Protein AF-0000000075408528 (afdb_homodimer)

Solvent-accessible surface area (backbone atoms only — not comparable to full-atom values): 69677 Å² total; per-residue (Å²): 134,79,70,75,77,77,78,76,72,76,76,77,82,74,75,70,71,76,74,51,80,55,52,40,68,60,48,34,52,52,49,48,49,44,41,35,70,73,69,66,35,54,71,35,73,53,51,45,48,49,46,31,49,53,38,46,52,51,36,47,43,40,66,19,55,93,44,91,56,22,44,39,25,39,34,40,36,61,54,77,57,70,42,67,69,57,46,51,30,51,50,52,17,48,36,47,57,42,36,74,77,47,56,63,85,72,38,63,28,36,31,37,28,26,74,44,68,70,54,23,52,51,47,28,52,49,20,20,59,72,52,72,42,91,41,43,44,49,56,50,97,88,42,93,67,53,71,64,56,55,26,67,32,39,29,42,26,30,26,44,64,58,52,43,52,19,39,44,23,46,80,40,102,38,49,62,54,36,46,62,67,39,38,33,80,59,46,59,40,44,35,41,38,31,54,40,71,71,86,63,50,58,40,72,26,63,40,40,52,61,51,49,35,32,40,60,15,69,54,52,68,72,57,44,69,74,38,50,51,37,46,47,53,52,50,50,53,47,49,49,45,50,53,50,50,50,53,36,67,73,33,64,87,37,46,57,60,44,73,41,72,74,39,87,44,56,41,69,59,52,78,73,39,46,50,62,67,57,47,61,66,48,60,77,48,61,44,22,44,75,74,65,54,29,41,38,71,71,56,20,49,48,49,34,49,51,41,45,50,42,50,51,20,46,51,51,26,46,44,27,39,23,30,37,39,33,53,68,91,44,43,35,41,37,26,43,34,50,30,62,56,80,86,41,72,33,38,37,32,43,22,52,50,46,89,46,33,52,64,52,64,59,34,45,90,47,38,47,72,51,83,61,76,78,68,48,55,31,29,58,41,29,38,40,27,43,20,70,41,78,67,44,39,66,68,52,41,55,75,44,34,69,66,38,48,42,52,50,52,49,52,46,56,74,73,44,65,52,78,41,26,39,36,38,35,24,48,65,86,40,38,24,51,60,44,27,45,45,66,76,40,65,34,81,46,79,46,28,69,94,67,50,79,95,52,66,89,39,40,81,19,40,29,41,34,37,56,48,45,79,76,70,57,64,62,64,51,36,51,32,54,46,27,28,59,69,39,85,75,55,56,68,36,71,76,48,39,58,49,89,93,32,71,47,36,46,59,52,45,51,46,27,48,40,33,42,53,48,50,55,56,61,48,31,23,32,51,26,42,46,70,37,60,68,18,34,27,51,70,25,44,35,40,39,59,35,45,65,63,69,66,24,51,52,34,49,50,51,45,45,69,77,36,37,64,46,36,78,43,82,33,98,58,71,75,81,61,88,61,97,68,81,65,85,69,51,68,46,64,53,57,66,14,50,51,47,45,55,69,70,46,66,39,28,59,41,48,46,69,57,54,26,60,72,57,67,47,50,70,68,54,37,60,70,62,44,49,56,38,56,74,31,71,81,32,67,61,30,42,52,32,46,74,64,39,33,45,79,45,86,38,74,78,90,76,37,36,29,38,37,31,104,134,77,69,77,74,76,78,76,75,74,75,77,82,74,75,71,72,75,76,50,80,54,52,40,68,60,46,35,51,52,49,48,48,45,42,36,72,73,70,66,36,52,70,35,75,53,51,45,51,50,48,31,48,51,38,46,53,52,36,48,44,41,68,19,54,92,47,90,56,23,44,39,25,38,36,38,34,61,53,77,57,71,43,67,69,58,45,51,30,50,50,53,18,49,35,48,57,42,37,74,76,45,56,64,86,71,37,65,27,35,32,38,29,24,76,43,70,71,54,22,53,52,49,27,51,49,19,19,60,70,51,72,42,91,40,42,44,50,55,50,95,88,42,93,67,56,71,66,56,56,26,67,32,41,28,41,26,30,28,44,65,60,51,45,52,19,40,44,23,48,82,39,103,37,48,61,55,36,46,62,68,39,38,32,81,58,45,58,41,44,34,41,38,29,52,42,70,73,86,65,48,57,39,73,25,60,39,40,53,61,52,47,35,31,39,61,16,69,54,54,68,71,58,44,69,74,37,51,52,36,48,47,54,52,50,49,54,47,48,48,46,50,54,50,51,50,52,36,68,73,34,64,88,40,47,59,58,45,71,41,70,73,36,88,44,55,42,67,57,51,78,74,39,46,52,62,66,57,46,61,67,47,60,78,47,63,44,22,45,75,74,64,55,29,41,39,71,71,56,21,49,47,49,34,51,52,42,47,51,43,49,51,20,45,50,51,27,44,44,26,40,21,30,36,40,33,54,69,92,44,42,35,43,36,25,44,34,52,31,63,56,80,86,44,72,31,38,37,31,43,21,52,50,45,89,47,33,52,64,51,64,59,36,46,90,45,37,47,72,52,81,61,75,79,68,49,56,31,29,59,43,28,38,39,28,43,19,69,43,80,68,43,40,64,69,52,41,54,75,44,34,70,65,38,48,42,51,49,52,50,51,46,56,73,74,44,62,52,79,40,26,38,35,39,35,24,46,64,86,40,37,25,53,58,45,27,46,46,66,77,41,65,33,80,45,80,44,26,69,93,67,51,79,95,52,67,89,40,39,82,19,40,30,41,35,38,57,50,44,79,74,71,58,64,61,65,51,38,51,32,53,48,27,28,59,70,40,85,77,55,58,67,37,72,77,47,41,57,51,91,94,32,71,49,37,46,58,52,45,51,48,26,47,39,31,42,54,49,51,56,56,59,50,31,23,33,51,25,44,47,71,35,58,68,19,36,28,50,71,25,44,33,38,37,58,33,44,64,64,68,66,24,49,51,32,49,50,50,45,45,67,76,36,37,65,47,35,77,43,83,34,99,59,71,76,82,60,86,63,96,68,80,66,84,69,50,68,45,64,54,56,64,14,51,52,47,44,56,68,71,46,67,38,29,58,41,49,45,69,57,55,26,60,73,57,68,48,52,68,66,54,37,62,69,62,43,50,56,38,56,74,32,70,82,33,66,60,28,42,53,30,46,74,62,40,33,44,78,44,85,40,74,78,91,76,37,36,28,39,37,31,104

Radius of gyration: 42.19 Å; Cα contacts (8 Å, |Δi|>4): 2357; chains: 2; bounding box: 85×153×125 Å

InterPro domains:
  IPR027417 P-loop containing nucleoside triphosphate hydrolase [G3DSA:3.40.50.300] (70-205)
  IPR027417 P-loop containing nucleoside triphosphate hydrolase [SSF52540] (73-197)

Structure (mmCIF, N/CA/C/O backbone):
data_AF-0000000075408528-model_v1
#
loop_
_entity.id
_entity.type
_entity.pdbx_description
1 polymer 'Helicase/UvrB N-terminal domain-containing protein'
#
loop_
_atom_site.group_PDB
_atom_site.id
_atom_site.type_symbol
_atom_site.label_atom_id
_atom_site.label_alt_id
_atom_site.label_comp_id
_atom_site.label_asym_id
_atom_site.label_entity_id
_atom_site.label_seq_id
_atom_site.pdbx_PDB_ins_code
_atom_site.Cartn_x
_atom_site.Cartn_y
_atom_site.Cartn_z
_atom_site.occupancy
_atom_site.B_iso_or_equiv
_atom_site.auth_seq_id
_atom_site.auth_comp_id
_atom_site.auth_asym_id
_atom_site.auth_atom_id
_atom_site.pdbx_PDB_model_num
ATOM 1 N N . MET A 1 1 ? 23.781 59.438 81.75 1 20.84 1 MET A N 1
ATOM 2 C CA . MET A 1 1 ? 22.688 58.75 81.062 1 20.84 1 MET A CA 1
ATOM 3 C C . MET A 1 1 ? 22.641 59.125 79.562 1 20.84 1 MET A C 1
ATOM 5 O O . MET A 1 1 ? 22.156 60.188 79.188 1 20.84 1 MET A O 1
ATOM 9 N N . ALA A 1 2 ? 23.828 58.844 78.938 1 23.58 2 ALA A N 1
ATOM 10 C CA . ALA A 1 2 ? 24.344 59.25 77.625 1 23.58 2 ALA A CA 1
ATOM 11 C C . ALA A 1 2 ? 23.344 58.906 76.562 1 23.58 2 ALA A C 1
ATOM 13 O O . ALA A 1 2 ? 22.734 57.844 76.562 1 23.58 2 ALA A O 1
ATOM 14 N N . ALA A 1 3 ? 22.781 59.969 76 1 24.98 3 ALA A N 1
ATOM 15 C CA . ALA A 1 3 ? 21.688 60.156 75.062 1 24.98 3 ALA A CA 1
ATOM 16 C C . ALA A 1 3 ? 21.891 59.281 73.812 1 24.98 3 ALA A C 1
ATOM 18 O O . ALA A 1 3 ? 22.922 59.375 73.188 1 24.98 3 ALA A O 1
ATOM 19 N N . PRO A 1 4 ? 21.469 58.062 73.938 1 30.36 4 PRO A N 1
ATOM 20 C CA . PRO A 1 4 ? 22.047 57.25 72.875 1 30.36 4 PRO A CA 1
ATOM 21 C C . PRO A 1 4 ? 21.781 57.844 71.5 1 30.36 4 PRO A C 1
ATOM 23 O O . PRO A 1 4 ? 20.812 58.594 71.312 1 30.36 4 PRO A O 1
ATOM 26 N N . GLU A 1 5 ? 22.875 58.25 70.812 1 27.48 5 GLU A N 1
ATOM 27 C CA . GLU A 1 5 ? 22.875 58.844 69.5 1 27.48 5 GLU A CA 1
ATOM 28 C C . GLU A 1 5 ? 21.984 58.062 68.562 1 27.48 5 GLU A C 1
ATOM 30 O O . GLU A 1 5 ? 21.953 56.844 68.562 1 27.48 5 GLU A O 1
ATOM 35 N N . SER A 1 6 ? 20.844 58.656 68.25 1 21.88 6 SER A N 1
ATOM 36 C CA . SER A 1 6 ? 19.766 58.219 67.375 1 21.88 6 SER A CA 1
ATOM 37 C C . SER A 1 6 ? 20.312 57.531 66.125 1 21.88 6 SER A C 1
ATOM 39 O O . SER A 1 6 ? 21.328 57.969 65.562 1 21.88 6 SER A O 1
ATOM 41 N N . ALA A 1 7 ? 20.031 56.25 66 1 28.84 7 ALA A N 1
ATOM 42 C CA . ALA A 1 7 ? 20.203 55.188 65 1 28.84 7 ALA A CA 1
ATOM 43 C C . ALA A 1 7 ? 19.797 55.688 63.625 1 28.84 7 ALA A C 1
ATOM 45 O O . ALA A 1 7 ? 18.625 55.969 63.375 1 28.84 7 ALA A O 1
ATOM 46 N N . SER A 1 8 ? 20.484 56.688 63 1 24.8 8 SER A N 1
ATOM 47 C CA . SER A 1 8 ? 20.188 57.125 61.625 1 24.8 8 SER A CA 1
ATOM 48 C C . SER A 1 8 ? 20.031 55.938 60.688 1 24.8 8 SER A C 1
ATOM 50 O O . SER A 1 8 ? 21.016 55.25 60.375 1 24.8 8 SER A O 1
ATOM 52 N N . ALA A 1 9 ? 19.141 55.094 60.844 1 32.12 9 ALA A N 1
ATOM 53 C CA . ALA A 1 9 ? 19.156 53.906 60 1 32.12 9 ALA A CA 1
ATOM 54 C C . ALA A 1 9 ? 19.141 54.312 58.531 1 32.12 9 ALA A C 1
ATOM 56 O O . ALA A 1 9 ? 18.391 55.188 58.125 1 32.12 9 ALA A O 1
ATOM 57 N N . SER A 1 10 ? 20.266 54.188 57.812 1 27.61 10 SER A N 1
ATOM 58 C CA . SER A 1 10 ? 20.453 54.188 56.344 1 27.61 10 SER A CA 1
ATOM 59 C C . SER A 1 10 ? 19.344 53.406 55.656 1 27.61 10 SER A C 1
ATOM 61 O O . SER A 1 10 ? 19.016 52.281 56.031 1 27.61 10 SER A O 1
ATOM 63 N N . VAL A 1 11 ? 18.312 54.094 55.219 1 29.64 11 VAL A N 1
ATOM 64 C CA . VAL A 1 11 ? 17.203 53.594 54.438 1 29.64 11 VAL A CA 1
ATOM 65 C C . VAL A 1 11 ? 17.719 52.594 53.375 1 29.64 11 VAL A C 1
ATOM 67 O O . VAL A 1 11 ? 18.688 52.906 52.688 1 29.64 11 VAL A O 1
ATOM 70 N N . PRO A 1 12 ? 17.484 51.281 53.5 1 31.16 12 PRO A N 1
ATOM 71 C CA . PRO A 1 12 ? 17.984 50.219 52.594 1 31.16 12 PRO A CA 1
ATOM 72 C C . PRO A 1 12 ? 17.938 50.625 51.125 1 31.16 12 PRO A C 1
ATOM 74 O O . PRO A 1 12 ? 17.281 51.594 50.781 1 31.16 12 PRO A O 1
ATOM 77 N N . GLY A 1 13 ? 18.609 49.781 50.188 1 30.44 13 GLY A N 1
ATOM 78 C CA . GLY A 1 13 ? 19.031 49.75 48.781 1 30.44 13 GLY A CA 1
ATOM 79 C C . GLY A 1 13 ? 17.906 50.031 47.812 1 30.44 13 GLY A C 1
ATOM 80 O O . GLY A 1 13 ? 16.875 49.375 47.844 1 30.44 13 GLY A O 1
ATOM 81 N N . SER A 1 14 ? 17.562 51.281 47.562 1 29.59 14 SER A N 1
ATOM 82 C CA . SER A 1 14 ? 16.672 51.625 46.469 1 29.59 14 SER A CA 1
ATOM 83 C C . SER A 1 14 ? 16.875 50.719 45.25 1 29.59 14 SER A C 1
ATOM 85 O O . SER A 1 14 ? 17.969 50.656 44.688 1 29.59 14 SER A O 1
ATOM 87 N N . VAL A 1 15 ? 16.281 49.562 45.25 1 35.34 15 VAL A N 1
ATOM 88 C CA . VAL A 1 15 ? 16.281 48.719 44.031 1 35.34 15 VAL A CA 1
ATOM 89 C C . VAL A 1 15 ? 16.125 49.625 42.812 1 35.34 15 VAL A C 1
ATOM 91 O O . VAL A 1 15 ? 15.117 50.312 42.656 1 35.34 15 VAL A O 1
ATOM 94 N N . LEU A 1 16 ? 17.125 50.281 42.312 1 36.5 16 LEU A N 1
ATOM 95 C CA . LEU A 1 16 ? 17.125 50.969 41 1 36.5 16 LEU A CA 1
ATOM 96 C C . LEU A 1 16 ? 16.266 50.188 40 1 36.5 16 LEU A C 1
ATOM 98 O O . LEU A 1 16 ? 16.5 49.031 39.75 1 36.5 16 LEU A O 1
ATOM 102 N N . VAL A 1 17 ? 15.062 50.531 39.969 1 41.56 17 VAL A N 1
ATOM 103 C CA . VAL A 1 17 ? 14.266 50 38.844 1 41.56 17 VAL A CA 1
ATOM 104 C C . VAL A 1 17 ? 15.062 50.094 37.562 1 41.56 17 VAL A C 1
ATOM 106 O O . VAL A 1 17 ? 15.531 51.156 37.188 1 41.56 17 VAL A O 1
ATOM 109 N N . PRO A 1 18 ? 15.758 49.125 37.156 1 52.94 18 PRO A N 1
ATOM 110 C CA . PRO A 1 18 ? 16.547 49.156 35.906 1 52.94 18 PRO A CA 1
ATOM 111 C C . PRO A 1 18 ? 15.875 49.938 34.812 1 52.94 18 PRO A C 1
ATOM 113 O O . PRO A 1 18 ? 14.656 49.844 34.625 1 52.94 18 PRO A O 1
ATOM 116 N N . VAL A 1 19 ? 16.375 51.094 34.438 1 62.72 19 VAL A N 1
ATOM 117 C CA . VAL A 1 19 ? 15.953 51.906 33.312 1 62.72 19 VAL A CA 1
ATOM 118 C C . VAL A 1 19 ? 15.68 51.031 32.094 1 62.72 19 VAL A C 1
ATOM 120 O O . VAL A 1 19 ? 16.516 50.219 31.719 1 62.72 19 VAL A O 1
ATOM 123 N N . PRO A 1 20 ? 14.453 51.125 31.547 1 78.19 20 PRO A N 1
ATOM 124 C CA . PRO A 1 20 ? 14.141 50.312 30.359 1 78.19 20 PRO A CA 1
ATOM 125 C C . PRO A 1 20 ? 15.07 50.625 29.188 1 78.19 20 PRO A C 1
ATOM 127 O O . PRO A 1 20 ? 15.453 51.781 29 1 78.19 20 PRO A O 1
ATOM 130 N N . PRO A 1 21 ? 15.562 49.656 28.656 1 86.31 21 PRO A N 1
ATOM 131 C CA . PRO A 1 21 ? 16.484 49.875 27.531 1 86.31 21 PRO A CA 1
ATOM 132 C C . PRO A 1 21 ? 15.914 50.781 26.453 1 86.31 21 PRO A C 1
ATOM 134 O O . PRO A 1 21 ? 16.672 51.469 25.75 1 86.31 21 PRO A O 1
ATOM 137 N N . VAL A 1 22 ? 14.562 50.781 26.297 1 93.25 22 VAL A N 1
ATOM 138 C CA . VAL A 1 22 ? 13.891 51.656 25.359 1 93.25 22 VAL A CA 1
ATOM 139 C C . VAL A 1 22 ? 12.883 52.531 26.094 1 93.25 22 VAL A C 1
ATOM 141 O O . VAL A 1 22 ? 11.977 52 26.766 1 93.25 22 VAL A O 1
ATOM 144 N N . SER A 1 23 ? 13.102 53.812 25.969 1 92.69 23 SER A N 1
ATOM 145 C CA . SER A 1 23 ? 12.18 54.781 26.594 1 92.69 23 SER A CA 1
ATOM 146 C C . SER A 1 23 ? 10.812 54.719 25.906 1 92.69 23 SER A C 1
ATOM 148 O O . SER A 1 23 ? 10.727 54.781 24.688 1 92.69 23 SER A O 1
ATOM 150 N N . SER A 1 24 ? 9.766 54.656 26.75 1 93.94 24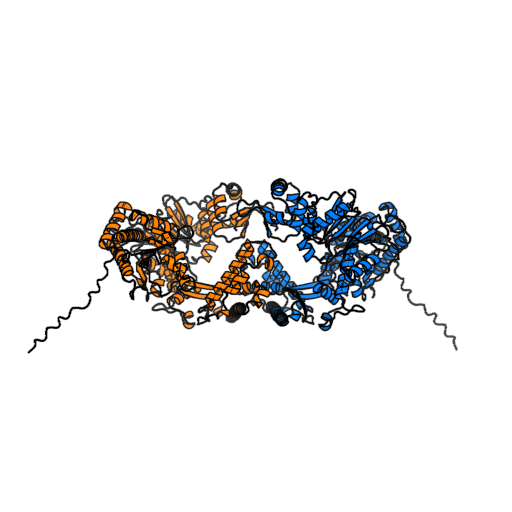 SER A N 1
ATOM 151 C CA . SER A 1 24 ? 8.406 54.594 26.203 1 93.94 24 SER A CA 1
ATOM 152 C C . SER A 1 24 ? 8.086 55.875 25.422 1 93.94 24 SER A C 1
ATOM 154 O O . SER A 1 24 ? 7.445 55.781 24.359 1 93.94 24 SER A O 1
ATOM 156 N N . ILE A 1 25 ? 8.562 56.969 25.906 1 93.94 25 ILE A N 1
ATOM 157 C CA . ILE A 1 25 ? 8.281 58.25 25.266 1 93.94 25 ILE A CA 1
ATOM 158 C C . ILE A 1 25 ? 8.984 58.312 23.906 1 93.94 25 ILE A C 1
ATOM 160 O O . ILE A 1 25 ? 8.367 58.688 22.906 1 93.94 25 ILE A O 1
ATOM 164 N N . ALA A 1 26 ? 10.258 57.906 23.922 1 94.94 26 ALA A N 1
ATOM 165 C CA . ALA A 1 26 ? 11.023 57.938 22.688 1 94.94 26 ALA A CA 1
ATOM 166 C C . ALA A 1 26 ? 10.438 56.969 21.656 1 94.94 26 ALA A C 1
ATOM 168 O O . ALA A 1 26 ? 10.414 57.25 20.469 1 94.94 26 ALA A O 1
ATOM 169 N N . PHE A 1 27 ? 10.039 55.875 22.109 1 96.31 27 PHE A N 1
ATOM 170 C CA . PHE A 1 27 ? 9.445 54.875 21.25 1 96.31 27 PHE A CA 1
ATOM 171 C C . PHE A 1 27 ? 8.164 55.406 20.609 1 96.31 27 PHE A C 1
ATOM 173 O O . PHE A 1 27 ? 7.973 55.281 19.391 1 96.31 27 PHE A O 1
ATOM 180 N N . VAL A 1 28 ? 7.277 55.969 21.422 1 97.19 28 VAL A N 1
ATOM 181 C CA . VAL A 1 28 ? 6 56.469 20.922 1 97.19 28 VAL A CA 1
ATOM 182 C C . VAL A 1 28 ? 6.234 57.531 19.859 1 97.19 28 VAL A C 1
ATOM 184 O O . VAL A 1 28 ? 5.539 57.562 18.844 1 97.19 28 VAL A O 1
ATOM 187 N N . GLU A 1 29 ? 7.23 58.344 20.141 1 96.69 29 GLU A N 1
ATOM 188 C CA . GLU A 1 29 ? 7.555 59.375 19.172 1 96.69 29 GLU A CA 1
ATOM 189 C C . GLU A 1 29 ? 8.031 58.781 17.859 1 96.69 29 GLU A C 1
ATOM 191 O O . GLU A 1 29 ? 7.59 59.219 16.781 1 96.69 29 GLU A O 1
ATOM 196 N N . ARG A 1 30 ? 8.859 57.875 17.906 1 96.88 30 ARG A N 1
ATOM 197 C CA . ARG A 1 30 ? 9.391 57.25 16.703 1 96.88 30 ARG A CA 1
ATOM 198 C C . ARG A 1 30 ? 8.305 56.469 15.961 1 96.88 30 ARG A C 1
ATOM 200 O O . ARG A 1 30 ? 8.25 56.469 14.734 1 96.88 30 ARG A O 1
ATOM 207 N N . MET A 1 31 ? 7.531 55.75 16.719 1 96.88 31 MET A N 1
ATOM 208 C CA . MET A 1 31 ? 6.434 55 16.125 1 96.88 31 MET A CA 1
ATOM 209 C C . MET A 1 31 ? 5.449 55.938 15.422 1 96.88 31 MET A C 1
ATOM 211 O O . MET A 1 31 ? 4.977 55.625 14.328 1 96.88 31 MET A O 1
ATOM 215 N N . GLU A 1 32 ? 5.18 57.031 16.047 1 95.44 32 GLU A N 1
ATOM 216 C CA . GLU A 1 32 ? 4.258 58 15.453 1 95.44 32 GLU A CA 1
ATOM 217 C C . GLU A 1 32 ? 4.816 58.562 14.148 1 95.44 32 GLU A C 1
ATOM 219 O O . GLU A 1 32 ? 4.082 58.719 13.18 1 95.44 32 GLU A O 1
ATOM 224 N N . LYS A 1 33 ? 6.039 58.875 14.188 1 95.56 33 LYS A N 1
ATOM 225 C CA . LYS A 1 33 ? 6.68 59.375 12.977 1 95.56 33 LYS A CA 1
ATOM 226 C C . LYS A 1 33 ? 6.578 58.344 11.844 1 95.56 33 LYS A C 1
ATOM 228 O O . LYS A 1 33 ? 6.219 58.688 10.719 1 95.56 33 LYS A O 1
ATOM 233 N N . HIS A 1 34 ? 6.887 57.156 12.164 1 95.25 34 HIS A N 1
ATOM 234 C CA . HIS A 1 34 ? 6.797 56.094 11.18 1 95.25 34 HIS A CA 1
ATOM 235 C C . HIS A 1 34 ? 5.359 55.906 10.703 1 95.25 34 HIS A C 1
ATOM 237 O O . HIS A 1 34 ? 5.113 55.75 9.5 1 95.25 34 HIS A O 1
ATOM 243 N N . TRP A 1 35 ? 4.438 55.938 11.594 1 92.81 35 TRP A N 1
ATOM 244 C CA . TRP A 1 35 ? 3.023 55.688 11.344 1 92.81 35 TRP A CA 1
ATOM 245 C C . TRP A 1 35 ? 2.441 56.781 10.43 1 92.81 35 TRP A C 1
ATOM 247 O O . TRP A 1 35 ? 1.68 56.469 9.508 1 92.81 35 TRP A O 1
ATOM 257 N N . VAL A 1 36 ? 2.859 57.969 10.617 1 89.94 36 VAL A N 1
ATOM 258 C CA . VAL A 1 36 ? 2.283 59.094 9.906 1 89.94 36 VAL A CA 1
ATOM 259 C C . VAL A 1 36 ? 3.076 59.375 8.633 1 89.94 36 VAL A C 1
ATOM 261 O O . VAL A 1 36 ? 2.504 59.469 7.543 1 89.94 36 VAL A O 1
ATOM 264 N N . GLU A 1 37 ? 4.305 59.375 8.711 1 92.19 37 GLU A N 1
ATOM 265 C CA . GLU A 1 37 ? 5.129 59.812 7.594 1 92.19 37 GLU A CA 1
ATOM 266 C C . GLU A 1 37 ? 5.402 58.688 6.613 1 92.19 37 GLU A C 1
ATOM 268 O O . GLU A 1 37 ? 5.379 58.875 5.398 1 92.19 37 GLU A O 1
ATOM 273 N N . THR A 1 38 ? 5.695 57.562 7.094 1 90.19 38 THR A N 1
ATOM 274 C CA . THR A 1 38 ? 6.086 56.438 6.23 1 90.19 38 THR A CA 1
ATOM 275 C C . THR A 1 38 ? 4.863 55.688 5.738 1 90.19 38 THR A C 1
ATOM 277 O O . THR A 1 38 ? 4.777 55.312 4.559 1 90.19 38 THR A O 1
ATOM 280 N N . LEU A 1 39 ? 3.914 55.406 6.652 1 86.19 39 LEU A N 1
ATOM 281 C CA . LEU A 1 39 ? 2.787 54.562 6.289 1 86.19 39 LEU A CA 1
ATOM 282 C C . LEU A 1 39 ? 1.592 55.406 5.848 1 86.19 39 LEU A C 1
ATOM 284 O O . LEU A 1 39 ? 0.651 54.875 5.242 1 86.19 39 LEU A O 1
ATOM 288 N N . GLY A 1 40 ? 1.574 56.656 6.16 1 81.12 40 GLY A N 1
ATOM 289 C CA . GLY A 1 40 ? 0.531 57.562 5.703 1 81.12 40 GLY A CA 1
ATOM 290 C C . GLY A 1 40 ? -0.755 57.438 6.496 1 81.12 40 GLY A C 1
ATOM 291 O O . GLY A 1 40 ? -1.837 57.75 5.988 1 81.12 40 GLY A O 1
ATOM 292 N N . ASN A 1 41 ? -0.651 57.031 7.77 1 84.19 41 ASN A N 1
ATOM 293 C CA . ASN A 1 41 ? -1.827 56.875 8.617 1 84.19 41 ASN A CA 1
ATOM 294 C C . ASN A 1 41 ? -1.993 58.062 9.57 1 84.19 41 ASN A C 1
ATOM 296 O O . ASN A 1 41 ? -1.101 58.906 9.688 1 84.19 41 ASN A O 1
ATOM 300 N N . ALA A 1 42 ? -3.174 58.094 10.109 1 83.75 42 ALA A N 1
ATOM 301 C CA . ALA A 1 42 ? -3.418 59.125 11.102 1 83.75 42 ALA A CA 1
ATOM 302 C C . ALA A 1 42 ? -3.123 58.625 12.516 1 83.75 42 ALA A C 1
ATOM 304 O O . ALA A 1 42 ? -3.404 57.469 12.836 1 83.75 42 ALA A O 1
ATOM 305 N N . SER A 1 43 ? -2.551 59.531 13.297 1 88.25 43 SER A N 1
ATOM 306 C CA . SER A 1 43 ? -2.277 59.188 14.688 1 88.25 43 SER A CA 1
ATOM 307 C C . SER A 1 43 ? -3.355 59.75 15.617 1 88.25 43 SER A C 1
ATOM 309 O O . SER A 1 43 ? -4.16 60.594 15.203 1 88.25 43 SER A O 1
ATOM 311 N N . SER A 1 44 ? -3.508 59.219 16.781 1 87.94 44 SER A N 1
ATOM 312 C CA . SER A 1 44 ? -4.438 59.688 17.812 1 87.94 44 SER A CA 1
ATOM 313 C C . SER A 1 44 ? -3.863 59.469 19.219 1 87.94 44 SER A C 1
ATOM 315 O O . SER A 1 44 ? -2.893 58.719 19.375 1 87.94 44 SER A O 1
ATOM 317 N N . ASP A 1 45 ? -4.426 60.156 20.188 1 88.25 45 ASP A N 1
ATOM 318 C CA . ASP A 1 45 ? -3.992 59.969 21.578 1 88.25 45 ASP A CA 1
ATOM 319 C C . ASP A 1 45 ? -4.18 58.531 22.047 1 88.25 45 ASP A C 1
ATOM 321 O O . ASP A 1 45 ? -3.383 58.031 22.828 1 88.25 45 ASP A O 1
ATOM 325 N N . LYS A 1 46 ? -5.172 57.969 21.516 1 89.06 46 LYS A N 1
ATOM 326 C CA . LYS A 1 46 ? -5.445 56.594 21.875 1 89.06 46 LYS A CA 1
ATOM 327 C C . LYS A 1 46 ? -4.395 55.656 21.297 1 89.06 46 LYS A C 1
ATOM 329 O O . LYS A 1 46 ? -3.973 54.688 21.969 1 89.06 46 LYS A O 1
ATOM 334 N N . LEU A 1 47 ? -4.008 55.906 20.094 1 90.94 47 LEU A N 1
ATOM 335 C CA . LEU A 1 47 ? -2.961 55.094 19.484 1 90.94 47 LEU A CA 1
ATOM 336 C C . LEU A 1 47 ? -1.638 55.281 20.219 1 90.94 47 LEU A C 1
ATOM 338 O O . LEU A 1 47 ? -0.92 54.312 20.438 1 90.94 47 LEU A O 1
ATOM 342 N N . ARG A 1 48 ? -1.389 56.469 20.578 1 93 48 ARG A N 1
ATOM 343 C CA . ARG A 1 48 ? -0.167 56.75 21.328 1 93 48 ARG A CA 1
ATOM 344 C C . ARG A 1 48 ? -0.16 56 22.656 1 93 48 ARG A C 1
ATOM 346 O O . ARG A 1 48 ? 0.875 55.5 23.078 1 93 48 ARG A O 1
ATOM 353 N N . ALA A 1 49 ? -1.323 56 23.234 1 92.19 49 ALA A N 1
ATOM 354 C CA . ALA A 1 49 ? -1.451 55.281 24.5 1 92.19 49 ALA A CA 1
ATOM 355 C C . ALA A 1 49 ? -1.202 53.781 24.312 1 92.19 49 ALA A C 1
ATOM 357 O O . ALA A 1 49 ? -0.568 53.125 25.156 1 92.19 49 ALA A O 1
ATOM 358 N N . ILE A 1 50 ? -1.716 53.25 23.234 1 92.75 50 ILE A N 1
ATOM 359 C CA . ILE A 1 50 ? -1.532 51.844 22.922 1 92.75 50 ILE A CA 1
ATOM 360 C C . ILE A 1 50 ? -0.05 51.562 22.703 1 92.75 50 ILE A C 1
ATOM 362 O O . ILE A 1 50 ? 0.478 50.562 23.219 1 92.75 50 ILE A O 1
ATOM 366 N N . TRP A 1 51 ? 0.585 52.375 21.953 1 95.19 51 TRP A N 1
ATOM 367 C CA . TRP A 1 51 ? 2.014 52.219 21.703 1 95.19 51 TRP A CA 1
ATOM 368 C C . TRP A 1 51 ? 2.811 52.344 23 1 95.19 51 TRP A C 1
ATOM 370 O O . TRP A 1 51 ? 3.779 51.594 23.219 1 95.19 51 TRP A O 1
ATOM 380 N N . GLY A 1 52 ? 2.357 53.25 23.828 1 94 52 GLY A N 1
ATOM 381 C CA . GLY A 1 52 ? 2.98 53.375 25.141 1 94 52 GLY A CA 1
ATOM 382 C C . GLY A 1 52 ? 2.869 52.125 25.969 1 94 52 GLY A C 1
ATOM 383 O O . GLY A 1 52 ? 3.834 51.719 26.625 1 94 52 GLY A O 1
ATOM 384 N N . GLN A 1 53 ? 1.752 51.531 25.922 1 92.94 53 GLN A N 1
ATOM 385 C CA . GLN A 1 53 ? 1.526 50.281 26.641 1 92.94 53 GLN A CA 1
ATOM 386 C C . GLN A 1 53 ? 2.402 49.156 26.094 1 92.94 53 GLN A C 1
ATOM 388 O O . GLN A 1 53 ? 2.896 48.312 26.859 1 92.94 53 GLN A O 1
ATOM 393 N N . LEU A 1 54 ? 2.537 49.125 24.812 1 94.62 54 LEU A N 1
ATOM 394 C CA . LEU A 1 54 ? 3.406 48.125 24.188 1 94.62 54 LEU A CA 1
ATOM 395 C C . LEU A 1 54 ? 4.836 48.25 24.703 1 94.62 54 LEU A C 1
ATOM 397 O O . LEU A 1 54 ? 5.441 47.25 25.109 1 94.62 54 LEU A O 1
ATOM 401 N N . ALA A 1 55 ? 5.297 49.438 24.703 1 95.62 55 ALA A N 1
ATOM 402 C CA . ALA A 1 55 ? 6.66 49.688 25.156 1 95.62 55 ALA A CA 1
ATOM 403 C C . ALA A 1 55 ? 6.824 49.344 26.625 1 95.62 55 ALA A C 1
ATOM 405 O O . ALA A 1 55 ? 7.852 48.781 27.031 1 95.62 55 ALA A O 1
ATOM 406 N N . GLU A 1 56 ? 5.824 49.656 27.359 1 93.31 56 GLU A N 1
ATOM 407 C CA . GLU A 1 56 ? 5.871 49.375 28.797 1 93.31 56 GLU A CA 1
ATOM 408 C C . GLU A 1 56 ? 5.871 47.875 29.062 1 93.31 56 GLU A C 1
ATOM 410 O O . GLU A 1 56 ? 6.621 47.375 29.922 1 93.31 56 GLU A O 1
ATOM 415 N N . ALA A 1 57 ? 5.027 47.219 28.391 1 93.81 57 ALA A N 1
ATOM 416 C CA . ALA A 1 57 ? 4.953 45.75 28.562 1 93.81 57 ALA A CA 1
ATOM 417 C C . ALA A 1 57 ? 6.27 45.094 28.188 1 93.81 57 ALA A C 1
ATOM 419 O O . ALA A 1 57 ? 6.734 44.188 28.891 1 93.81 57 ALA A O 1
ATOM 420 N N . PHE A 1 58 ? 6.863 45.531 27.094 1 96.25 58 PHE A N 1
ATOM 421 C CA . PHE A 1 58 ? 8.156 44.969 26.672 1 96.25 58 PHE A CA 1
ATOM 422 C C . PHE A 1 58 ? 9.234 45.281 27.703 1 96.25 58 PHE A C 1
ATOM 424 O O . PHE A 1 58 ? 10.039 44.438 28.047 1 96.25 58 PHE A O 1
ATOM 431 N N . GLY A 1 59 ? 9.203 46.5 28.156 1 94.5 59 GLY A N 1
ATOM 432 C CA . GLY A 1 59 ? 10.148 46.875 29.188 1 94.5 59 GLY A CA 1
ATOM 433 C C . GLY A 1 59 ? 10 46.094 30.469 1 94.5 59 GLY A C 1
ATOM 434 O O . GLY A 1 59 ? 11 45.719 31.078 1 94.5 59 GLY A O 1
ATOM 435 N N . GLN A 1 60 ? 8.789 45.844 30.828 1 92.69 60 GLN A N 1
ATOM 436 C CA . GLN A 1 60 ? 8.516 45.031 32 1 92.69 60 GLN A CA 1
ATOM 437 C C . GLN A 1 60 ? 9.039 43.625 31.844 1 92.69 60 GLN A C 1
ATOM 439 O O . GLN A 1 60 ? 9.562 43.031 32.781 1 92.69 60 GLN A O 1
ATOM 444 N N . ALA A 1 61 ? 8.82 43.125 30.688 1 94.25 61 ALA A N 1
ATOM 445 C CA . ALA A 1 61 ? 9.289 41.781 30.406 1 94.25 61 ALA A CA 1
ATOM 446 C C . ALA A 1 61 ? 10.812 41.688 30.531 1 94.25 61 ALA A C 1
ATOM 448 O O . ALA A 1 61 ? 11.336 40.719 31.078 1 94.25 61 ALA A O 1
ATOM 449 N N . ILE A 1 62 ? 11.477 42.656 29.984 1 94.88 62 ILE A N 1
ATOM 450 C CA . ILE A 1 62 ? 12.93 42.688 30.062 1 94.88 62 ILE A CA 1
ATOM 451 C C . ILE A 1 62 ? 13.367 42.812 31.516 1 94.88 62 ILE A C 1
ATOM 453 O O . ILE A 1 62 ? 14.266 42.094 31.953 1 94.88 62 ILE A O 1
ATOM 457 N N . GLY A 1 63 ? 12.672 43.625 32.25 1 91.56 63 GLY A N 1
ATOM 458 C CA . GLY A 1 63 ? 13.016 43.844 33.625 1 91.56 63 GLY A CA 1
ATOM 459 C C . GLY A 1 63 ? 12.688 42.688 34.531 1 91.56 63 GLY A C 1
ATOM 460 O O . GLY A 1 63 ? 13.273 42.531 35.594 1 91.56 63 GLY A O 1
ATOM 461 N N . ALA A 1 64 ? 11.836 41.875 34.062 1 92.06 64 ALA A N 1
ATOM 462 C CA . ALA A 1 64 ? 11.383 40.75 34.875 1 92.06 64 ALA A CA 1
ATOM 463 C C . ALA A 1 64 ? 12.383 39.594 34.844 1 92.06 64 ALA A C 1
ATOM 465 O O . ALA A 1 64 ? 12.297 38.656 35.625 1 92.06 64 ALA A O 1
ATOM 466 N N . HIS A 1 65 ? 13.273 39.688 34 1 88.44 65 HIS A N 1
ATOM 467 C CA . HIS A 1 65 ? 14.234 38.594 33.875 1 88.44 65 HIS A CA 1
ATOM 468 C C . HIS A 1 65 ? 14.984 38.375 35.188 1 88.44 65 HIS A C 1
ATOM 470 O O . HIS A 1 65 ? 15.539 39.281 35.75 1 88.44 65 HIS A O 1
ATOM 476 N N . GLY A 1 66 ? 14.992 37.156 35.625 1 82.88 66 GLY A N 1
ATOM 477 C CA . GLY A 1 66 ? 15.688 36.812 36.844 1 82.88 66 GLY A CA 1
ATOM 478 C C . GLY A 1 66 ? 14.836 36.969 38.094 1 82.88 66 GLY A C 1
ATOM 479 O O . GLY A 1 66 ? 15.289 36.719 39.188 1 82.88 66 GLY A O 1
ATOM 480 N N . THR A 1 67 ? 13.594 37.469 37.812 1 91 67 THR A N 1
ATOM 481 C CA . THR A 1 67 ? 12.695 37.656 38.938 1 91 67 THR A CA 1
ATOM 482 C C . THR A 1 67 ? 11.594 36.625 38.938 1 91 67 THR A C 1
ATOM 484 O O . THR A 1 67 ? 11.562 35.75 38.094 1 91 67 THR A O 1
ATOM 487 N N . ASP A 1 68 ? 10.766 36.75 39.969 1 85.56 68 ASP A N 1
ATOM 488 C CA . ASP A 1 68 ? 9.656 35.812 40.094 1 85.56 68 ASP A CA 1
ATOM 489 C C . ASP A 1 68 ? 8.633 36.031 38.969 1 85.56 68 ASP A C 1
ATOM 491 O O . ASP A 1 68 ? 7.891 35.094 38.625 1 85.56 68 ASP A O 1
ATOM 495 N N . ASP A 1 69 ? 8.711 37.156 38.375 1 90 69 ASP A N 1
ATOM 496 C CA . ASP A 1 69 ? 7.734 37.531 37.344 1 90 69 ASP A CA 1
ATOM 497 C C . ASP A 1 69 ? 8.227 37.125 35.969 1 90 69 ASP A C 1
ATOM 499 O O . ASP A 1 69 ? 7.562 37.375 34.969 1 90 69 ASP A O 1
ATOM 503 N N . GLU A 1 70 ? 9.266 36.5 35.938 1 91.5 70 GLU A N 1
ATOM 504 C CA . GLU A 1 70 ? 9.883 36.094 34.656 1 91.5 70 GLU A CA 1
ATOM 505 C C . GLU A 1 70 ? 9.008 35.125 33.875 1 91.5 70 GLU A C 1
ATOM 507 O O . GLU A 1 70 ? 8.984 35.125 32.656 1 91.5 70 GLU A O 1
ATOM 512 N N . ARG A 1 71 ? 8.203 34.406 34.625 1 91.31 71 ARG A N 1
ATOM 513 C CA . ARG A 1 71 ? 7.43 33.312 34 1 91.31 71 ARG A CA 1
ATOM 514 C C . ARG A 1 71 ? 6.043 33.812 33.594 1 91.31 71 ARG A C 1
ATOM 516 O O . ARG A 1 71 ? 5.277 33.062 32.969 1 91.31 71 ARG A O 1
ATOM 523 N N . THR A 1 72 ? 5.758 35.031 33.875 1 93.06 72 THR A N 1
ATOM 524 C CA . THR A 1 72 ? 4.438 35.594 33.594 1 93.06 72 THR A CA 1
ATOM 525 C C . THR A 1 72 ? 4.301 35.906 32.094 1 93.06 72 THR A C 1
ATOM 527 O O . THR A 1 72 ? 5.141 36.625 31.547 1 93.06 72 THR A O 1
ATOM 530 N N . TRP A 1 73 ? 3.217 35.375 31.516 1 93.31 73 TRP A N 1
ATOM 531 C CA . TRP A 1 73 ? 2.879 35.719 30.156 1 93.31 73 TRP A CA 1
ATOM 532 C C . TRP A 1 73 ? 2.197 37.094 30.094 1 93.31 73 TRP A C 1
ATOM 534 O O . TRP A 1 73 ? 1.318 37.375 30.906 1 93.31 73 TRP A O 1
ATOM 544 N N . ARG A 1 74 ? 2.697 37.938 29.281 1 94.62 74 ARG A N 1
ATOM 545 C CA . ARG A 1 74 ? 2.104 39.25 29.109 1 94.62 74 ARG A CA 1
ATOM 546 C C . ARG A 1 74 ? 1.353 39.344 27.781 1 94.62 74 ARG A C 1
ATOM 548 O O . ARG A 1 74 ? 1.969 39.375 26.703 1 94.62 74 ARG A O 1
ATOM 555 N N . VAL A 1 75 ? 0.039 39.406 27.859 1 94.56 75 VAL A N 1
ATOM 556 C CA . VAL A 1 75 ? -0.8 39.344 26.672 1 94.56 75 VAL A CA 1
ATOM 557 C C . VAL A 1 75 ? -1.349 40.719 26.359 1 94.56 75 VAL A C 1
ATOM 559 O O . VAL A 1 75 ? -2.117 41.281 27.141 1 94.56 75 VAL A O 1
ATOM 562 N N . LEU A 1 76 ? -0.844 41.25 25.25 1 93.75 76 LEU A N 1
ATOM 563 C CA . LEU A 1 76 ? -1.325 42.562 24.781 1 93.75 76 LEU A CA 1
ATOM 564 C C . LEU A 1 76 ? -2.365 42.375 23.672 1 93.75 76 LEU A C 1
ATOM 566 O O . LEU A 1 76 ? -2.186 41.562 22.766 1 93.75 76 LEU A O 1
ATOM 570 N N . GLN A 1 77 ? -3.459 43.156 23.703 1 91.62 77 GLN A N 1
ATOM 571 C CA . GLN A 1 77 ? -4.547 42.906 22.766 1 91.62 77 GLN A CA 1
ATOM 572 C C . GLN A 1 77 ? -4.949 44.188 22.047 1 91.62 77 GLN A C 1
ATOM 574 O O . GLN A 1 77 ? -6.133 44.5 21.953 1 91.62 77 GLN A O 1
ATOM 579 N N . PRO A 1 78 ? -3.918 44.938 21.609 1 88.75 78 PRO A N 1
ATOM 580 C CA . PRO A 1 78 ? -4.344 46.031 20.75 1 88.75 78 PRO A CA 1
ATOM 581 C C . PRO A 1 78 ? -5.176 45.562 19.562 1 88.75 78 PRO A C 1
ATOM 583 O O . PRO A 1 78 ? -4.887 44.531 18.969 1 88.75 78 PRO A O 1
ATOM 586 N N . PRO A 1 79 ? -6.184 46.344 19.203 1 85.06 79 PRO A N 1
ATOM 587 C CA . PRO A 1 79 ? -7.016 45.938 18.078 1 85.06 79 PRO A CA 1
ATOM 588 C C . PRO A 1 79 ? -6.23 45.812 16.781 1 85.06 79 PRO A C 1
ATOM 590 O O . PRO A 1 79 ? -5.168 46.438 16.641 1 85.06 79 PRO A O 1
ATOM 593 N N . THR A 1 80 ? -6.812 45.094 15.922 1 81.44 80 THR A N 1
ATOM 594 C CA . THR A 1 80 ? -6.195 44.969 14.609 1 81.44 80 THR A CA 1
ATOM 595 C C . THR A 1 80 ? -6.09 46.312 13.914 1 81.44 80 THR A C 1
ATOM 597 O O . THR A 1 80 ? -7.016 47.125 13.977 1 81.44 80 THR A O 1
ATOM 600 N N . GLY A 1 81 ? -4.98 46.594 13.328 1 79.69 81 GLY A N 1
ATOM 601 C CA . GLY A 1 81 ? -4.797 47.844 12.578 1 79.69 81 GLY A CA 1
ATOM 602 C C . GLY A 1 81 ? -4.176 48.938 13.398 1 79.69 81 GLY A C 1
ATOM 603 O O . GLY A 1 81 ? -4.016 50.062 12.914 1 79.69 81 GLY A O 1
ATOM 604 N N . THR A 1 82 ? -3.795 48.594 14.578 1 87 82 THR A N 1
ATOM 605 C CA . THR A 1 82 ? -3.246 49.625 15.445 1 87 82 THR A CA 1
ATOM 606 C C . THR A 1 82 ? -1.724 49.656 15.352 1 87 82 THR A C 1
ATOM 608 O O . THR A 1 82 ? -1.068 50.406 16.078 1 87 82 THR A O 1
ATOM 611 N N . GLY A 1 83 ? -1.185 48.781 14.57 1 88.38 83 GLY A N 1
ATOM 612 C CA . GLY A 1 83 ? 0.248 48.812 14.328 1 88.38 83 GLY A CA 1
ATOM 613 C C . GLY A 1 83 ? 1.037 47.906 15.273 1 88.38 83 GLY A C 1
ATOM 614 O O . GLY A 1 83 ? 2.188 48.219 15.602 1 88.38 83 GLY A O 1
ATOM 615 N N . LYS A 1 84 ? 0.469 46.875 15.766 1 89.62 84 LYS A N 1
ATOM 616 C CA . LYS A 1 84 ? 1.146 45.938 16.672 1 89.62 84 LYS A CA 1
ATOM 617 C C . LYS A 1 84 ? 2.473 45.469 16.094 1 89.62 84 LYS A C 1
ATOM 619 O O . LYS A 1 84 ? 3.518 45.594 16.734 1 89.62 84 LYS A O 1
ATOM 624 N N . THR A 1 85 ? 2.408 45 14.875 1 90.12 85 THR A N 1
ATOM 625 C CA . THR A 1 85 ? 3.6 44.438 14.234 1 90.12 85 THR A CA 1
ATOM 626 C C . THR A 1 85 ? 4.594 45.531 13.906 1 90.12 85 THR A C 1
ATOM 628 O O . THR A 1 85 ? 5.805 45.375 14.062 1 90.12 85 THR A O 1
ATOM 631 N N . GLN A 1 86 ? 4.109 46.656 13.461 1 92.25 86 GLN A N 1
ATOM 632 C CA . GLN A 1 86 ? 4.965 47.812 13.188 1 92.25 86 GLN A CA 1
ATOM 633 C C . GLN A 1 86 ? 5.676 48.281 14.453 1 92.25 86 GLN A C 1
ATOM 635 O O . GLN A 1 86 ? 6.871 48.594 14.422 1 92.25 86 GLN A O 1
ATOM 640 N N . GLY A 1 87 ? 4.855 48.344 15.453 1 94.94 87 GLY A N 1
ATOM 641 C CA . GLY A 1 87 ? 5.434 48.719 16.734 1 94.94 87 GLY A CA 1
ATOM 642 C C . GLY A 1 87 ? 6.512 47.781 17.219 1 94.94 87 GLY A C 1
ATOM 643 O O . GLY A 1 87 ? 7.527 48.219 17.766 1 94.94 87 GLY A O 1
ATOM 644 N N . LEU A 1 88 ? 6.238 46.531 17.031 1 96 88 LEU A N 1
ATOM 645 C CA . LEU A 1 88 ? 7.219 45.5 17.375 1 96 88 LEU A CA 1
ATOM 646 C C . LEU A 1 88 ? 8.531 45.719 16.625 1 96 88 LEU A C 1
ATOM 648 O O . LEU A 1 88 ? 9.609 45.656 17.219 1 96 88 LEU A O 1
ATOM 652 N N . CYS A 1 89 ? 8.469 46.031 15.367 1 97.31 89 CYS A N 1
ATOM 653 C CA . CYS A 1 89 ? 9.656 46.25 14.539 1 97.31 89 CYS A CA 1
ATOM 654 C C . CYS A 1 89 ? 10.414 47.5 14.969 1 97.31 89 CYS A C 1
ATOM 656 O O . CYS A 1 89 ? 11.641 47.469 15.07 1 97.31 89 CYS A O 1
ATOM 658 N N . VAL A 1 90 ? 9.711 48.531 15.195 1 97.69 90 VAL A N 1
ATOM 659 C CA . VAL A 1 90 ? 10.328 49.812 15.617 1 97.69 90 VAL A CA 1
ATOM 660 C C . VAL A 1 90 ? 11.023 49.625 16.969 1 97.69 90 VAL A C 1
ATOM 662 O O . VAL A 1 90 ? 12.156 50.062 17.156 1 97.69 90 VAL A O 1
ATOM 665 N N . TYR A 1 91 ? 10.328 48.969 17.875 1 97.75 91 TYR A N 1
ATOM 666 C CA . TYR A 1 91 ? 10.906 48.719 19.188 1 97.75 91 TYR A CA 1
ATOM 667 C C . TYR A 1 91 ? 12.18 47.906 19.078 1 97.75 91 TYR A C 1
ATOM 669 O O . TYR A 1 91 ? 13.18 48.219 19.734 1 97.75 91 TYR A O 1
ATOM 677 N N . ALA A 1 92 ? 12.102 46.875 18.328 1 98.06 92 ALA A N 1
ATOM 678 C CA . ALA A 1 92 ? 13.25 46 18.141 1 98.06 92 ALA A CA 1
ATOM 679 C C . ALA A 1 92 ? 14.438 46.781 17.578 1 98.06 92 ALA A C 1
ATOM 681 O O . ALA A 1 92 ? 15.578 46.594 18 1 98.06 92 ALA A O 1
ATOM 682 N N . ALA A 1 93 ? 14.172 47.594 16.594 1 97.88 93 ALA A N 1
ATOM 683 C CA . ALA A 1 93 ? 15.219 48.406 16.016 1 97.88 93 ALA A CA 1
ATOM 684 C C . ALA A 1 93 ? 15.844 49.312 17.062 1 97.88 93 ALA A C 1
ATOM 686 O O . ALA A 1 93 ? 17.062 49.469 17.125 1 97.88 93 ALA A O 1
ATOM 687 N N . MET A 1 94 ? 15.031 49.938 17.859 1 97.44 94 MET A N 1
ATOM 688 C CA . MET A 1 94 ? 15.5 50.844 18.906 1 97.44 94 MET A CA 1
ATOM 689 C C . MET A 1 94 ? 16.312 50.094 19.953 1 97.44 94 MET A C 1
ATOM 691 O O . MET A 1 94 ? 17.297 50.625 20.469 1 97.44 94 MET A O 1
ATOM 695 N N . LEU A 1 95 ? 15.859 48.938 20.25 1 97.06 95 LEU A N 1
ATOM 696 C CA . LEU A 1 95 ? 16.594 48.125 21.203 1 97.06 95 LEU A CA 1
ATOM 697 C C . LEU A 1 95 ? 18.016 47.844 20.688 1 97.06 95 LEU A C 1
ATOM 699 O O . LEU A 1 95 ? 18.984 47.938 21.438 1 97.06 95 LEU A O 1
ATOM 703 N N . ALA A 1 96 ? 18.094 47.438 19.469 1 97.19 96 ALA A N 1
ATOM 704 C CA . ALA A 1 96 ? 19.391 47.156 18.844 1 97.19 96 ALA A CA 1
ATOM 705 C C . ALA A 1 96 ? 20.281 48.406 18.828 1 97.19 96 ALA A C 1
ATOM 707 O O . ALA A 1 96 ? 21.484 48.312 19.047 1 97.19 96 ALA A O 1
ATOM 708 N N . GLU A 1 97 ? 19.688 49.531 18.547 1 95.88 97 GLU A N 1
ATOM 709 C CA . GLU A 1 97 ? 20.406 50.781 18.578 1 95.88 97 GLU A CA 1
ATOM 710 C C . GLU A 1 97 ? 20.938 51.094 19.969 1 95.88 97 GLU A C 1
ATOM 712 O O . GLU A 1 97 ? 22.062 51.562 20.125 1 95.88 97 GLU A O 1
ATOM 717 N N . GLY A 1 98 ? 20.094 50.781 20.891 1 94.69 98 GLY A N 1
ATOM 718 C CA . GLY A 1 98 ? 20.516 50.969 22.281 1 94.69 98 GLY A CA 1
ATOM 719 C C . GLY A 1 98 ? 21.672 50.062 22.688 1 94.69 98 GLY A C 1
ATOM 720 O O . GLY A 1 98 ? 22.531 50.469 23.469 1 94.69 98 GLY A O 1
ATOM 721 N N . ASN A 1 99 ? 21.703 48.906 22.109 1 95.31 99 ASN A N 1
ATOM 722 C CA . ASN A 1 99 ? 22.75 47.938 22.406 1 95.31 99 ASN A CA 1
ATOM 723 C C . ASN A 1 99 ? 24.125 48.469 21.969 1 95.31 99 ASN A C 1
ATOM 725 O O . ASN A 1 99 ? 25.141 48.094 22.547 1 95.31 99 ASN A O 1
ATOM 729 N N . LEU A 1 100 ? 24.172 49.312 20.984 1 92.38 100 LEU A N 1
ATOM 730 C CA . LEU A 1 100 ? 25.422 49.875 20.484 1 92.38 100 LEU A CA 1
ATOM 731 C C . LEU A 1 100 ? 26.031 50.844 21.484 1 92.38 100 LEU A C 1
ATOM 733 O O . LEU A 1 100 ? 27.219 51.125 21.453 1 92.38 100 LEU A O 1
ATOM 737 N N . ARG A 1 101 ? 25.234 51.344 22.391 1 91.31 101 ARG A N 1
ATOM 738 C CA . ARG A 1 101 ? 25.641 52.438 23.266 1 91.31 101 ARG A CA 1
ATOM 739 C C . ARG A 1 101 ? 25.938 51.906 24.672 1 91.31 101 ARG A C 1
ATOM 741 O O . ARG A 1 101 ? 26.359 52.688 25.547 1 91.31 101 ARG A O 1
ATOM 748 N N . VAL A 1 102 ? 25.719 50.688 24.891 1 92.12 102 VAL A N 1
ATOM 749 C CA . VAL A 1 102 ? 25.906 50.156 26.25 1 92.12 102 VAL A CA 1
ATOM 750 C C . VAL A 1 102 ? 26.969 49.094 26.234 1 92.12 102 VAL A C 1
ATOM 752 O O . VAL A 1 102 ? 27.359 48.594 25.172 1 92.12 102 VAL A O 1
ATOM 755 N N . ALA A 1 103 ? 27.406 48.719 27.484 1 91 103 ALA A N 1
ATOM 756 C CA . ALA A 1 103 ? 28.406 47.688 27.641 1 91 103 ALA A CA 1
ATOM 757 C C . ALA A 1 103 ? 27.812 46.312 27.359 1 91 103 ALA A C 1
ATOM 759 O O . ALA A 1 103 ? 26.609 46.125 27.438 1 91 103 ALA A O 1
ATOM 760 N N . ASP A 1 104 ? 28.656 45.375 27.047 1 88.69 104 ASP A N 1
ATOM 761 C CA . ASP A 1 104 ? 28.266 44.031 26.625 1 88.69 104 ASP A CA 1
ATOM 762 C C . ASP A 1 104 ? 27.375 43.375 27.656 1 88.69 104 ASP A C 1
ATOM 764 O O . ASP A 1 104 ? 26.406 42.688 27.312 1 88.69 104 ASP A O 1
ATOM 768 N N . GLY A 1 105 ? 27.594 43.594 28.844 1 86.81 105 GLY A N 1
ATOM 769 C CA . GLY A 1 105 ? 26.828 42.969 29.906 1 86.81 105 GLY A CA 1
ATOM 770 C C . GLY A 1 105 ? 25.422 43.531 30.047 1 86.81 105 GLY A C 1
ATOM 771 O O . GLY A 1 105 ? 24.547 42.906 30.656 1 86.81 105 GLY A O 1
ATOM 772 N N . ASN A 1 106 ? 25.156 44.75 29.453 1 89.56 106 ASN A N 1
ATOM 773 C CA . ASN A 1 106 ? 23.875 45.406 29.578 1 89.56 106 ASN A CA 1
ATOM 774 C C . ASN A 1 106 ? 23.062 45.312 28.281 1 89.56 106 ASN A C 1
ATOM 776 O O . ASN A 1 106 ? 21.938 45.844 28.203 1 89.56 106 ASN A O 1
ATOM 780 N N . LYS A 1 107 ? 23.578 44.594 27.297 1 94.5 107 LYS A N 1
ATOM 781 C CA . LYS A 1 107 ? 22.875 44.406 26.031 1 94.5 107 LYS A CA 1
ATOM 782 C C . LYS A 1 107 ? 21.688 43.469 26.188 1 94.5 107 LYS A C 1
ATOM 784 O O . LYS A 1 107 ? 21.719 42.562 27.016 1 94.5 107 LYS A O 1
ATOM 789 N N . VAL A 1 108 ? 20.688 43.781 25.469 1 95.75 108 VAL A N 1
ATOM 790 C CA . VAL A 1 108 ? 19.453 43 25.547 1 95.75 108 VAL A CA 1
ATOM 791 C C . VAL A 1 108 ? 19.141 42.375 24.188 1 95.75 108 VAL A C 1
ATOM 793 O O . VAL A 1 108 ? 19.078 43.094 23.172 1 95.75 108 VAL A O 1
ATOM 796 N N . GLY A 1 109 ? 19.078 41.062 24.188 1 96.31 109 GLY A N 1
ATOM 797 C CA . GLY A 1 109 ? 18.641 40.375 23 1 96.31 109 GLY A CA 1
ATOM 798 C C . GLY A 1 109 ? 17.156 40.125 22.938 1 96.31 109 GLY A C 1
ATOM 799 O O . GLY A 1 109 ? 16.484 40.094 23.984 1 96.31 109 GLY A O 1
ATOM 800 N N . MET A 1 110 ? 16.641 39.938 21.719 1 97.44 110 MET A N 1
ATOM 801 C CA . MET A 1 110 ? 15.203 39.75 21.531 1 97.44 110 MET A CA 1
ATOM 802 C C . MET A 1 110 ? 14.906 38.594 20.594 1 97.44 110 MET A C 1
ATOM 804 O O . MET A 1 110 ? 15.633 38.375 19.625 1 97.44 110 MET A O 1
ATOM 808 N N . LEU A 1 111 ? 13.914 37.812 21 1 97.19 111 LEU A N 1
ATOM 809 C CA . LEU A 1 111 ? 13.375 36.75 20.156 1 97.19 111 LEU A CA 1
ATOM 810 C C . LEU A 1 111 ? 11.961 37.094 19.688 1 97.19 111 LEU A C 1
ATOM 812 O O . LEU A 1 111 ? 11.078 37.344 20.5 1 97.19 111 LEU A O 1
ATOM 816 N N . VAL A 1 112 ? 11.766 37.125 18.406 1 97.06 112 VAL A N 1
ATOM 817 C CA . VAL A 1 112 ? 10.453 37.406 17.828 1 97.06 112 VAL A CA 1
ATOM 818 C C . VAL A 1 112 ? 9.898 36.156 17.172 1 97.06 112 VAL A C 1
ATOM 820 O O . VAL A 1 112 ? 10.586 35.5 16.375 1 97.06 112 VAL A O 1
ATOM 823 N N . VAL A 1 113 ? 8.727 35.844 17.5 1 94.75 113 VAL A N 1
ATOM 824 C CA . VAL A 1 113 ? 8.086 34.625 16.984 1 94.75 113 VAL A CA 1
ATOM 825 C C . VAL A 1 113 ? 6.875 35 16.125 1 94.75 113 VAL A C 1
ATOM 827 O O . VAL A 1 113 ? 5.949 35.656 16.609 1 94.75 113 VAL A O 1
ATOM 830 N N . THR A 1 114 ? 6.879 34.562 14.875 1 92.19 114 THR A N 1
ATOM 831 C CA . THR A 1 114 ? 5.777 34.844 13.961 1 92.19 114 THR A CA 1
ATOM 832 C C . THR A 1 114 ? 5.172 33.562 13.406 1 92.19 114 THR A C 1
ATOM 834 O O . THR A 1 114 ? 5.727 32.469 13.594 1 92.19 114 THR A O 1
ATOM 837 N N . ARG A 1 115 ? 4.113 33.656 12.688 1 85.19 115 ARG A N 1
ATOM 838 C CA . ARG A 1 115 ? 3.344 32.469 12.312 1 85.19 115 ARG A CA 1
ATOM 839 C C . ARG A 1 115 ? 3.949 31.797 11.086 1 85.19 115 ARG A C 1
ATOM 841 O O . ARG A 1 115 ? 4.035 30.578 11.023 1 85.19 115 ARG A O 1
ATOM 848 N N . LEU A 1 116 ? 4.258 32.656 10.031 1 85.25 116 LEU A N 1
ATOM 849 C CA . LEU A 1 116 ? 4.676 32.094 8.75 1 85.25 116 LEU A CA 1
ATOM 850 C C . LEU A 1 116 ? 6.109 32.5 8.422 1 85.25 116 LEU A C 1
ATOM 852 O O . LEU A 1 116 ? 6.613 33.5 8.945 1 85.25 116 LEU A O 1
ATOM 856 N N . ILE A 1 117 ? 6.742 31.828 7.531 1 86.75 117 ILE A N 1
ATOM 857 C CA . ILE A 1 117 ? 8.109 32.062 7.078 1 86.75 117 ILE A CA 1
ATOM 858 C C . ILE A 1 117 ? 8.172 33.438 6.371 1 86.75 117 ILE A C 1
ATOM 860 O O . ILE A 1 117 ? 9.086 34.219 6.613 1 86.75 117 ILE A O 1
ATOM 864 N N . ASP A 1 118 ? 7.16 33.688 5.516 1 85.19 118 ASP A N 1
ATOM 865 C CA . ASP A 1 118 ? 7.133 34.938 4.793 1 85.19 118 ASP A CA 1
ATOM 866 C C . ASP A 1 118 ? 7.082 36.125 5.758 1 85.19 118 ASP A C 1
ATOM 868 O O . ASP A 1 118 ? 7.73 37.156 5.535 1 85.19 118 ASP A O 1
ATOM 872 N N . GLN A 1 119 ? 6.422 35.969 6.793 1 87.38 119 GLN A N 1
ATOM 873 C CA . GLN A 1 119 ? 6.312 37 7.797 1 87.38 119 GLN A CA 1
ATOM 874 C C . GLN A 1 119 ? 7.633 37.219 8.539 1 87.38 119 GLN A C 1
ATOM 876 O O . GLN A 1 119 ? 7.973 38.312 8.93 1 87.38 119 GLN A O 1
ATOM 881 N N . CYS A 1 120 ? 8.258 36.094 8.758 1 91.5 120 CYS A N 1
ATOM 882 C CA . CYS A 1 120 ? 9.57 36.156 9.375 1 91.5 120 CYS A CA 1
ATOM 883 C C . CYS A 1 120 ? 10.492 37.094 8.578 1 91.5 120 CYS A C 1
ATOM 885 O O . CYS A 1 120 ? 11.148 37.969 9.133 1 91.5 120 CYS A O 1
ATOM 887 N N . ASN A 1 121 ? 10.547 36.875 7.332 1 92.69 121 ASN A N 1
ATOM 888 C CA . ASN A 1 121 ? 11.422 37.656 6.457 1 92.69 121 ASN A CA 1
ATOM 889 C C . ASN A 1 121 ? 11 39.125 6.398 1 92.69 121 ASN A C 1
ATOM 891 O O . ASN A 1 121 ? 11.852 40.031 6.375 1 92.69 121 ASN A O 1
ATOM 895 N N . GLU A 1 122 ? 9.719 39.312 6.359 1 91.31 122 GLU A N 1
ATOM 896 C CA . GLU A 1 122 ? 9.203 40.688 6.324 1 91.31 122 GLU A CA 1
ATOM 897 C C . GLU A 1 122 ? 9.562 41.438 7.602 1 91.31 122 GLU A C 1
ATOM 899 O O . GLU A 1 122 ? 9.93 42.625 7.547 1 91.31 122 GLU A O 1
ATOM 904 N N . VAL A 1 123 ? 9.445 40.781 8.664 1 94.81 123 VAL A N 1
ATOM 905 C CA . VAL A 1 123 ? 9.75 41.406 9.953 1 94.81 123 VAL A CA 1
ATOM 906 C C . VAL A 1 123 ? 11.234 41.719 10.031 1 94.81 123 VAL A C 1
ATOM 908 O O . VAL A 1 123 ? 11.609 42.812 10.492 1 94.81 123 VAL A O 1
ATOM 911 N N . VAL A 1 124 ? 12.055 40.812 9.586 1 96.75 124 VAL A N 1
ATOM 912 C CA . VAL A 1 124 ? 13.5 41.031 9.594 1 96.75 124 VAL A CA 1
ATOM 913 C C . VAL A 1 124 ? 13.844 42.25 8.719 1 96.75 124 VAL A C 1
ATOM 915 O O . VAL A 1 124 ? 14.617 43.125 9.125 1 96.75 124 VAL A O 1
ATOM 918 N N . GLU A 1 125 ? 13.297 42.281 7.59 1 96.25 125 GLU A N 1
ATOM 919 C CA . GLU A 1 125 ? 13.547 43.375 6.68 1 96.25 125 GLU A CA 1
ATOM 920 C C . GLU A 1 125 ? 13.109 44.719 7.293 1 96.25 125 GLU A C 1
ATOM 922 O O . GLU A 1 125 ? 13.812 45.719 7.18 1 96.25 125 GLU A O 1
ATOM 927 N N . SER A 1 126 ? 11.992 44.688 7.875 1 95.81 126 SER A N 1
ATOM 928 C CA . SER A 1 126 ? 11.453 45.906 8.492 1 95.81 126 SER A CA 1
ATOM 929 C C . SER A 1 126 ? 12.336 46.375 9.641 1 95.81 126 SER A C 1
ATOM 931 O O . SER A 1 126 ? 12.641 47.562 9.758 1 95.81 126 SER A O 1
ATOM 933 N N . ILE A 1 127 ? 12.727 45.5 10.523 1 97.44 127 ILE A N 1
ATOM 934 C CA . ILE A 1 127 ? 13.578 45.812 11.656 1 97.44 127 ILE A CA 1
ATOM 935 C C . ILE A 1 127 ? 14.898 46.406 11.148 1 97.44 127 ILE A C 1
ATOM 937 O O . ILE A 1 127 ? 15.352 47.438 11.633 1 97.44 127 ILE A O 1
ATOM 941 N N . ASN A 1 128 ? 15.516 45.75 10.211 1 97.69 128 ASN A N 1
ATOM 942 C CA . ASN A 1 128 ? 16.797 46.188 9.68 1 97.69 128 ASN A CA 1
ATOM 943 C C . ASN A 1 128 ? 16.672 47.531 8.984 1 97.69 128 ASN A C 1
ATOM 945 O O . ASN A 1 128 ? 17.594 48.375 9.047 1 97.69 128 ASN A O 1
ATOM 949 N N . HIS A 1 129 ? 15.633 47.719 8.328 1 96.75 129 HIS A N 1
ATOM 950 C CA . HIS A 1 129 ? 15.383 49 7.684 1 96.75 129 HIS A CA 1
ATOM 951 C C . HIS A 1 129 ? 15.281 50.125 8.711 1 96.75 129 HIS A C 1
ATOM 953 O O . HIS A 1 129 ? 15.891 51.188 8.547 1 96.75 129 HIS A O 1
ATOM 959 N N . HIS A 1 130 ? 14.531 49.906 9.734 1 96.62 130 HIS A N 1
ATOM 960 C CA . HIS A 1 130 ? 14.359 50.906 10.789 1 96.62 130 HIS A CA 1
ATOM 961 C C . HIS A 1 130 ? 15.688 51.188 11.492 1 96.62 130 HIS A C 1
ATOM 963 O O . HIS A 1 130 ? 15.953 52.312 11.883 1 96.62 130 HIS A O 1
ATOM 969 N N . ALA A 1 131 ? 16.422 50.156 11.711 1 96.12 131 ALA A N 1
ATOM 970 C CA . ALA A 1 131 ? 17.688 50.281 12.422 1 96.12 131 ALA A CA 1
ATOM 971 C C . ALA A 1 131 ? 18.781 50.844 11.508 1 96.12 131 ALA A C 1
ATOM 973 O O . ALA A 1 131 ? 19.781 51.375 11.984 1 96.12 131 ALA A O 1
ATOM 974 N N . GLY A 1 132 ? 18.688 50.656 10.203 1 94.38 132 GLY A N 1
ATOM 975 C CA . GLY A 1 132 ? 19.703 51.062 9.242 1 94.38 132 GLY A CA 1
ATOM 976 C C . GLY A 1 132 ? 20.906 50.125 9.203 1 94.38 132 GLY A C 1
ATOM 977 O O . GLY A 1 132 ? 21.984 50.562 8.789 1 94.38 132 GLY A O 1
ATOM 978 N N . ALA A 1 133 ? 20.766 49 9.812 1 95.56 133 ALA A N 1
ATOM 979 C CA . ALA A 1 133 ? 21.844 48 9.883 1 95.56 133 ALA A CA 1
ATOM 980 C C . ALA A 1 133 ? 21.266 46.594 9.992 1 95.56 133 ALA A C 1
ATOM 982 O O . ALA A 1 133 ? 20.078 46.406 10.242 1 95.56 133 ALA A O 1
ATOM 983 N N . LYS A 1 134 ? 22.109 45.625 9.719 1 95.38 134 LYS A N 1
ATOM 984 C CA . LYS A 1 134 ? 21.703 44.25 9.852 1 95.38 134 LYS A CA 1
ATOM 985 C C . LYS A 1 134 ? 21.797 43.781 11.305 1 95.38 134 LYS A C 1
ATOM 987 O O . LYS A 1 134 ? 22.797 43.219 11.719 1 95.38 134 LYS A O 1
ATOM 992 N N . VAL A 1 135 ? 20.719 43.938 11.953 1 97.12 135 VAL A N 1
ATOM 993 C CA . VAL A 1 135 ? 20.719 43.625 13.383 1 97.12 135 VAL A CA 1
ATOM 994 C C . VAL A 1 135 ? 19.797 42.438 13.641 1 97.12 135 VAL A C 1
ATOM 996 O O . VAL A 1 135 ? 19.875 41.812 14.695 1 97.12 135 VAL A O 1
ATOM 999 N N . ALA A 1 136 ? 18.906 42.156 12.711 1 97.81 136 ALA A N 1
ATOM 1000 C CA . ALA A 1 136 ? 17.953 41.062 12.844 1 97.81 136 ALA A CA 1
ATOM 1001 C C . ALA A 1 136 ? 18.203 39.969 11.781 1 97.81 136 ALA A C 1
ATOM 1003 O O . ALA A 1 136 ? 18.547 40.281 10.648 1 97.81 136 ALA A O 1
ATOM 1004 N N . ILE A 1 137 ? 17.953 38.75 12.18 1 96.88 137 ILE A N 1
ATOM 1005 C CA . ILE A 1 137 ? 18.094 37.625 11.25 1 96.88 137 ILE A CA 1
ATOM 1006 C C . ILE A 1 137 ? 16.938 36.656 11.43 1 96.88 137 ILE A C 1
ATOM 1008 O O . ILE A 1 137 ? 16.344 36.562 12.516 1 96.88 137 ILE A O 1
ATOM 1012 N N . ALA A 1 138 ? 16.531 36.031 10.391 1 96 138 ALA A N 1
ATOM 1013 C CA . ALA A 1 138 ? 15.492 35.031 10.43 1 96 138 ALA A CA 1
ATOM 1014 C C . ALA A 1 138 ? 16.094 33.625 10.43 1 96 138 ALA A C 1
ATOM 1016 O O . ALA A 1 138 ? 17.062 33.344 9.727 1 96 138 ALA A O 1
ATOM 1017 N N . LYS A 1 139 ? 15.555 32.719 11.289 1 93.69 139 LYS A N 1
ATOM 1018 C CA . LYS A 1 139 ? 15.953 31.312 11.289 1 93.69 139 LYS A CA 1
ATOM 1019 C C . LYS A 1 139 ? 14.766 30.406 11.023 1 93.69 139 LYS A C 1
ATOM 1021 O O . LYS A 1 139 ? 13.898 30.25 11.883 1 93.69 139 LYS A O 1
ATOM 1026 N N . HIS A 1 140 ? 14.68 29.875 9.875 1 88.19 140 HIS A N 1
ATOM 1027 C CA . HIS A 1 140 ? 13.672 28.891 9.477 1 88.19 140 HIS A CA 1
ATOM 1028 C C . HIS A 1 140 ? 14.219 27.938 8.422 1 88.19 140 HIS A C 1
ATOM 1030 O O . HIS A 1 140 ? 15.391 28.016 8.047 1 88.19 140 HIS A O 1
ATOM 1036 N N . SER A 1 141 ? 13.453 27 7.969 1 77.25 141 SER A N 1
ATOM 1037 C CA . SER A 1 141 ? 13.906 25.875 7.141 1 77.25 141 SER A CA 1
ATOM 1038 C C . SER A 1 141 ? 14.438 26.375 5.793 1 77.25 141 SER A C 1
ATOM 1040 O O . SER A 1 141 ? 15.281 25.719 5.18 1 77.25 141 SER A O 1
ATOM 1042 N N . GLU A 1 142 ? 13.992 27.5 5.316 1 77.31 142 GLU A N 1
ATOM 1043 C CA . GLU A 1 142 ? 14.383 28.016 4.004 1 77.31 142 GLU A CA 1
ATOM 1044 C C . GLU A 1 142 ? 15.547 28.984 4.113 1 77.31 142 GLU A C 1
ATOM 1046 O O . GLU A 1 142 ? 16.109 29.391 3.1 1 77.31 142 GLU A O 1
ATOM 1051 N N . ALA A 1 143 ? 15.844 29.375 5.332 1 76.06 143 ALA A N 1
ATOM 1052 C CA . ALA A 1 143 ? 16.938 30.328 5.551 1 76.06 143 ALA A CA 1
ATOM 1053 C C . ALA A 1 143 ? 18.156 29.625 6.121 1 76.06 143 ALA A C 1
ATOM 1055 O O . ALA A 1 143 ? 18.094 28.984 7.176 1 76.06 143 ALA A O 1
ATOM 1056 N N . MET A 1 144 ? 19.266 29.562 5.34 1 76.12 144 MET A N 1
ATOM 1057 C CA . MET A 1 144 ? 20.516 28.984 5.82 1 76.12 144 MET A CA 1
ATOM 1058 C C . MET A 1 144 ? 21.297 29.984 6.641 1 76.12 144 MET A C 1
ATOM 1060 O O . MET A 1 144 ? 21.906 30.922 6.09 1 76.12 144 MET A O 1
ATOM 1064 N N . VAL A 1 145 ? 21.141 30.062 7.949 1 86.06 145 VAL A N 1
ATOM 1065 C CA . VAL A 1 145 ? 21.906 30.953 8.805 1 86.06 145 VAL A CA 1
ATOM 1066 C C . VAL A 1 145 ? 22.812 30.141 9.719 1 86.06 145 VAL A C 1
ATOM 1068 O O . VAL A 1 145 ? 22.438 29.078 10.195 1 86.06 145 VAL A O 1
ATOM 1071 N N . SER A 1 146 ? 24.062 30.594 9.914 1 87.56 146 SER A N 1
ATOM 1072 C CA . SER A 1 146 ? 25.031 29.906 10.766 1 87.56 146 SER A CA 1
ATOM 1073 C C . SER A 1 146 ? 24.734 30.172 12.242 1 87.56 146 SER A C 1
ATOM 1075 O O . SER A 1 146 ? 24.047 31.125 12.586 1 87.56 146 SER A O 1
ATOM 1077 N N . ALA A 1 147 ? 25.297 29.359 13.047 1 87.5 147 ALA A N 1
ATOM 1078 C CA . ALA A 1 147 ? 25.156 29.5 14.5 1 87.5 147 ALA A CA 1
ATOM 1079 C C . ALA A 1 147 ? 25.781 30.797 14.992 1 87.5 147 ALA A C 1
ATOM 1081 O O . ALA A 1 147 ? 25.266 31.438 15.914 1 87.5 147 ALA A O 1
ATOM 1082 N N . ASP A 1 148 ? 26.797 31.172 14.289 1 90.38 148 ASP A N 1
ATOM 1083 C CA . ASP A 1 148 ? 27.5 32.375 14.68 1 90.38 148 ASP A CA 1
ATOM 1084 C C . ASP A 1 148 ? 26.656 33.625 14.367 1 90.38 148 ASP A C 1
ATOM 1086 O O . ASP A 1 148 ? 26.656 34.594 15.133 1 90.38 148 ASP A O 1
ATOM 1090 N N . GLU A 1 149 ? 25.984 33.5 13.32 1 92.88 149 GLU A N 1
ATOM 1091 C CA . GLU A 1 149 ? 25.125 34.594 12.945 1 92.88 149 GLU A CA 1
ATOM 1092 C C . GLU A 1 149 ? 23.953 34.75 13.906 1 92.88 149 GLU A C 1
ATOM 1094 O O . GLU A 1 149 ? 23.578 35.875 14.281 1 92.88 149 GLU A O 1
ATOM 1099 N N . VAL A 1 150 ? 23.453 33.688 14.297 1 94.19 150 VAL A N 1
ATOM 1100 C CA . VAL A 1 150 ? 22.344 33.688 15.242 1 94.19 150 VAL A CA 1
ATOM 1101 C C . VAL A 1 150 ? 22.797 34.25 16.578 1 94.19 150 VAL A C 1
ATOM 1103 O O . VAL A 1 150 ? 22.125 35.094 17.172 1 94.19 150 VAL A O 1
ATOM 1106 N N . ALA A 1 151 ? 23.969 33.812 16.969 1 93.62 151 ALA A N 1
ATOM 1107 C CA . ALA A 1 151 ? 24.5 34.219 18.266 1 93.62 151 ALA A CA 1
ATOM 1108 C C . ALA A 1 151 ? 24.906 35.688 18.25 1 93.62 151 ALA A C 1
ATOM 1110 O O . ALA A 1 151 ? 24.859 36.375 19.266 1 93.62 151 ALA A O 1
ATOM 1111 N N . GLY A 1 152 ? 25.188 36.156 17.109 1 93.88 152 GLY A N 1
ATOM 1112 C CA . GLY A 1 152 ? 25.703 37.5 17.016 1 93.88 152 GLY A CA 1
ATOM 1113 C C . GLY A 1 152 ? 24.625 38.531 16.766 1 93.88 152 GLY A C 1
ATOM 1114 O O . GLY A 1 152 ? 24.875 39.75 16.844 1 93.88 152 GLY A O 1
ATOM 1115 N N . SER A 1 153 ? 23.422 38.125 16.578 1 96.44 153 SER A N 1
ATOM 1116 C CA . SER A 1 153 ? 22.359 39.062 16.188 1 96.44 153 SER A CA 1
ATOM 1117 C C . SER A 1 153 ? 21.578 39.531 17.406 1 96.44 153 SER A C 1
ATOM 1119 O O . SER A 1 153 ? 21.234 38.719 18.281 1 96.44 153 SER A O 1
ATOM 1121 N N . ASP A 1 154 ? 21.266 40.812 17.406 1 97 154 ASP A N 1
ATOM 1122 C CA . ASP A 1 154 ? 20.469 41.375 18.484 1 97 154 ASP A CA 1
ATOM 1123 C C . ASP A 1 154 ? 19.062 40.781 18.5 1 97 154 ASP A C 1
ATOM 1125 O O . ASP A 1 154 ? 18.516 40.531 19.578 1 97 154 ASP A O 1
ATOM 1129 N N . ILE A 1 155 ? 18.562 40.594 17.312 1 98.06 155 ILE A N 1
ATOM 1130 C CA . ILE A 1 155 ? 17.172 40.156 17.172 1 98.06 155 ILE A CA 1
ATOM 1131 C C . ILE A 1 155 ? 17.125 38.875 16.328 1 98.06 155 ILE A C 1
ATOM 1133 O O . ILE A 1 155 ? 17.641 38.844 15.203 1 98.06 155 ILE A O 1
ATOM 1137 N N . LEU A 1 156 ? 16.531 37.844 16.891 1 97.62 156 LEU A N 1
ATOM 1138 C CA . LEU A 1 156 ? 16.281 36.625 16.156 1 97.62 156 LEU A CA 1
ATOM 1139 C C . LEU A 1 156 ? 14.789 36.438 15.875 1 97.62 156 LEU A C 1
ATOM 1141 O O . LEU A 1 156 ? 13.961 36.594 16.781 1 97.62 156 LEU A O 1
ATOM 1145 N N . VAL A 1 157 ? 14.406 36.188 14.656 1 97.12 157 VAL A N 1
ATOM 1146 C CA . VAL A 1 157 ? 13.016 35.969 14.273 1 97.12 157 VAL A CA 1
ATOM 1147 C C . VAL A 1 157 ? 12.805 34.531 13.82 1 97.12 157 VAL A C 1
ATOM 1149 O O . VAL A 1 157 ? 13.508 34.062 12.938 1 97.12 157 VAL A O 1
ATOM 1152 N N . VAL A 1 158 ? 11.844 33.875 14.477 1 95.06 158 VAL A N 1
ATOM 1153 C CA . VAL A 1 158 ? 11.562 32.469 14.148 1 95.06 158 VAL A CA 1
ATOM 1154 C C . VAL A 1 158 ? 10.062 32.281 13.945 1 95.06 158 VAL A C 1
ATOM 1156 O O . VAL A 1 158 ? 9.273 33.219 14.164 1 95.06 158 VAL A O 1
ATOM 1159 N N . THR A 1 159 ? 9.688 31.109 13.547 1 91.88 159 THR A N 1
ATOM 1160 C CA . THR A 1 159 ? 8.273 30.797 13.359 1 91.88 159 THR A CA 1
ATOM 1161 C C . THR A 1 159 ? 7.68 30.203 14.641 1 91.88 159 THR A C 1
ATOM 1163 O O . THR A 1 159 ? 8.414 29.75 15.523 1 91.88 159 THR A O 1
ATOM 1166 N N . HIS A 1 160 ? 6.332 30.234 14.68 1 89.12 160 HIS A N 1
ATOM 1167 C CA . HIS A 1 160 ? 5.629 29.594 15.781 1 89.12 160 HIS A CA 1
ATOM 1168 C C . HIS A 1 160 ? 6.059 28.141 15.938 1 89.12 160 HIS A C 1
ATOM 1170 O O . HIS A 1 160 ? 6.363 27.688 17.047 1 89.12 160 HIS A O 1
ATOM 1176 N N . GLN A 1 161 ? 6.129 27.453 14.859 1 86.38 161 GLN A N 1
ATOM 1177 C CA . GLN A 1 161 ? 6.469 26.031 14.875 1 86.38 161 GLN A CA 1
ATOM 1178 C C . GLN A 1 161 ? 7.875 25.812 15.422 1 86.38 161 GLN A C 1
ATOM 1180 O O . GLN A 1 161 ? 8.102 24.906 16.219 1 86.38 161 GLN A O 1
ATOM 1185 N N . ALA A 1 162 ? 8.812 26.594 14.953 1 87.12 162 ALA A N 1
ATOM 1186 C CA . ALA A 1 162 ? 10.188 26.484 15.43 1 87.12 162 ALA A CA 1
ATOM 1187 C C . ALA A 1 162 ? 10.266 26.719 16.938 1 87.12 162 ALA A C 1
ATOM 1189 O O . ALA A 1 162 ? 11.016 26.031 17.641 1 87.12 162 ALA A O 1
ATOM 1190 N N . TYR A 1 163 ? 9.531 27.656 17.422 1 89.75 163 TYR A N 1
ATOM 1191 C CA . TYR A 1 163 ? 9.5 27.984 18.844 1 89.75 163 TYR A CA 1
ATOM 1192 C C . TYR A 1 163 ? 8.922 26.844 19.656 1 89.75 163 TYR A C 1
ATOM 1194 O O . TYR A 1 163 ? 9.508 26.438 20.656 1 89.75 163 TYR A O 1
ATOM 1202 N N . VAL A 1 164 ? 7.816 26.328 19.141 1 85.81 164 VAL A N 1
ATOM 1203 C CA . VAL A 1 164 ? 7.145 25.25 19.859 1 85.81 164 VAL A CA 1
ATOM 1204 C C . VAL A 1 164 ? 8.016 24 19.844 1 85.81 164 VAL A C 1
ATOM 1206 O O . VAL A 1 164 ? 8.156 23.328 20.875 1 85.81 164 VAL A O 1
ATOM 1209 N N . ASN A 1 165 ? 8.594 23.734 18.75 1 83 165 ASN A N 1
ATOM 1210 C CA . ASN A 1 165 ? 9.477 22.578 18.641 1 83 165 ASN A CA 1
ATOM 1211 C C . ASN A 1 165 ? 10.656 22.672 19.609 1 83 165 ASN A C 1
ATOM 1213 O O . ASN A 1 165 ? 11.062 21.672 20.203 1 83 165 ASN A O 1
ATOM 1217 N N . ALA A 1 166 ? 11.195 23.812 19.672 1 85.56 166 ALA A N 1
ATOM 1218 C CA . ALA A 1 166 ? 12.305 24.047 20.594 1 85.56 166 ALA A CA 1
ATOM 1219 C C . ALA A 1 166 ? 11.867 23.875 22.047 1 85.56 166 ALA A C 1
ATOM 1221 O O . ALA A 1 166 ? 12.609 23.328 22.859 1 85.56 166 ALA A O 1
ATOM 1222 N N . ALA A 1 167 ? 10.734 24.344 22.359 1 84.31 167 ALA A N 1
ATOM 1223 C CA . ALA A 1 167 ? 10.211 24.266 23.719 1 84.31 167 ALA A CA 1
ATOM 1224 C C . ALA A 1 167 ? 9.945 22.812 24.109 1 84.31 167 ALA A C 1
ATOM 1226 O O . ALA A 1 167 ? 10.258 22.391 25.234 1 84.31 167 ALA A O 1
ATOM 1227 N N . ILE A 1 168 ? 9.305 22.125 23.188 1 75.44 168 ILE A N 1
ATOM 1228 C CA . ILE A 1 168 ? 9.008 20.719 23.422 1 75.44 168 ILE A CA 1
ATOM 1229 C C . ILE A 1 168 ? 10.305 19.953 23.625 1 75.44 168 ILE A C 1
ATOM 1231 O O . ILE A 1 168 ? 10.367 19.047 24.469 1 75.44 168 ILE A O 1
ATOM 1235 N N . GLY A 1 169 ? 11.273 20.297 22.844 1 73.19 169 GLY A N 1
ATOM 1236 C CA . GLY A 1 169 ? 12.562 19.625 22.922 1 73.19 169 GLY A CA 1
ATOM 1237 C C . GLY A 1 169 ? 13.25 19.812 24.266 1 73.19 169 GLY A C 1
ATOM 1238 O O . GLY A 1 169 ? 14.062 18.969 24.672 1 73.19 169 GLY A O 1
ATOM 1239 N N . LEU A 1 170 ? 12.961 20.859 24.938 1 72.75 170 LEU A N 1
ATOM 1240 C CA . LEU A 1 170 ? 13.547 21.109 26.25 1 72.75 170 LEU A CA 1
ATOM 1241 C C . LEU A 1 170 ? 13.133 20.031 27.234 1 72.75 170 LEU A C 1
ATOM 1243 O O . LEU A 1 170 ? 13.93 19.625 28.094 1 72.75 170 LEU A O 1
ATOM 1247 N N . ALA A 1 171 ? 11.891 19.766 27.109 1 60.25 171 ALA A N 1
ATOM 1248 C CA . ALA A 1 171 ? 11.406 18.703 28 1 60.25 171 ALA A CA 1
ATOM 1249 C C . ALA A 1 171 ? 12.039 17.375 27.641 1 60.25 171 ALA A C 1
ATOM 1251 O O . ALA A 1 171 ? 12.172 16.5 28.516 1 60.25 171 ALA A O 1
ATOM 1252 N N . GLY A 1 172 ? 12.383 17.406 26.453 1 57.75 172 GLY A N 1
ATOM 1253 C CA . GLY A 1 172 ? 13.094 16.219 26.016 1 57.75 172 GLY A CA 1
ATOM 1254 C C . GLY A 1 172 ? 14.602 16.391 25.984 1 57.75 172 GLY A C 1
ATOM 1255 O O . GLY A 1 172 ? 15.117 17.422 26.422 1 57.75 172 GLY A O 1
ATOM 1256 N N . ASP A 1 173 ? 15.508 15.422 25.656 1 58.53 173 ASP A N 1
ATOM 1257 C CA . ASP A 1 173 ? 16.969 15.352 25.641 1 58.53 173 ASP A CA 1
ATOM 1258 C C . ASP A 1 173 ? 17.547 16.266 24.578 1 58.53 173 ASP A C 1
ATOM 1260 O O . ASP A 1 173 ? 18.703 16.094 24.156 1 58.53 173 ASP A O 1
ATOM 1264 N N . ARG A 1 174 ? 16.688 17.328 24.062 1 60.84 174 ARG A N 1
ATOM 1265 C CA . ARG A 1 174 ? 17.234 18.172 23.016 1 60.84 174 ARG A CA 1
ATOM 1266 C C . ARG A 1 174 ? 17.266 19.625 23.438 1 60.84 174 ARG A C 1
ATOM 1268 O O . ARG A 1 174 ? 16.75 20.5 22.734 1 60.84 174 ARG A O 1
ATOM 1275 N N . ALA A 1 175 ? 17.859 19.828 24.484 1 71.56 175 ALA A N 1
ATOM 1276 C CA . ALA A 1 175 ? 17.969 21.156 25.094 1 71.56 175 ALA A CA 1
ATOM 1277 C C . ALA A 1 175 ? 18.766 22.109 24.188 1 71.56 175 ALA A C 1
ATOM 1279 O O . ALA A 1 175 ? 18.656 23.328 24.328 1 71.56 175 ALA A O 1
ATOM 1280 N N . ASP A 1 176 ? 19.297 21.516 23.188 1 77.94 176 ASP A N 1
ATOM 1281 C CA . ASP A 1 176 ? 20.172 22.297 22.328 1 77.94 176 ASP A CA 1
ATOM 1282 C C . ASP A 1 176 ? 19.359 23.25 21.438 1 77.94 176 ASP A C 1
ATOM 1284 O O . ASP A 1 176 ? 19.766 24.391 21.219 1 77.94 176 ASP A O 1
ATOM 1288 N N . LYS A 1 177 ? 18.188 22.844 21.062 1 82.69 177 LYS A N 1
ATOM 1289 C CA . LYS A 1 177 ? 17.391 23.672 20.156 1 82.69 177 LYS A CA 1
ATOM 1290 C C . LYS A 1 177 ? 16.875 24.922 20.859 1 82.69 177 LYS A C 1
ATOM 1292 O O . LYS A 1 177 ? 16.797 25.984 20.25 1 82.69 177 LYS A O 1
ATOM 1297 N N . TRP A 1 178 ? 16.578 24.781 22.047 1 87.81 178 TRP A N 1
ATOM 1298 C CA . TRP A 1 178 ? 16.109 25.922 22.812 1 87.81 178 TRP A CA 1
ATOM 1299 C C . TRP A 1 178 ? 17.234 26.922 23.078 1 87.81 178 TRP A C 1
ATOM 1301 O O . TRP A 1 178 ? 17.047 28.125 22.938 1 87.81 178 TRP A O 1
ATOM 1311 N N . SER A 1 179 ? 18.391 26.359 23.391 1 88.38 179 SER A N 1
ATOM 1312 C CA . SER A 1 179 ? 19.547 27.203 23.688 1 88.38 179 SER A CA 1
ATOM 1313 C C . SER A 1 179 ? 19.938 28.062 22.484 1 88.38 179 SER A C 1
ATOM 1315 O O . SER A 1 179 ? 20.328 29.219 22.641 1 88.38 179 SER A O 1
ATOM 1317 N N . VAL A 1 180 ? 19.734 27.484 21.391 1 88.56 180 VAL A N 1
ATOM 1318 C CA . VAL A 1 180 ? 20.094 28.188 20.156 1 88.56 180 VAL A CA 1
ATOM 1319 C C . VAL A 1 180 ? 19.188 29.406 19.969 1 88.56 180 VAL A C 1
ATOM 1321 O O . VAL A 1 180 ? 19.609 30.438 19.453 1 88.56 180 VAL A O 1
ATOM 1324 N N . LEU A 1 181 ? 17.953 29.344 20.422 1 90.81 181 LEU A N 1
ATOM 1325 C CA . LEU A 1 181 ? 17 30.422 20.234 1 90.81 181 LEU A CA 1
ATOM 1326 C C . LEU A 1 181 ? 17.203 31.516 21.281 1 90.81 181 LEU A C 1
ATOM 1328 O O . LEU A 1 181 ? 17.078 32.719 20.969 1 90.81 181 LEU A O 1
ATOM 1332 N N . VAL A 1 182 ? 17.625 31.109 22.5 1 91.44 182 VAL A N 1
ATOM 1333 C CA . VAL A 1 182 ? 17.5 32.062 23.609 1 91.44 182 VAL A CA 1
ATOM 1334 C C . VAL A 1 182 ? 18.891 32.625 23.953 1 91.44 182 VAL A C 1
ATOM 1336 O O . VAL A 1 182 ? 19 33.719 24.531 1 91.44 182 VAL A O 1
ATOM 1339 N N . GLU A 1 183 ? 19.859 31.922 23.547 1 93 183 GLU A N 1
ATOM 1340 C CA . GLU A 1 183 ? 21.203 32.375 23.891 1 93 183 GLU A CA 1
ATOM 1341 C C . GLU A 1 183 ? 21.844 33.156 22.719 1 93 183 GLU A C 1
ATOM 1343 O O . GLU A 1 183 ? 21.641 32.781 21.562 1 93 183 GLU A O 1
ATOM 1348 N N . TRP A 1 184 ? 22.469 34.219 23.062 1 94.94 184 TRP A N 1
ATOM 1349 C CA . TRP A 1 184 ? 23.25 35 22.094 1 94.94 184 TRP A CA 1
ATOM 1350 C C . TRP A 1 184 ? 24.578 35.438 22.719 1 94.94 184 TRP A C 1
ATOM 1352 O O . TRP A 1 184 ? 24.891 35.094 23.859 1 94.94 184 TRP A O 1
ATOM 1362 N N . ASN A 1 185 ? 25.438 36.125 22.047 1 93.62 185 ASN A N 1
ATOM 1363 C CA . ASN A 1 185 ? 26.812 36.406 22.453 1 93.62 185 ASN A CA 1
ATOM 1364 C C . ASN A 1 185 ? 26.875 37.188 23.766 1 93.62 185 ASN A C 1
ATOM 1366 O O . ASN A 1 185 ? 27.891 37.156 24.469 1 93.62 185 ASN A O 1
ATOM 1370 N N . HIS A 1 186 ? 25.859 37.781 24.109 1 94.69 186 HIS A N 1
ATOM 1371 C CA . HIS A 1 186 ? 25.875 38.656 25.297 1 94.69 186 HIS A CA 1
ATOM 1372 C C . HIS A 1 186 ? 24.938 38.125 26.375 1 94.69 186 HIS A C 1
ATOM 1374 O O . HIS A 1 186 ? 24.422 38.875 27.188 1 94.69 186 HIS A O 1
ATOM 1380 N N . GLY A 1 187 ? 24.672 36.75 26.312 1 92.06 187 GLY A N 1
ATOM 1381 C CA . GLY A 1 187 ? 23.844 36.125 27.328 1 92.06 187 GLY A CA 1
ATOM 1382 C C . GLY A 1 187 ? 22.531 35.562 26.781 1 92.06 187 GLY A C 1
ATOM 1383 O O . GLY A 1 187 ? 22.516 34.969 25.703 1 92.06 187 GLY A O 1
ATOM 1384 N N . ARG A 1 188 ? 21.5 35.781 27.609 1 93.06 188 ARG A N 1
ATOM 1385 C CA . ARG A 1 188 ? 20.188 35.281 27.203 1 93.06 188 ARG A CA 1
ATOM 1386 C C . ARG A 1 188 ? 19.328 36.406 26.641 1 93.06 188 ARG A C 1
ATOM 1388 O O . ARG A 1 188 ? 19.375 37.531 27.156 1 93.06 188 ARG A O 1
ATOM 1395 N N . ARG A 1 189 ? 18.672 36.062 25.703 1 95 189 ARG A N 1
ATOM 1396 C CA . ARG A 1 189 ? 17.703 37.031 25.219 1 95 189 ARG A CA 1
ATOM 1397 C C . ARG A 1 189 ? 16.609 37.281 26.266 1 95 189 ARG A C 1
ATOM 1399 O O . ARG A 1 189 ? 15.898 36.375 26.656 1 95 189 ARG A O 1
ATOM 1406 N N . LYS A 1 190 ? 16.406 38.469 26.578 1 94.5 190 LYS A N 1
ATOM 1407 C CA . LYS A 1 190 ? 15.57 38.812 27.734 1 94.5 190 LYS A CA 1
ATOM 1408 C C . LYS A 1 190 ? 14.141 39.094 27.312 1 94.5 190 LYS A C 1
ATOM 1410 O O . LYS A 1 190 ? 13.234 39.156 28.141 1 94.5 190 LYS A O 1
ATOM 1415 N N . LEU A 1 191 ? 13.898 39.219 26.047 1 95.88 191 LEU A N 1
ATOM 1416 C CA . LEU A 1 191 ? 12.562 39.531 25.578 1 95.88 191 LEU A CA 1
ATOM 1417 C C . LEU A 1 191 ? 12.148 38.594 24.453 1 95.88 191 LEU A C 1
ATOM 1419 O O . LEU A 1 191 ? 12.852 38.469 23.438 1 95.88 191 LEU A O 1
ATOM 1423 N N . THR A 1 192 ? 11.102 37.906 24.688 1 95.94 192 THR A N 1
ATOM 1424 C CA . THR A 1 192 ? 10.461 37.094 23.656 1 95.94 192 THR A CA 1
ATOM 1425 C C . THR A 1 192 ? 9.07 37.656 23.344 1 95.94 192 THR A C 1
ATOM 1427 O O . THR A 1 192 ? 8.242 37.812 24.234 1 95.94 192 THR A O 1
ATOM 1430 N N . VAL A 1 193 ? 8.844 37.938 22.094 1 96.62 193 VAL A N 1
ATOM 1431 C CA . VAL A 1 193 ? 7.547 38.469 21.688 1 96.62 193 VAL A CA 1
ATOM 1432 C C . VAL A 1 193 ? 6.926 37.531 20.641 1 96.62 193 VAL A C 1
ATOM 1434 O O . VAL A 1 193 ? 7.562 37.188 19.641 1 96.62 193 VAL A O 1
ATOM 1437 N N . ILE A 1 194 ? 5.742 37.125 20.906 1 94.19 194 ILE A N 1
ATOM 1438 C CA . ILE A 1 194 ? 4.992 36.281 19.969 1 94.19 194 ILE A CA 1
ATOM 1439 C C . ILE A 1 194 ? 3.932 37.125 19.266 1 94.19 194 ILE A C 1
ATOM 1441 O O . ILE A 1 194 ? 3.031 37.656 19.906 1 94.19 194 ILE A O 1
ATOM 1445 N N . ASP A 1 195 ? 4.207 37.188 17.953 1 91.44 195 ASP A N 1
ATOM 1446 C CA . ASP A 1 195 ? 3.209 37.906 17.156 1 91.44 195 ASP A CA 1
ATOM 1447 C C . ASP A 1 195 ? 2.029 37 16.812 1 91.44 195 ASP A C 1
ATOM 1449 O O . ASP A 1 195 ? 2.213 35.906 16.219 1 91.44 195 ASP A O 1
ATOM 1453 N N . GLU A 1 196 ? 0.859 37.281 17.25 1 83.94 196 GLU A N 1
ATOM 1454 C CA . GLU A 1 196 ? -0.373 36.5 17.141 1 83.94 196 GLU A CA 1
ATOM 1455 C C . GLU A 1 196 ? -0.365 35.344 18.109 1 83.94 196 GLU A C 1
ATOM 1457 O O . GLU A 1 196 ? 0.695 34.906 18.594 1 83.94 196 GLU A O 1
ATOM 1462 N N . ALA A 1 197 ? -1.518 34.938 18.453 1 77.12 197 ALA A N 1
ATOM 1463 C CA . ALA A 1 197 ? -1.601 33.812 19.406 1 77.12 197 ALA A CA 1
ATOM 1464 C C . ALA A 1 197 ? -0.949 32.562 18.844 1 77.12 197 ALA A C 1
ATOM 1466 O O . ALA A 1 197 ? -1.062 32.281 17.641 1 77.12 197 ALA A O 1
ATOM 1467 N N . LEU A 1 198 ? -0.226 31.938 19.734 1 74.69 198 LEU A N 1
ATOM 1468 C CA . LEU A 1 198 ? 0.401 30.672 19.359 1 74.69 198 LEU A CA 1
ATOM 1469 C C . LEU A 1 198 ? -0.652 29.625 19.016 1 74.69 198 LEU A C 1
ATOM 1471 O O . LEU A 1 198 ? -1.507 29.297 19.844 1 74.69 198 LEU A O 1
ATOM 1475 N N . ALA A 1 199 ? -0.747 29.188 17.828 1 63.53 199 ALA A N 1
ATOM 1476 C CA . ALA A 1 199 ? -1.734 28.203 17.375 1 63.53 199 ALA A CA 1
ATOM 1477 C C . ALA A 1 199 ? -1.509 26.859 18.047 1 63.53 199 ALA A C 1
ATOM 1479 O O . ALA A 1 199 ? -2.461 26.109 18.281 1 63.53 199 ALA A O 1
ATOM 1480 N N . ASN A 1 200 ? -0.328 26.531 18.375 1 71.38 200 ASN A N 1
ATOM 1481 C CA . ASN A 1 200 ? 0.004 25.172 18.812 1 71.38 200 ASN A CA 1
ATOM 1482 C C . ASN A 1 200 ? 0.609 25.156 20.203 1 71.38 200 ASN A C 1
ATOM 1484 O O . ASN A 1 200 ? 1.632 24.516 20.438 1 71.38 200 ASN A O 1
ATOM 1488 N N . MET A 1 201 ? -0.25 25.812 21.156 1 78.5 201 MET A N 1
ATOM 1489 C CA . MET A 1 201 ? 0.222 25.797 22.531 1 78.5 201 MET A CA 1
ATOM 1490 C C . MET A 1 201 ? -0.006 24.438 23.188 1 78.5 201 MET A C 1
ATOM 1492 O O . MET A 1 201 ? 0.593 24.141 24.219 1 78.5 201 MET A O 1
ATOM 1496 N N . VAL A 1 202 ? -0.851 23.734 22.594 1 84.94 202 VAL A N 1
ATOM 1497 C CA . VAL A 1 202 ? -1.225 22.453 23.172 1 84.94 202 VAL A CA 1
ATOM 1498 C C . VAL A 1 202 ? -0.622 21.328 22.328 1 84.94 202 VAL A C 1
ATOM 1500 O O . VAL A 1 202 ? -0.813 21.281 21.109 1 84.94 202 VAL A O 1
ATOM 1503 N N . GLU A 1 203 ? 0.204 20.578 23 1 85.5 203 GLU A N 1
ATOM 1504 C CA . GLU A 1 203 ? 0.688 19.344 22.391 1 85.5 203 GLU A CA 1
ATOM 1505 C C . GLU A 1 203 ? -0.309 18.203 22.578 1 85.5 203 GLU A C 1
ATOM 1507 O O . GLU A 1 203 ? -0.666 17.859 23.703 1 85.5 203 GLU A O 1
ATOM 1512 N N . GLU A 1 204 ? -0.721 17.719 21.5 1 88.44 204 GLU A N 1
ATOM 1513 C CA . GLU A 1 204 ? -1.735 16.672 21.562 1 88.44 204 GLU A CA 1
ATOM 1514 C C . GLU A 1 204 ? -1.187 15.344 21.062 1 88.44 204 GLU A C 1
ATOM 1516 O O . GLU A 1 204 ? -0.416 15.312 20.094 1 88.44 204 GLU A O 1
ATOM 1521 N N . TYR A 1 205 ? -1.508 14.289 21.766 1 88.5 205 TYR A N 1
ATOM 1522 C CA . TYR A 1 205 ? -1.263 12.93 21.297 1 88.5 205 TYR A CA 1
ATOM 1523 C C . TYR A 1 205 ? -2.572 12.18 21.094 1 88.5 205 TYR A C 1
ATOM 1525 O O . TYR A 1 205 ? -3.455 12.203 21.953 1 88.5 205 TYR A O 1
ATOM 1533 N N . GLN A 1 206 ? -2.68 11.695 19.984 1 91.81 206 GLN A N 1
ATOM 1534 C CA . GLN A 1 206 ? -3.881 10.93 19.672 1 91.81 206 GLN A CA 1
ATOM 1535 C C . GLN A 1 206 ? -3.531 9.648 18.906 1 91.81 206 GLN A C 1
ATOM 1537 O O . GLN A 1 206 ? -2.699 9.664 18 1 91.81 206 GLN A O 1
ATOM 1542 N N . ILE A 1 207 ? -4.129 8.539 19.344 1 93.25 207 ILE A N 1
ATOM 1543 C CA . ILE A 1 207 ? -3.971 7.273 18.641 1 93.25 207 ILE A CA 1
ATOM 1544 C C . ILE A 1 207 ? -5.336 6.637 18.406 1 93.25 207 ILE A C 1
ATOM 1546 O O . ILE A 1 207 ? -6.219 6.715 19.266 1 93.25 207 ILE A O 1
ATOM 1550 N N . THR A 1 208 ? -5.508 6.07 17.281 1 93.19 208 THR A N 1
ATOM 1551 C CA . THR A 1 208 ? -6.773 5.422 16.938 1 93.19 208 THR A CA 1
ATOM 1552 C C . THR A 1 208 ? -6.652 3.904 17.078 1 93.19 208 THR A C 1
ATOM 1554 O O . THR A 1 208 ? -5.547 3.357 17.031 1 93.19 208 THR A O 1
ATOM 1557 N N . SER A 1 209 ? -7.797 3.289 17.25 1 92.12 209 SER A N 1
ATOM 1558 C CA . SER A 1 209 ? -7.828 1.831 17.328 1 92.12 209 SER A CA 1
ATOM 1559 C C . SER A 1 209 ? -7.285 1.202 16.047 1 92.12 209 SER A C 1
ATOM 1561 O O . SER A 1 209 ? -6.527 0.233 16.094 1 92.12 209 SER A O 1
ATOM 1563 N N . SER A 1 210 ? -7.594 1.76 14.938 1 91.31 210 SER A N 1
ATOM 1564 C CA . SER A 1 210 ? -7.156 1.233 13.648 1 91.31 210 SER A CA 1
ATOM 1565 C C . SER A 1 210 ? -5.645 1.348 13.492 1 91.31 210 SER A C 1
ATOM 1567 O O . SER A 1 210 ? -5 0.434 12.969 1 91.31 210 SER A O 1
ATOM 1569 N N . ALA A 1 211 ? -5.145 2.492 13.922 1 94.25 211 ALA A N 1
ATOM 1570 C CA . ALA A 1 211 ? -3.703 2.703 13.805 1 94.25 211 ALA A CA 1
ATOM 1571 C C . ALA A 1 211 ? -2.932 1.67 14.625 1 94.25 211 ALA A C 1
ATOM 1573 O O . ALA A 1 211 ? -1.901 1.16 14.172 1 94.25 211 ALA A O 1
ATOM 1574 N N . ILE A 1 212 ? -3.391 1.344 15.773 1 94.69 212 ILE A N 1
ATOM 1575 C CA . ILE A 1 212 ? -2.74 0.383 16.656 1 94.69 212 ILE A CA 1
ATOM 1576 C C . ILE A 1 212 ? -2.793 -1.011 16.031 1 94.69 212 ILE A C 1
ATOM 1578 O O . ILE A 1 212 ? -1.781 -1.712 15.977 1 94.69 212 ILE A O 1
ATOM 1582 N N . SER A 1 213 ? -3.967 -1.385 15.625 1 93.25 213 SER A N 1
ATOM 1583 C CA . SER A 1 213 ? -4.152 -2.703 15.023 1 93.25 213 SER A CA 1
ATOM 1584 C C . SER A 1 213 ? -3.285 -2.871 13.781 1 93.25 213 SER A C 1
ATOM 1586 O O . SER A 1 213 ? -2.697 -3.932 13.57 1 93.25 213 SER A O 1
ATOM 1588 N N . GLN A 1 214 ? -3.244 -1.905 13 1 93.75 214 GLN A N 1
ATOM 1589 C CA . GLN A 1 214 ? -2.441 -1.946 11.781 1 93.75 214 GLN A CA 1
ATOM 1590 C C . GLN A 1 214 ? -0.953 -2.033 12.102 1 93.75 214 GLN A C 1
ATOM 1592 O O . GLN A 1 214 ? -0.22 -2.801 11.477 1 93.75 214 GLN A O 1
ATOM 1597 N N . ALA A 1 215 ? -0.544 -1.204 13.023 1 95.62 215 ALA A N 1
ATOM 1598 C CA . ALA A 1 215 ? 0.864 -1.258 13.406 1 95.62 215 ALA A CA 1
ATOM 1599 C C . ALA A 1 215 ? 1.25 -2.654 13.883 1 95.62 215 ALA A C 1
ATOM 1601 O O . ALA A 1 215 ? 2.275 -3.199 13.469 1 95.62 215 ALA A O 1
ATOM 1602 N N . LEU A 1 216 ? 0.436 -3.246 14.711 1 93.62 216 LEU A N 1
ATOM 1603 C CA . LEU A 1 216 ? 0.676 -4.594 15.211 1 93.62 216 LEU A CA 1
ATOM 1604 C C . LEU A 1 216 ? 0.756 -5.594 14.062 1 93.62 216 LEU A C 1
ATOM 1606 O O . LEU A 1 216 ? 1.579 -6.516 14.086 1 93.62 216 LEU A O 1
ATOM 1610 N N . GLY A 1 217 ? -0.084 -5.371 13.117 1 92.12 217 GLY A N 1
ATOM 1611 C CA . GLY A 1 217 ? -0.13 -6.277 11.977 1 92.12 217 GLY A CA 1
ATOM 1612 C C . GLY A 1 217 ? 1.092 -6.176 11.086 1 92.12 217 GLY A C 1
ATOM 1613 O O . GLY A 1 217 ? 1.459 -7.141 10.414 1 92.12 217 GLY A O 1
ATOM 1614 N N . HIS A 1 218 ? 1.744 -5.051 11.086 1 93.88 218 HIS A N 1
ATOM 1615 C CA . HIS A 1 218 ? 2.836 -4.797 10.156 1 93.88 218 HIS A CA 1
ATOM 1616 C C . HIS A 1 218 ? 4.188 -5.113 10.789 1 93.88 218 HIS A C 1
ATOM 1618 O O . HIS A 1 218 ? 5.211 -5.125 10.102 1 93.88 218 HIS A O 1
ATOM 1624 N N . ILE A 1 219 ? 4.246 -5.418 12.086 1 93.81 219 ILE A N 1
ATOM 1625 C CA . ILE A 1 219 ? 5.508 -5.727 12.75 1 93.81 219 ILE A CA 1
ATOM 1626 C C . ILE A 1 219 ? 5.848 -7.203 12.555 1 93.81 219 ILE A C 1
ATOM 1628 O O . ILE A 1 219 ? 5.078 -8.086 12.945 1 93.81 219 ILE A O 1
ATOM 1632 N N . PRO A 1 220 ? 6.98 -7.461 11.945 1 89.94 220 PRO A N 1
ATOM 1633 C CA . PRO A 1 220 ? 7.375 -8.852 11.719 1 89.94 220 PRO A CA 1
ATOM 1634 C C . PRO A 1 220 ? 7.629 -9.609 13.023 1 89.94 220 PRO A C 1
ATOM 1636 O O . PRO A 1 220 ? 8 -9 14.031 1 89.94 220 PRO A O 1
ATOM 1639 N N . GLU A 1 221 ? 7.57 -10.883 12.945 1 84 221 GLU A N 1
ATOM 1640 C CA . GLU A 1 221 ? 7.691 -11.75 14.117 1 84 221 GLU A CA 1
ATOM 1641 C C . GLU A 1 221 ? 9.078 -11.641 14.742 1 84 221 GLU A C 1
ATOM 1643 O O . GLU A 1 221 ? 9.203 -11.625 15.969 1 84 221 GLU A O 1
ATOM 1648 N N . GLU A 1 222 ? 10.055 -11.586 13.914 1 84.5 222 GLU A N 1
ATOM 1649 C CA . GLU A 1 222 ? 11.422 -11.5 14.422 1 84.5 222 GLU A CA 1
ATOM 1650 C C . GLU A 1 222 ? 11.609 -10.25 15.281 1 84.5 222 GLU A C 1
ATOM 1652 O O . GLU A 1 222 ? 12.281 -10.297 16.312 1 84.5 222 GLU A O 1
ATOM 1657 N N . ILE A 1 223 ? 11.008 -9.164 14.898 1 91.25 223 ILE A N 1
ATOM 1658 C CA . ILE A 1 223 ? 11.141 -7.902 15.617 1 91.25 223 ILE A CA 1
ATOM 1659 C C . ILE A 1 223 ? 10.305 -7.949 16.891 1 91.25 223 ILE A C 1
ATOM 1661 O O . ILE A 1 223 ? 10.695 -7.395 17.922 1 91.25 223 ILE A O 1
ATOM 1665 N N . ARG A 1 224 ? 9.156 -8.633 16.859 1 89.75 224 ARG A N 1
ATOM 1666 C CA . ARG A 1 224 ? 8.32 -8.797 18.047 1 89.75 224 ARG A CA 1
ATOM 1667 C C . ARG A 1 224 ? 9.094 -9.492 19.156 1 89.75 224 ARG A C 1
ATOM 1669 O O . ARG A 1 224 ? 8.977 -9.125 20.328 1 89.75 224 ARG A O 1
ATOM 1676 N N . MET A 1 225 ? 9.852 -10.43 18.75 1 85.81 225 MET A N 1
ATOM 1677 C CA . MET A 1 225 ? 10.586 -11.219 19.734 1 85.81 225 MET A CA 1
ATOM 1678 C C . MET A 1 225 ? 11.75 -10.422 20.312 1 85.81 225 MET A C 1
ATOM 1680 O O . MET A 1 225 ? 12.109 -10.602 21.484 1 85.81 225 MET A O 1
ATOM 1684 N N . ARG A 1 226 ? 12.297 -9.562 19.531 1 89.56 226 ARG A N 1
ATOM 1685 C CA . ARG A 1 226 ? 13.438 -8.766 19.969 1 89.56 226 ARG A CA 1
ATOM 1686 C C . ARG A 1 226 ? 13 -7.652 20.906 1 89.56 226 ARG A C 1
ATOM 1688 O O . ARG A 1 226 ? 13.773 -7.23 21.781 1 89.56 226 ARG A O 1
ATOM 1695 N N . PHE A 1 227 ? 11.766 -7.148 20.766 1 93.12 227 PHE A N 1
ATOM 1696 C CA . PHE A 1 227 ? 11.273 -6.035 21.562 1 93.12 227 PHE A CA 1
ATOM 1697 C C . PHE A 1 227 ? 9.961 -6.398 22.25 1 93.12 227 PHE A C 1
ATOM 1699 O O . PHE A 1 227 ? 8.938 -5.754 22 1 93.12 227 PHE A O 1
ATOM 1706 N N . PRO A 1 228 ? 9.945 -7.242 23.172 1 90.25 228 PRO A N 1
ATOM 1707 C CA . PRO A 1 228 ? 8.711 -7.758 23.766 1 90.25 228 PRO A CA 1
ATOM 1708 C C . PRO A 1 228 ? 7.953 -6.703 24.578 1 90.25 228 PRO A C 1
ATOM 1710 O O . PRO A 1 228 ? 6.723 -6.672 24.562 1 90.25 228 PRO A O 1
ATOM 1713 N N . ASP A 1 229 ? 8.633 -5.797 25.234 1 92 229 ASP A N 1
ATOM 1714 C CA . ASP A 1 229 ? 7.969 -4.844 26.125 1 92 229 ASP A CA 1
ATOM 1715 C C . ASP A 1 229 ? 7.195 -3.799 25.328 1 92 229 ASP A C 1
ATOM 1717 O O . ASP A 1 229 ? 6.016 -3.557 25.594 1 92 229 ASP A O 1
ATOM 1721 N N . PRO A 1 230 ? 7.863 -3.193 24.328 1 92.88 230 PRO A N 1
ATOM 1722 C CA . PRO A 1 230 ? 7.098 -2.273 23.484 1 92.88 230 PRO A CA 1
ATOM 1723 C C . PRO A 1 230 ? 5.895 -2.943 22.828 1 92.88 230 PRO A C 1
ATOM 1725 O O . PRO A 1 230 ? 4.836 -2.324 22.688 1 92.88 230 PRO A O 1
ATOM 1728 N N . ILE A 1 231 ? 6.07 -4.176 22.453 1 92.56 231 ILE A N 1
ATOM 1729 C CA . ILE A 1 231 ? 4.992 -4.91 21.812 1 92.56 231 ILE A CA 1
ATOM 1730 C C . ILE A 1 231 ? 3.859 -5.152 22.797 1 92.56 231 ILE A C 1
ATOM 1732 O O . ILE A 1 231 ? 2.682 -5.098 22.438 1 92.56 231 ILE A O 1
ATOM 1736 N N . LEU A 1 232 ? 4.195 -5.434 23.969 1 91.12 232 LEU A N 1
ATOM 1737 C CA . LEU A 1 232 ? 3.186 -5.609 25 1 91.12 232 LEU A CA 1
ATOM 1738 C C . LEU A 1 232 ? 2.365 -4.34 25.188 1 91.12 232 LEU A C 1
ATOM 1740 O O . LEU A 1 232 ? 1.153 -4.402 25.406 1 91.12 232 LEU A O 1
ATOM 1744 N N . CYS A 1 233 ? 3.043 -3.182 25.094 1 91.25 233 CYS A N 1
ATOM 1745 C CA . CYS A 1 233 ? 2.338 -1.909 25.203 1 91.25 233 CYS A CA 1
ATOM 1746 C C . CYS A 1 233 ? 1.32 -1.753 24.078 1 91.25 233 CYS A C 1
ATOM 1748 O O . CYS A 1 233 ? 0.203 -1.286 24.312 1 91.25 233 CYS A O 1
ATOM 1750 N N . LEU A 1 234 ? 1.737 -2.119 22.906 1 93.69 234 LEU A N 1
ATOM 1751 C CA . LEU A 1 234 ? 0.843 -2.064 21.75 1 93.69 234 LEU A CA 1
ATOM 1752 C C . LEU A 1 234 ? -0.356 -2.986 21.953 1 93.69 234 LEU A C 1
ATOM 1754 O O . LEU A 1 234 ? -1.493 -2.602 21.672 1 93.69 234 LEU A O 1
ATOM 1758 N N . ARG A 1 235 ? -0.127 -4.113 22.438 1 91.19 235 ARG A N 1
ATOM 1759 C CA . ARG A 1 235 ? -1.187 -5.094 22.656 1 91.19 235 ARG A CA 1
ATOM 1760 C C . ARG A 1 235 ? -2.148 -4.625 23.75 1 91.19 235 ARG A C 1
ATOM 1762 O O . ARG A 1 235 ? -3.354 -4.863 23.656 1 91.19 235 ARG A O 1
ATOM 1769 N N . GLU A 1 236 ? -1.603 -4.059 24.703 1 90.25 236 GLU A N 1
ATOM 1770 C CA . GLU A 1 236 ? -2.439 -3.523 25.781 1 90.25 236 GLU A CA 1
ATOM 1771 C C . GLU A 1 236 ? -3.373 -2.436 25.25 1 90.25 236 GLU A C 1
ATOM 1773 O O . GLU A 1 236 ? -4.551 -2.393 25.625 1 90.25 236 GLU A O 1
ATOM 1778 N N . ALA A 1 237 ? -2.789 -1.518 24.484 1 92.31 237 ALA A N 1
ATOM 1779 C CA . ALA A 1 237 ? -3.619 -0.476 23.875 1 92.31 237 ALA A CA 1
ATOM 1780 C C . ALA A 1 237 ? -4.73 -1.083 23.031 1 92.31 237 ALA A C 1
ATOM 1782 O O . ALA A 1 237 ? -5.871 -0.621 23.062 1 92.31 237 ALA A O 1
ATOM 1783 N N . ASP A 1 238 ? -4.355 -2.102 22.266 1 91.62 238 ASP A N 1
ATOM 1784 C CA . ASP A 1 238 ? -5.332 -2.787 21.422 1 91.62 238 ASP A CA 1
ATOM 1785 C C . ASP A 1 238 ? -6.438 -3.416 22.266 1 91.62 238 ASP A C 1
ATOM 1787 O O . ASP A 1 238 ? -7.613 -3.357 21.906 1 91.62 238 ASP A O 1
ATOM 1791 N N . GLU A 1 239 ? -6.07 -4.031 23.328 1 89.25 239 GLU A N 1
ATOM 1792 C CA . GLU A 1 239 ? -7.035 -4.656 24.219 1 89.25 239 GLU A CA 1
ATOM 1793 C C . GLU A 1 239 ? -7.965 -3.619 24.844 1 89.25 239 GLU A C 1
ATOM 1795 O O . GLU A 1 239 ? -9.156 -3.871 25.016 1 89.25 239 GLU A O 1
ATOM 1800 N N . ILE A 1 240 ? -7.414 -2.557 25.172 1 90.19 240 ILE A N 1
ATOM 1801 C CA . ILE A 1 240 ? -8.211 -1.477 25.75 1 90.19 240 ILE A CA 1
ATOM 1802 C C . ILE A 1 240 ? -9.266 -1.025 24.734 1 90.19 240 ILE A C 1
ATOM 1804 O O . ILE A 1 240 ? -10.43 -0.843 25.078 1 90.19 240 ILE A O 1
ATOM 1808 N N . PHE A 1 241 ? -8.852 -0.827 23.531 1 89.81 241 PHE A N 1
ATOM 1809 C CA . PHE A 1 241 ? -9.789 -0.433 22.484 1 89.81 241 PHE A CA 1
ATOM 1810 C C . PHE A 1 241 ? -10.898 -1.47 22.328 1 89.81 241 PHE A C 1
ATOM 1812 O O . PHE A 1 241 ? -12.062 -1.117 22.156 1 89.81 241 PHE A O 1
ATOM 1819 N N . GLN A 1 242 ? -10.5 -2.723 22.406 1 84.88 242 GLN A N 1
ATOM 1820 C CA . GLN A 1 242 ? -11.484 -3.789 22.25 1 84.88 242 GLN A CA 1
ATOM 1821 C C . GLN A 1 242 ? -12.492 -3.773 23.391 1 84.88 242 GLN A C 1
ATOM 1823 O O . GLN A 1 242 ? -13.703 -3.842 23.156 1 84.88 242 GLN A O 1
ATOM 1828 N N . LYS A 1 243 ? -12 -3.66 24.531 1 86.19 243 LYS A N 1
ATOM 1829 C CA . LYS A 1 243 ? -12.867 -3.633 25.703 1 86.19 243 LYS A CA 1
ATOM 1830 C C . LYS A 1 243 ? -13.812 -2.434 25.656 1 86.19 243 LYS A C 1
ATOM 1832 O O . LYS A 1 243 ? -15 -2.562 25.953 1 86.19 243 LYS A O 1
ATOM 1837 N N . MET A 1 244 ? -13.273 -1.295 25.328 1 86.62 244 MET A N 1
ATOM 1838 C CA . MET A 1 244 ? -14.078 -0.077 25.281 1 86.62 244 MET A CA 1
ATOM 1839 C C . MET A 1 244 ? -15.117 -0.156 24.156 1 86.62 244 MET A C 1
ATOM 1841 O O . MET A 1 244 ? -16.25 0.312 24.312 1 86.62 244 MET A O 1
ATOM 1845 N N . SER A 1 245 ? -14.703 -0.7 23.062 1 82.38 245 SER A N 1
ATOM 1846 C CA . SER A 1 245 ? -15.633 -0.856 21.953 1 82.38 245 SER A CA 1
ATOM 1847 C C . SER A 1 245 ? -16.797 -1.776 22.312 1 82.38 245 SER A C 1
ATOM 1849 O O . SER A 1 245 ? -17.922 -1.549 21.906 1 82.38 245 SER A O 1
ATOM 1851 N N . GLU A 1 246 ? -16.469 -2.803 23.016 1 82.31 246 GLU A N 1
ATOM 1852 C CA . GLU A 1 246 ? -17.5 -3.715 23.484 1 82.31 246 GLU A CA 1
ATOM 1853 C C . GLU A 1 246 ? -18.453 -3.012 24.438 1 82.31 246 GLU A C 1
ATOM 1855 O O . GLU A 1 246 ? -19.672 -3.236 24.391 1 82.31 246 GLU A O 1
ATOM 1860 N N . MET A 1 247 ? -17.938 -2.219 25.25 1 82 247 MET A N 1
ATOM 1861 C CA . MET A 1 247 ? -18.75 -1.464 26.203 1 82 247 MET A CA 1
ATOM 1862 C C . MET A 1 247 ? -19.688 -0.495 25.484 1 82 247 MET A C 1
ATOM 1864 O O . MET A 1 247 ? -20.844 -0.33 25.875 1 82 247 MET A O 1
ATOM 1868 N N . VAL A 1 248 ? -19.172 0.139 24.484 1 79.81 248 VAL A N 1
ATOM 1869 C CA . VAL A 1 248 ? -19.953 1.092 23.703 1 79.81 248 VAL A CA 1
ATOM 1870 C C . VAL A 1 248 ? -21.062 0.358 22.938 1 79.81 248 VAL A C 1
ATOM 1872 O O . VAL A 1 248 ? -22.188 0.853 22.844 1 79.81 248 VAL A O 1
ATOM 1875 N N . ALA A 1 249 ? -20.703 -0.783 22.422 1 75.81 249 ALA A N 1
ATOM 1876 C CA . ALA A 1 249 ? -21.688 -1.56 21.672 1 75.81 249 ALA A CA 1
ATOM 1877 C C . ALA A 1 249 ? -22.797 -2.074 22.578 1 75.81 249 ALA A C 1
ATOM 1879 O O . ALA A 1 249 ? -23.938 -2.225 22.156 1 75.81 249 ALA A O 1
ATOM 1880 N N . ALA A 1 250 ? -22.438 -2.428 23.766 1 75.44 250 ALA A N 1
ATOM 1881 C CA . ALA A 1 250 ? -23.406 -2.967 24.734 1 75.44 250 ALA A CA 1
ATOM 1882 C C . ALA A 1 250 ? -24.344 -1.875 25.234 1 75.44 250 ALA A C 1
ATOM 1884 O O . ALA A 1 250 ? -25.438 -2.166 25.719 1 75.44 250 ALA A O 1
ATOM 1885 N N . LYS A 1 251 ? -23.891 -0.655 25.203 1 71.94 251 LYS A N 1
ATOM 1886 C CA . LYS A 1 251 ? -24.703 0.442 25.734 1 71.94 251 LYS A CA 1
ATOM 1887 C C . LYS A 1 251 ? -25.078 1.428 24.625 1 71.94 251 LYS A C 1
ATOM 1889 O O . LYS A 1 251 ? -24.359 2.402 24.391 1 71.94 251 LYS A O 1
ATOM 1894 N N . PRO A 1 252 ? -26.203 1.111 23.969 1 60.84 252 PRO A N 1
ATOM 1895 C CA . PRO A 1 252 ? -26.609 1.937 22.828 1 60.84 252 PRO A CA 1
ATOM 1896 C C . PRO A 1 252 ? -26.688 3.422 23.172 1 60.84 252 PRO A C 1
ATOM 1898 O O . PRO A 1 252 ? -26.547 4.273 22.297 1 60.84 252 PRO A O 1
ATOM 1901 N N . GLU A 1 253 ? -26.984 3.672 24.453 1 58.5 253 GLU A N 1
ATOM 1902 C CA . GLU A 1 253 ? -27.156 5.07 24.828 1 58.5 253 GLU A CA 1
ATOM 1903 C C . GLU A 1 253 ? -25.875 5.871 24.594 1 58.5 253 GLU A C 1
ATOM 1905 O O . GLU A 1 253 ? -25.938 7.082 24.359 1 58.5 253 GLU A O 1
ATOM 1910 N N . TYR A 1 254 ? -24.844 5.113 24.766 1 54.5 254 TYR A N 1
ATOM 1911 C CA . TYR A 1 254 ? -23.547 5.773 24.625 1 54.5 254 TYR A CA 1
ATOM 1912 C C . TYR A 1 254 ? -23.062 5.746 23.188 1 54.5 254 TYR A C 1
ATOM 1914 O O . TYR A 1 254 ? -21.906 6.074 22.906 1 54.5 254 TYR A O 1
ATOM 1922 N N . ALA A 1 255 ? -23.938 5.172 22.422 1 51.19 255 ALA A N 1
ATOM 1923 C CA . ALA A 1 255 ? -23.547 4.789 21.062 1 51.19 255 ALA A CA 1
ATOM 1924 C C . ALA A 1 255 ? -22.938 5.969 20.312 1 51.19 255 ALA A C 1
ATOM 1926 O O . ALA A 1 255 ? -22.078 5.781 19.438 1 51.19 255 ALA A O 1
ATOM 1927 N N . MET A 1 256 ? -23.25 7.254 20.766 1 53.75 256 MET A N 1
ATOM 1928 C CA . MET A 1 256 ? -22.797 8.328 19.891 1 53.75 256 MET A CA 1
ATOM 1929 C C . MET A 1 256 ? -21.453 8.875 20.344 1 53.75 256 MET A C 1
ATOM 1931 O O . MET A 1 256 ? -20.594 9.172 19.516 1 53.75 256 MET A O 1
ATOM 1935 N N . THR A 1 257 ? -21.297 9.078 21.641 1 63.72 257 THR A N 1
ATOM 1936 C CA . THR A 1 257 ? -20.016 9.625 22.125 1 63.72 257 THR A CA 1
ATOM 1937 C C . THR A 1 257 ? -19.703 9.125 23.531 1 63.72 257 THR A C 1
ATOM 1939 O O . THR A 1 257 ? -20.578 9.156 24.406 1 63.72 257 THR A O 1
ATOM 1942 N N . MET A 1 258 ? -18.781 8.234 23.703 1 72.75 258 MET A N 1
ATOM 1943 C CA . MET A 1 258 ? -18.297 7.836 25.016 1 72.75 258 MET A CA 1
ATOM 1944 C C . MET A 1 258 ? -16.891 8.383 25.266 1 72.75 258 MET A C 1
ATOM 1946 O O . MET A 1 258 ? -16.031 8.336 24.391 1 72.75 258 MET A O 1
ATOM 1950 N N . THR A 1 259 ? -16.797 9.172 26.391 1 82.69 259 THR A N 1
ATOM 1951 C CA . THR A 1 259 ? -15.492 9.641 26.828 1 82.69 259 THR A CA 1
ATOM 1952 C C . THR A 1 259 ? -15.211 9.18 28.266 1 82.69 259 THR A C 1
ATOM 1954 O O . THR A 1 259 ? -16.062 9.328 29.141 1 82.69 259 THR A O 1
ATOM 1957 N N . ARG A 1 260 ? -14.094 8.477 28.453 1 86.69 260 ARG A N 1
ATOM 1958 C CA . ARG A 1 260 ? -13.719 7.973 29.766 1 86.69 260 ARG A CA 1
ATOM 1959 C C . ARG A 1 260 ? -12.211 8 29.953 1 86.69 260 ARG A C 1
ATOM 1961 O O . ARG A 1 260 ? -11.453 7.73 29.016 1 86.69 260 ARG A O 1
ATOM 1968 N N . MET A 1 261 ? -11.875 8.297 31.188 1 89.38 261 MET A N 1
ATOM 1969 C CA . MET A 1 261 ? -10.453 8.242 31.531 1 89.38 261 MET A CA 1
ATOM 1970 C C . MET A 1 261 ? -9.961 6.801 31.547 1 89.38 261 MET A C 1
ATOM 1972 O O . MET A 1 261 ? -10.648 5.91 32.062 1 89.38 261 MET A O 1
ATOM 1976 N N . VAL A 1 262 ? -8.836 6.625 30.938 1 86.44 262 VAL A N 1
ATOM 1977 C CA . VAL A 1 262 ? -8.297 5.273 30.844 1 86.44 262 VAL A CA 1
ATOM 1978 C C . VAL A 1 262 ? -7.086 5.133 31.766 1 86.44 262 VAL A C 1
ATOM 1980 O O . VAL A 1 262 ? -6.984 4.168 32.531 1 86.44 262 VAL A O 1
ATOM 1983 N N . TRP A 1 263 ? -6.113 6.098 31.578 1 82.38 263 TRP A N 1
ATOM 1984 C CA . TRP A 1 263 ? -4.902 6.117 32.406 1 82.38 263 TRP A CA 1
ATOM 1985 C C . TRP A 1 263 ? -4.785 7.426 33.156 1 82.38 263 TRP A C 1
ATOM 1987 O O . TRP A 1 263 ? -4.961 8.508 32.594 1 82.38 263 TRP A O 1
ATOM 1997 N N . LYS A 1 264 ? -4.695 7.449 34.5 1 76.44 264 LYS A N 1
ATOM 1998 C CA . LYS A 1 264 ? -4.66 8.641 35.344 1 76.44 264 LYS A CA 1
ATOM 1999 C C . LYS A 1 264 ? -3.227 9.125 35.531 1 76.44 264 LYS A C 1
ATOM 2001 O O . LYS A 1 264 ? -3 10.289 35.875 1 76.44 264 LYS A O 1
ATOM 2006 N N . GLY A 1 265 ? -2.32 8.281 35.406 1 66.75 265 GLY A N 1
ATOM 2007 C CA . GLY A 1 265 ? -0.976 8.75 35.719 1 66.75 265 GLY A CA 1
ATOM 2008 C C . GLY A 1 265 ? 0.002 8.508 34.594 1 66.75 265 GLY A C 1
ATOM 2009 O O . GLY A 1 265 ? -0.369 7.961 33.531 1 66.75 265 GLY A O 1
ATOM 2010 N N . THR A 1 266 ? 1.141 9.445 34.75 1 58.38 266 THR A N 1
ATOM 2011 C CA . THR A 1 266 ? 2.277 9.234 33.844 1 58.38 266 THR A CA 1
ATOM 2012 C C . THR A 1 266 ? 2.768 7.789 33.938 1 58.38 266 THR A C 1
ATOM 2014 O O . THR A 1 266 ? 3.197 7.336 35 1 58.38 266 THR A O 1
ATOM 2017 N N . MET A 1 267 ? 2.012 6.91 33.406 1 51.06 267 MET A N 1
ATOM 2018 C CA . MET A 1 267 ? 2.672 5.605 33.469 1 51.06 267 MET A CA 1
ATOM 2019 C C . MET A 1 267 ? 4.098 5.699 32.938 1 51.06 267 MET A C 1
ATOM 2021 O O . MET A 1 267 ? 4.301 5.938 31.734 1 51.06 267 MET A O 1
ATOM 2025 N N . ALA A 1 268 ? 5.02 6.359 33.781 1 51.44 268 ALA A N 1
ATOM 2026 C CA . ALA A 1 268 ? 6.406 6.297 33.312 1 51.44 268 ALA A CA 1
ATOM 2027 C C . ALA A 1 268 ? 6.695 4.957 32.656 1 51.44 268 ALA A C 1
ATOM 2029 O O . ALA A 1 268 ? 6.598 3.904 33.281 1 51.44 268 ALA A O 1
ATOM 2030 N N . MET A 1 269 ? 6.5 4.949 31.375 1 61.53 269 MET A N 1
ATOM 2031 C CA . MET A 1 269 ? 6.891 3.713 30.703 1 61.53 269 MET A CA 1
ATOM 2032 C C . MET A 1 269 ? 8.297 3.283 31.125 1 61.53 269 MET A C 1
ATOM 2034 O O . MET A 1 269 ? 9.234 4.078 31.062 1 61.53 269 MET A O 1
ATOM 2038 N N . PRO A 1 270 ? 8.352 2.234 31.828 1 65.81 270 PRO A N 1
ATOM 2039 C CA . PRO A 1 270 ? 9.719 1.768 32.062 1 65.81 270 PRO A CA 1
ATOM 2040 C C . PRO A 1 270 ? 10.602 1.897 30.812 1 65.81 270 PRO A C 1
ATOM 2042 O O . PRO A 1 270 ? 10.102 1.823 29.688 1 65.81 270 PRO A O 1
ATOM 2045 N N . PRO A 1 271 ? 11.836 2.443 31.125 1 67.12 271 PRO A N 1
ATOM 2046 C CA . PRO A 1 271 ? 12.75 2.6 29.984 1 67.12 271 PRO A CA 1
ATOM 2047 C C . PRO A 1 271 ? 12.688 1.42 29.016 1 67.12 271 PRO A C 1
ATOM 2049 O O . PRO A 1 271 ? 12.891 1.596 27.812 1 67.12 271 PRO A O 1
ATOM 2052 N N . GLU A 1 272 ? 12.359 0.314 29.531 1 72.06 272 GLU A N 1
ATOM 2053 C CA . GLU A 1 272 ? 12.305 -0.879 28.703 1 72.06 272 GLU A CA 1
ATOM 2054 C C . GLU A 1 272 ? 11.125 -0.822 27.734 1 72.06 272 GLU A C 1
ATOM 2056 O O . GLU A 1 272 ? 11.133 -1.488 26.703 1 72.06 272 GLU A O 1
ATOM 2061 N N . SER A 1 273 ? 10.289 0.051 28.109 1 77.69 273 SER A N 1
ATOM 2062 C CA . SER A 1 273 ? 9.086 0.124 27.281 1 77.69 273 SER A CA 1
ATOM 2063 C C . SER A 1 273 ? 9.18 1.251 26.266 1 77.69 273 SER A C 1
ATOM 2065 O O . SER A 1 273 ? 8.219 1.516 25.531 1 77.69 273 SER A O 1
ATOM 2067 N N . SER A 1 274 ? 10.398 1.836 26.266 1 86 274 SER A N 1
ATOM 2068 C CA . SER A 1 274 ? 10.602 2.887 25.266 1 86 274 SER A CA 1
ATOM 2069 C C . SER A 1 274 ? 10.398 2.355 23.859 1 86 274 SER A C 1
ATOM 2071 O O . SER A 1 274 ? 10.797 1.229 23.547 1 86 274 SER A O 1
ATOM 2073 N N . MET A 1 275 ? 9.781 3.191 23.016 1 92.38 275 MET A N 1
ATOM 2074 C CA . MET A 1 275 ? 9.492 2.768 21.656 1 92.38 275 MET A CA 1
ATOM 2075 C C . MET A 1 275 ? 10.68 3.043 20.734 1 92.38 275 MET A C 1
ATOM 2077 O O . MET A 1 275 ? 10.688 2.625 19.578 1 92.38 275 MET A O 1
ATOM 2081 N N . ASP A 1 276 ? 11.742 3.678 21.281 1 89.31 276 ASP A N 1
ATOM 2082 C CA . ASP A 1 276 ? 12.844 4.148 20.438 1 89.31 276 ASP A CA 1
ATOM 2083 C C . ASP A 1 276 ? 13.523 2.982 19.734 1 89.31 276 ASP A C 1
ATOM 2085 O O . ASP A 1 276 ? 13.789 3.053 18.531 1 89.31 276 ASP A O 1
ATOM 2089 N N . GLY A 1 277 ? 13.852 1.964 20.547 1 92 277 GLY A N 1
ATOM 2090 C CA . GLY A 1 277 ? 14.484 0.806 19.938 1 92 277 GLY A CA 1
ATOM 2091 C C . GLY A 1 277 ? 13.641 0.151 18.859 1 92 277 GLY A C 1
ATOM 2092 O O . GLY A 1 277 ? 14.148 -0.216 17.797 1 92 277 GLY A O 1
ATOM 2093 N N . LEU A 1 278 ? 12.375 -0.008 19.109 1 95.69 278 LEU A N 1
ATOM 2094 C CA . LEU A 1 278 ? 11.453 -0.612 18.156 1 95.69 278 LEU A CA 1
ATOM 2095 C C . LEU A 1 278 ? 11.305 0.253 16.906 1 95.69 278 LEU A C 1
ATOM 2097 O O . LEU A 1 278 ? 11.305 -0.261 15.789 1 95.69 278 LEU A O 1
ATOM 2101 N N . ARG A 1 279 ? 11.234 1.604 17.094 1 95.38 279 ARG A N 1
ATOM 2102 C CA . ARG A 1 279 ? 11.117 2.537 15.984 1 95.38 279 ARG A CA 1
ATOM 2103 C C . ARG A 1 279 ? 12.344 2.465 15.07 1 95.38 279 ARG A C 1
ATOM 2105 O O . ARG A 1 279 ? 12.211 2.463 13.852 1 95.38 279 ARG A O 1
ATOM 2112 N N . ALA A 1 280 ? 13.477 2.346 15.695 1 94.25 280 ALA A N 1
ATOM 2113 C CA . ALA A 1 280 ? 14.719 2.256 14.93 1 94.25 280 ALA A CA 1
ATOM 2114 C C . ALA A 1 280 ? 14.766 0.97 14.117 1 94.25 280 ALA A C 1
ATOM 2116 O O . ALA A 1 280 ? 15.203 0.976 12.961 1 94.25 280 ALA A O 1
ATOM 2117 N N . ALA A 1 281 ? 14.32 -0.086 14.703 1 95.62 281 ALA A N 1
ATOM 2118 C CA . ALA A 1 281 ? 14.359 -1.391 14.047 1 95.62 281 ALA A CA 1
ATOM 2119 C C . ALA A 1 281 ? 13.391 -1.435 12.859 1 95.62 281 ALA A C 1
ATOM 2121 O O . ALA A 1 281 ? 13.648 -2.121 11.867 1 95.62 281 ALA A O 1
ATOM 2122 N N . LEU A 1 282 ? 12.297 -0.685 12.914 1 96.5 282 LEU A N 1
ATOM 2123 C CA . LEU A 1 282 ? 11.234 -0.758 11.914 1 96.5 282 LEU A CA 1
ATOM 2124 C C . LEU A 1 282 ? 11.422 0.308 10.844 1 96.5 282 LEU A C 1
ATOM 2126 O O . LEU A 1 282 ? 10.758 0.269 9.805 1 96.5 282 LEU A O 1
ATOM 2130 N N . TRP A 1 283 ? 12.344 1.26 11.07 1 93.75 283 TRP A N 1
ATOM 2131 C CA . TRP A 1 283 ? 12.469 2.445 10.227 1 93.75 283 TRP A CA 1
ATOM 2132 C C . TRP A 1 283 ? 12.766 2.059 8.781 1 93.75 283 TRP A C 1
ATOM 2134 O O . TRP A 1 283 ? 12.219 2.654 7.852 1 93.75 283 TRP A O 1
ATOM 2144 N N . ASN A 1 284 ? 13.586 1.05 8.602 1 91.44 284 ASN A N 1
ATOM 2145 C CA . ASN A 1 284 ? 13.984 0.663 7.25 1 91.44 284 ASN A CA 1
ATOM 2146 C C . ASN A 1 284 ? 13.367 -0.672 6.848 1 91.44 284 ASN A C 1
ATOM 2148 O O . ASN A 1 284 ? 13.836 -1.319 5.906 1 91.44 284 ASN A O 1
ATOM 2152 N N . HIS A 1 285 ? 12.391 -1.058 7.516 1 93.69 285 HIS A N 1
ATOM 2153 C CA . HIS A 1 285 ? 11.727 -2.309 7.168 1 93.69 285 HIS A CA 1
ATOM 2154 C C . HIS A 1 285 ? 11.07 -2.221 5.793 1 93.69 285 HIS A C 1
ATOM 2156 O O . HIS A 1 285 ? 10.461 -1.205 5.457 1 93.69 285 HIS A O 1
ATOM 2162 N N . PRO A 1 286 ? 11.188 -3.189 4.941 1 93.06 286 PRO A N 1
ATOM 2163 C CA . PRO A 1 286 ? 10.594 -3.184 3.605 1 93.06 286 PRO A CA 1
ATOM 2164 C C . PRO A 1 286 ? 9.109 -3.523 3.621 1 93.06 286 PRO A C 1
ATOM 2166 O O . PRO A 1 286 ? 8.695 -4.543 3.057 1 93.06 286 PRO A O 1
ATOM 2169 N N . TYR A 1 287 ? 8.266 -2.594 4.078 1 92.69 287 TYR A N 1
ATOM 2170 C CA . TYR A 1 287 ? 6.824 -2.787 4.227 1 92.69 287 TYR A CA 1
ATOM 2171 C C . TYR A 1 287 ? 6.172 -3.076 2.881 1 92.69 287 TYR A C 1
ATOM 2173 O O . TYR A 1 287 ? 5.219 -3.855 2.803 1 92.69 287 TYR A O 1
ATOM 2181 N N . ASP A 1 288 ? 6.629 -2.406 1.826 1 89 288 ASP A N 1
ATOM 2182 C CA . ASP A 1 288 ? 6.055 -2.561 0.493 1 89 288 ASP A CA 1
ATOM 2183 C C . ASP A 1 288 ? 6.129 -4.012 0.028 1 89 288 ASP A C 1
ATOM 2185 O O . ASP A 1 288 ? 5.164 -4.547 -0.522 1 89 288 ASP A O 1
ATOM 2189 N N . GLN A 1 289 ? 7.219 -4.68 0.361 1 88.31 289 GLN A N 1
ATOM 2190 C CA . GLN A 1 289 ? 7.426 -6.062 -0.047 1 88.31 289 GLN A CA 1
ATOM 2191 C C . GLN A 1 289 ? 6.695 -7.027 0.885 1 88.31 289 GLN A C 1
ATOM 2193 O O . GLN A 1 289 ? 6.039 -7.965 0.427 1 88.31 289 GLN A O 1
ATOM 2198 N N . THR A 1 290 ? 6.742 -6.746 2.133 1 89.06 290 THR A N 1
ATOM 2199 C CA . THR A 1 290 ? 6.227 -7.699 3.111 1 89.06 290 THR A CA 1
ATOM 2200 C C . THR A 1 290 ? 4.707 -7.629 3.186 1 89.06 290 THR A C 1
ATOM 2202 O O . THR A 1 290 ? 4.047 -8.625 3.473 1 89.06 290 THR A O 1
ATOM 2205 N N . VAL A 1 291 ? 4.172 -6.473 2.934 1 89.06 291 VAL A N 1
ATOM 2206 C CA . VAL A 1 291 ? 2.734 -6.309 3.111 1 89.06 291 VAL A CA 1
ATOM 2207 C C . VAL A 1 291 ? 2.029 -6.43 1.761 1 89.06 291 VAL A C 1
ATOM 2209 O O . VAL A 1 291 ? 1.009 -7.109 1.644 1 89.06 291 VAL A O 1
ATOM 2212 N N . LEU A 1 292 ? 2.584 -5.777 0.675 1 88.94 292 LEU A N 1
ATOM 2213 C CA . LEU A 1 292 ? 1.863 -5.695 -0.591 1 88.94 292 LEU A CA 1
ATOM 2214 C C . LEU A 1 292 ? 2.6 -6.457 -1.688 1 88.94 292 LEU A C 1
ATOM 2216 O O . LEU A 1 292 ? 2.1 -6.578 -2.809 1 88.94 292 LEU A O 1
ATOM 2220 N N . GLN A 1 293 ? 3.777 -7.004 -1.417 1 84.81 293 GLN A N 1
ATOM 2221 C CA . GLN A 1 293 ? 4.578 -7.703 -2.414 1 84.81 293 GLN A CA 1
ATOM 2222 C C . GLN A 1 293 ? 4.809 -6.836 -3.648 1 84.81 293 GLN A C 1
ATOM 2224 O O . GLN A 1 293 ? 4.555 -7.27 -4.773 1 84.81 293 GLN A O 1
ATOM 2229 N N . GLU A 1 294 ? 5.172 -5.641 -3.402 1 85.12 294 GLU A N 1
ATOM 2230 C CA . GLU A 1 294 ? 5.527 -4.691 -4.453 1 85.12 294 GLU A CA 1
ATOM 2231 C C . GLU A 1 294 ? 6.832 -3.971 -4.129 1 85.12 294 GLU A C 1
ATOM 2233 O O . GLU A 1 294 ? 7.305 -4.016 -2.992 1 85.12 294 GLU A O 1
ATOM 2238 N N . ASN A 1 295 ? 7.43 -3.471 -5.223 1 82.75 295 ASN A N 1
ATOM 2239 C CA . ASN A 1 295 ? 8.617 -2.641 -5.039 1 82.75 295 ASN A CA 1
ATOM 2240 C C . ASN A 1 295 ? 8.305 -1.163 -5.258 1 82.75 295 ASN A C 1
ATOM 2242 O O . ASN A 1 295 ? 8.297 -0.69 -6.398 1 82.75 295 ASN A O 1
ATOM 2246 N N . SER A 1 296 ? 8.039 -0.467 -4.176 1 82.94 296 SER A N 1
ATOM 2247 C CA . SER A 1 296 ? 7.703 0.952 -4.223 1 82.94 296 SER A CA 1
ATOM 2248 C C . SER A 1 296 ? 8.25 1.691 -3.004 1 82.94 296 SER A C 1
ATOM 2250 O O . SER A 1 296 ? 7.785 1.477 -1.882 1 82.94 296 SER A O 1
ATOM 2252 N N . LEU A 1 297 ? 9.227 2.576 -3.309 1 80.69 297 LEU A N 1
ATOM 2253 C CA . LEU A 1 297 ? 9.82 3.348 -2.225 1 80.69 297 LEU A CA 1
ATOM 2254 C C . LEU A 1 297 ? 8.781 4.262 -1.576 1 80.69 297 LEU A C 1
ATOM 2256 O O . LEU A 1 297 ? 8.797 4.457 -0.359 1 80.69 297 LEU A O 1
ATOM 2260 N N . ALA A 1 298 ? 7.914 4.855 -2.354 1 80.62 298 ALA A N 1
ATOM 2261 C CA . ALA A 1 298 ? 6.879 5.742 -1.836 1 80.62 298 ALA A CA 1
ATOM 2262 C C . ALA A 1 298 ? 5.945 5 -0.881 1 80.62 298 ALA A C 1
ATOM 2264 O O . ALA A 1 298 ? 5.605 5.512 0.187 1 80.62 298 ALA A O 1
ATOM 2265 N N . THR A 1 299 ? 5.547 3.816 -1.27 1 86.69 299 THR A N 1
ATOM 2266 C CA . THR A 1 299 ? 4.68 2.998 -0.43 1 86.69 299 THR A CA 1
ATOM 2267 C C . THR A 1 299 ? 5.395 2.594 0.856 1 86.69 299 THR A C 1
ATOM 2269 O O . THR A 1 299 ? 4.801 2.613 1.936 1 86.69 299 THR A O 1
ATOM 2272 N N . ARG A 1 300 ? 6.652 2.24 0.74 1 90.12 300 ARG A N 1
ATOM 2273 C CA . ARG A 1 300 ? 7.465 1.854 1.891 1 90.12 300 ARG A CA 1
ATOM 2274 C C . ARG A 1 300 ? 7.527 2.979 2.92 1 90.12 300 ARG A C 1
ATOM 2276 O O . ARG A 1 300 ? 7.348 2.742 4.117 1 90.12 300 ARG A O 1
ATOM 2283 N N . HIS A 1 301 ? 7.758 4.168 2.469 1 89.12 301 HIS A N 1
ATOM 2284 C CA . HIS A 1 301 ? 7.879 5.32 3.355 1 89.12 301 HIS A CA 1
ATOM 2285 C C . HIS A 1 301 ? 6.539 5.668 3.994 1 89.12 301 HIS A C 1
ATOM 2287 O O . HIS A 1 301 ? 6.488 6.078 5.156 1 89.12 301 HIS A O 1
ATOM 2293 N N . ARG A 1 302 ? 5.52 5.504 3.305 1 89.75 302 ARG A N 1
ATOM 2294 C CA . ARG A 1 302 ? 4.203 5.793 3.865 1 89.75 302 ARG A CA 1
ATOM 2295 C C . ARG A 1 302 ? 3.891 4.863 5.035 1 89.75 302 ARG A C 1
ATOM 2297 O O . ARG A 1 302 ? 3.398 5.309 6.074 1 89.75 302 ARG A O 1
ATOM 2304 N N . PHE A 1 303 ? 4.191 3.549 4.777 1 93.31 303 PHE A N 1
ATOM 2305 C CA . PHE A 1 303 ? 4.012 2.605 5.871 1 93.31 303 PHE A CA 1
ATOM 2306 C C . PHE A 1 303 ? 4.875 2.994 7.066 1 93.31 303 PHE A C 1
ATOM 2308 O O . PHE A 1 303 ? 4.402 2.994 8.203 1 93.31 303 PHE A O 1
ATOM 2315 N N . ARG A 1 304 ? 6.078 3.307 6.77 1 94.19 304 ARG A N 1
ATOM 2316 C CA . ARG A 1 304 ? 7.031 3.662 7.816 1 94.19 304 ARG A CA 1
ATOM 2317 C C . ARG A 1 304 ? 6.527 4.84 8.641 1 94.19 304 ARG A C 1
ATOM 2319 O O . ARG A 1 304 ? 6.52 4.781 9.875 1 94.19 304 ARG A O 1
ATOM 2326 N N . ASP A 1 305 ? 6.102 5.863 7.941 1 92.44 305 ASP A N 1
ATOM 2327 C CA . ASP A 1 305 ? 5.652 7.074 8.625 1 92.44 305 ASP A CA 1
ATOM 2328 C C . ASP A 1 305 ? 4.422 6.793 9.484 1 92.44 305 ASP A C 1
ATOM 2330 O O . ASP A 1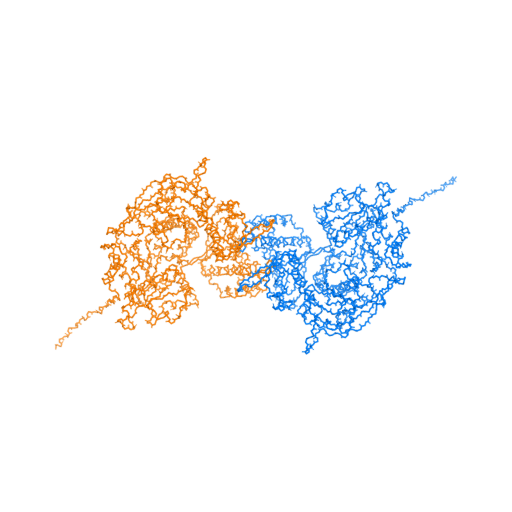 305 ? 4.32 7.293 10.609 1 92.44 305 ASP A O 1
ATOM 2334 N N . ARG A 1 306 ? 3.555 6.055 9 1 93.19 306 ARG A N 1
ATOM 2335 C CA . ARG A 1 306 ? 2.336 5.746 9.742 1 93.19 306 ARG A CA 1
ATOM 2336 C C . ARG A 1 306 ? 2.648 4.926 10.992 1 93.19 306 ARG A C 1
ATOM 2338 O O . ARG A 1 306 ? 2.111 5.199 12.07 1 93.19 306 ARG A O 1
ATOM 2345 N N . VAL A 1 307 ? 3.473 3.902 10.789 1 95.56 307 VAL A N 1
ATOM 2346 C CA . VAL A 1 307 ? 3.844 3.062 11.922 1 95.56 307 VAL A CA 1
ATOM 2347 C C . VAL A 1 307 ? 4.609 3.895 12.953 1 95.56 307 VAL A C 1
ATOM 2349 O O . VAL A 1 307 ? 4.344 3.803 14.148 1 95.56 307 VAL A O 1
ATOM 2352 N N . ASP A 1 308 ? 5.508 4.684 12.453 1 95.12 308 ASP A N 1
ATOM 2353 C CA . ASP A 1 308 ? 6.312 5.516 13.344 1 95.12 308 ASP A CA 1
ATOM 2354 C C . ASP A 1 308 ? 5.438 6.512 14.102 1 95.12 308 ASP A C 1
ATOM 2356 O O . ASP A 1 308 ? 5.629 6.727 15.297 1 95.12 308 ASP A O 1
ATOM 2360 N N . GLU A 1 309 ? 4.504 7.145 13.398 1 93.56 309 GLU A N 1
ATOM 2361 C CA . GLU A 1 309 ? 3.57 8.07 14.031 1 93.56 309 GLU A CA 1
ATOM 2362 C C . GLU A 1 309 ? 2.74 7.375 15.102 1 93.56 309 GLU A C 1
ATOM 2364 O O . GLU A 1 309 ? 2.486 7.949 16.172 1 93.56 309 GLU A O 1
ATOM 2369 N N . THR A 1 310 ? 2.316 6.207 14.812 1 95.62 310 THR A N 1
ATOM 2370 C CA . THR A 1 310 ? 1.521 5.441 15.766 1 95.62 310 THR A CA 1
ATOM 2371 C C . THR A 1 310 ? 2.334 5.129 17.016 1 95.62 310 THR A C 1
ATOM 2373 O O . THR A 1 310 ? 1.844 5.277 18.141 1 95.62 310 THR A O 1
ATOM 2376 N N . LEU A 1 311 ? 3.555 4.695 16.812 1 95.31 311 LEU A N 1
ATOM 2377 C CA . LEU A 1 311 ? 4.402 4.336 17.938 1 95.31 311 LEU A CA 1
ATOM 2378 C C . LEU A 1 311 ? 4.746 5.566 18.781 1 95.31 311 LEU A C 1
ATOM 2380 O O . LEU A 1 311 ? 4.762 5.5 20.016 1 95.31 311 LEU A O 1
ATOM 2384 N N . GLN A 1 312 ? 4.957 6.668 18.125 1 90.19 312 GLN A N 1
ATOM 2385 C CA . GLN A 1 312 ? 5.207 7.918 18.828 1 90.19 312 GLN A CA 1
ATOM 2386 C C . GLN A 1 312 ? 3.969 8.367 19.594 1 90.19 312 GLN A C 1
ATOM 2388 O O . GLN A 1 312 ? 4.074 8.844 20.734 1 90.19 312 GLN A O 1
ATOM 2393 N N . GLY A 1 313 ? 2.867 8.344 18.906 1 90.19 313 GLY A N 1
ATOM 2394 C CA . GLY A 1 313 ? 1.618 8.695 19.562 1 90.19 313 GLY A CA 1
ATOM 2395 C C . GLY A 1 313 ? 1.326 7.848 20.781 1 90.19 313 GLY A C 1
ATOM 2396 O O . GLY A 1 313 ? 0.874 8.367 21.812 1 90.19 313 GLY A O 1
ATOM 2397 N N . LEU A 1 314 ? 1.583 6.547 20.641 1 92.31 314 LEU A N 1
ATOM 2398 C CA . LEU A 1 314 ? 1.342 5.648 21.766 1 92.31 314 LEU A CA 1
ATOM 2399 C C . LEU A 1 314 ? 2.275 5.973 22.938 1 92.31 314 LEU A C 1
ATOM 2401 O O . LEU A 1 314 ? 1.856 5.957 24.094 1 92.31 314 LEU A O 1
ATOM 2405 N N . GLU A 1 315 ? 3.543 6.188 22.609 1 88.75 315 GLU A N 1
ATOM 2406 C CA . GLU A 1 315 ? 4.492 6.57 23.656 1 88.75 315 GLU A CA 1
ATOM 2407 C C . GLU A 1 315 ? 4.039 7.836 24.375 1 88.75 315 GLU A C 1
ATOM 2409 O O . GLU A 1 315 ? 4.125 7.922 25.609 1 88.75 315 GLU A O 1
ATOM 2414 N N . GLY A 1 316 ? 3.553 8.844 23.625 1 84.12 316 GLY A N 1
ATOM 2415 C CA . GLY A 1 316 ? 3.041 10.07 24.203 1 84.12 316 GLY A CA 1
ATOM 2416 C C . GLY A 1 316 ? 1.839 9.852 25.094 1 84.12 316 GLY A C 1
ATOM 2417 O O . GLY A 1 316 ? 1.758 10.43 26.188 1 84.12 316 GLY A O 1
ATOM 2418 N N . VAL A 1 317 ? 0.954 8.969 24.672 1 88.62 317 VAL A N 1
ATOM 2419 C CA . VAL A 1 317 ? -0.265 8.695 25.422 1 88.62 317 VAL A CA 1
ATOM 2420 C C . VAL A 1 317 ? 0.072 7.898 26.688 1 88.62 317 VAL A C 1
ATOM 2422 O O . VAL A 1 317 ? -0.481 8.156 27.766 1 88.62 317 VAL A O 1
ATOM 2425 N N . MET A 1 318 ? 0.943 7.008 26.578 1 86.88 318 MET A N 1
ATOM 2426 C CA . MET A 1 318 ? 1.259 6.133 27.703 1 86.88 318 MET A CA 1
ATOM 2427 C C . MET A 1 318 ? 2.113 6.859 28.734 1 86.88 318 MET A C 1
ATOM 2429 O O . MET A 1 318 ? 2.086 6.52 29.922 1 86.88 318 MET A O 1
ATOM 2433 N N . ALA A 1 319 ? 2.889 7.797 28.266 1 82.38 319 ALA A N 1
ATOM 2434 C CA . ALA A 1 319 ? 3.75 8.562 29.156 1 82.38 319 ALA A CA 1
ATOM 2435 C C . ALA A 1 319 ? 2.939 9.562 29.984 1 82.38 319 ALA A C 1
ATOM 2437 O O . ALA A 1 319 ? 3.436 10.125 30.953 1 82.38 319 ALA A O 1
ATOM 2438 N N . ASN A 1 320 ? 1.675 9.734 29.625 1 83.88 320 ASN A N 1
ATOM 2439 C CA . ASN A 1 320 ? 0.818 10.734 30.25 1 83.88 320 ASN A CA 1
ATOM 2440 C C . ASN A 1 320 ? -0.542 10.156 30.625 1 83.88 320 ASN A C 1
ATOM 2442 O O . ASN A 1 320 ? -0.732 8.938 30.594 1 83.88 320 ASN A O 1
ATOM 2446 N N . TRP A 1 321 ? -1.388 10.961 31.125 1 88.25 321 TRP A N 1
ATOM 2447 C CA . TRP A 1 321 ? -2.781 10.555 31.281 1 88.25 321 TRP A CA 1
ATOM 2448 C C . TRP A 1 321 ? -3.453 10.422 29.906 1 88.25 321 TRP A C 1
ATOM 2450 O O . TRP A 1 321 ? -2.992 11.008 28.922 1 88.25 321 TRP A O 1
ATOM 2460 N N . ALA A 1 322 ? -4.434 9.578 29.859 1 91.81 322 ALA A N 1
ATOM 2461 C CA . ALA A 1 322 ? -5.133 9.438 28.594 1 91.81 322 ALA A CA 1
ATOM 2462 C C . ALA A 1 322 ? -6.613 9.133 28.812 1 91.81 322 ALA A C 1
ATOM 2464 O O . ALA A 1 322 ? -6.98 8.484 29.781 1 91.81 322 ALA A O 1
ATOM 2465 N N . TYR A 1 323 ? -7.387 9.656 28 1 91.25 323 TYR A N 1
ATOM 2466 C CA . TYR A 1 323 ? -8.805 9.312 28.016 1 91.25 323 TYR A CA 1
ATOM 2467 C C . TYR A 1 323 ? -9.242 8.734 26.672 1 91.25 323 TYR A C 1
ATOM 2469 O O . TYR A 1 323 ? -8.625 9.016 25.641 1 91.25 323 TYR A O 1
ATOM 2477 N N . TYR A 1 324 ? -10.258 7.898 26.781 1 91.62 324 TYR A N 1
ATOM 2478 C CA . TYR A 1 324 ? -10.875 7.285 25.609 1 91.62 324 TYR A CA 1
ATOM 2479 C C . TYR A 1 324 ? -12.039 8.125 25.109 1 91.62 324 TYR A C 1
ATOM 2481 O O . TYR A 1 324 ? -12.805 8.68 25.891 1 91.62 324 TYR A O 1
ATOM 2489 N N . ALA A 1 325 ? -12.062 8.281 23.797 1 91.12 325 ALA A N 1
ATOM 2490 C CA . ALA A 1 325 ? -13.203 8.945 23.172 1 91.12 325 ALA A CA 1
ATOM 2491 C C . ALA A 1 325 ? -13.68 8.18 21.938 1 91.12 325 ALA A C 1
ATOM 2493 O O . ALA A 1 325 ? -12.875 7.637 21.188 1 91.12 325 ALA A O 1
ATOM 2494 N N . SER A 1 326 ? -14.93 8.031 21.812 1 87.88 326 SER A N 1
ATOM 2495 C CA . SER A 1 326 ? -15.492 7.398 20.625 1 87.88 326 SER A CA 1
ATOM 2496 C C . SER A 1 326 ? -16.453 8.336 19.891 1 87.88 326 SER A C 1
ATOM 2498 O O . SER A 1 326 ? -17.234 9.039 20.516 1 87.88 326 SER A O 1
ATOM 2500 N N . LYS A 1 327 ? -16.297 8.508 18.625 1 80.38 327 LYS A N 1
ATO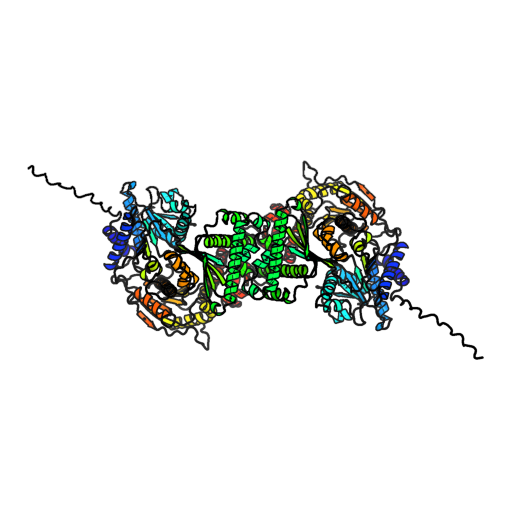M 2501 C CA . LYS A 1 327 ? -17.188 9.227 17.734 1 80.38 327 LYS A CA 1
ATOM 2502 C C . LYS A 1 327 ? -17.594 8.359 16.547 1 80.38 327 LYS A C 1
ATOM 2504 O O . LYS A 1 327 ? -16.875 8.273 15.555 1 80.38 327 LYS A O 1
ATOM 2509 N N . GLY A 1 328 ? -18.703 7.871 16.625 1 76.44 328 GLY A N 1
ATOM 2510 C CA . GLY A 1 328 ? -19.094 6.898 15.609 1 76.44 328 GLY A CA 1
ATOM 2511 C C . GLY A 1 328 ? -18.219 5.664 15.594 1 76.44 328 GLY A C 1
ATOM 2512 O O . GLY A 1 328 ? -18.031 5.02 16.625 1 76.44 328 GLY A O 1
ATOM 2513 N N . ASP A 1 329 ? -17.578 5.531 14.383 1 75 329 ASP A N 1
ATOM 2514 C CA . ASP A 1 329 ? -16.75 4.336 14.219 1 75 329 ASP A CA 1
ATOM 2515 C C . ASP A 1 329 ? -15.289 4.633 14.539 1 75 329 ASP A C 1
ATOM 2517 O O . ASP A 1 329 ? -14.445 3.742 14.477 1 75 329 ASP A O 1
ATOM 2521 N N . ARG A 1 330 ? -15.148 5.832 15.039 1 84.12 330 ARG A N 1
ATOM 2522 C CA . ARG A 1 330 ? -13.773 6.223 15.32 1 84.12 330 ARG A CA 1
ATOM 2523 C C . ARG A 1 330 ? -13.492 6.195 16.828 1 84.12 330 ARG A C 1
ATOM 2525 O O . ARG A 1 330 ? -14.148 6.902 17.594 1 84.12 330 ARG A O 1
ATOM 2532 N N . HIS A 1 331 ? -12.594 5.41 17.234 1 88.56 331 HIS A N 1
ATOM 2533 C CA . HIS A 1 331 ? -12.172 5.273 18.625 1 88.56 331 HIS A CA 1
ATOM 2534 C C . HIS A 1 331 ? -10.742 5.781 18.812 1 88.56 331 HIS A C 1
ATOM 2536 O O . HIS A 1 331 ? -9.836 5.402 18.078 1 88.56 331 HIS A O 1
ATOM 2542 N N . THR A 1 332 ? -10.594 6.66 19.828 1 92.44 332 THR A N 1
ATOM 2543 C CA . THR A 1 332 ? -9.281 7.27 20 1 92.44 332 THR A CA 1
ATOM 2544 C C . THR A 1 332 ? -8.875 7.285 21.469 1 92.44 332 THR A C 1
ATOM 2546 O O . THR A 1 332 ? -9.734 7.27 22.359 1 92.44 332 THR A O 1
ATOM 2549 N N . LEU A 1 333 ? -7.637 7.191 21.734 1 92.31 333 LEU A N 1
ATOM 2550 C CA . LEU A 1 333 ? -7.004 7.559 22.984 1 92.31 333 LEU A CA 1
ATOM 2551 C C . LEU A 1 333 ? -6.316 8.914 22.875 1 92.31 333 LEU A C 1
ATOM 2553 O O . LEU A 1 333 ? -5.578 9.164 21.922 1 92.31 333 LEU A O 1
ATOM 2557 N N . ASN A 1 334 ? -6.645 9.766 23.781 1 92.69 334 ASN A N 1
ATOM 2558 C CA . ASN A 1 334 ? -6.211 11.156 23.672 1 92.69 334 ASN A CA 1
ATOM 2559 C C . ASN A 1 334 ? -5.473 11.609 24.922 1 92.69 334 ASN A C 1
ATOM 2561 O O . ASN A 1 334 ? -5.805 11.195 26.031 1 92.69 334 ASN A O 1
ATOM 2565 N N . CYS A 1 335 ? -4.516 12.414 24.688 1 91 335 CYS A N 1
ATOM 2566 C CA . CYS A 1 335 ? -3.809 13.125 25.75 1 91 335 CYS A CA 1
ATOM 2567 C C . CYS A 1 335 ? -3.336 14.492 25.266 1 91 335 CYS A C 1
ATOM 2569 O O . CYS A 1 335 ? -3.174 14.711 24.062 1 91 335 CYS A O 1
ATOM 2571 N N . ALA A 1 336 ? -3.285 15.391 26.234 1 89.69 336 ALA A N 1
ATOM 2572 C CA . ALA A 1 336 ? -2.803 16.719 25.859 1 89.69 336 ALA A CA 1
ATOM 2573 C C . ALA A 1 336 ? -1.995 17.344 27 1 89.69 336 ALA A C 1
ATOM 2575 O O . ALA A 1 336 ? -2.219 17.016 28.172 1 89.69 336 ALA A O 1
ATOM 2576 N N . ARG A 1 337 ? -1.048 18.094 26.672 1 86.31 337 ARG A N 1
ATOM 2577 C CA . ARG A 1 337 ? -0.27 18.875 27.641 1 86.31 337 ARG A CA 1
ATOM 2578 C C . ARG A 1 337 ? 0.165 20.203 27.031 1 86.31 337 ARG A C 1
ATOM 2580 O O . ARG A 1 337 ? 0.117 20.391 25.812 1 86.31 337 ARG A O 1
ATOM 2587 N N . LEU A 1 338 ? 0.515 21.047 27.844 1 85.94 338 LEU A N 1
ATOM 2588 C CA . LEU A 1 338 ? 1.03 22.328 27.359 1 85.94 338 LEU A CA 1
ATOM 2589 C C . LEU A 1 338 ? 2.393 22.141 26.688 1 85.94 338 LEU A C 1
ATOM 2591 O O . LEU A 1 338 ? 3.271 21.484 27.25 1 85.94 338 LEU A O 1
ATOM 2595 N N . ALA A 1 339 ? 2.51 22.672 25.562 1 81.38 339 ALA A N 1
ATOM 2596 C CA . ALA A 1 339 ? 3.752 22.531 24.812 1 81.38 339 ALA A CA 1
ATOM 2597 C C . ALA A 1 339 ? 4.887 23.312 25.469 1 81.38 339 ALA A C 1
ATOM 2599 O O . ALA A 1 339 ? 6.047 22.906 25.406 1 81.38 339 ALA A O 1
ATOM 2600 N N . ILE A 1 340 ? 4.531 24.391 26.031 1 80.12 340 ILE A N 1
ATOM 2601 C CA . ILE A 1 340 ? 5.527 25.25 26.688 1 80.12 340 ILE A CA 1
ATOM 2602 C C . ILE A 1 340 ? 5.59 24.922 28.172 1 80.12 340 ILE A C 1
ATOM 2604 O O . ILE A 1 340 ? 4.605 25.094 28.891 1 80.12 340 ILE A O 1
ATOM 2608 N N . PRO A 1 341 ? 6.762 24.5 28.562 1 80.12 341 PRO A N 1
ATOM 2609 C CA . PRO A 1 341 ? 6.914 24.188 29.984 1 80.12 341 PRO A CA 1
ATOM 2610 C C . PRO A 1 341 ? 6.742 25.406 30.891 1 80.12 341 PRO A C 1
ATOM 2612 O O . PRO A 1 341 ? 7.133 26.516 30.5 1 80.12 341 PRO A O 1
ATOM 2615 N N . ASP A 1 342 ? 6.367 25.188 32.094 1 78.81 342 ASP A N 1
ATOM 2616 C CA . ASP A 1 342 ? 6.113 26.234 33.062 1 78.81 342 ASP A CA 1
ATOM 2617 C C . ASP A 1 342 ? 7.414 26.906 33.5 1 78.81 342 ASP A C 1
ATOM 2619 O O . ASP A 1 342 ? 7.398 28.047 33.969 1 78.81 342 ASP A O 1
ATOM 2623 N N . SER A 1 343 ? 8.43 26.203 33.281 1 79.5 343 SER A N 1
ATOM 2624 C CA . SER A 1 343 ? 9.711 26.688 33.781 1 79.5 343 SER A CA 1
ATOM 2625 C C . SER A 1 343 ? 10.305 27.734 32.812 1 79.5 343 SER A C 1
ATOM 2627 O O . SER A 1 343 ? 11.227 28.469 33.188 1 79.5 343 SER A O 1
ATOM 2629 N N . LEU A 1 344 ? 9.703 27.953 31.734 1 85.94 344 LEU A N 1
ATOM 2630 C CA . LEU A 1 344 ? 10.258 28.875 30.75 1 85.94 344 LEU A CA 1
ATOM 2631 C C . LEU A 1 344 ? 9.758 30.281 30.984 1 85.94 344 LEU A C 1
ATOM 2633 O O . LEU A 1 344 ? 8.672 30.484 31.531 1 85.94 344 LEU A O 1
ATOM 2637 N N . PRO A 1 345 ? 10.656 31.219 30.578 1 88.12 345 PRO A N 1
ATOM 2638 C CA . PRO A 1 345 ? 10.203 32.594 30.703 1 88.12 345 PRO A CA 1
ATOM 2639 C C . PRO A 1 345 ? 8.945 32.875 29.875 1 88.12 345 PRO A C 1
ATOM 2641 O O . PRO A 1 345 ? 8.82 32.375 28.75 1 88.12 345 PRO A O 1
ATOM 2644 N N . GLY A 1 346 ? 8.039 33.688 30.469 1 90.88 346 GLY A N 1
ATOM 2645 C CA . GLY A 1 346 ? 6.812 34.031 29.781 1 90.88 346 GLY A CA 1
ATOM 2646 C C . GLY A 1 346 ? 7.008 35.062 28.703 1 90.88 346 GLY A C 1
ATOM 2647 O O . GLY A 1 346 ? 7.664 36.094 28.938 1 90.88 346 GLY A O 1
ATOM 2648 N N . PRO A 1 347 ? 6.555 34.844 27.594 1 93.38 347 PRO A N 1
ATOM 2649 C CA . PRO A 1 347 ? 6.68 35.812 26.516 1 93.38 347 PRO A CA 1
ATOM 2650 C C . PRO A 1 347 ? 5.621 36.906 26.578 1 93.38 347 PRO A C 1
ATOM 2652 O O . PRO A 1 347 ? 4.707 36.844 27.391 1 93.38 347 PRO A O 1
ATOM 2655 N N . ALA A 1 348 ? 5.898 37.969 25.812 1 95 348 ALA A N 1
ATOM 2656 C CA . ALA A 1 348 ? 4.848 38.938 25.469 1 95 348 ALA A CA 1
ATOM 2657 C C . ALA A 1 348 ? 4.109 38.5 24.203 1 95 348 ALA A C 1
ATOM 2659 O O . ALA A 1 348 ? 4.73 38.219 23.172 1 95 348 ALA A O 1
ATOM 2660 N N . VAL A 1 349 ? 2.797 38.406 24.328 1 93.94 349 VAL A N 1
ATOM 2661 C CA . VAL A 1 349 ? 2 37.938 23.203 1 93.94 349 VAL A CA 1
ATOM 2662 C C . VAL A 1 349 ? 1.125 39.062 22.672 1 93.94 349 VAL A C 1
ATOM 2664 O O . VAL A 1 349 ? 0.428 39.719 23.422 1 93.94 349 VAL A O 1
ATOM 2667 N N . LEU A 1 350 ? 1.271 39.25 21.391 1 93.5 350 LEU A N 1
ATOM 2668 C CA . LEU A 1 350 ? 0.391 40.219 20.734 1 93.5 350 LEU A CA 1
ATOM 2669 C C . LEU A 1 350 ? -0.804 39.5 20.094 1 93.5 350 LEU A C 1
ATOM 2671 O O . LEU A 1 350 ? -0.707 39 18.984 1 93.5 350 LEU A O 1
ATOM 2675 N N . ASP A 1 351 ? -1.903 39.562 20.797 1 90.5 351 ASP A N 1
ATOM 2676 C CA . ASP A 1 351 ? -3.119 38.875 20.344 1 90.5 351 ASP A CA 1
ATOM 2677 C C . ASP A 1 351 ? -4.309 39.844 20.344 1 90.5 351 ASP A C 1
ATOM 2679 O O . ASP A 1 351 ? -4.934 40.062 21.391 1 90.5 351 ASP A O 1
ATOM 2683 N N . ALA A 1 352 ? -4.695 40.281 19.156 1 86.75 352 ALA A N 1
ATOM 2684 C CA . ALA A 1 352 ? -5.762 41.25 19.031 1 86.75 352 ALA A CA 1
ATOM 2685 C C . ALA A 1 352 ? -7.086 40.688 19.547 1 86.75 352 ALA A C 1
ATOM 2687 O O . ALA A 1 352 ? -7.988 41.469 19.891 1 86.75 352 ALA A O 1
ATOM 2688 N N . THR A 1 353 ? -7.176 39.406 19.578 1 86.06 353 THR A N 1
ATOM 2689 C CA . THR A 1 353 ? -8.445 38.781 19.969 1 86.06 353 THR A CA 1
ATOM 2690 C C . THR A 1 353 ? -8.32 38.094 21.328 1 86.06 353 THR A C 1
ATOM 2692 O O . THR A 1 353 ? -9.016 37.125 21.594 1 86.06 353 THR A O 1
ATOM 2695 N N . ALA A 1 354 ? -7.504 38.562 22.188 1 88.56 354 ALA A N 1
ATOM 2696 C CA . ALA A 1 354 ? -7.223 37.906 23.453 1 88.56 354 ALA A CA 1
ATOM 2697 C C . ALA A 1 354 ? -8.477 37.844 24.328 1 88.56 354 ALA A C 1
ATOM 2699 O O . ALA A 1 354 ? -8.688 36.875 25.047 1 88.56 354 ALA A O 1
ATOM 2700 N N . THR A 1 355 ? -9.242 38.875 24.25 1 84.5 355 THR A N 1
ATOM 2701 C CA . THR A 1 355 ? -10.438 38.906 25.078 1 84.5 355 THR A CA 1
ATOM 2702 C C . THR A 1 355 ? -11.414 37.812 24.703 1 84.5 355 THR A C 1
ATOM 2704 O O . THR A 1 355 ? -12.109 37.281 25.562 1 84.5 355 THR A O 1
ATOM 2707 N N . GLN A 1 356 ? -11.438 37.531 23.469 1 87.62 356 GLN A N 1
ATOM 2708 C CA . GLN A 1 356 ? -12.352 36.5 23 1 87.62 356 GLN A CA 1
ATOM 2709 C C . GLN A 1 356 ? -11.688 35.125 23.031 1 87.62 356 GLN A C 1
ATOM 2711 O O . GLN A 1 356 ? -12.375 34.094 22.984 1 87.62 356 GLN A O 1
ATOM 2716 N N . ASN A 1 357 ? -10.438 35.125 23.062 1 89.12 357 ASN A N 1
ATOM 2717 C CA . ASN A 1 357 ? -9.711 33.875 23.109 1 89.12 357 ASN A CA 1
ATOM 2718 C C . ASN A 1 357 ? -9.789 33.219 24.484 1 89.12 357 ASN A C 1
ATOM 2720 O O . ASN A 1 357 ? -9.078 33.625 25.406 1 89.12 357 ASN A O 1
ATOM 2724 N N . PHE A 1 358 ? -10.523 32.156 24.578 1 90 358 PHE A N 1
ATOM 2725 C CA . PHE A 1 358 ? -10.82 31.531 25.859 1 90 358 PHE A CA 1
ATOM 2726 C C . PHE A 1 358 ? -9.555 30.938 26.469 1 90 358 PHE A C 1
ATOM 2728 O O . PHE A 1 358 ? -9.5 30.688 27.672 1 90 358 PHE A O 1
ATOM 2735 N N . LEU A 1 359 ? -8.594 30.719 25.734 1 88.5 359 LEU A N 1
ATOM 2736 C CA . LEU A 1 359 ? -7.359 30.109 26.219 1 88.5 359 LEU A CA 1
ATOM 2737 C C . LEU A 1 359 ? -6.695 31 27.266 1 88.5 359 LEU A C 1
ATOM 2739 O O . LEU A 1 359 ? -6.062 30.5 28.203 1 88.5 359 LEU A O 1
ATOM 2743 N N . TRP A 1 360 ? -6.879 32.25 27.109 1 91.31 360 TRP A N 1
ATOM 2744 C CA . TRP A 1 360 ? -6.258 33.125 28.062 1 91.31 360 TRP A CA 1
ATOM 2745 C C . TRP A 1 360 ? -7 33.094 29.406 1 91.31 360 TRP A C 1
ATOM 2747 O O . TRP A 1 360 ? -6.41 33.344 30.453 1 91.31 360 TRP A O 1
ATOM 2757 N N . GLU A 1 361 ? -8.266 32.812 29.312 1 91.31 361 GLU A N 1
ATOM 2758 C CA . GLU A 1 361 ? -9.008 32.594 30.547 1 91.31 361 GLU A CA 1
ATOM 2759 C C . GLU A 1 361 ? -8.539 31.344 31.266 1 91.31 361 GLU A C 1
ATOM 2761 O O . GLU A 1 361 ? -8.422 31.328 32.5 1 91.31 361 GLU A O 1
ATOM 2766 N N . LEU A 1 362 ? -8.328 30.359 30.5 1 91.25 362 LEU A N 1
ATOM 2767 C CA . LEU A 1 362 ? -7.812 29.125 31.078 1 91.25 362 LEU A CA 1
ATOM 2768 C C . LEU A 1 362 ? -6.418 29.328 31.656 1 91.25 362 LEU A C 1
ATOM 2770 O O . LEU A 1 362 ? -6.035 28.656 32.625 1 91.25 362 LEU A O 1
ATOM 2774 N N . PHE A 1 363 ? -5.719 30.266 31.094 1 90.31 363 PHE A N 1
ATOM 2775 C CA . PHE A 1 363 ? -4.324 30.5 31.453 1 90.31 363 PHE A CA 1
ATOM 2776 C C . PHE A 1 363 ? -4.207 31.672 32.438 1 90.31 363 PHE A C 1
ATOM 2778 O O . PHE A 1 363 ? -3.125 32.25 32.594 1 90.31 363 PHE A O 1
ATOM 2785 N N . SER A 1 364 ? -5.227 32.062 33.031 1 89.56 364 SER A N 1
ATOM 2786 C CA . SER A 1 364 ? -5.309 33.281 33.812 1 89.56 364 SER A CA 1
ATOM 2787 C C . SER A 1 364 ? -4.328 33.281 34.969 1 89.56 364 SER A C 1
ATOM 2789 O O . SER A 1 364 ? -3.887 34.312 35.438 1 89.56 364 SER A O 1
ATOM 2791 N N . HIS A 1 365 ? -3.93 32.125 35.375 1 86.44 365 HIS A N 1
ATOM 2792 C CA . HIS A 1 365 ? -3.025 32.031 36.531 1 86.44 365 HIS A CA 1
ATOM 2793 C C . HIS A 1 365 ? -1.591 32.375 36.125 1 86.44 365 HIS A C 1
ATOM 2795 O O . HIS A 1 365 ? -0.758 32.688 36.969 1 86.44 365 HIS A O 1
ATOM 2801 N N . LYS A 1 366 ? -1.311 32.375 34.844 1 89.25 366 LYS A N 1
ATOM 2802 C CA . LYS A 1 366 ? 0.057 32.594 34.406 1 89.25 366 LYS A CA 1
ATOM 2803 C C . LYS A 1 366 ? 0.12 33.75 33.375 1 89.25 366 LYS A C 1
ATOM 2805 O O . LYS A 1 366 ? 1.206 34.188 33.031 1 89.25 366 LYS A O 1
ATOM 2810 N N . ALA A 1 367 ? -1.014 34.156 32.969 1 91.81 367 ALA A N 1
ATOM 2811 C CA . ALA A 1 367 ? -1.047 35.188 31.938 1 91.81 367 ALA A CA 1
ATOM 2812 C C . ALA A 1 367 ? -1.728 36.438 32.438 1 91.81 367 ALA A C 1
ATOM 2814 O O . ALA A 1 367 ? -2.773 36.375 33.094 1 91.81 367 ALA A O 1
ATOM 2815 N N . ARG A 1 368 ? -1.042 37.5 32.188 1 92.06 368 ARG A N 1
ATOM 2816 C CA . ARG A 1 368 ? -1.621 38.812 32.438 1 92.06 368 ARG A CA 1
ATOM 2817 C C . ARG A 1 368 ? -2.086 39.5 31.156 1 92.06 368 ARG A C 1
ATOM 2819 O O . ARG A 1 368 ? -1.269 39.812 30.297 1 92.06 368 ARG A O 1
ATOM 2826 N N . VAL A 1 369 ? -3.338 39.688 31.078 1 91.88 369 VAL A N 1
ATOM 2827 C CA . VAL A 1 369 ? -3.908 40.344 29.906 1 91.88 369 VAL A CA 1
ATOM 2828 C C . VAL A 1 369 ? -4.043 41.844 30.156 1 91.88 369 VAL A C 1
ATOM 2830 O O . VAL A 1 369 ? -4.719 42.281 31.109 1 91.88 369 VAL A O 1
ATOM 2833 N N . TYR A 1 370 ? -3.395 42.594 29.312 1 89.88 370 TYR A N 1
ATOM 2834 C CA . TYR A 1 370 ? -3.42 44.062 29.469 1 89.88 370 TYR A CA 1
ATOM 2835 C C . TYR A 1 370 ? -4.691 44.656 28.875 1 89.88 370 TYR A C 1
ATOM 2837 O O . TYR A 1 370 ? -5.121 44.25 27.797 1 89.88 370 TYR A O 1
ATOM 2845 N N . ALA A 1 371 ? -5.254 45.562 29.625 1 85.44 371 ALA A N 1
ATOM 2846 C CA . ALA A 1 371 ? -6.453 46.219 29.141 1 85.44 371 ALA A CA 1
ATOM 2847 C C . ALA A 1 371 ? -6.117 47.219 28.031 1 85.44 371 ALA A C 1
ATOM 2849 O O . ALA A 1 371 ? -5.078 47.875 28.062 1 85.44 371 ALA A O 1
ATOM 2850 N N . VAL A 1 372 ? -6.875 47.188 27.094 1 78.88 372 VAL A N 1
ATOM 2851 C CA . VAL A 1 372 ? -6.664 48.125 25.984 1 78.88 372 VAL A CA 1
ATOM 2852 C C . VAL A 1 372 ? -7.5 49.375 26.203 1 78.88 372 VAL A C 1
ATOM 2854 O O . VAL A 1 372 ? -8.641 49.312 26.672 1 78.88 372 VAL A O 1
ATOM 2857 N N . PRO A 1 373 ? -6.75 50.469 25.875 1 75.5 373 PRO A N 1
ATOM 2858 C CA . PRO A 1 373 ? -7.566 51.688 25.891 1 75.5 373 PRO A CA 1
ATOM 2859 C C . PRO A 1 373 ? -8.789 51.594 24.984 1 75.5 373 PRO A C 1
ATOM 2861 O O . PRO A 1 373 ? -8.688 51.094 23.844 1 75.5 373 PRO A O 1
ATOM 2864 N N . ALA A 1 374 ? -9.883 52.031 25.5 1 69.5 374 ALA A N 1
ATOM 2865 C CA . ALA A 1 374 ? -11.156 51.938 24.797 1 69.5 374 ALA A CA 1
ATOM 2866 C C . ALA A 1 374 ? -11.188 52.875 23.594 1 69.5 374 ALA A C 1
ATOM 2868 O O . ALA A 1 374 ? -10.523 53.906 23.578 1 69.5 374 ALA A O 1
ATOM 2869 N N . ASP A 1 375 ? -11.75 52.531 22.531 1 74.06 375 ASP A N 1
ATOM 2870 C CA . ASP A 1 375 ? -12.18 53.344 21.406 1 74.06 375 ASP A CA 1
ATOM 2871 C C . ASP A 1 375 ? -10.992 53.719 20.516 1 74.06 375 ASP A C 1
ATOM 2873 O O . ASP A 1 375 ? -10.945 54.844 19.969 1 74.06 375 ASP A O 1
ATOM 2877 N N . ALA A 1 376 ? -10.023 52.844 20.578 1 82.19 376 ALA A N 1
ATOM 2878 C CA . ALA A 1 376 ? -8.922 53.094 19.656 1 82.19 376 ALA A CA 1
ATOM 2879 C C . ALA A 1 376 ? -9.328 52.812 18.219 1 82.19 376 ALA A C 1
ATOM 2881 O O . ALA A 1 376 ? -8.734 53.375 17.281 1 82.19 376 ALA A O 1
ATOM 2882 N N . ARG A 1 377 ? -10.273 51.938 18.062 1 88 377 ARG A N 1
ATOM 2883 C CA . ARG A 1 377 ? -10.828 51.625 16.75 1 88 377 ARG A CA 1
ATOM 2884 C C . ARG A 1 377 ? -12.336 51.812 16.719 1 88 377 ARG A C 1
ATOM 2886 O O . ARG A 1 377 ? -13.008 51.594 17.734 1 88 377 ARG A O 1
ATOM 2893 N N . ALA A 1 378 ? -12.781 52.312 15.586 1 89.38 378 ALA A N 1
ATOM 2894 C CA . ALA A 1 378 ? -14.219 52.406 15.352 1 89.38 378 ALA A CA 1
ATOM 2895 C C . ALA A 1 378 ? -14.609 51.75 14.023 1 89.38 378 ALA A C 1
ATOM 2897 O O . ALA A 1 378 ? -14.062 52.094 12.977 1 89.38 378 ALA A O 1
ATOM 2898 N N . TYR A 1 379 ? -15.602 50.844 14.133 1 94.06 379 TYR A N 1
ATOM 2899 C CA . TYR A 1 379 ? -15.992 50.094 12.938 1 94.06 379 TYR A CA 1
ATOM 2900 C C . TYR A 1 379 ? -17.375 50.531 12.461 1 94.06 379 TYR A C 1
ATOM 2902 O O . TYR A 1 379 ? -18.125 49.688 11.922 1 94.06 379 TYR A O 1
ATOM 2910 N N . GLY A 1 380 ? -17.641 51.719 12.695 1 93.69 380 GLY A N 1
ATOM 2911 C CA . GLY A 1 380 ? -18.953 52.219 12.305 1 93.69 380 GLY A CA 1
ATOM 2912 C C . GLY A 1 380 ? -19.203 52.156 10.812 1 93.69 380 GLY A C 1
ATOM 2913 O O . GLY A 1 380 ? -20.344 52.156 10.359 1 93.69 380 GLY A O 1
ATOM 2914 N N . ASN A 1 381 ? -18.156 52.094 10 1 96.06 381 ASN A N 1
ATOM 2915 C CA . ASN A 1 381 ? -18.281 52.031 8.547 1 96.06 381 ASN A CA 1
ATOM 2916 C C . ASN A 1 381 ? -18.375 50.594 8.031 1 96.06 381 ASN A C 1
ATOM 2918 O O . ASN A 1 381 ? -18.453 50.375 6.828 1 96.06 381 ASN A O 1
ATOM 2922 N N . VAL A 1 382 ? -18.375 49.688 8.93 1 97.38 382 VAL A N 1
ATOM 2923 C CA . VAL A 1 382 ? -18.5 48.281 8.547 1 97.38 382 VAL A CA 1
ATOM 2924 C C . VAL A 1 382 ? -19.938 47.812 8.773 1 97.38 382 VAL A C 1
ATOM 2926 O O . VAL A 1 382 ? -20.5 48.031 9.852 1 97.38 382 VAL A O 1
ATOM 2929 N N . THR A 1 383 ? -20.547 47.281 7.75 1 98.12 383 THR A N 1
ATOM 2930 C CA . THR A 1 383 ? -21.875 46.688 7.875 1 98.12 383 THR A CA 1
ATOM 2931 C C . THR A 1 383 ? -21.781 45.156 7.812 1 98.12 383 THR A C 1
ATOM 2933 O O . THR A 1 383 ? -21.328 44.594 6.812 1 98.12 383 THR A O 1
ATOM 2936 N N . LEU A 1 384 ? -22.172 44.531 8.883 1 98.38 384 LEU A N 1
ATOM 2937 C CA . LEU A 1 384 ? -22.203 43.094 8.969 1 98.38 384 LEU A CA 1
ATOM 2938 C C . LEU A 1 384 ? -23.578 42.562 8.617 1 98.38 384 LEU A C 1
ATOM 2940 O O . LEU A 1 384 ? -24.531 42.688 9.398 1 98.38 384 LEU A O 1
ATOM 2944 N N . HIS A 1 385 ? -23.656 42.031 7.414 1 98.25 385 HIS A N 1
ATOM 2945 C CA . HIS A 1 385 ? -24.906 41.375 6.984 1 98.25 385 HIS A CA 1
ATOM 2946 C C . HIS A 1 385 ? -24.984 39.938 7.488 1 98.25 385 HIS A C 1
ATOM 2948 O O . HIS A 1 385 ? -24.156 39.125 7.121 1 98.25 385 HIS A O 1
ATOM 2954 N N . VAL A 1 386 ? -25.984 39.625 8.281 1 98 386 VAL A N 1
ATOM 2955 C CA . VAL A 1 386 ? -26.047 38.312 8.945 1 98 386 VAL A CA 1
ATOM 2956 C C . VAL A 1 386 ? -27.25 37.531 8.43 1 98 386 VAL A C 1
ATOM 2958 O O . VAL A 1 386 ? -28.375 38 8.453 1 98 386 VAL A O 1
ATOM 2961 N N . ALA A 1 387 ? -26.953 36.375 7.91 1 97.31 387 ALA A N 1
ATOM 2962 C CA . ALA A 1 387 ? -28 35.406 7.602 1 97.31 387 ALA A CA 1
ATOM 2963 C C . ALA A 1 387 ? -27.969 34.25 8.594 1 97.31 387 ALA A C 1
ATOM 2965 O O . ALA A 1 387 ? -26.906 33.719 8.914 1 97.31 387 ALA A O 1
ATOM 2966 N N . ARG A 1 388 ? -29.125 33.906 9.148 1 96.12 388 ARG A N 1
ATOM 2967 C CA . ARG A 1 388 ? -29.234 32.812 10.094 1 96.12 388 ARG A CA 1
ATOM 2968 C C . ARG A 1 388 ? -29.594 31.5 9.383 1 96.12 388 ARG A C 1
ATOM 2970 O O . ARG A 1 388 ? -30.625 31.422 8.727 1 96.12 388 ARG A O 1
ATOM 2977 N N . CYS A 1 389 ? -28.672 30.547 9.516 1 93.88 389 CYS A N 1
ATOM 2978 C CA . CYS A 1 389 ? -28.828 29.281 8.805 1 93.88 389 CYS A CA 1
ATOM 2979 C C . CYS A 1 389 ? -28.422 28.109 9.68 1 93.88 389 CYS A C 1
ATOM 2981 O O . CYS A 1 389 ? -27.703 28.281 10.664 1 93.88 389 CYS A O 1
ATOM 2983 N N . ASP A 1 390 ? -28.922 26.922 9.258 1 90.62 390 ASP A N 1
ATOM 2984 C CA . ASP A 1 390 ? -28.484 25.672 9.875 1 90.62 390 ASP A CA 1
ATOM 2985 C C . ASP A 1 390 ? -27.562 24.891 8.938 1 90.62 390 ASP A C 1
ATOM 2987 O O . ASP A 1 390 ? -27.578 25.109 7.727 1 90.62 390 ASP A O 1
ATOM 2991 N N . GLY A 1 391 ? -26.75 24.031 9.539 1 91.44 391 GLY A N 1
ATOM 2992 C CA . GLY A 1 391 ? -25.891 23.172 8.742 1 91.44 391 GLY A CA 1
ATOM 2993 C C . GLY A 1 391 ? -24.734 23.906 8.094 1 91.44 391 GLY A C 1
ATOM 2994 O O . GLY A 1 391 ? -24.438 23.703 6.918 1 91.44 391 GLY A O 1
ATOM 2995 N N . ILE A 1 392 ? -24.078 24.812 8.773 1 92.88 392 ILE A N 1
ATOM 2996 C CA . ILE A 1 392 ? -23.047 25.656 8.188 1 92.88 392 ILE A CA 1
ATOM 2997 C C . ILE A 1 392 ? -21.672 25.125 8.578 1 92.88 392 ILE A C 1
ATOM 2999 O O . ILE A 1 392 ? -20.656 25.828 8.43 1 92.88 392 ILE A O 1
ATOM 3003 N N . GLY A 1 393 ? -21.641 23.922 9.125 1 90.19 393 GLY A N 1
ATOM 3004 C CA . GLY A 1 393 ? -20.391 23.266 9.445 1 90.19 393 GLY A CA 1
ATOM 3005 C C . GLY A 1 393 ? -19.703 22.656 8.234 1 90.19 393 GLY A C 1
ATOM 3006 O O . GLY A 1 393 ? -20.25 22.672 7.137 1 90.19 393 GLY A O 1
ATOM 3007 N N . LYS A 1 394 ? -18.547 22.094 8.461 1 89.44 394 LYS A N 1
ATOM 3008 C CA . LYS A 1 394 ? -17.672 21.609 7.406 1 89.44 394 LYS A CA 1
ATOM 3009 C C . LYS A 1 394 ? -18.359 20.531 6.57 1 89.44 394 LYS A C 1
ATOM 3011 O O . LYS A 1 394 ? -18.359 20.609 5.34 1 89.44 394 LYS A O 1
ATOM 3016 N N . THR A 1 395 ? -19 19.547 7.156 1 88.38 395 THR A N 1
ATOM 3017 C CA . THR A 1 395 ? -19.547 18.359 6.48 1 88.38 395 THR A CA 1
ATOM 3018 C C . THR A 1 395 ? -20.672 18.75 5.539 1 88.38 395 THR A C 1
ATOM 3020 O O . THR A 1 395 ? -20.656 18.406 4.355 1 88.38 395 THR A O 1
ATOM 3023 N N . LYS A 1 396 ? -21.578 19.438 6.035 1 91.5 396 LYS A N 1
ATOM 3024 C CA . LYS A 1 396 ? -22.75 19.781 5.23 1 91.5 396 LYS A CA 1
ATOM 3025 C C . LYS A 1 396 ? -22.375 20.797 4.141 1 91.5 396 LYS A C 1
ATOM 3027 O O . LYS A 1 396 ? -22.922 20.734 3.035 1 91.5 396 LYS A O 1
ATOM 3032 N N . MET A 1 397 ? -21.516 21.75 4.461 1 94.19 397 MET A N 1
ATOM 3033 C CA . MET A 1 397 ? -21.078 22.75 3.479 1 94.19 397 MET A CA 1
ATOM 3034 C C . MET A 1 397 ? -20.328 22.078 2.33 1 94.19 397 MET A C 1
ATOM 3036 O O . MET A 1 397 ? -20.422 22.531 1.184 1 94.19 397 MET A O 1
ATOM 3040 N N . GLU A 1 398 ? -19.609 21.094 2.695 1 91.81 398 GLU A N 1
ATOM 3041 C CA . GLU A 1 398 ? -18.891 20.359 1.662 1 91.81 398 GLU A CA 1
ATOM 3042 C C . GLU A 1 398 ? -19.844 19.547 0.792 1 91.81 398 GLU A C 1
ATOM 3044 O O . GLU A 1 398 ? -19.703 19.531 -0.434 1 91.81 398 GLU A O 1
ATOM 3049 N N . GLN A 1 399 ? -20.797 18.906 1.4 1 91.44 399 GLN A N 1
ATOM 3050 C CA . GLN A 1 399 ? -21.734 18.047 0.704 1 91.44 399 GLN A CA 1
ATOM 3051 C C . GLN A 1 399 ? -22.594 18.828 -0.278 1 91.44 399 GLN A C 1
ATOM 3053 O O . GLN A 1 399 ? -22.938 18.328 -1.358 1 91.44 399 GLN A O 1
ATOM 3058 N N . LEU A 1 400 ? -22.938 20.031 0.092 1 92.62 400 LEU A N 1
ATOM 3059 C CA . LEU A 1 400 ? -23.891 20.797 -0.697 1 92.62 400 LEU A CA 1
ATOM 3060 C C . LEU A 1 400 ? -23.219 22 -1.34 1 92.62 400 LEU A C 1
ATOM 3062 O O . LEU A 1 400 ? -23.891 22.969 -1.699 1 92.62 400 LEU A O 1
ATOM 3066 N N . HIS A 1 401 ? -21.906 21.969 -1.496 1 92.38 401 HIS A N 1
ATOM 3067 C CA . HIS A 1 401 ? -21.141 23.156 -1.85 1 92.38 401 HIS A CA 1
ATOM 3068 C C . HIS A 1 401 ? -21.516 23.656 -3.236 1 92.38 401 HIS A C 1
ATOM 3070 O O . HIS A 1 401 ? -21.516 24.875 -3.477 1 92.38 401 HIS A O 1
ATOM 3076 N N . GLN A 1 402 ? -21.875 22.781 -4.164 1 89.12 402 GLN A N 1
ATOM 3077 C CA . GLN A 1 402 ? -22.156 23.188 -5.535 1 89.12 402 GLN A CA 1
ATOM 3078 C C . GLN A 1 402 ? -23.406 24.062 -5.602 1 89.12 402 GLN A C 1
ATOM 3080 O O . GLN A 1 402 ? -23.359 25.172 -6.117 1 89.12 402 GLN A O 1
ATOM 3085 N N . LYS A 1 403 ? -24.422 23.547 -5.016 1 89.81 403 LYS A N 1
ATOM 3086 C CA . LYS A 1 403 ? -25.688 24.281 -5.016 1 89.81 403 LYS A CA 1
ATOM 3087 C C . LYS A 1 403 ? -25.594 25.547 -4.168 1 89.81 403 LYS A C 1
ATOM 3089 O O . LYS A 1 403 ? -26.062 26.609 -4.582 1 89.81 403 LYS A O 1
ATOM 3094 N N . ARG A 1 404 ? -25 25.484 -3.068 1 93.56 404 ARG A N 1
ATOM 3095 C CA . ARG A 1 404 ? -24.938 26.594 -2.119 1 93.56 404 ARG A CA 1
ATOM 3096 C C . ARG A 1 404 ? -24.078 27.734 -2.656 1 93.56 404 ARG A C 1
ATOM 3098 O O . ARG A 1 404 ? -24.391 28.906 -2.459 1 93.56 404 ARG A O 1
ATOM 3105 N N . LEU A 1 405 ? -23.016 27.422 -3.285 1 93.44 405 LEU A N 1
ATOM 3106 C CA . LEU A 1 405 ? -22.109 28.438 -3.797 1 93.44 405 LEU A CA 1
ATOM 3107 C C . LEU A 1 405 ? -22.734 29.188 -4.965 1 93.44 405 LEU A C 1
ATOM 3109 O O . LEU A 1 405 ? -22.562 30.406 -5.09 1 93.44 405 LEU A O 1
ATOM 3113 N N . GLN A 1 406 ? -23.359 28.438 -5.855 1 90.62 406 GLN A N 1
ATOM 3114 C CA . GLN A 1 406 ? -24.047 29.078 -6.977 1 90.62 406 GLN A CA 1
ATOM 3115 C C . GLN A 1 406 ? -25.109 30.062 -6.484 1 90.62 406 GLN A C 1
ATOM 3117 O O . GLN A 1 406 ? -25.234 31.172 -7.004 1 90.62 406 GLN A O 1
ATOM 3122 N N . ARG A 1 407 ? -25.781 29.641 -5.555 1 92.19 407 ARG A N 1
ATOM 3123 C CA . ARG A 1 407 ? -26.812 30.484 -4.973 1 92.19 407 ARG A CA 1
ATOM 3124 C C . ARG A 1 407 ? -26.188 31.734 -4.328 1 92.19 407 ARG A C 1
ATOM 3126 O O . ARG A 1 407 ? -26.719 32.844 -4.469 1 92.19 407 ARG A O 1
ATOM 3133 N N . LEU A 1 408 ? -25.156 31.578 -3.57 1 95.38 408 LEU A N 1
ATOM 3134 C CA . LEU A 1 408 ? -24.484 32.688 -2.904 1 95.38 408 LEU A CA 1
ATOM 3135 C C . LEU A 1 408 ? -24 33.719 -3.918 1 95.38 408 LEU A C 1
ATOM 3137 O O . LEU A 1 408 ? -24.25 34.906 -3.754 1 95.38 408 LEU A O 1
ATOM 3141 N N . LEU A 1 409 ? -23.344 33.25 -4.922 1 94.25 409 LEU A N 1
ATOM 3142 C CA . LEU A 1 409 ? -22.75 34.156 -5.891 1 94.25 409 LEU A CA 1
ATOM 3143 C C . LEU A 1 409 ? -23.828 34.906 -6.668 1 94.25 409 LEU A C 1
ATOM 3145 O O . LEU A 1 409 ? -23.656 36.094 -7 1 94.25 409 LEU A O 1
ATOM 3149 N N . ALA A 1 410 ? -24.875 34.188 -6.973 1 91.25 410 ALA A N 1
ATOM 3150 C CA . ALA A 1 410 ? -26 34.844 -7.625 1 91.25 410 ALA A CA 1
ATOM 3151 C C . ALA A 1 410 ? -26.578 35.938 -6.738 1 91.25 410 ALA A C 1
ATOM 3153 O O . ALA A 1 410 ? -26.922 37.031 -7.219 1 91.25 410 ALA A O 1
ATOM 3154 N N . ASP A 1 411 ? -26.766 35.656 -5.52 1 93.31 411 ASP A N 1
ATOM 3155 C CA . ASP A 1 411 ? -27.297 36.625 -4.57 1 93.31 411 ASP A CA 1
ATOM 3156 C C . ASP A 1 411 ? -26.375 37.844 -4.434 1 93.31 411 ASP A C 1
ATOM 3158 O O . ASP A 1 411 ? -26.844 38.969 -4.422 1 93.31 411 ASP A O 1
ATOM 3162 N N . LEU A 1 412 ? -25.109 37.625 -4.301 1 95.25 412 LEU A N 1
ATOM 3163 C CA . LEU A 1 412 ? -24.141 38.719 -4.156 1 95.25 412 LEU A CA 1
ATOM 3164 C C . LEU A 1 412 ? -24.109 39.594 -5.402 1 95.25 412 LEU A C 1
ATOM 3166 O O . LEU A 1 412 ? -23.969 40.812 -5.305 1 95.25 412 LEU A O 1
ATOM 3170 N N . ALA A 1 413 ? -24.188 38.938 -6.52 1 92.06 413 ALA A N 1
ATOM 3171 C CA . ALA A 1 413 ? -24.188 39.688 -7.773 1 92.06 413 ALA A CA 1
ATOM 3172 C C . ALA A 1 413 ? -25.375 40.625 -7.852 1 92.06 413 ALA A C 1
ATOM 3174 O O . ALA A 1 413 ? -25.281 41.719 -8.414 1 92.06 413 ALA A O 1
ATOM 3175 N N . ALA A 1 414 ? -26.438 40.156 -7.34 1 90.38 414 ALA A N 1
ATOM 3176 C CA . ALA A 1 414 ? -27.656 40.969 -7.359 1 90.38 414 ALA A CA 1
ATOM 3177 C C . ALA A 1 414 ? -27.562 42.125 -6.363 1 90.38 414 ALA A C 1
ATOM 3179 O O . ALA A 1 414 ? -28.109 43.188 -6.602 1 90.38 414 ALA A O 1
ATOM 3180 N N . ARG A 1 415 ? -26.812 41.969 -5.328 1 93.62 415 ARG A N 1
ATOM 3181 C CA . ARG A 1 415 ? -26.766 42.938 -4.234 1 93.62 415 ARG A CA 1
ATOM 3182 C C . ARG A 1 415 ? -25.609 43.938 -4.41 1 93.62 415 ARG A C 1
ATOM 3184 O O . ARG A 1 415 ? -25.703 45.062 -3.959 1 93.62 415 ARG A O 1
ATOM 3191 N N . LEU A 1 416 ? -24.594 43.344 -4.973 1 94.62 416 LEU A N 1
ATOM 3192 C CA . LEU A 1 416 ? -23.359 44.125 -5.02 1 94.62 416 LEU A CA 1
ATOM 3193 C C . LEU A 1 416 ? -23.125 44.688 -6.418 1 94.62 416 LEU A C 1
ATOM 3195 O O . LEU A 1 416 ? -23.453 44.031 -7.414 1 94.62 416 LEU A O 1
ATOM 3199 N N . GLY A 1 417 ? -22.656 45.844 -6.609 1 88.94 417 GLY A N 1
ATOM 3200 C CA . GLY A 1 417 ? -22.312 46.438 -7.895 1 88.94 417 GLY A CA 1
ATOM 3201 C C . GLY A 1 417 ? -21.062 45.844 -8.516 1 88.94 417 GLY A C 1
ATOM 3202 O O . GLY A 1 417 ? -20.281 45.188 -7.828 1 88.94 417 GLY A O 1
ATOM 3203 N N . GLN A 1 418 ? -20.734 46.094 -9.766 1 90.44 418 GLN A N 1
ATOM 3204 C CA . GLN A 1 418 ? -19.625 45.562 -10.539 1 90.44 418 GLN A CA 1
ATOM 3205 C C . GLN A 1 418 ? -18.297 46.125 -10.094 1 90.44 418 GLN A C 1
ATOM 3207 O O . GLN A 1 418 ? -17.234 45.531 -10.336 1 90.44 418 GLN A O 1
ATOM 3212 N N . GLY A 1 419 ? -18.297 47.156 -9.383 1 93.44 419 GLY A N 1
ATOM 3213 C CA . GLY A 1 419 ? -17.062 47.812 -8.977 1 93.44 419 GLY A CA 1
ATOM 3214 C C . GLY A 1 419 ? -16.531 47.281 -7.648 1 93.44 419 GLY A C 1
ATOM 3215 O O . GLY A 1 419 ? -15.445 47.688 -7.219 1 93.44 419 GLY A O 1
ATOM 3216 N N . ARG A 1 420 ? -17.156 46.344 -7.098 1 96.44 420 ARG A N 1
ATOM 3217 C CA . ARG A 1 420 ? -16.797 45.875 -5.762 1 96.44 420 ARG A CA 1
ATOM 3218 C C . ARG A 1 420 ? -15.688 44.844 -5.828 1 96.44 420 ARG A C 1
ATOM 3220 O O . ARG A 1 420 ? -15.562 44.125 -6.824 1 96.44 420 ARG A O 1
ATOM 3227 N N . ARG A 1 421 ? -14.828 44.75 -4.805 1 97.75 421 ARG A N 1
ATOM 3228 C CA . ARG A 1 421 ? -13.781 43.75 -4.625 1 97.75 421 ARG A CA 1
ATOM 3229 C C . ARG A 1 421 ? -14.141 42.781 -3.504 1 97.75 421 ARG A C 1
ATOM 3231 O O . ARG A 1 421 ? -14.102 43.156 -2.326 1 97.75 421 ARG A O 1
ATOM 3238 N N . VAL A 1 422 ? -14.344 41.531 -3.893 1 97.62 422 VAL A N 1
ATOM 3239 C CA . VAL A 1 422 ? -14.961 40.562 -2.982 1 97.62 422 VAL A CA 1
ATOM 3240 C C . VAL A 1 422 ? -13.93 39.531 -2.574 1 97.62 422 VAL A C 1
ATOM 3242 O O . VAL A 1 422 ? -13.273 38.906 -3.426 1 97.62 422 VAL A O 1
ATOM 3245 N N . PHE A 1 423 ? -13.844 39.312 -1.24 1 97.69 423 PHE A N 1
ATOM 3246 C CA . PHE A 1 423 ? -13.086 38.219 -0.671 1 97.69 423 PHE A CA 1
ATOM 3247 C C . PHE A 1 423 ? -14.031 37.156 -0.094 1 97.69 423 PHE A C 1
ATOM 3249 O O . PHE A 1 423 ? -14.766 37.438 0.856 1 97.69 423 PHE A O 1
ATOM 3256 N N . LEU A 1 424 ? -13.953 35.938 -0.638 1 98.06 424 LEU A N 1
ATOM 3257 C CA . LEU A 1 424 ? -14.758 34.844 -0.149 1 98.06 424 LEU A CA 1
ATOM 3258 C C . LEU A 1 424 ? -13.922 33.875 0.688 1 98.06 424 LEU A C 1
ATOM 3260 O O . LEU A 1 424 ? -12.938 33.312 0.195 1 98.06 424 LEU A O 1
ATOM 3264 N N . CYS A 1 425 ? -14.234 33.688 1.962 1 97.81 425 CYS A N 1
ATOM 3265 C CA . CYS A 1 425 ? -13.602 32.719 2.84 1 97.81 425 CYS A CA 1
ATOM 3266 C C . CYS A 1 425 ? -14.492 31.5 3.035 1 97.81 425 CYS A C 1
ATOM 3268 O O . CYS A 1 425 ? -15.625 31.625 3.506 1 97.81 425 CYS A O 1
ATOM 3270 N N . CYS A 1 426 ? -14.047 30.359 2.641 1 97.06 426 CYS A N 1
ATOM 3271 C CA . CYS A 1 426 ? -14.828 29.141 2.76 1 97.06 426 CYS A CA 1
ATOM 3272 C C . CYS A 1 426 ? -13.977 27.984 3.275 1 97.06 426 CYS A C 1
ATOM 3274 O O . CYS A 1 426 ? -12.859 28.203 3.752 1 97.06 426 CYS A O 1
ATOM 3276 N N . HIS A 1 427 ? -14.578 26.797 3.359 1 94.5 427 HIS A N 1
ATOM 3277 C CA . HIS A 1 427 ? -13.836 25.625 3.779 1 94.5 427 HIS A CA 1
ATOM 3278 C C . HIS A 1 427 ? -12.852 25.172 2.697 1 94.5 427 HIS A C 1
ATOM 3280 O O . HIS A 1 427 ? -13.109 25.375 1.507 1 94.5 427 HIS A O 1
ATOM 3286 N N . LYS A 1 428 ? -11.859 24.547 3.121 1 90.94 428 LYS A N 1
ATOM 3287 C CA . LYS A 1 428 ? -10.758 24.156 2.246 1 90.94 428 LYS A CA 1
ATOM 3288 C C . LYS A 1 428 ? -11.258 23.328 1.069 1 90.94 428 LYS A C 1
ATOM 3290 O O . LYS A 1 428 ? -10.836 23.531 -0.07 1 90.94 428 LYS A O 1
ATOM 3295 N N . LYS A 1 429 ? -12.156 22.422 1.241 1 90.19 429 LYS A N 1
ATOM 3296 C CA . LYS A 1 429 ? -12.617 21.5 0.211 1 90.19 429 LYS A CA 1
ATOM 3297 C C . LYS A 1 429 ? -13.586 22.188 -0.75 1 90.19 429 LYS A C 1
ATOM 3299 O O . LYS A 1 429 ? -13.844 21.672 -1.845 1 90.19 429 LYS A O 1
ATOM 3304 N N . VAL A 1 430 ? -14.055 23.266 -0.379 1 93.06 430 VAL A N 1
ATOM 3305 C CA . VAL A 1 430 ? -15.023 24 -1.186 1 93.06 430 VAL A CA 1
ATOM 3306 C C . VAL A 1 430 ? -14.297 25.031 -2.061 1 93.06 430 VAL A C 1
ATOM 3308 O O . VAL A 1 430 ? -14.82 25.438 -3.098 1 93.06 430 VAL A O 1
ATOM 3311 N N . ALA A 1 431 ? -13.148 25.438 -1.68 1 93.5 431 ALA A N 1
ATOM 3312 C CA . ALA A 1 431 ? -12.414 26.547 -2.277 1 93.5 431 ALA A CA 1
ATOM 3313 C C . ALA A 1 431 ? -12.125 26.281 -3.754 1 93.5 431 ALA A C 1
ATOM 3315 O O . ALA A 1 431 ? -12.258 27.172 -4.59 1 93.5 431 ALA A O 1
ATOM 3316 N N . PRO A 1 432 ? -11.734 25.016 -4.121 1 90.88 432 PRO A N 1
ATOM 3317 C CA . PRO A 1 432 ? -11.438 24.781 -5.539 1 90.88 432 PRO A CA 1
ATOM 3318 C C . PRO A 1 432 ? -12.648 25.031 -6.438 1 90.88 432 PRO A C 1
ATOM 3320 O O . PRO A 1 432 ? -12.516 25.641 -7.504 1 90.88 432 PRO A O 1
ATOM 3323 N N . TYR A 1 433 ? -13.758 24.609 -6.02 1 92.06 433 TYR A N 1
ATOM 3324 C CA . TYR A 1 433 ? -14.969 24.812 -6.805 1 92.06 433 TYR A CA 1
ATOM 3325 C C . TYR A 1 433 ? -15.312 26.297 -6.883 1 92.06 433 TYR A C 1
ATOM 3327 O O . TYR A 1 433 ? -15.742 26.797 -7.926 1 92.06 433 TYR A O 1
ATOM 3335 N N . ALA A 1 434 ? -15.125 26.984 -5.809 1 94.38 434 ALA A N 1
ATOM 3336 C CA . ALA A 1 434 ? -15.398 28.422 -5.777 1 94.38 434 ALA A CA 1
ATOM 3337 C C . ALA A 1 434 ? -14.516 29.172 -6.77 1 94.38 434 ALA A C 1
ATOM 3339 O O . ALA A 1 434 ? -14.93 30.172 -7.348 1 94.38 434 ALA A O 1
ATOM 3340 N N . LYS A 1 435 ? -13.367 28.688 -6.961 1 92.56 435 LYS A N 1
ATOM 3341 C CA . LYS A 1 435 ? -12.383 29.344 -7.82 1 92.56 435 LYS A CA 1
ATOM 3342 C C . LYS A 1 435 ? -12.719 29.141 -9.297 1 92.56 435 LYS A C 1
ATOM 3344 O O . LYS A 1 435 ? -12.141 29.781 -10.164 1 92.56 435 LYS A O 1
ATOM 3349 N N . THR A 1 436 ? -13.656 28.266 -9.562 1 91.31 436 THR A N 1
ATOM 3350 C CA . THR A 1 436 ? -14.039 28.047 -10.953 1 91.31 436 THR A CA 1
ATOM 3351 C C . THR A 1 436 ? -14.906 29.188 -11.469 1 91.31 436 THR A C 1
ATOM 3353 O O . THR A 1 436 ? -15.086 29.344 -12.68 1 91.31 436 THR A O 1
ATOM 3356 N N . PHE A 1 437 ? -15.398 30.031 -10.609 1 91.62 437 PHE A N 1
ATOM 3357 C CA . PHE A 1 437 ? -16.328 31.094 -10.992 1 91.62 437 PHE A CA 1
ATOM 3358 C C . PHE A 1 437 ? -15.57 32.406 -11.227 1 91.62 437 PHE A C 1
ATOM 3360 O O . PHE A 1 437 ? -14.484 32.594 -10.68 1 91.62 437 PHE A O 1
ATOM 3367 N N . GLU A 1 438 ? -16.141 33.156 -12.078 1 90.5 438 GLU A N 1
ATOM 3368 C CA . GLU A 1 438 ? -15.664 34.531 -12.344 1 90.5 438 GLU A CA 1
ATOM 3369 C C . GLU A 1 438 ? -16.812 35.531 -12.359 1 90.5 438 GLU A C 1
ATOM 3371 O O . GLU A 1 438 ? -17.125 36.094 -13.406 1 90.5 438 GLU A O 1
ATOM 3376 N N . PRO A 1 439 ? -17.266 35.781 -11.164 1 90.81 439 PRO A N 1
ATOM 3377 C CA . PRO A 1 439 ? -18.344 36.75 -11.117 1 90.81 439 PRO A CA 1
ATOM 3378 C C . PRO A 1 439 ? -17.922 38.156 -11.609 1 90.81 439 PRO A C 1
ATOM 3380 O O . PRO A 1 439 ? -16.719 38.406 -11.734 1 90.81 439 PRO A O 1
ATOM 3383 N N . GLU A 1 440 ? -18.922 38.969 -11.945 1 89.5 440 GLU A N 1
ATOM 3384 C CA . GLU A 1 440 ? -18.656 40.281 -12.539 1 89.5 440 GLU A CA 1
ATOM 3385 C C . GLU A 1 440 ? -18.312 41.312 -11.469 1 89.5 440 GLU A C 1
ATOM 3387 O O . GLU A 1 440 ? -18.969 42.344 -11.359 1 89.5 440 GLU A O 1
ATOM 3392 N N . PHE A 1 441 ? -17.406 41.094 -10.641 1 94.5 441 PHE A N 1
ATOM 3393 C CA . PHE A 1 441 ? -16.844 42 -9.664 1 94.5 441 PHE A CA 1
ATOM 3394 C C . PHE A 1 441 ? -15.508 42.562 -10.148 1 94.5 441 PHE A C 1
ATOM 3396 O O . PHE A 1 441 ? -14.906 42.031 -11.078 1 94.5 441 PHE A O 1
ATOM 3403 N N . ALA A 1 442 ? -15.148 43.656 -9.531 1 95.25 442 ALA A N 1
ATOM 3404 C CA . ALA A 1 442 ? -13.844 44.219 -9.891 1 95.25 442 ALA A CA 1
ATOM 3405 C C . ALA A 1 442 ? -12.727 43.219 -9.547 1 95.25 442 ALA A C 1
ATOM 3407 O O . ALA A 1 442 ? -11.727 43.125 -10.266 1 95.25 442 ALA A O 1
ATOM 3408 N N . LYS A 1 443 ? -12.945 42.625 -8.422 1 95.62 443 LYS A N 1
ATOM 3409 C CA . LYS A 1 443 ? -12.023 41.562 -7.984 1 95.62 443 LYS A CA 1
ATOM 3410 C C . LYS A 1 443 ? -12.75 40.5 -7.207 1 95.62 443 LYS A C 1
ATOM 3412 O O . LYS A 1 443 ? -13.68 40.781 -6.445 1 95.62 443 LYS A O 1
ATOM 3417 N N . TYR A 1 444 ? -12.445 39.312 -7.496 1 94.81 444 TYR A N 1
ATOM 3418 C CA . TYR A 1 444 ? -12.984 38.156 -6.797 1 94.81 444 TYR A CA 1
ATOM 3419 C C . TYR A 1 444 ? -11.867 37.219 -6.352 1 94.81 444 TYR A C 1
ATOM 3421 O O . TYR A 1 444 ? -11.141 36.688 -7.18 1 94.81 444 TYR A O 1
ATOM 3429 N N . SER A 1 445 ? -11.68 37.125 -5.039 1 95.38 445 SER A N 1
ATOM 3430 C CA . SER A 1 445 ? -10.633 36.281 -4.48 1 95.38 445 SER A CA 1
ATOM 3431 C C . SER A 1 445 ? -11.203 35.281 -3.49 1 95.38 445 SER A C 1
ATOM 3433 O O . SER A 1 445 ? -12.164 35.562 -2.775 1 95.38 445 SER A O 1
ATOM 3435 N N . VAL A 1 446 ? -10.617 34.062 -3.508 1 95.38 446 VAL A N 1
ATOM 3436 C CA . VAL A 1 446 ? -11.109 33 -2.646 1 95.38 446 VAL A CA 1
ATOM 3437 C C . VAL A 1 446 ? -10 32.562 -1.701 1 95.38 446 VAL A C 1
ATOM 3439 O O . VAL A 1 446 ? -8.867 32.344 -2.127 1 95.38 446 VAL A O 1
ATOM 3442 N N . GLY A 1 447 ? -10.266 32.531 -0.4 1 94.12 447 GLY A N 1
ATOM 3443 C CA . GLY A 1 447 ? -9.43 31.922 0.628 1 94.12 447 GLY A CA 1
ATOM 3444 C C . GLY A 1 447 ? -10.172 30.906 1.467 1 94.12 447 GLY A C 1
ATOM 3445 O O . GLY A 1 447 ? -11.391 30.75 1.338 1 94.12 447 GLY A O 1
ATOM 3446 N N . HIS A 1 448 ? -9.484 30.125 2.213 1 93.94 448 HIS A N 1
ATOM 3447 C CA . HIS A 1 448 ? -10.172 29.141 3.035 1 93.94 448 HIS A CA 1
ATOM 3448 C C . HIS A 1 448 ? -9.695 29.203 4.484 1 93.94 448 HIS A C 1
ATOM 3450 O O . HIS A 1 448 ? -8.594 29.688 4.758 1 93.94 448 HIS A O 1
ATOM 3456 N N . TRP A 1 449 ? -10.516 28.688 5.359 1 92.5 449 TRP A N 1
ATOM 3457 C CA . TRP A 1 449 ? -10.195 28.609 6.781 1 92.5 449 TRP A CA 1
ATOM 3458 C C . TRP A 1 449 ? -8.891 27.859 7.012 1 92.5 449 TRP A C 1
ATOM 3460 O O . TRP A 1 449 ? -8.617 26.859 6.355 1 92.5 449 TRP A O 1
ATOM 3470 N N . GLY A 1 450 ? -8.133 28.438 7.922 1 83.75 450 GLY A N 1
ATOM 3471 C CA . GLY A 1 450 ? -6.871 27.797 8.25 1 83.75 450 GLY A CA 1
ATOM 3472 C C . GLY A 1 450 ? -5.699 28.359 7.461 1 83.75 450 GLY A C 1
ATOM 3473 O O . GLY A 1 450 ? -4.539 28.125 7.82 1 83.75 450 GLY A O 1
ATOM 3474 N N . ALA A 1 451 ? -5.953 29.141 6.41 1 84.69 451 ALA A N 1
ATOM 3475 C CA . ALA A 1 451 ? -4.859 29.641 5.582 1 84.69 451 ALA A CA 1
ATOM 3476 C C . ALA A 1 451 ? -4.93 31.156 5.434 1 84.69 451 ALA A C 1
ATOM 3478 O O . ALA A 1 451 ? -4.152 31.75 4.684 1 84.69 451 ALA A O 1
ATOM 3479 N N . ILE A 1 452 ? -5.766 31.719 6.102 1 86.62 452 ILE A N 1
ATOM 3480 C CA . ILE A 1 452 ? -5.949 33.156 5.867 1 86.62 452 ILE A CA 1
ATOM 3481 C C . ILE A 1 452 ? -5.199 33.938 6.93 1 86.62 452 ILE A C 1
ATOM 3483 O O . ILE A 1 452 ? -4.859 35.094 6.719 1 86.62 452 ILE A O 1
ATOM 3487 N N . ASP A 1 453 ? -4.914 33.312 8.008 1 76.81 453 ASP A N 1
ATOM 3488 C CA . ASP A 1 453 ? -4.293 34.031 9.125 1 76.81 453 ASP A CA 1
ATOM 3489 C C . ASP A 1 453 ? -2.883 34.5 8.766 1 76.81 453 ASP A C 1
ATOM 3491 O O . ASP A 1 453 ? -2.102 33.719 8.188 1 76.81 453 ASP A O 1
ATOM 3495 N N . GLY A 1 454 ? -2.637 35.719 9.055 1 70.62 454 GLY A N 1
ATOM 3496 C CA . GLY A 1 454 ? -1.307 36.281 8.836 1 70.62 454 GLY A CA 1
ATOM 3497 C C . GLY A 1 454 ? -1.086 36.781 7.422 1 70.62 454 GLY A C 1
ATOM 3498 O O . GLY A 1 454 ? -0.025 37.312 7.109 1 70.62 454 GLY A O 1
ATOM 3499 N N . ARG A 1 455 ? -2.176 36.719 6.621 1 78.62 455 ARG A N 1
ATOM 3500 C CA . ARG A 1 455 ? -1.999 37.094 5.23 1 78.62 455 ARG A CA 1
ATOM 3501 C C . ARG A 1 455 ? -2.576 38.5 4.984 1 78.62 455 ARG A C 1
ATOM 3503 O O . ARG A 1 455 ? -3.48 38.938 5.695 1 78.62 455 ARG A O 1
ATOM 3510 N N . ASN A 1 456 ? -2.053 39.156 3.93 1 78.12 456 ASN A N 1
ATOM 3511 C CA . ASN A 1 456 ? -2.512 40.5 3.553 1 78.12 456 ASN A CA 1
ATOM 3512 C C . ASN A 1 456 ? -3.002 40.531 2.107 1 78.12 456 ASN A C 1
ATOM 3514 O O . ASN A 1 456 ? -3.176 41.625 1.533 1 78.12 456 ASN A O 1
ATOM 3518 N N . ASP A 1 457 ? -3.33 39.469 1.6 1 87.81 457 ASP A N 1
ATOM 3519 C CA . ASP A 1 457 ? -3.668 39.312 0.188 1 87.81 457 ASP A CA 1
ATOM 3520 C C . ASP A 1 457 ? -4.969 40.031 -0.149 1 87.81 457 ASP A C 1
ATOM 3522 O O . ASP A 1 457 ? -5.184 40.438 -1.297 1 87.81 457 ASP A O 1
ATOM 3526 N N . TRP A 1 458 ? -5.758 40.344 0.846 1 94.81 458 TRP A N 1
ATOM 3527 C CA . TRP A 1 458 ? -7.102 40.844 0.568 1 94.81 458 TRP A CA 1
ATOM 3528 C C . TRP A 1 458 ? -7.312 42.219 1.188 1 94.81 458 TRP A C 1
ATOM 3530 O O . TRP A 1 458 ? -8.453 42.656 1.361 1 94.81 458 TRP A O 1
ATOM 3540 N N . LYS A 1 459 ? -6.293 42.938 1.452 1 90.06 459 LYS A N 1
ATOM 3541 C CA . LYS A 1 459 ? -6.328 44.219 2.158 1 90.06 459 LYS A CA 1
ATOM 3542 C C . LYS A 1 459 ? -7.121 45.25 1.375 1 90.06 459 LYS A C 1
ATOM 3544 O O . LYS A 1 459 ? -7.625 46.219 1.951 1 90.06 459 LYS A O 1
ATOM 3549 N N . ASP A 1 460 ? -7.23 45.031 0.074 1 93.75 460 ASP A N 1
ATOM 3550 C CA . ASP A 1 460 ? -7.879 46.031 -0.763 1 93.75 460 ASP A CA 1
ATOM 3551 C C . ASP A 1 460 ? -9.328 45.656 -1.051 1 93.75 460 ASP A C 1
ATOM 3553 O O . ASP A 1 460 ? -10.055 46.406 -1.707 1 93.75 460 ASP A O 1
ATOM 3557 N N . CYS A 1 461 ? -9.773 44.594 -0.546 1 97.62 461 CYS A N 1
ATOM 3558 C CA . CYS A 1 461 ? -11.156 44.188 -0.756 1 97.62 461 CYS A CA 1
ATOM 3559 C C . CYS A 1 461 ? -12.102 44.969 0.146 1 97.62 461 CYS A C 1
ATOM 3561 O O . CYS A 1 461 ? -11.781 45.219 1.307 1 97.62 461 CYS A O 1
ATOM 3563 N N . ASP A 1 462 ? -13.18 45.344 -0.422 1 98 462 ASP A N 1
ATOM 3564 C CA . ASP A 1 462 ? -14.148 46.125 0.357 1 98 462 ASP A CA 1
ATOM 3565 C C . ASP A 1 462 ? -15.336 45.25 0.771 1 98 462 ASP A C 1
ATOM 3567 O O . ASP A 1 462 ? -16.234 45.719 1.472 1 98 462 ASP A O 1
ATOM 3571 N N . VAL A 1 463 ? -15.336 44 0.33 1 98.31 463 VAL A N 1
ATOM 3572 C CA . VAL A 1 463 ? -16.375 43.062 0.714 1 98.31 463 VAL A CA 1
ATOM 3573 C C . VAL A 1 463 ? -15.719 41.75 1.199 1 98.31 463 VAL A C 1
ATOM 3575 O O . VAL A 1 463 ? -14.781 41.25 0.583 1 98.31 463 VAL A O 1
ATOM 3578 N N . VAL A 1 464 ? -16.188 41.219 2.32 1 98.44 464 VAL A N 1
ATOM 3579 C CA . VAL A 1 464 ? -15.758 39.906 2.803 1 98.44 464 VAL A CA 1
ATOM 3580 C C . VAL A 1 464 ? -16.984 39.031 3.047 1 98.44 464 VAL A C 1
ATOM 3582 O O . VAL A 1 464 ? -17.984 39.5 3.58 1 98.44 464 VAL A O 1
ATOM 3585 N N . VAL A 1 465 ? -16.906 37.812 2.527 1 98.44 465 VAL A N 1
ATOM 3586 C CA . VAL A 1 465 ? -17.984 36.875 2.686 1 98.44 465 VAL A CA 1
ATOM 3587 C C . VAL A 1 465 ? -17.484 35.625 3.422 1 98.44 465 VAL A C 1
ATOM 3589 O O . VAL A 1 465 ? -16.562 34.938 2.947 1 98.44 465 VAL A O 1
ATOM 3592 N N . LEU A 1 466 ? -18.031 35.406 4.551 1 98.12 466 LEU A N 1
ATOM 3593 C CA . LEU A 1 466 ? -17.703 34.188 5.316 1 98.12 466 LEU A CA 1
ATOM 3594 C C . LEU A 1 466 ? -18.75 33.125 5.105 1 98.12 466 LEU A C 1
ATOM 3596 O O . LEU A 1 466 ? -19.812 33.156 5.73 1 98.12 466 LEU A O 1
ATOM 3600 N N . PHE A 1 467 ? -18.375 32.156 4.27 1 97.62 467 PHE A N 1
ATOM 3601 C CA . PHE A 1 467 ? -19.312 31.125 3.82 1 97.62 467 PHE A CA 1
ATOM 3602 C C . PHE A 1 467 ? -19.078 29.812 4.539 1 97.62 467 PHE A C 1
ATOM 3604 O O . PHE A 1 467 ? -18.438 28.906 3.988 1 97.62 467 PHE A O 1
ATOM 3611 N N . GLY A 1 468 ? -19.719 29.672 5.645 1 96.06 468 GLY A N 1
ATOM 3612 C CA . GLY A 1 468 ? -19.5 28.547 6.551 1 96.06 468 GLY A CA 1
ATOM 3613 C C . GLY A 1 468 ? -18.609 28.891 7.73 1 96.06 468 GLY A C 1
ATOM 3614 O O . GLY A 1 468 ? -17.812 29.828 7.656 1 96.06 468 GLY A O 1
ATOM 3615 N N . LEU A 1 469 ? -18.781 28.125 8.773 1 95.38 469 LEU A N 1
ATOM 3616 C CA . LEU A 1 469 ? -18 28.391 9.977 1 95.38 469 LEU A CA 1
ATOM 3617 C C . LEU A 1 469 ? -17.031 27.25 10.258 1 95.38 469 LEU A C 1
ATOM 3619 O O . LEU A 1 469 ? -17.328 26.094 9.969 1 95.38 469 LEU A O 1
ATOM 3623 N N . SER A 1 470 ? -15.906 27.578 10.742 1 91.19 470 SER A N 1
ATOM 3624 C CA . SER A 1 470 ? -14.859 26.609 11.039 1 91.19 470 SER A CA 1
ATOM 3625 C C . SER A 1 470 ? -15.031 26.016 12.438 1 91.19 470 SER A C 1
ATOM 3627 O O . SER A 1 470 ? -14.383 26.453 13.391 1 91.19 470 SER A O 1
ATOM 3629 N N . TYR A 1 471 ? -15.773 24.969 12.539 1 88.38 471 TYR A N 1
ATOM 3630 C CA . TYR A 1 471 ? -15.977 24.281 13.812 1 88.38 471 TYR A CA 1
ATOM 3631 C C . TYR A 1 471 ? -14.812 23.359 14.125 1 88.38 471 TYR A C 1
ATOM 3633 O O . TYR A 1 471 ? -14.281 22.688 13.242 1 88.38 471 TYR A O 1
ATOM 3641 N N . ARG A 1 472 ? -14.352 23.453 15.367 1 83.88 472 ARG A N 1
ATOM 3642 C CA . ARG A 1 472 ? -13.406 22.438 15.844 1 83.88 472 ARG A CA 1
ATOM 3643 C C . ARG A 1 472 ? -14.141 21.219 16.391 1 83.88 472 ARG A C 1
ATOM 3645 O O . ARG A 1 472 ? -15.359 21.266 16.594 1 83.88 472 ARG A O 1
ATOM 3652 N N . ASP A 1 473 ? -13.383 20.156 16.578 1 80.44 473 ASP A N 1
ATOM 3653 C CA . ASP A 1 473 ? -13.977 18.984 17.203 1 80.44 473 ASP A CA 1
ATOM 3654 C C . ASP A 1 473 ? -14.391 19.281 18.656 1 80.44 473 ASP A C 1
ATOM 3656 O O . ASP A 1 473 ? -13.555 19.609 19.484 1 80.44 473 ASP A O 1
ATOM 3660 N N . GLN A 1 474 ? -15.586 19.188 18.844 1 73 474 GLN A N 1
ATOM 3661 C CA . GLN A 1 474 ? -16.156 19.625 20.125 1 73 474 GLN A CA 1
ATOM 3662 C C . GLN A 1 474 ? -15.656 18.766 21.281 1 73 474 GLN A C 1
ATOM 3664 O O . GLN A 1 474 ? -15.469 19.25 22.391 1 73 474 GLN A O 1
ATOM 3669 N N . LEU A 1 475 ? -15.453 17.594 20.953 1 82.38 475 LEU A N 1
ATOM 3670 C CA . LEU A 1 475 ? -15.148 16.719 22.094 1 82.38 475 LEU A CA 1
ATOM 3671 C C . LEU A 1 475 ? -13.641 16.656 22.328 1 82.38 475 LEU A C 1
ATOM 3673 O O . LEU A 1 475 ? -13.156 17.078 23.375 1 82.38 475 LEU A O 1
ATOM 3677 N N . THR A 1 476 ? -12.938 16.328 21.422 1 87.56 476 THR A N 1
ATOM 3678 C CA . THR A 1 476 ? -11.531 16.047 21.656 1 87.56 476 THR A CA 1
ATOM 3679 C C . THR A 1 476 ? -10.719 17.328 21.75 1 87.56 476 THR A C 1
ATOM 3681 O O . THR A 1 476 ? -9.836 17.453 22.609 1 87.56 476 THR A O 1
ATOM 3684 N N . TRP A 1 477 ? -11.008 18.281 21 1 88.75 477 TRP A N 1
ATOM 3685 C CA . TRP A 1 477 ? -10.242 19.516 21.016 1 88.75 477 TRP A CA 1
ATOM 3686 C C . TRP A 1 477 ? -10.445 20.266 22.344 1 88.75 477 TRP A C 1
ATOM 3688 O O . TRP A 1 477 ? -9.484 20.703 22.969 1 88.75 477 TRP A O 1
ATOM 3698 N N . ALA A 1 478 ? -11.688 20.406 22.688 1 91.06 478 ALA A N 1
ATOM 3699 C CA . ALA A 1 478 ? -12.016 21.156 23.891 1 91.06 478 ALA A CA 1
ATOM 3700 C C . ALA A 1 478 ? -11.469 20.453 25.141 1 91.06 478 ALA A C 1
ATOM 3702 O O . ALA A 1 478 ? -10.914 21.109 26.031 1 91.06 478 ALA A O 1
ATOM 3703 N N . ASN A 1 479 ? -11.656 19.156 25.172 1 91.94 479 ASN A N 1
ATOM 3704 C CA . ASN A 1 479 ? -11.133 18.406 26.312 1 91.94 479 ASN A CA 1
ATOM 3705 C C . ASN A 1 479 ? -9.617 18.516 26.406 1 91.94 479 ASN A C 1
ATOM 3707 O O . ASN A 1 479 ? -9.078 18.734 27.484 1 91.94 479 ASN A O 1
ATOM 3711 N N . ASN A 1 480 ? -8.992 18.375 25.312 1 91.56 480 ASN A N 1
ATOM 3712 C CA . ASN A 1 480 ? -7.539 18.453 25.281 1 91.56 480 ASN A CA 1
ATOM 3713 C C . ASN A 1 480 ? -7.043 19.844 25.703 1 91.56 480 ASN A C 1
ATOM 3715 O O . ASN A 1 480 ? -6.137 19.969 26.531 1 91.56 480 ASN A O 1
ATOM 3719 N N . ALA A 1 481 ? -7.645 20.859 25.125 1 90.75 481 ALA A N 1
ATOM 3720 C CA . ALA A 1 481 ? -7.246 22.219 25.453 1 90.75 481 ALA A CA 1
ATOM 3721 C C . ALA A 1 481 ? -7.461 22.516 26.938 1 90.75 481 ALA A C 1
ATOM 3723 O O . ALA A 1 481 ? -6.574 23.047 27.609 1 90.75 481 ALA A O 1
ATOM 3724 N N . PHE A 1 482 ? -8.633 22.109 27.422 1 93.12 482 PHE A N 1
ATOM 3725 C CA . PHE A 1 482 ? -8.945 22.375 28.812 1 93.12 482 PHE A CA 1
ATOM 3726 C C . PHE A 1 482 ? -7.973 21.656 29.734 1 93.12 482 PHE A C 1
ATOM 3728 O O . PHE A 1 482 ? -7.414 22.266 30.656 1 93.12 482 PHE A O 1
ATOM 3735 N N . MET A 1 483 ? -7.805 20.438 29.484 1 91.88 483 MET A N 1
ATOM 3736 C CA . MET A 1 483 ? -6.988 19.625 30.375 1 91.88 483 MET A CA 1
ATOM 3737 C C . MET A 1 483 ? -5.512 19.984 30.25 1 91.88 483 MET A C 1
ATOM 3739 O O . MET A 1 483 ? -4.738 19.797 31.188 1 91.88 483 MET A O 1
ATOM 3743 N N . ALA A 1 484 ? -5.121 20.438 29.094 1 90.19 484 ALA A N 1
ATOM 3744 C CA . ALA A 1 484 ? -3.75 20.922 28.938 1 90.19 484 ALA A CA 1
ATOM 3745 C C . ALA A 1 484 ? -3.477 22.125 29.828 1 90.19 484 ALA A C 1
ATOM 3747 O O . ALA A 1 484 ? -2.387 22.25 30.406 1 90.19 484 ALA A O 1
ATOM 3748 N N . PHE A 1 485 ? -4.441 22.969 30 1 90.25 485 PHE A N 1
ATOM 3749 C CA . PHE A 1 485 ? -4.262 24.203 30.734 1 90.25 485 PHE A CA 1
ATOM 3750 C C . PHE A 1 485 ? -4.602 24.016 32.219 1 90.25 485 PHE A C 1
ATOM 3752 O O . PHE A 1 485 ? -4.012 24.641 33.094 1 90.25 485 PHE A O 1
ATOM 3759 N N . GLN A 1 486 ? -5.566 23.125 32.469 1 91.69 486 GLN A N 1
ATOM 3760 C CA . GLN A 1 486 ? -6.094 23.031 33.812 1 91.69 486 GLN A CA 1
ATOM 3761 C C . GLN A 1 486 ? -5.668 21.719 34.469 1 91.69 486 GLN A C 1
ATOM 3763 O O . GLN A 1 486 ? -5.945 21.484 35.656 1 91.69 486 GLN A O 1
ATOM 3768 N N . GLY A 1 487 ? -4.969 20.953 33.75 1 88.19 487 GLY A N 1
ATOM 3769 C CA . GLY A 1 487 ? -4.57 19.656 34.281 1 88.19 487 GLY A CA 1
ATOM 3770 C C . GLY A 1 487 ? -5.594 18.578 34 1 88.19 487 GLY A C 1
ATOM 3771 O O . GLY A 1 487 ? -6.723 18.859 33.625 1 88.19 487 GLY A O 1
ATOM 3772 N N . ARG A 1 488 ? -5.246 17.422 34.281 1 89.88 488 ARG A N 1
ATOM 3773 C CA . ARG A 1 488 ? -6.094 16.25 34.062 1 89.88 488 ARG A CA 1
ATOM 3774 C C . ARG A 1 488 ? -7.379 16.344 34.875 1 89.88 488 ARG A C 1
ATOM 3776 O O . ARG A 1 488 ? -7.352 16.719 36.031 1 89.88 488 ARG A O 1
ATOM 3783 N N . GLN A 1 489 ? -8.414 16.016 34.188 1 91.19 489 GLN A N 1
ATOM 3784 C CA . GLN A 1 489 ? -9.711 15.969 34.844 1 91.19 489 GLN A CA 1
ATOM 3785 C C . GLN A 1 489 ? -10.172 14.531 35.062 1 91.19 489 GLN A C 1
ATOM 3787 O O . GLN A 1 489 ? -9.602 13.602 34.5 1 91.19 489 GLN A O 1
ATOM 3792 N N . GLU A 1 490 ? -11.172 14.414 35.906 1 90.62 490 GLU A N 1
ATOM 3793 C CA . GLU A 1 490 ? -11.742 13.102 36.188 1 90.62 490 GLU A CA 1
ATOM 3794 C C . GLU A 1 490 ? -13.023 12.875 35.375 1 90.62 490 GLU A C 1
ATOM 3796 O O . GLU A 1 490 ? -13.516 13.789 34.719 1 90.62 490 GLU A O 1
ATOM 3801 N N . ASP A 1 491 ? -13.57 11.633 35.406 1 89 491 ASP A N 1
ATOM 3802 C CA . ASP A 1 491 ? -14.742 11.242 34.625 1 89 491 ASP A CA 1
ATOM 3803 C C . ASP A 1 491 ? -15.953 12.094 34.969 1 89 491 ASP A C 1
ATOM 3805 O O . ASP A 1 491 ? -16.781 12.391 34.125 1 89 491 ASP A O 1
ATOM 3809 N N . ASP A 1 492 ? -15.977 12.406 36.156 1 88.75 492 ASP A N 1
ATOM 3810 C CA . ASP A 1 492 ? -17.109 13.242 36.562 1 88.75 492 ASP A CA 1
ATOM 3811 C C . ASP A 1 492 ? -17.109 14.57 35.812 1 88.75 492 ASP A C 1
ATOM 3813 O O . ASP A 1 492 ? -18.172 15.047 35.406 1 88.75 492 ASP A O 1
ATOM 3817 N N . TRP A 1 493 ? -15.969 15.125 35.625 1 91.88 493 TRP A N 1
ATOM 3818 C CA . TRP A 1 493 ? -15.875 16.375 34.906 1 91.88 493 TRP A CA 1
ATOM 3819 C C . TRP A 1 493 ? -16.172 16.156 33.406 1 91.88 493 TRP A C 1
ATOM 3821 O O . TRP A 1 493 ? -16.812 17 32.781 1 91.88 493 TRP A O 1
ATOM 3831 N N . ILE A 1 494 ? -15.742 15.078 32.938 1 88.44 494 ILE A N 1
ATOM 3832 C CA . ILE A 1 494 ? -15.953 14.781 31.531 1 88.44 494 ILE A CA 1
ATOM 3833 C C . ILE A 1 494 ? -17.453 14.695 31.234 1 88.44 494 ILE A C 1
ATOM 3835 O O . ILE A 1 494 ? -17.906 15.102 30.156 1 88.44 494 ILE A O 1
ATOM 3839 N N . GLN A 1 495 ? -18.141 14.227 32.156 1 86.44 495 GLN A N 1
ATOM 3840 C CA . GLN A 1 495 ? -19.594 14.117 31.969 1 86.44 495 GLN A CA 1
ATOM 3841 C C . GLN A 1 495 ? -20.281 15.461 32.219 1 86.44 495 GLN A C 1
ATOM 3843 O O . GLN A 1 495 ? -21.281 15.773 31.578 1 86.44 495 GLN A O 1
ATOM 3848 N N . ASN A 1 496 ? -19.672 16.125 33.156 1 91.06 496 ASN A N 1
ATOM 3849 C CA . ASN A 1 496 ? -20.172 17.453 33.5 1 91.06 496 ASN A CA 1
ATOM 3850 C C . ASN A 1 496 ? -19.047 18.5 33.5 1 91.06 496 ASN A C 1
ATOM 3852 O O . ASN A 1 496 ? -18.609 18.938 34.562 1 91.06 496 ASN A O 1
ATOM 3856 N N . PRO A 1 497 ? -18.688 19 32.312 1 92.5 497 PRO A N 1
ATOM 3857 C CA . PRO A 1 497 ? -17.5 19.859 32.188 1 92.5 497 PRO A CA 1
ATOM 3858 C C . PRO A 1 497 ? -17.75 21.297 32.656 1 92.5 497 PRO A C 1
ATOM 3860 O O . PRO A 1 497 ? -17.641 22.219 31.844 1 92.5 497 PRO A O 1
ATOM 3863 N N . VAL A 1 498 ? -17.906 21.406 33.938 1 93.62 498 VAL A N 1
ATOM 3864 C CA . VAL A 1 498 ? -18.172 22.719 34.562 1 93.62 498 VAL A CA 1
ATOM 3865 C C . VAL A 1 498 ? -16.844 23.438 34.781 1 93.62 498 VAL A C 1
ATOM 3867 O O . VAL A 1 498 ? -15.852 22.812 35.156 1 93.62 498 VAL A O 1
ATOM 3870 N N . PHE A 1 499 ? -16.797 24.797 34.562 1 94.31 499 PHE A N 1
ATOM 3871 C CA . PHE A 1 499 ? -15.656 25.656 34.844 1 94.31 499 PHE A CA 1
ATOM 3872 C C . PHE A 1 499 ? -16.125 27.078 35.125 1 94.31 499 PHE A C 1
ATOM 3874 O O . PHE A 1 499 ? -16.688 27.75 34.281 1 94.31 499 PHE A O 1
ATOM 3881 N N . LYS A 1 500 ? -15.867 27.516 36.344 1 93.31 500 LYS A N 1
ATOM 3882 C CA . LYS A 1 500 ? -16.297 28.844 36.781 1 93.31 500 LYS A CA 1
ATOM 3883 C C . LYS A 1 500 ? -17.781 29.047 36.531 1 93.31 500 LYS A C 1
ATOM 3885 O O . LYS A 1 500 ? -18.609 28.266 37.031 1 93.31 500 LYS A O 1
ATOM 3890 N N . GLN A 1 501 ? -18.141 29.984 35.719 1 92.25 501 GLN A N 1
ATOM 3891 C CA . GLN A 1 501 ? -19.547 30.312 35.531 1 92.25 501 GLN A CA 1
ATOM 3892 C C . GLN A 1 501 ? -20.156 29.5 34.375 1 92.25 501 GLN A C 1
ATOM 3894 O O . GLN A 1 501 ? -21.359 29.594 34.125 1 92.25 501 GLN A O 1
ATOM 3899 N N . TYR A 1 502 ? -19.391 28.656 33.812 1 93.06 502 TYR A N 1
ATOM 3900 C CA . TYR A 1 502 ? -19.891 27.953 32.625 1 93.06 502 TYR A CA 1
ATOM 3901 C C . TYR A 1 502 ? -20.328 26.531 32.969 1 93.06 502 TYR A C 1
ATOM 3903 O O . TYR A 1 502 ? -19.531 25.734 33.5 1 93.06 502 TYR A O 1
ATOM 3911 N N . ASP A 1 503 ? -21.5 26.188 32.594 1 92.12 503 ASP A N 1
ATOM 3912 C CA . ASP A 1 503 ? -22.047 24.859 32.844 1 92.12 503 ASP A CA 1
ATOM 3913 C C . ASP A 1 503 ? -21.375 23.812 31.953 1 92.12 503 ASP A C 1
ATOM 3915 O O . ASP A 1 503 ? -21.156 22.672 32.375 1 92.12 503 ASP A O 1
ATOM 3919 N N . ASP A 1 504 ? -21.156 24.219 30.766 1 92.38 504 ASP A N 1
ATOM 3920 C CA . ASP A 1 504 ? -20.391 23.406 29.812 1 92.38 504 ASP A CA 1
ATOM 3921 C C . ASP A 1 504 ? -19.297 24.234 29.156 1 92.38 504 ASP A C 1
ATOM 3923 O O . ASP A 1 504 ? -19.531 24.891 28.141 1 92.38 504 ASP A O 1
ATOM 3927 N N . VAL A 1 505 ? -18.141 24.094 29.641 1 93.75 505 VAL A N 1
ATOM 3928 C CA . VAL A 1 505 ? -17.016 24.938 29.219 1 93.75 505 VAL A CA 1
ATOM 3929 C C . VAL A 1 505 ? -16.641 24.609 27.781 1 93.75 505 VAL A C 1
ATOM 3931 O O . VAL A 1 505 ? -16.125 25.453 27.047 1 93.75 505 VAL A O 1
ATOM 3934 N N . ARG A 1 506 ? -16.953 23.375 27.344 1 91.69 506 ARG A N 1
ATOM 3935 C CA . ARG A 1 506 ? -16.609 22.969 25.984 1 91.69 506 ARG A CA 1
ATOM 3936 C C . ARG A 1 506 ? -17.359 23.812 24.953 1 91.69 506 ARG A C 1
ATOM 3938 O O . ARG A 1 506 ? -16.812 24.203 23.922 1 91.69 506 ARG A O 1
ATOM 3945 N N . ILE A 1 507 ? -18.547 24.031 25.234 1 90.25 507 ILE A N 1
ATOM 3946 C CA . ILE A 1 507 ? -19.406 24.812 24.344 1 90.25 507 ILE A CA 1
ATOM 3947 C C . ILE A 1 507 ? -18.891 26.25 24.266 1 90.25 507 ILE A C 1
ATOM 3949 O O . ILE A 1 507 ? -18.812 26.828 23.188 1 90.25 507 ILE A O 1
ATOM 3953 N N . GLU A 1 508 ? -18.562 26.734 25.406 1 91.38 508 GLU A N 1
ATOM 3954 C CA . GLU A 1 508 ? -18.078 28.109 25.453 1 91.38 508 GLU A CA 1
ATOM 3955 C C . GLU A 1 508 ? -16.75 28.25 24.688 1 91.38 508 GLU A C 1
ATOM 3957 O O . GLU A 1 508 ? -16.547 29.203 23.953 1 91.38 508 GLU A O 1
ATOM 3962 N N . MET A 1 509 ? -15.906 27.328 24.891 1 91.81 509 MET A N 1
ATOM 3963 C CA . MET A 1 509 ? -14.625 27.344 24.203 1 91.81 509 MET A CA 1
ATOM 3964 C C . MET A 1 509 ? -14.812 27.344 22.688 1 91.81 509 MET A C 1
ATOM 3966 O O . MET A 1 509 ? -14.133 28.062 21.969 1 91.81 509 MET A O 1
ATOM 3970 N N . GLN A 1 510 ? -15.672 26.547 22.25 1 91 510 GLN A N 1
ATOM 3971 C CA . GLN A 1 510 ? -15.938 26.453 20.812 1 91 510 GLN A CA 1
ATOM 3972 C C . GLN A 1 510 ? -16.5 27.766 20.266 1 91 510 GLN A C 1
ATOM 3974 O O . GLN A 1 510 ? -16.094 28.219 19.203 1 91 510 GLN A O 1
ATOM 3979 N N . ARG A 1 511 ? -17.422 28.266 20.953 1 90.44 511 ARG A N 1
ATOM 3980 C CA . ARG A 1 511 ? -18.047 29.516 20.531 1 90.44 511 ARG A CA 1
ATOM 3981 C C . ARG A 1 511 ? -17.016 30.641 20.422 1 90.44 511 ARG A C 1
ATOM 3983 O O . ARG A 1 511 ? -17.016 31.391 19.453 1 90.44 511 ARG A O 1
ATOM 3990 N N . ARG A 1 512 ? -16.266 30.719 21.391 1 91.06 512 ARG A N 1
ATOM 3991 C CA . ARG A 1 512 ? -15.258 31.781 21.406 1 91.06 512 ARG A CA 1
ATOM 3992 C C . ARG A 1 512 ? -14.219 31.562 20.312 1 91.06 512 ARG A C 1
ATOM 3994 O O . ARG A 1 512 ? -13.695 32.531 19.75 1 91.06 512 ARG A O 1
ATOM 4001 N N . GLN A 1 513 ? -13.898 30.344 20.156 1 90.81 513 GLN A N 1
ATOM 4002 C CA . GLN A 1 513 ? -12.945 30.047 19.094 1 90.81 513 GLN A CA 1
ATOM 4003 C C . GLN A 1 513 ? -13.492 30.453 17.734 1 90.81 513 GLN A C 1
ATOM 4005 O O . GLN A 1 513 ? -12.758 30.922 16.875 1 90.81 513 GLN A O 1
ATOM 4010 N N . ILE A 1 514 ? -14.68 30.172 17.453 1 93.25 514 ILE A N 1
ATOM 4011 C CA . ILE A 1 514 ? -15.32 30.562 16.203 1 93.25 514 ILE A CA 1
ATOM 4012 C C . ILE A 1 514 ? -15.297 32.094 16.062 1 93.25 514 ILE A C 1
ATOM 4014 O O . ILE A 1 514 ? -14.984 32.594 14.992 1 93.25 514 ILE A O 1
ATOM 4018 N N . ALA A 1 515 ? -15.633 32.75 17.125 1 93.19 515 ALA A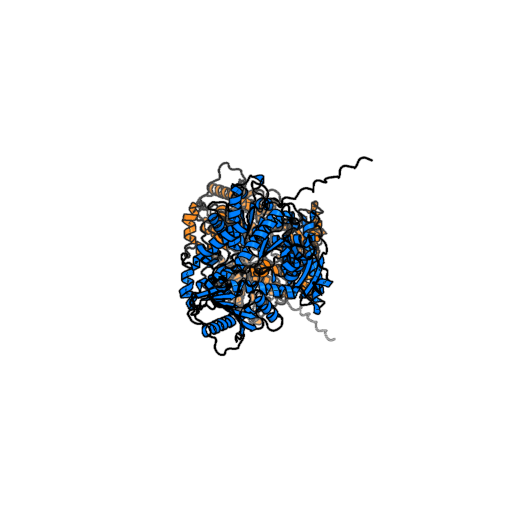 N 1
ATOM 4019 C CA . ALA A 1 515 ? -15.633 34.188 17.094 1 93.19 515 ALA A CA 1
ATOM 4020 C C . ALA A 1 515 ? -14.258 34.75 16.734 1 93.19 515 ALA A C 1
ATOM 4022 O O . ALA A 1 515 ? -14.148 35.688 15.93 1 93.19 515 ALA A O 1
ATOM 4023 N N . VAL A 1 516 ? -13.289 34.156 17.344 1 91.25 516 VAL A N 1
ATOM 4024 C CA . VAL A 1 516 ? -11.922 34.562 17.062 1 91.25 516 VAL A CA 1
ATOM 4025 C C . VAL A 1 516 ? -11.617 34.406 15.578 1 91.25 516 VAL A C 1
ATOM 4027 O O . VAL A 1 516 ? -11.086 35.312 14.938 1 91.25 516 VAL A O 1
ATOM 4030 N N . SER A 1 517 ? -11.977 33.312 15.062 1 92.31 517 SER A N 1
ATOM 4031 C CA . SER A 1 517 ? -11.711 33.031 13.656 1 92.31 517 SER A CA 1
ATOM 4032 C C . SER A 1 517 ? -12.461 34 12.742 1 92.31 517 SER A C 1
ATOM 4034 O O . SER A 1 517 ? -11.922 34.438 11.727 1 92.31 517 SER A O 1
ATOM 4036 N N . VAL A 1 518 ? -13.609 34.25 13.086 1 94.94 518 VAL A N 1
ATOM 4037 C CA . VAL A 1 518 ? -14.445 35.156 12.289 1 94.94 518 VAL A CA 1
ATOM 4038 C C . VAL A 1 518 ? -13.867 36.562 12.305 1 94.94 518 VAL A C 1
ATOM 4040 O O . VAL A 1 518 ? -13.75 37.219 11.258 1 94.94 518 VAL A O 1
ATOM 4043 N N . ILE A 1 519 ? -13.539 37.031 13.445 1 92.88 519 ILE A N 1
ATOM 4044 C CA . ILE A 1 519 ? -12.992 38.375 13.586 1 92.88 519 ILE A CA 1
ATOM 4045 C C . ILE A 1 519 ? -11.695 38.5 12.789 1 92.88 519 ILE A C 1
ATOM 4047 O O . ILE A 1 519 ? -11.461 39.5 12.125 1 92.88 519 ILE A O 1
ATOM 4051 N N . GLN A 1 520 ? -10.891 37.5 12.891 1 89.75 520 GLN A N 1
ATOM 4052 C CA . GLN A 1 520 ? -9.648 37.469 12.125 1 89.75 520 GLN A CA 1
ATOM 4053 C C . GLN A 1 520 ? -9.922 37.531 10.625 1 89.75 520 GLN A C 1
ATOM 4055 O O . GLN A 1 520 ? -9.227 38.219 9.883 1 89.75 520 GLN A O 1
ATOM 4060 N N . ALA A 1 521 ? -10.922 36.844 10.227 1 94.5 521 ALA A N 1
ATOM 4061 C CA . ALA A 1 521 ? -11.273 36.812 8.812 1 94.5 521 ALA A CA 1
ATOM 4062 C C . ALA A 1 521 ? -11.82 38.156 8.359 1 94.5 521 ALA A C 1
ATOM 4064 O O . ALA A 1 521 ? -11.492 38.656 7.273 1 94.5 521 ALA A O 1
ATOM 4065 N N . LEU A 1 522 ? -12.602 38.781 9.148 1 95.44 522 LEU A N 1
ATOM 4066 C CA . LEU A 1 522 ? -13.18 40.094 8.844 1 95.44 522 LEU A CA 1
ATOM 4067 C C . LEU A 1 522 ? -12.086 41.125 8.672 1 95.44 522 LEU A C 1
ATOM 4069 O O . LEU A 1 522 ? -12.188 42 7.797 1 95.44 522 LEU A O 1
ATOM 4073 N N . ASN A 1 523 ? -11.125 41 9.453 1 91.88 523 ASN A N 1
ATOM 4074 C CA . ASN A 1 523 ? -10.07 42 9.461 1 91.88 523 ASN A CA 1
ATOM 4075 C C . ASN A 1 523 ? -8.969 41.688 8.453 1 91.88 523 ASN A C 1
ATOM 4077 O O . ASN A 1 523 ? -7.867 42.219 8.539 1 91.88 523 ASN A O 1
ATOM 4081 N N . ARG A 1 524 ? -9.297 40.844 7.504 1 92.06 524 ARG A N 1
ATOM 4082 C CA . ARG A 1 524 ? -8.344 40.562 6.441 1 92.06 524 ARG A CA 1
ATOM 4083 C C . ARG A 1 524 ? -8.539 41.5 5.262 1 92.06 524 ARG A C 1
ATOM 4085 O O . ARG A 1 524 ? -7.691 41.562 4.367 1 92.06 524 ARG A O 1
ATOM 4092 N N . VAL A 1 525 ? -9.578 42.281 5.289 1 95.5 525 VAL A N 1
ATOM 4093 C CA . VAL A 1 525 ? -9.891 43.156 4.172 1 95.5 525 VAL A CA 1
ATOM 4094 C C . VAL A 1 525 ? -9.609 44.594 4.562 1 95.5 525 VAL A C 1
ATOM 4096 O O . VAL A 1 525 ? -8.852 44.875 5.504 1 95.5 525 VAL A O 1
ATOM 4099 N N . GLN A 1 526 ? -10.156 45.594 3.838 1 93.88 526 GLN A N 1
ATOM 4100 C CA . GLN A 1 526 ? -9.734 46.969 3.928 1 93.88 526 GLN A CA 1
ATOM 4101 C C . GLN A 1 526 ? -10.102 47.562 5.281 1 93.88 526 GLN A C 1
ATOM 4103 O O . GLN A 1 526 ? -9.523 48.594 5.699 1 93.88 526 GLN A O 1
ATOM 4108 N N . CYS A 1 527 ? -11.031 47 6.062 1 92.81 527 CYS A N 1
ATOM 4109 C CA . CYS A 1 527 ? -11.438 47.562 7.336 1 92.81 527 CYS A CA 1
ATOM 4110 C C . CYS A 1 527 ? -10.32 47.469 8.367 1 92.81 527 CYS A C 1
ATOM 4112 O O . CYS A 1 527 ? -10.375 48.094 9.414 1 92.81 527 CYS A O 1
ATOM 4114 N N . ARG A 1 528 ? -9.336 46.781 8.094 1 87.44 528 ARG A N 1
ATOM 4115 C CA . ARG A 1 528 ? -8.195 46.656 8.992 1 87.44 528 ARG A CA 1
ATOM 4116 C C . ARG A 1 528 ? -7.43 47.969 9.094 1 87.44 528 ARG A C 1
ATOM 4118 O O . ARG A 1 528 ? -6.773 48.25 10.102 1 87.44 528 ARG A O 1
ATOM 4125 N N . LYS A 1 529 ? -7.562 48.812 8.125 1 84.5 529 LYS A N 1
ATOM 4126 C CA . LYS A 1 529 ? -6.777 50.031 8.055 1 84.5 529 LYS A CA 1
ATOM 4127 C C . LYS A 1 529 ? -7.516 51.188 8.711 1 84.5 529 LYS A C 1
ATOM 4129 O O . LYS A 1 529 ? -8.711 51.406 8.484 1 84.5 529 LYS A O 1
ATOM 4134 N N . VAL A 1 530 ? -6.77 51.969 9.469 1 83.25 530 VAL A N 1
ATOM 4135 C CA . VAL A 1 530 ? -7.301 53.156 10.086 1 83.25 530 VAL A CA 1
ATOM 4136 C C . VAL A 1 530 ? -7.184 54.344 9.109 1 83.25 530 VAL A C 1
ATOM 4138 O O . VAL A 1 530 ? -6.113 54.562 8.531 1 83.25 530 VAL A O 1
ATOM 4141 N N . ILE A 1 531 ? -8.219 55.125 8.984 1 83.56 531 ILE A N 1
ATOM 4142 C CA . ILE A 1 531 ? -8.188 56.156 7.945 1 83.56 531 ILE A CA 1
ATOM 4143 C C . ILE A 1 531 ? -8.219 57.562 8.586 1 83.56 531 ILE A C 1
ATOM 4145 O O . ILE A 1 531 ? -7.934 58.562 7.922 1 83.56 531 ILE A O 1
ATOM 4149 N N . ASP A 1 532 ? -8.594 57.625 9.906 1 85.38 532 ASP A N 1
ATOM 4150 C CA . ASP A 1 532 ? -8.672 58.969 10.523 1 85.38 532 ASP A CA 1
ATOM 4151 C C . ASP A 1 532 ? -8.281 58.906 12 1 85.38 532 ASP A C 1
ATOM 4153 O O . ASP A 1 532 ? -7.914 57.844 12.508 1 85.38 532 ASP A O 1
ATOM 4157 N N . GLU A 1 533 ? -8.375 60.062 12.719 1 80.56 533 GLU A N 1
ATOM 4158 C CA . GLU A 1 533 ? -7.898 60.219 14.094 1 80.56 533 GLU A CA 1
ATOM 4159 C C . GLU A 1 533 ? -8.852 59.562 15.086 1 80.56 533 GLU A C 1
ATOM 4161 O O . GLU A 1 533 ? -8.445 59.156 16.188 1 80.56 533 GLU A O 1
ATOM 4166 N N . VAL A 1 534 ? -10.031 59.438 14.586 1 82.31 534 VAL A N 1
ATOM 4167 C CA . VAL A 1 534 ? -11.031 58.844 15.477 1 82.31 534 VAL A CA 1
ATOM 4168 C C . VAL A 1 534 ? -10.922 57.312 15.453 1 82.31 534 VAL A C 1
ATOM 4170 O O . VAL A 1 534 ? -11.383 56.656 16.375 1 82.31 534 VAL A O 1
ATOM 4173 N N . GLY A 1 535 ? -10.211 56.719 14.461 1 84.5 535 GLY A N 1
ATOM 4174 C CA . GLY A 1 535 ? -10.008 55.281 14.375 1 84.5 535 GLY A CA 1
ATOM 4175 C C . GLY A 1 535 ? -10.938 54.594 13.398 1 84.5 535 GLY A C 1
ATOM 4176 O O . GLY A 1 535 ? -11.094 53.375 13.43 1 84.5 535 GLY A O 1
ATOM 4177 N N . ASN A 1 536 ? -11.578 55.344 12.5 1 89.19 536 ASN A N 1
ATOM 4178 C CA . ASN A 1 536 ? -12.508 54.75 11.531 1 89.19 536 ASN A CA 1
ATOM 4179 C C . ASN A 1 536 ? -11.773 53.969 10.445 1 89.19 536 ASN A C 1
ATOM 4181 O O . ASN A 1 536 ? -10.562 54.094 10.289 1 89.19 536 ASN A O 1
ATOM 4185 N N . CYS A 1 537 ? -12.523 53.094 9.836 1 91.62 537 CYS A N 1
ATOM 4186 C CA . CYS A 1 537 ? -12.016 52.375 8.688 1 91.62 537 CYS A CA 1
ATOM 4187 C C . CYS A 1 537 ? -12.844 52.656 7.441 1 91.62 537 CYS A C 1
ATOM 4189 O O . CYS A 1 537 ? -13.859 53.344 7.52 1 91.62 537 CYS A O 1
ATOM 4191 N N . ALA A 1 538 ? -12.32 52.281 6.281 1 92.75 538 ALA A N 1
ATOM 4192 C CA . ALA A 1 538 ? -13.055 52.469 5.035 1 92.75 538 ALA A CA 1
ATOM 4193 C C . ALA A 1 538 ? -14.352 51.656 5.023 1 92.75 538 ALA A C 1
ATOM 4195 O O . ALA A 1 538 ? -14.453 50.625 5.699 1 92.75 538 ALA A O 1
ATOM 4196 N N . PRO A 1 539 ? -15.352 52.125 4.285 1 96.31 539 PRO A N 1
ATOM 4197 C CA . PRO A 1 539 ? -16.594 51.375 4.203 1 96.31 539 PRO A CA 1
ATOM 4198 C C . PRO A 1 539 ? -16.391 49.938 3.713 1 96.31 539 PRO A C 1
ATOM 4200 O O . PRO A 1 539 ? -15.703 49.719 2.713 1 96.31 539 PRO A O 1
ATOM 4203 N N . THR A 1 540 ? -16.906 49.031 4.488 1 97.69 540 THR A N 1
ATOM 4204 C CA . THR A 1 540 ? -16.734 47.625 4.207 1 97.69 540 THR A CA 1
ATOM 4205 C C . THR A 1 540 ? -18.031 46.875 4.457 1 97.69 540 THR A C 1
ATOM 4207 O O . THR A 1 540 ? -18.719 47.094 5.453 1 97.69 540 THR A O 1
ATOM 4210 N N . ASP A 1 541 ? -18.406 46 3.523 1 98.25 541 ASP A N 1
ATOM 4211 C CA . ASP A 1 541 ? -19.531 45.094 3.713 1 98.25 541 ASP A CA 1
ATOM 4212 C C . ASP A 1 541 ? -19.062 43.688 4.031 1 98.25 541 ASP A C 1
ATOM 4214 O O . ASP A 1 541 ? -18.219 43.125 3.312 1 98.25 541 ASP A O 1
ATOM 4218 N N . ALA A 1 542 ? -19.547 43.188 5.09 1 98.44 542 ALA A N 1
ATOM 4219 C CA . ALA A 1 542 ? -19.234 41.812 5.492 1 98.44 542 ALA A CA 1
ATOM 4220 C C . ALA A 1 542 ? -20.5 40.969 5.512 1 98.44 542 ALA A C 1
ATOM 4222 O O . ALA A 1 542 ? -21.531 41.375 6.027 1 98.44 542 ALA A O 1
ATOM 4223 N N . PHE A 1 543 ? -20.438 39.812 4.852 1 98.44 543 PHE A N 1
ATOM 4224 C CA . PHE A 1 543 ? -21.547 38.844 4.852 1 98.44 543 PHE A CA 1
ATOM 4225 C C . PHE A 1 543 ? -21.156 37.594 5.625 1 98.44 543 PHE A C 1
ATOM 4227 O O . PHE A 1 543 ? -20.078 37.031 5.426 1 98.44 543 PHE A O 1
ATOM 4234 N N . ILE A 1 544 ? -22.016 37.156 6.531 1 98.06 544 ILE A N 1
ATOM 4235 C CA . ILE A 1 544 ? -21.672 35.969 7.336 1 98.06 544 ILE A CA 1
ATOM 4236 C C . ILE A 1 544 ? -22.922 35.125 7.566 1 98.06 544 ILE A C 1
ATOM 4238 O O . ILE A 1 544 ? -24.031 35.625 7.648 1 98.06 544 ILE A O 1
ATOM 4242 N N . LEU A 1 545 ? -22.688 33.844 7.555 1 97.12 545 LEU A N 1
ATOM 4243 C CA . LEU A 1 545 ? -23.703 32.875 7.992 1 97.12 545 LEU A CA 1
ATOM 4244 C C . LEU A 1 545 ? -23.531 32.531 9.469 1 97.12 545 LEU A C 1
ATOM 4246 O O . LEU A 1 545 ? -22.438 32.094 9.883 1 97.12 545 LEU A O 1
ATOM 4250 N N . LEU A 1 546 ? -24.562 32.688 10.258 1 96.88 546 LEU A N 1
ATOM 4251 C CA . LEU A 1 546 ? -24.531 32.312 11.664 1 96.88 546 LEU A CA 1
ATOM 4252 C C . LEU A 1 546 ? -25.656 31.344 11.992 1 96.88 546 LEU A C 1
ATOM 4254 O O . LEU A 1 546 ? -26.703 31.359 11.352 1 96.88 546 LEU A O 1
ATOM 4258 N N . PRO A 1 547 ? -25.391 30.469 12.953 1 94.56 547 PRO A N 1
ATOM 4259 C CA . PRO A 1 547 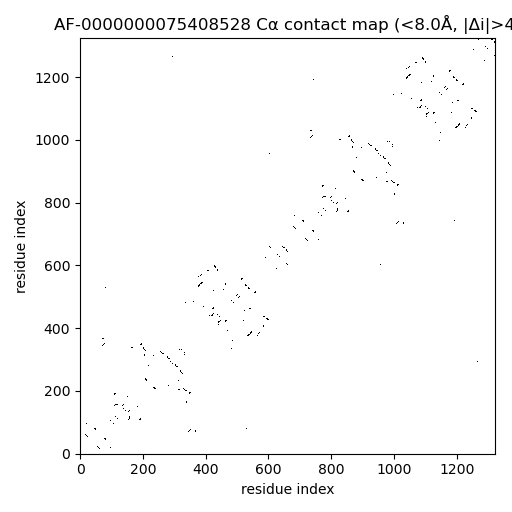? -26.453 29.562 13.367 1 94.56 547 PRO A CA 1
ATOM 4260 C C . PRO A 1 547 ? -27.625 30.297 14.016 1 94.56 547 PRO A C 1
ATOM 4262 O O . PRO A 1 547 ? -27.453 31.406 14.531 1 94.56 547 PRO A O 1
ATOM 4265 N N . ARG A 1 548 ? -28.734 29.594 14.055 1 92.5 548 ARG A N 1
ATOM 4266 C CA . ARG A 1 548 ? -29.906 30.156 14.703 1 92.5 548 ARG A CA 1
ATOM 4267 C C . ARG A 1 548 ? -29.828 30 16.219 1 92.5 548 ARG A C 1
ATOM 4269 O O . ARG A 1 548 ? -29.062 29.172 16.719 1 92.5 548 ARG A O 1
ATOM 4276 N N . GLY A 1 549 ? -30.422 30.875 16.922 1 91.44 549 GLY A N 1
ATOM 4277 C CA . GLY A 1 549 ? -30.562 30.734 18.359 1 91.44 549 GLY A CA 1
ATOM 4278 C C . GLY A 1 549 ? -29.406 31.312 19.141 1 91.44 549 GLY A C 1
ATOM 4279 O O . GLY A 1 549 ? -28.75 32.25 18.688 1 91.44 549 GLY A O 1
ATOM 4280 N N . ALA A 1 550 ? -29.141 30.766 20.281 1 90.5 550 ALA A N 1
ATOM 4281 C CA . ALA A 1 550 ? -28.203 31.297 21.266 1 90.5 550 ALA A CA 1
ATOM 4282 C C . ALA A 1 550 ? -26.766 31.203 20.781 1 90.5 550 ALA A C 1
ATOM 4284 O O . ALA A 1 550 ? -25.953 32.062 21.078 1 90.5 550 ALA A O 1
ATOM 4285 N N . ALA A 1 551 ? -26.562 30.234 20.094 1 90.69 551 ALA A N 1
ATOM 4286 C CA . ALA A 1 551 ? -25.203 30.047 19.594 1 90.69 551 ALA A CA 1
ATOM 4287 C C . ALA A 1 551 ? -24.812 31.156 18.625 1 90.69 551 ALA A C 1
ATOM 4289 O O . ALA A 1 551 ? -23.719 31.719 18.734 1 90.69 551 ALA A O 1
ATOM 4290 N N . GLY A 1 552 ? -25.641 31.453 17.734 1 94.5 552 GLY A N 1
ATOM 4291 C CA . GLY A 1 552 ? -25.391 32.531 16.781 1 94.5 552 GLY A CA 1
ATOM 4292 C C . GLY A 1 552 ? -25.344 33.906 17.438 1 94.5 552 GLY A C 1
ATOM 4293 O O . GLY A 1 552 ? -24.531 34.75 17.047 1 94.5 552 GLY A O 1
ATOM 4294 N N . ASP A 1 553 ? -26.219 34.062 18.391 1 95.62 553 ASP A N 1
ATOM 4295 C CA . ASP A 1 553 ? -26.266 35.344 19.078 1 95.62 553 ASP A CA 1
ATOM 4296 C C . ASP A 1 553 ? -24.984 35.562 19.875 1 95.62 553 ASP A C 1
ATOM 4298 O O . ASP A 1 553 ? -24.469 36.688 19.922 1 95.62 553 ASP A O 1
ATOM 4302 N N . SER A 1 554 ? -24.562 34.531 20.438 1 93.81 554 SER A N 1
ATOM 4303 C CA . SER A 1 554 ? -23.328 34.656 21.219 1 93.81 554 SER A CA 1
ATOM 4304 C C . SER A 1 554 ? -22.141 35.031 20.344 1 93.81 554 SER A C 1
ATOM 4306 O O . SER A 1 554 ? -21.312 35.875 20.75 1 93.81 554 SER A O 1
ATOM 4308 N N . ILE A 1 555 ? -22.062 34.469 19.234 1 94.12 555 ILE A N 1
ATOM 4309 C CA . ILE A 1 555 ? -20.984 34.781 18.312 1 94.12 555 ILE A CA 1
ATOM 4310 C C . ILE A 1 555 ? -21.109 36.25 17.844 1 94.12 555 ILE A C 1
ATOM 4312 O O . ILE A 1 555 ? -20.109 36.969 17.812 1 94.12 555 ILE A O 1
ATOM 4316 N N . LEU A 1 556 ? -22.266 36.625 17.578 1 96.44 556 LEU A N 1
ATOM 4317 C CA . LEU A 1 556 ? -22.516 38 17.141 1 96.44 556 LEU A CA 1
ATOM 4318 C C . LEU A 1 556 ? -22.125 38.969 18.219 1 96.44 556 LEU A C 1
ATOM 4320 O O . LEU A 1 556 ? -21.516 40.031 17.938 1 96.44 556 LEU A O 1
ATOM 4324 N N . ASP A 1 557 ? -22.453 38.656 19.391 1 94.88 557 ASP A N 1
ATOM 4325 C CA . ASP A 1 557 ? -22.094 39.5 20.531 1 94.88 557 ASP A CA 1
ATOM 4326 C C . ASP A 1 557 ? -20.578 39.656 20.641 1 94.88 557 ASP A C 1
ATOM 4328 O O . ASP A 1 557 ? -20.078 40.75 20.906 1 94.88 557 ASP A O 1
ATOM 4332 N N . SER A 1 558 ? -19.922 38.594 20.484 1 92.5 558 SER A N 1
ATOM 4333 C CA . SER A 1 558 ? -18.469 38.625 20.562 1 92.5 558 SER A CA 1
ATOM 4334 C C . SER A 1 558 ? -17.875 39.469 19.453 1 92.5 558 SER A C 1
ATOM 4336 O O . SER A 1 558 ? -16.922 40.219 19.688 1 92.5 558 SER A O 1
ATOM 4338 N N . ILE A 1 559 ? -18.438 39.375 18.297 1 93.5 559 ILE A N 1
ATOM 4339 C CA . ILE A 1 559 ? -17.969 40.188 17.172 1 93.5 559 ILE A CA 1
ATOM 4340 C C . ILE A 1 559 ? -18.172 41.688 17.484 1 93.5 559 ILE A C 1
ATOM 4342 O O . ILE A 1 559 ? -17.25 42.5 17.297 1 93.5 559 ILE A O 1
ATOM 4346 N N . GLN A 1 560 ? -19.312 41.969 17.984 1 93.56 560 GLN A N 1
ATOM 4347 C CA . GLN A 1 560 ? -19.656 43.344 18.281 1 93.56 560 GLN A CA 1
ATOM 4348 C C . GLN A 1 560 ? -18.781 43.906 19.422 1 93.56 560 GLN A C 1
ATOM 4350 O O . GLN A 1 560 ? -18.453 45.094 19.438 1 93.56 560 GLN A O 1
ATOM 4355 N N . ALA A 1 561 ? -18.438 43.062 20.266 1 88.75 561 ALA A N 1
ATOM 4356 C CA . ALA A 1 561 ? -17.578 43.469 21.375 1 88.75 561 ALA A CA 1
ATOM 4357 C C . ALA A 1 561 ? -16.172 43.812 20.891 1 88.75 561 ALA A C 1
ATOM 4359 O O . ALA A 1 561 ? -15.562 44.75 21.375 1 88.75 561 ALA A O 1
ATOM 4360 N N . ASP A 1 562 ? -15.695 43.125 19.953 1 89.06 562 ASP A N 1
ATOM 4361 C CA . ASP A 1 562 ? -14.328 43.312 19.469 1 89.06 562 ASP A CA 1
ATOM 4362 C C . ASP A 1 562 ? -14.273 44.344 18.344 1 89.06 562 ASP A C 1
ATOM 4364 O O . ASP A 1 562 ? -13.211 44.875 18.031 1 89.06 562 ASP A O 1
ATOM 4368 N N . MET A 1 563 ? -15.398 44.469 17.688 1 91.62 563 MET A N 1
ATOM 4369 C CA . MET A 1 563 ? -15.516 45.469 16.625 1 91.62 563 MET A CA 1
ATOM 4370 C C . MET A 1 563 ? -16.594 46.5 16.953 1 91.62 563 MET A C 1
ATOM 4372 O O . MET A 1 563 ? -17.672 46.469 16.344 1 91.62 563 MET A O 1
ATOM 4376 N N . PRO A 1 564 ? -16.188 47.406 17.75 1 88.62 564 PRO A N 1
ATOM 4377 C CA . PRO A 1 564 ? -17.188 48.344 18.281 1 88.62 564 PRO A CA 1
ATOM 4378 C C . PRO A 1 564 ? -17.828 49.219 17.203 1 88.62 564 PRO A C 1
ATOM 4380 O O . PRO A 1 564 ? -17.141 49.656 16.281 1 88.62 564 PRO A O 1
ATOM 4383 N N . ALA A 1 565 ? -19.109 49.469 17.344 1 91 565 ALA A N 1
ATOM 4384 C CA . ALA A 1 565 ? -19.922 50.344 16.516 1 91 565 ALA A CA 1
ATOM 4385 C C . ALA A 1 565 ? -20.219 49.719 15.164 1 91 565 ALA A C 1
ATOM 4387 O O . ALA A 1 565 ? -20.781 50.375 14.273 1 91 565 ALA A O 1
ATOM 4388 N N . ILE A 1 566 ? -19.828 48.438 15.008 1 95.5 566 ILE A N 1
ATOM 4389 C CA . ILE A 1 566 ? -20.156 47.75 13.766 1 95.5 566 ILE A CA 1
ATOM 4390 C C . ILE A 1 566 ? -21.672 47.719 13.555 1 95.5 566 ILE A C 1
ATOM 4392 O O . ILE A 1 566 ? -22.422 47.562 14.508 1 95.5 566 ILE A O 1
ATOM 4396 N N . LYS A 1 567 ? -22.062 48 12.359 1 97.25 567 LYS A N 1
ATOM 4397 C CA . LYS A 1 567 ? -23.484 47.969 12.047 1 97.25 567 LYS A CA 1
ATOM 4398 C C . LYS A 1 567 ? -23.938 46.562 11.633 1 97.25 567 LYS A C 1
ATOM 4400 O O . LYS A 1 567 ? -23.312 45.938 10.766 1 97.25 567 LYS A O 1
ATOM 4405 N N . VAL A 1 568 ? -24.984 46.094 12.312 1 97.69 568 VAL A N 1
ATOM 4406 C CA . VAL A 1 568 ? -25.5 44.75 11.992 1 97.69 568 VAL A CA 1
ATOM 4407 C C . VAL A 1 568 ? -26.797 44.875 11.211 1 97.69 568 VAL A C 1
ATOM 4409 O O . VAL A 1 568 ? -27.719 45.594 11.625 1 97.69 568 VAL A O 1
ATOM 4412 N N . ALA A 1 569 ? -26.828 44.312 10.055 1 97.5 569 ALA A N 1
ATOM 4413 C CA . ALA A 1 569 ? -28.031 44.281 9.219 1 97.5 569 ALA A CA 1
ATOM 4414 C C . ALA A 1 569 ? -28.438 42.844 8.898 1 97.5 569 ALA A C 1
ATOM 4416 O O . ALA A 1 569 ? -27.594 41.969 8.812 1 97.5 569 ALA A O 1
ATOM 4417 N N . ALA A 1 570 ? -29.719 42.656 8.703 1 96.06 570 ALA A N 1
ATOM 4418 C CA . ALA A 1 570 ? -30.234 41.344 8.312 1 96.06 570 ALA A CA 1
ATOM 4419 C C . ALA A 1 570 ? -29.938 41.062 6.848 1 96.06 570 ALA A C 1
ATOM 4421 O O . ALA A 1 570 ? -30.047 41.969 6 1 96.06 570 ALA A O 1
ATOM 4422 N N . TRP A 1 571 ? -29.438 39.938 6.602 1 97.06 571 TRP A N 1
ATOM 4423 C CA . TRP A 1 571 ? -29.203 39.438 5.254 1 97.06 571 TRP A CA 1
ATOM 4424 C C . TRP A 1 571 ? -30.266 38.406 4.875 1 97.06 571 TRP A C 1
ATOM 4426 O O . TRP A 1 571 ? -30.25 37.281 5.383 1 97.06 571 TRP A O 1
ATOM 4436 N N . ASP A 1 572 ? -31.234 38.812 4.012 1 93.5 572 ASP A N 1
ATOM 4437 C CA . ASP A 1 572 ? -32.281 37.875 3.566 1 93.5 572 ASP A CA 1
ATOM 4438 C C . ASP A 1 572 ? -31.75 36.875 2.545 1 93.5 572 ASP A C 1
ATOM 4440 O O . ASP A 1 572 ? -31.984 37.031 1.343 1 93.5 572 ASP A O 1
ATOM 4444 N N . PHE A 1 573 ? -31.016 35.969 3.023 1 94.31 573 PHE A N 1
ATOM 4445 C CA . PHE A 1 573 ? -30.391 34.938 2.215 1 94.31 573 PHE A CA 1
ATOM 4446 C C . PHE A 1 573 ? -30.75 33.562 2.723 1 94.31 573 PHE A C 1
ATOM 4448 O O . PHE A 1 573 ? -30.609 33.25 3.91 1 94.31 573 PHE A O 1
ATOM 4455 N N . GLU A 1 574 ? -31.312 32.75 1.829 1 89.75 574 GLU A N 1
ATOM 4456 C CA . GLU A 1 574 ? -31.641 31.359 2.16 1 89.75 574 GLU A CA 1
ATOM 4457 C C . GLU A 1 574 ? -30.625 30.406 1.557 1 89.75 574 GLU A C 1
ATOM 4459 O O . GLU A 1 574 ? -30.562 30.234 0.335 1 89.75 574 GLU A O 1
ATOM 4464 N N . LEU A 1 575 ? -29.969 29.703 2.451 1 91.88 575 LEU A N 1
ATOM 4465 C CA . LEU A 1 575 ? -28.859 28.844 2.068 1 91.88 575 LEU A CA 1
ATOM 4466 C C . LEU A 1 575 ? -29.344 27.688 1.206 1 91.88 575 LEU A C 1
ATOM 4468 O O . LEU A 1 575 ? -28.672 27.297 0.246 1 91.88 575 LEU A O 1
ATOM 4472 N N . ASP A 1 576 ? -30.469 27 1.577 1 88.44 576 ASP A N 1
ATOM 4473 C CA . ASP A 1 576 ? -30.938 25.797 0.898 1 88.44 576 ASP A CA 1
ATOM 4474 C C . ASP A 1 576 ? -32.281 26.016 0.229 1 88.44 576 ASP A C 1
ATOM 4476 O O . ASP A 1 576 ? -33.062 25.078 0.068 1 88.44 576 ASP A O 1
ATOM 4480 N N . GLN A 1 577 ? -32.5 27.125 -0.261 1 79.5 577 GLN A N 1
ATOM 4481 C CA . GLN A 1 577 ? -33.781 27.406 -0.881 1 79.5 577 GLN A CA 1
ATOM 4482 C C . GLN A 1 577 ? -33.938 26.641 -2.197 1 79.5 577 GLN A C 1
ATOM 4484 O O . GLN A 1 577 ? -33 26.531 -2.973 1 79.5 577 GLN A O 1
ATOM 4489 N N . GLU A 1 578 ? -34.969 25.922 -2.348 1 73.12 578 GLU A N 1
ATOM 4490 C CA . GLU A 1 578 ? -35.281 25.203 -3.586 1 73.12 578 GLU A CA 1
ATOM 4491 C C . GLU A 1 578 ? -35.562 26.172 -4.727 1 73.12 578 GLU A C 1
ATOM 4493 O O . GLU A 1 578 ? -36.312 27.141 -4.559 1 73.12 578 GLU A O 1
ATOM 4498 N N . CYS A 1 579 ? -34.531 26.422 -5.477 1 65.81 579 CYS A N 1
ATOM 4499 C CA . CYS A 1 579 ? -34.812 27.297 -6.609 1 65.81 579 CYS A CA 1
ATOM 4500 C C . CYS A 1 579 ? -35.188 26.5 -7.844 1 65.81 579 CYS A C 1
ATOM 4502 O O . CYS A 1 579 ? -34.719 25.375 -8.031 1 65.81 579 CYS A O 1
ATOM 4504 N N . SER A 1 580 ? -36.312 26.891 -8.492 1 59.22 580 SER A N 1
ATOM 4505 C CA . SER A 1 580 ? -36.812 26.234 -9.711 1 59.22 580 SER A CA 1
ATOM 4506 C C . SER A 1 580 ? -35.719 26.172 -10.773 1 59.22 580 SER A C 1
ATOM 4508 O O . SER A 1 580 ? -35.625 25.203 -11.531 1 59.22 580 SER A O 1
ATOM 4510 N N . ARG A 1 581 ? -34.938 27.344 -11 1 61.38 581 ARG A N 1
ATOM 4511 C CA . ARG A 1 581 ? -33.844 27.344 -11.977 1 61.38 581 ARG A CA 1
ATOM 4512 C C . ARG A 1 581 ? -32.531 27.734 -11.328 1 61.38 581 ARG A C 1
ATOM 4514 O O . ARG A 1 581 ? -32.438 28.75 -10.641 1 61.38 581 ARG A O 1
ATOM 4521 N N . GLU A 1 582 ? -31.5 26.906 -11.562 1 65.44 582 GLU A N 1
ATOM 4522 C CA . GLU A 1 582 ? -30.188 27.156 -10.984 1 65.44 582 GLU A CA 1
ATOM 4523 C C . GLU A 1 582 ? -29.547 28.391 -11.609 1 65.44 582 GLU A C 1
ATOM 4525 O O . GLU A 1 582 ? -29.547 28.547 -12.836 1 65.44 582 GLU A O 1
ATOM 4530 N N . PRO A 1 583 ? -29.234 29.328 -10.75 1 68.88 583 PRO A N 1
ATOM 4531 C CA . PRO A 1 583 ? -28.609 30.547 -11.289 1 68.88 583 PRO A CA 1
ATOM 4532 C C . PRO A 1 583 ? -27.328 30.25 -12.055 1 68.88 583 PRO A C 1
ATOM 4534 O O . PRO A 1 583 ? -26.578 29.344 -11.688 1 68.88 583 PRO A O 1
ATOM 4537 N N . THR A 1 584 ? -27.25 30.797 -13.227 1 72.38 584 THR A N 1
ATOM 4538 C CA . THR A 1 584 ? -26.047 30.609 -14.031 1 72.38 584 THR A CA 1
ATOM 4539 C C . THR A 1 584 ? -25 31.656 -13.68 1 72.38 584 THR A C 1
ATOM 4541 O O . THR A 1 584 ? -25.25 32.875 -13.797 1 72.38 584 THR A O 1
ATOM 4544 N N . VAL A 1 585 ? -24.031 31.266 -12.992 1 79.31 585 VAL A N 1
ATOM 4545 C CA . VAL A 1 585 ? -22.906 32.156 -12.695 1 79.31 585 VAL A CA 1
ATOM 4546 C C . VAL A 1 585 ? -21.781 31.922 -13.703 1 79.31 585 VAL A C 1
ATOM 4548 O O . VAL A 1 585 ? -21.547 30.797 -14.117 1 79.31 585 VAL A O 1
ATOM 4551 N N . ARG A 1 586 ? -21.25 33.062 -14.055 1 82.19 586 ARG A N 1
ATOM 4552 C CA . ARG A 1 586 ? -20.172 33 -15.047 1 82.19 586 ARG A CA 1
ATOM 4553 C C . ARG A 1 586 ? -19 32.156 -14.531 1 82.19 586 ARG A C 1
ATOM 4555 O O . ARG A 1 586 ? -18.594 32.312 -13.375 1 82.19 586 ARG A O 1
ATOM 4562 N N . ARG A 1 587 ? -18.531 31.312 -15.453 1 85.75 587 ARG A N 1
ATOM 4563 C CA . ARG A 1 587 ? -17.391 30.484 -15.117 1 85.75 587 ARG A CA 1
ATOM 4564 C C . ARG A 1 587 ? -16.125 31 -15.781 1 85.75 587 ARG A C 1
ATOM 4566 O O . ARG A 1 587 ? -16.172 31.547 -16.875 1 85.75 587 ARG A O 1
ATOM 4573 N N . GLY A 1 588 ? -15.039 31 -14.969 1 80.94 588 GLY A N 1
ATOM 4574 C CA . GLY A 1 588 ? -13.758 31.438 -15.508 1 80.94 588 GLY A CA 1
ATOM 4575 C C . GLY A 1 588 ? -12.812 30.281 -15.797 1 80.94 588 GLY A C 1
ATOM 4576 O O . GLY A 1 588 ? -13.25 29.188 -16.141 1 80.94 588 GLY A O 1
ATOM 4577 N N . SER A 1 589 ? -11.5 30.703 -15.836 1 80.31 589 SER A N 1
ATOM 4578 C CA . SER A 1 589 ? -10.469 29.688 -16.078 1 80.31 589 SER A CA 1
ATOM 4579 C C . SER A 1 589 ? -10.445 28.641 -14.984 1 80.31 589 SER A C 1
ATOM 4581 O O . SER A 1 589 ? -10.633 28.969 -13.805 1 80.31 589 SER A O 1
ATOM 4583 N N . SER A 1 590 ? -10.32 27.422 -15.469 1 88.94 590 SER A N 1
ATOM 4584 C CA . SER A 1 590 ? -10.367 26.297 -14.523 1 88.94 590 SER A CA 1
ATOM 4585 C C . SER A 1 590 ? -8.977 25.969 -14 1 88.94 590 SER A C 1
ATOM 4587 O O . SER A 1 590 ? -8.82 25.047 -13.188 1 88.94 590 SER A O 1
ATOM 4589 N N . HIS A 1 591 ? -7.984 26.75 -14.398 1 90.44 591 HIS A N 1
ATOM 4590 C CA . HIS A 1 591 ? -6.609 26.375 -14.078 1 90.44 591 HIS A CA 1
ATOM 4591 C C . HIS A 1 591 ? -6.344 26.5 -12.586 1 90.44 591 HIS A C 1
ATOM 4593 O O . HIS A 1 591 ? -5.824 25.562 -11.969 1 90.44 591 HIS A O 1
ATOM 4599 N N . GLU A 1 592 ? -6.777 27.562 -12.016 1 89.19 592 GLU A N 1
ATOM 4600 C CA . GLU A 1 592 ? -6.555 27.781 -10.586 1 89.19 592 GLU A CA 1
ATOM 4601 C C . GLU A 1 592 ? -7.352 26.781 -9.75 1 89.19 592 GLU A C 1
ATOM 4603 O O . GLU A 1 592 ? -6.902 26.359 -8.688 1 89.19 592 GLU A O 1
ATOM 4608 N N . ALA A 1 593 ? -8.484 26.484 -10.273 1 91.38 593 ALA A N 1
ATOM 4609 C CA . ALA A 1 593 ? -9.352 25.531 -9.57 1 91.38 593 ALA A CA 1
ATOM 4610 C C . ALA A 1 593 ? -8.711 24.141 -9.523 1 91.38 593 ALA A C 1
ATOM 4612 O O . ALA A 1 593 ? -8.781 23.453 -8.5 1 91.38 593 ALA A O 1
ATOM 4613 N N . ILE A 1 594 ? -8.102 23.781 -10.594 1 92.31 594 ILE A N 1
ATOM 4614 C CA . ILE A 1 594 ? -7.469 22.469 -10.68 1 92.31 594 ILE A CA 1
ATOM 4615 C C . ILE A 1 594 ? -6.27 22.422 -9.734 1 92.31 594 ILE A C 1
ATOM 4617 O O . ILE A 1 594 ? -6.062 21.422 -9.039 1 92.31 594 ILE A O 1
ATOM 4621 N N . LEU A 1 595 ? -5.508 23.469 -9.688 1 91.31 595 LEU A N 1
ATOM 4622 C CA . LEU A 1 595 ? -4.363 23.531 -8.789 1 91.31 595 LEU A CA 1
ATOM 4623 C C . LEU A 1 595 ? -4.812 23.422 -7.336 1 91.31 595 LEU A C 1
ATOM 4625 O O . LEU A 1 595 ? -4.246 22.656 -6.559 1 91.31 595 LEU A O 1
ATOM 4629 N N . ALA A 1 596 ? -5.777 24.156 -7.039 1 89.81 596 ALA A N 1
ATOM 4630 C CA . ALA A 1 596 ? -6.293 24.141 -5.672 1 89.81 596 ALA A CA 1
ATOM 4631 C C . ALA A 1 596 ? -6.859 22.766 -5.324 1 89.81 596 ALA A C 1
ATOM 4633 O O . ALA A 1 596 ? -6.715 22.297 -4.191 1 89.81 596 ALA A O 1
ATOM 4634 N N . HIS A 1 597 ? -7.516 22.188 -6.27 1 91.69 597 HIS A N 1
ATOM 4635 C CA . HIS A 1 597 ? -8.117 20.875 -6.074 1 91.69 597 HIS A CA 1
ATOM 4636 C C . HIS A 1 597 ? -7.051 19.828 -5.773 1 91.69 597 HIS A C 1
ATOM 4638 O O . HIS A 1 597 ? -7.203 19.031 -4.84 1 91.69 597 HIS A O 1
ATOM 4644 N N . MET A 1 598 ? -6.023 19.875 -6.504 1 90.94 598 MET A N 1
ATOM 4645 C CA . MET A 1 598 ? -4.969 18.875 -6.344 1 90.94 598 MET A CA 1
ATOM 4646 C C . MET A 1 598 ? -4.152 19.141 -5.086 1 90.94 598 MET A C 1
ATOM 4648 O O . MET A 1 598 ? -3.619 18.219 -4.477 1 90.94 598 MET A O 1
ATOM 4652 N N . GLU A 1 599 ? -4.066 20.344 -4.715 1 88.25 599 GLU A N 1
ATOM 4653 C CA . GLU A 1 599 ? -3.377 20.688 -3.479 1 88.25 599 GLU A CA 1
ATOM 4654 C C . GLU A 1 599 ? -4.066 20.062 -2.266 1 88.25 599 GLU A C 1
ATOM 4656 O O . GLU A 1 599 ? -3.4 19.641 -1.32 1 88.25 599 GLU A O 1
ATOM 4661 N N . SER A 1 600 ? -5.316 19.969 -2.432 1 84.31 600 SER A N 1
ATOM 4662 C CA . SER A 1 600 ? -6.105 19.469 -1.303 1 84.31 600 SER A CA 1
ATOM 4663 C C . SER A 1 600 ? -6.188 17.953 -1.302 1 84.31 600 SER A C 1
ATOM 4665 O O . SER A 1 600 ? -6.527 17.344 -0.284 1 84.31 600 SER A O 1
ATOM 4667 N N . LYS A 1 601 ? -5.855 17.391 -2.387 1 86.25 601 LYS A N 1
ATOM 4668 C CA . LYS A 1 601 ? -5.996 15.938 -2.514 1 86.25 601 LYS A CA 1
ATOM 4669 C C . LYS A 1 601 ? -4.809 15.211 -1.893 1 86.25 601 LYS A C 1
ATOM 4671 O O . LYS A 1 601 ? -3.699 15.75 -1.85 1 86.25 601 LYS A O 1
ATOM 4676 N N . GLU A 1 602 ? -5.195 14.062 -1.389 1 82.31 602 GLU A N 1
ATOM 4677 C CA . GLU A 1 602 ? -4.141 13.18 -0.908 1 82.31 602 GLU A CA 1
ATOM 4678 C C . GLU A 1 602 ? -3.326 12.609 -2.066 1 82.31 602 GLU A C 1
ATOM 4680 O O . GLU A 1 602 ? -3.699 12.766 -3.23 1 82.31 602 GLU A O 1
ATOM 4685 N N . ARG A 1 603 ? -2.221 12.062 -1.727 1 83.81 603 ARG A N 1
ATOM 4686 C CA . ARG A 1 603 ? -1.409 11.383 -2.736 1 83.81 603 ARG A CA 1
ATOM 4687 C C . ARG A 1 603 ? -2.18 10.242 -3.381 1 83.81 603 ARG A C 1
ATOM 4689 O O . ARG A 1 603 ? -2.994 9.586 -2.727 1 83.81 603 ARG A O 1
ATOM 4696 N N . GLY A 1 604 ? -1.926 10.039 -4.691 1 83.94 604 GLY A N 1
ATOM 4697 C CA . GLY A 1 604 ? -2.611 8.961 -5.379 1 83.94 604 GLY A CA 1
ATOM 4698 C C . GLY A 1 604 ? -2.943 9.281 -6.82 1 83.94 604 GLY A C 1
ATOM 4699 O O . GLY A 1 604 ? -2.367 10.203 -7.406 1 83.94 604 GLY A O 1
ATOM 4700 N N . GLU A 1 605 ? -3.771 8.391 -7.367 1 84.81 605 GLU A N 1
ATOM 4701 C CA . GLU A 1 605 ? -4.195 8.539 -8.758 1 84.81 605 GLU A CA 1
ATOM 4702 C C . GLU A 1 605 ? -5.633 9.047 -8.844 1 84.81 605 GLU A C 1
ATOM 4704 O O . GLU A 1 605 ? -6.531 8.508 -8.203 1 84.81 605 GLU A O 1
ATOM 4709 N N . TYR A 1 606 ? -5.766 10.094 -9.664 1 88.31 606 TYR A N 1
ATOM 4710 C CA . TYR A 1 606 ? -7.082 10.703 -9.828 1 88.31 606 TYR A CA 1
ATOM 4711 C C . TYR A 1 606 ? -7.477 10.773 -11.297 1 88.31 606 TYR A C 1
ATOM 4713 O O . TYR A 1 606 ? -6.895 11.539 -12.07 1 88.31 606 TYR A O 1
ATOM 4721 N N . PRO A 1 607 ? -8.43 9.93 -11.656 1 87.81 607 PRO A N 1
ATOM 4722 C CA . PRO A 1 607 ? -8.891 10 -13.047 1 87.81 607 PRO A CA 1
ATOM 4723 C C . PRO A 1 607 ? -9.398 11.391 -13.43 1 87.81 607 PRO A C 1
ATOM 4725 O O . PRO A 1 607 ? -10.062 12.055 -12.625 1 87.81 607 PRO A O 1
ATOM 4728 N N . VAL A 1 608 ? -9.141 11.789 -14.578 1 89.81 608 VAL A N 1
ATOM 4729 C CA . VAL A 1 608 ? -9.531 13.102 -15.078 1 89.81 608 VAL A CA 1
ATOM 4730 C C . VAL A 1 608 ? -11.055 13.234 -15.031 1 89.81 608 VAL A C 1
ATOM 4732 O O . VAL A 1 608 ? -11.578 14.312 -14.742 1 89.81 608 VAL A O 1
ATOM 4735 N N . THR A 1 609 ? -11.734 12.148 -15.227 1 87.88 609 THR A N 1
ATOM 4736 C CA . THR A 1 609 ? -13.188 12.164 -15.211 1 87.88 609 THR A CA 1
ATOM 4737 C C . THR A 1 609 ? -13.711 12.602 -13.844 1 87.88 609 THR A C 1
ATOM 4739 O O . THR A 1 609 ? -14.672 13.375 -13.758 1 87.88 609 THR A O 1
ATOM 4742 N N . ASP A 1 610 ? -13.141 12.211 -12.836 1 89 610 ASP A N 1
ATOM 4743 C CA . ASP A 1 610 ? -13.555 12.57 -11.484 1 89 610 ASP A CA 1
ATOM 4744 C C . ASP A 1 610 ? -13.281 14.039 -11.188 1 89 610 ASP A C 1
ATOM 4746 O O . ASP A 1 610 ? -14.102 14.719 -10.57 1 89 610 ASP A O 1
ATOM 4750 N N . ILE A 1 611 ? -12.125 14.484 -11.633 1 90.94 611 ILE A N 1
ATOM 4751 C CA . ILE A 1 611 ? -11.75 15.875 -11.414 1 90.94 611 ILE A CA 1
ATOM 4752 C C . ILE A 1 611 ? -12.734 16.797 -12.141 1 90.94 611 ILE A C 1
ATOM 4754 O O . ILE A 1 611 ? -13.195 17.781 -11.578 1 90.94 611 ILE A O 1
ATOM 4758 N N . ARG A 1 612 ? -13.086 16.422 -13.328 1 90.88 612 ARG A N 1
ATOM 4759 C CA . ARG A 1 612 ? -14.023 17.203 -14.117 1 90.88 612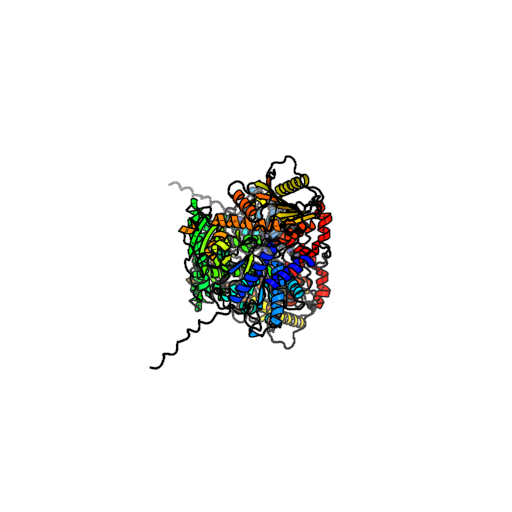 ARG A CA 1
ATOM 4760 C C . ARG A 1 612 ? -15.398 17.266 -13.445 1 90.88 612 ARG A C 1
ATOM 4762 O O . ARG A 1 612 ? -16.016 18.328 -13.383 1 90.88 612 ARG A O 1
ATOM 4769 N N . ASN A 1 613 ? -15.781 16.172 -12.914 1 88.94 613 ASN A N 1
ATOM 4770 C CA . ASN A 1 613 ? -17.094 16.109 -12.281 1 88.94 613 ASN A CA 1
ATOM 4771 C C . ASN A 1 613 ? -17.125 16.906 -10.977 1 88.94 613 ASN A C 1
ATOM 4773 O O . ASN A 1 613 ? -18.094 17.609 -10.703 1 88.94 613 ASN A O 1
ATOM 4777 N N . GLU A 1 614 ? -16.094 16.828 -10.234 1 89.06 614 GLU A N 1
ATOM 4778 C CA . GLU A 1 614 ? -16.031 17.516 -8.953 1 89.06 614 GLU A CA 1
ATOM 4779 C C . GLU A 1 614 ? -15.969 19.031 -9.148 1 89.06 614 GLU A C 1
ATOM 4781 O O . GLU A 1 614 ? -16.531 19.781 -8.352 1 89.06 614 GLU A O 1
ATOM 4786 N N . LEU A 1 615 ? -15.336 19.422 -10.25 1 91.62 615 LEU A N 1
ATOM 4787 C CA . LEU A 1 615 ? -15.195 20.844 -10.523 1 91.62 615 LEU A CA 1
ATOM 4788 C C . LEU A 1 615 ? -16.203 21.312 -11.562 1 91.62 615 LEU A C 1
ATOM 4790 O O . LEU A 1 615 ? -16.234 22.484 -11.938 1 91.62 615 LEU A O 1
ATOM 4794 N N . GLU A 1 616 ? -17.031 20.375 -12.078 1 86.88 616 GLU A N 1
ATOM 4795 C CA . GLU A 1 616 ? -18.062 20.625 -13.086 1 86.88 616 GLU A CA 1
ATOM 4796 C C . GLU A 1 616 ? -17.453 21.281 -14.328 1 86.88 616 GLU A C 1
ATOM 4798 O O . GLU A 1 616 ? -17.953 22.297 -14.797 1 86.88 616 GLU A O 1
ATOM 4803 N N . ILE A 1 617 ? -16.375 20.719 -14.734 1 89.56 617 ILE A N 1
ATOM 4804 C CA . ILE A 1 617 ? -15.773 21.125 -16 1 89.56 617 ILE A CA 1
ATOM 4805 C C . ILE A 1 617 ? -16.266 20.234 -17.125 1 89.56 617 ILE A C 1
ATOM 4807 O O . ILE A 1 617 ? -16.125 19 -17.062 1 89.56 617 ILE A O 1
ATOM 4811 N N . SER A 1 618 ? -16.828 20.844 -18.062 1 88.25 618 SER A N 1
ATOM 4812 C CA . SER A 1 618 ? -17.344 20.047 -19.172 1 88.25 618 SER A CA 1
ATOM 4813 C C . SER A 1 618 ? -16.219 19.375 -19.938 1 88.25 618 SER A C 1
ATOM 4815 O O . SER A 1 618 ? -15.07 19.812 -19.891 1 88.25 618 SER A O 1
ATOM 4817 N N . TYR A 1 619 ? -16.562 18.297 -20.609 1 87.75 619 TYR A N 1
ATOM 4818 C CA . TYR A 1 619 ? -15.578 17.562 -21.375 1 87.75 619 TYR A CA 1
ATOM 4819 C C . TYR A 1 619 ? -14.984 18.422 -22.484 1 87.75 619 TYR A C 1
ATOM 4821 O O . TYR A 1 619 ? -13.789 18.344 -22.766 1 87.75 619 TYR A O 1
ATOM 4829 N N . GLU A 1 620 ? -15.797 19.203 -23.062 1 87.12 620 GLU A N 1
ATOM 4830 C CA . GLU A 1 620 ? -15.352 20.078 -24.156 1 87.12 620 GLU A CA 1
ATOM 4831 C C . GLU A 1 620 ? -14.336 21.109 -23.641 1 87.12 620 GLU A C 1
ATOM 4833 O O . GLU A 1 620 ? -13.297 21.312 -24.281 1 87.12 620 GLU A O 1
ATOM 4838 N N . LYS A 1 621 ? -14.641 21.656 -22.594 1 88.94 621 LYS A N 1
ATOM 4839 C CA . LYS A 1 621 ? -13.742 22.641 -22.016 1 88.94 621 LYS A CA 1
ATOM 4840 C C . LYS A 1 621 ? -12.414 22 -21.609 1 88.94 621 LYS A C 1
ATOM 4842 O O . LYS A 1 621 ? -11.352 22.609 -21.781 1 88.94 621 LYS A O 1
ATOM 4847 N N . TRP A 1 622 ? -12.5 20.812 -21.109 1 91.19 622 TRP A N 1
ATOM 4848 C CA . TRP A 1 622 ? -11.281 20.109 -20.719 1 91.19 622 TRP A CA 1
ATOM 4849 C C . TRP A 1 622 ? -10.406 19.828 -21.922 1 91.19 622 TRP A C 1
ATOM 4851 O O . TRP A 1 622 ? -9.203 20.094 -21.906 1 91.19 622 TRP A O 1
ATOM 4861 N N . ARG A 1 623 ? -10.969 19.312 -22.922 1 87.12 623 ARG A N 1
ATOM 4862 C CA . ARG A 1 623 ? -10.25 18.875 -24.109 1 87.12 623 ARG A CA 1
ATOM 4863 C C . ARG A 1 623 ? -9.609 20.062 -24.828 1 87.12 623 ARG A C 1
ATOM 4865 O O . ARG A 1 623 ? -8.477 19.969 -25.297 1 87.12 623 ARG A O 1
ATOM 4872 N N . GLU A 1 624 ? -10.273 21.156 -24.797 1 88.25 624 GLU A N 1
ATOM 4873 C CA . GLU A 1 624 ? -9.844 22.297 -25.609 1 88.25 624 GLU A CA 1
ATOM 4874 C C . GLU A 1 624 ? -8.914 23.219 -24.812 1 88.25 624 GLU A C 1
ATOM 4876 O O . GLU A 1 624 ? -7.977 23.781 -25.375 1 88.25 624 GLU A O 1
ATOM 4881 N N . ASN A 1 625 ? -9.203 23.312 -23.562 1 89.38 625 ASN A N 1
ATOM 4882 C CA . ASN A 1 625 ? -8.523 24.375 -22.812 1 89.38 625 ASN A CA 1
ATOM 4883 C C . ASN A 1 625 ? -7.562 23.797 -21.781 1 89.38 625 ASN A C 1
ATOM 4885 O O . ASN A 1 625 ? -6.641 24.484 -21.344 1 89.38 625 ASN A O 1
ATOM 4889 N N . VAL A 1 626 ? -7.879 22.641 -21.266 1 92.25 626 VAL A N 1
ATOM 4890 C CA . VAL A 1 626 ? -7.105 22.141 -20.125 1 92.25 626 VAL A CA 1
ATOM 4891 C C . VAL A 1 626 ? -6.074 21.125 -20.609 1 92.25 626 VAL A C 1
ATOM 4893 O O . VAL A 1 626 ? -4.891 21.234 -20.281 1 92.25 626 VAL A O 1
ATOM 4896 N N . ALA A 1 627 ? -6.508 20.172 -21.375 1 89.5 627 ALA A N 1
ATOM 4897 C CA . ALA A 1 627 ? -5.66 19.062 -21.797 1 89.5 627 ALA A CA 1
ATOM 4898 C C . ALA A 1 627 ? -4.41 19.562 -22.5 1 89.5 627 ALA A C 1
ATOM 4900 O O . ALA A 1 627 ? -3.301 19.094 -22.234 1 89.5 627 ALA A O 1
ATOM 4901 N N . PRO A 1 628 ? -4.543 20.531 -23.391 1 88.56 628 PRO A N 1
ATOM 4902 C CA . PRO A 1 628 ? -3.342 21.031 -24.062 1 88.56 628 PRO A CA 1
ATOM 4903 C C . PRO A 1 628 ? -2.371 21.703 -23.094 1 88.56 628 PRO A C 1
ATOM 4905 O O . PRO A 1 628 ? -1.153 21.625 -23.281 1 88.56 628 PRO A O 1
ATOM 4908 N N . CYS A 1 629 ? -2.93 22.359 -22.141 1 90.75 629 CYS A N 1
ATOM 4909 C CA . CYS A 1 629 ? -2.096 23.031 -21.156 1 90.75 629 CYS A CA 1
ATOM 4910 C C . CYS A 1 629 ? -1.325 22.016 -20.312 1 90.75 629 CYS A C 1
ATOM 4912 O O . CYS A 1 629 ? -0.19 22.281 -19.906 1 90.75 629 CYS A O 1
ATOM 4914 N N . LEU A 1 630 ? -1.859 20.891 -20.125 1 90.31 630 LEU A N 1
ATOM 4915 C CA . LEU A 1 630 ? -1.239 19.844 -19.312 1 90.31 630 LEU A CA 1
ATOM 4916 C C . LEU A 1 630 ? -0.114 19.156 -20.078 1 90.31 630 LEU A C 1
ATOM 4918 O O . LEU A 1 630 ? 0.846 18.672 -19.469 1 90.31 630 LEU A O 1
ATOM 4922 N N . ARG A 1 631 ? -0.23 19.156 -21.359 1 84.94 631 ARG A N 1
ATOM 4923 C CA . ARG A 1 631 ? 0.762 18.5 -22.203 1 84.94 631 ARG A CA 1
ATOM 4924 C C . ARG A 1 631 ? 1.955 19.406 -22.469 1 84.94 631 ARG A C 1
ATOM 4926 O O . ARG A 1 631 ? 3.021 18.938 -22.875 1 84.94 631 ARG A O 1
ATOM 4933 N N . ASN A 1 632 ? 1.711 20.75 -22.172 1 86.56 632 ASN A N 1
ATOM 4934 C CA . ASN A 1 632 ? 2.773 21.734 -22.312 1 86.56 632 ASN A CA 1
ATOM 4935 C C . ASN A 1 632 ? 3.484 22 -20.984 1 86.56 632 ASN A C 1
ATOM 4937 O O . ASN A 1 632 ? 2.975 22.734 -20.141 1 86.56 632 ASN A O 1
ATOM 4941 N N . PRO A 1 633 ? 4.68 21.562 -20.859 1 82.5 633 PRO A N 1
ATOM 4942 C CA . PRO A 1 633 ? 5.391 21.703 -19.594 1 82.5 633 PRO A CA 1
ATOM 4943 C C . PRO A 1 633 ? 5.68 23.156 -19.234 1 82.5 633 PRO A C 1
ATOM 4945 O O . PRO A 1 633 ? 5.93 23.469 -18.062 1 82.5 633 PRO A O 1
ATOM 4948 N N . GLU A 1 634 ? 5.539 24.031 -20.203 1 87 634 GLU A N 1
ATOM 4949 C CA . GLU A 1 634 ? 5.875 25.438 -19.938 1 87 634 GLU A CA 1
ATOM 4950 C C . GLU A 1 634 ? 4.652 26.219 -19.484 1 87 634 GLU A C 1
ATOM 4952 O O . GLU A 1 634 ? 4.781 27.328 -18.969 1 87 634 GLU A O 1
ATOM 4957 N N . HIS A 1 635 ? 3.594 25.609 -19.641 1 90.81 635 HIS A N 1
ATOM 4958 C CA . HIS A 1 635 ? 2.383 26.297 -19.219 1 90.81 635 HIS A CA 1
ATOM 4959 C C . HIS A 1 635 ? 2.309 26.406 -17.688 1 90.81 635 HIS A C 1
ATOM 4961 O O . HIS A 1 635 ? 2.691 25.469 -16.984 1 90.81 635 HIS A O 1
ATOM 4967 N N . PRO A 1 636 ? 1.766 27.469 -17.172 1 89.06 636 PRO A N 1
ATOM 4968 C CA . PRO A 1 636 ? 1.706 27.688 -15.734 1 89.06 636 PRO A CA 1
ATOM 4969 C C . PRO A 1 636 ? 0.939 26.594 -15 1 89.06 636 PRO A C 1
ATOM 4971 O O . PRO A 1 636 ? 1.285 26.234 -13.867 1 89.06 636 PRO A O 1
ATOM 4974 N N . LEU A 1 637 ? -0.023 26.125 -15.641 1 91.75 637 LEU A N 1
ATOM 4975 C CA . LEU A 1 637 ? -0.783 25.047 -15.023 1 91.75 637 LEU A CA 1
ATOM 4976 C C . LEU A 1 637 ? 0.091 23.812 -14.82 1 91.75 637 LEU A C 1
ATOM 4978 O O . LEU A 1 637 ? 0.086 23.203 -13.75 1 91.75 637 LEU A O 1
ATOM 4982 N N . ALA A 1 638 ? 0.779 23.469 -15.797 1 90.38 638 ALA A N 1
ATOM 4983 C CA . ALA A 1 638 ? 1.656 22.297 -15.727 1 90.38 638 ALA A CA 1
ATOM 4984 C C . ALA A 1 638 ? 2.771 22.516 -14.711 1 90.38 638 ALA A C 1
ATOM 4986 O O . ALA A 1 638 ? 3.096 21.609 -13.93 1 90.38 638 ALA A O 1
ATOM 4987 N N . LYS A 1 639 ? 3.283 23.672 -14.695 1 88.69 639 LYS A N 1
ATOM 4988 C CA . LYS A 1 639 ? 4.332 24 -13.734 1 88.69 639 LYS A CA 1
ATOM 4989 C C . LYS A 1 639 ? 3.801 23.953 -12.305 1 88.69 639 LYS A C 1
ATOM 4991 O O . LYS A 1 639 ? 4.477 23.453 -11.406 1 88.69 639 LYS A O 1
ATOM 4996 N N . GLY A 1 640 ? 2.656 24.531 -12.203 1 90.38 640 GLY A N 1
ATOM 4997 C CA . GLY A 1 640 ? 2.037 24.531 -10.883 1 90.38 640 GLY A CA 1
ATOM 4998 C C . GLY A 1 640 ? 1.787 23.125 -10.359 1 90.38 640 GLY A C 1
ATOM 4999 O O . GLY A 1 640 ? 1.951 22.875 -9.164 1 90.38 640 GLY A O 1
ATOM 5000 N N . LEU A 1 641 ? 1.429 22.281 -11.227 1 91.38 641 LEU A N 1
ATOM 5001 C CA . LEU A 1 641 ? 1.156 20.906 -10.836 1 91.38 641 LEU A CA 1
ATOM 5002 C C . LEU A 1 641 ? 2.447 20.172 -10.461 1 91.38 641 LEU A C 1
ATOM 5004 O O . LEU A 1 641 ? 2.473 19.391 -9.516 1 91.38 641 LEU A O 1
ATOM 5008 N N . VAL A 1 642 ? 3.459 20.438 -11.141 1 86.44 642 VAL A N 1
ATOM 5009 C CA . VAL A 1 642 ? 4.754 19.828 -10.852 1 86.44 642 VAL A CA 1
ATOM 5010 C C . VAL A 1 642 ? 5.246 20.281 -9.477 1 86.44 642 VAL A C 1
ATOM 5012 O O . VAL A 1 642 ? 5.828 19.484 -8.734 1 86.44 642 VAL A O 1
ATOM 5015 N N . ASP A 1 643 ? 4.965 21.531 -9.227 1 85.88 643 ASP A N 1
ATOM 5016 C CA . ASP A 1 643 ? 5.34 22.047 -7.914 1 85.88 643 ASP A CA 1
ATOM 5017 C C . ASP A 1 643 ? 4.605 21.312 -6.797 1 85.88 643 ASP A C 1
ATOM 5019 O O . ASP A 1 643 ? 5.117 21.172 -5.684 1 85.88 643 ASP A O 1
ATOM 5023 N N . LEU A 1 644 ? 3.455 20.875 -7.129 1 89.38 644 LEU A N 1
ATOM 5024 C CA . LEU A 1 644 ? 2.652 20.109 -6.172 1 89.38 644 LEU A CA 1
ATOM 5025 C C . LEU A 1 644 ? 2.973 18.625 -6.254 1 89.38 644 LEU A C 1
ATOM 5027 O O . LEU A 1 644 ? 2.27 17.797 -5.664 1 89.38 644 LEU A O 1
ATOM 5031 N N . GLN A 1 645 ? 3.926 18.266 -7.113 1 85.19 645 GLN A N 1
ATOM 5032 C CA . GLN A 1 645 ? 4.352 16.891 -7.352 1 85.19 645 GLN A CA 1
ATOM 5033 C C . GLN A 1 645 ? 3.244 16.094 -8.023 1 85.19 645 GLN A C 1
ATOM 5035 O O . GLN A 1 645 ? 3.004 14.938 -7.664 1 85.19 645 GLN A O 1
ATOM 5040 N N . VAL A 1 646 ? 2.527 16.734 -8.883 1 89.81 646 VAL A N 1
ATOM 5041 C CA . VAL A 1 646 ? 1.463 16.078 -9.641 1 89.81 646 VAL A CA 1
ATOM 5042 C C . VAL A 1 646 ? 1.892 15.922 -11.102 1 89.81 646 VAL A C 1
ATOM 5044 O O . VAL A 1 646 ? 2.439 16.859 -11.695 1 89.81 646 VAL A O 1
ATOM 5047 N N . SER A 1 647 ? 1.704 14.727 -11.672 1 85.25 647 SER A N 1
ATOM 5048 C CA . SER A 1 647 ? 2.014 14.469 -13.07 1 85.25 647 SER A CA 1
ATOM 5049 C C . SER A 1 647 ? 0.767 14.055 -13.844 1 85.25 647 SER A C 1
ATOM 5051 O O . SER A 1 647 ? -0.133 13.422 -13.289 1 85.25 647 SER A O 1
ATOM 5053 N N . TYR A 1 648 ? 0.745 14.516 -15.102 1 85.38 648 TYR A N 1
ATOM 5054 C CA . TYR A 1 648 ? -0.345 14.148 -16 1 85.38 648 TYR A CA 1
ATOM 5055 C C . TYR A 1 648 ? 0.017 12.914 -16.812 1 85.38 648 TYR A C 1
ATOM 5057 O O . TYR A 1 648 ? 1.051 12.891 -17.484 1 85.38 648 TYR A O 1
ATOM 5065 N N . LEU A 1 649 ? -0.737 11.82 -16.703 1 79.75 649 LEU A N 1
ATOM 5066 C CA . LEU A 1 649 ? -0.546 10.609 -17.5 1 79.75 649 LEU A CA 1
ATOM 5067 C C . LEU A 1 649 ? -1.679 10.438 -18.5 1 79.75 649 LEU A C 1
ATOM 5069 O O . LEU A 1 649 ? -2.801 10.086 -18.125 1 79.75 649 LEU A O 1
ATOM 5073 N N . PRO A 1 650 ? -1.271 10.672 -19.688 1 77.75 650 PRO A N 1
ATOM 5074 C CA . PRO A 1 650 ? -2.322 10.508 -20.703 1 77.75 650 PRO A CA 1
ATOM 5075 C C . PRO A 1 650 ? -2.703 9.047 -20.906 1 77.75 650 PRO A C 1
ATOM 5077 O O . PRO A 1 650 ? -1.839 8.164 -20.875 1 77.75 650 PRO A O 1
ATOM 5080 N N . GLY A 1 651 ? -3.801 8.617 -20.672 1 64.94 651 GLY A N 1
ATOM 5081 C CA . GLY A 1 651 ? -4.23 7.242 -20.891 1 64.94 651 GLY A CA 1
ATOM 5082 C C . GLY A 1 651 ? -5.121 7.086 -22.109 1 64.94 651 GLY A C 1
ATOM 5083 O O . GLY A 1 651 ? -5.75 8.047 -22.547 1 64.94 651 GLY A O 1
ATOM 5084 N N . ARG A 1 652 ? -4.828 5.957 -22.938 1 62.22 652 ARG A N 1
ATOM 5085 C CA . ARG A 1 652 ? -5.719 5.613 -24.031 1 62.22 652 ARG A CA 1
ATOM 5086 C C . ARG A 1 652 ? -6.695 4.516 -23.625 1 62.22 652 ARG A C 1
ATOM 5088 O O . ARG A 1 652 ? -6.387 3.693 -22.766 1 62.22 652 ARG A O 1
ATOM 5095 N N . GLY A 1 653 ? -7.906 4.523 -24.109 1 52.22 653 GLY A N 1
ATOM 5096 C CA . GLY A 1 653 ? -8.93 3.498 -23.969 1 52.22 653 GLY A CA 1
ATOM 5097 C C . GLY A 1 653 ? -9.594 3.492 -22.609 1 52.22 653 GLY A C 1
ATOM 5098 O O . GLY A 1 653 ? -9.977 4.547 -22.094 1 52.22 653 GLY A O 1
ATOM 5099 N N . ARG A 1 654 ? -9.586 2.295 -21.922 1 53.97 654 ARG A N 1
ATOM 5100 C CA . ARG A 1 654 ? -10.359 2.037 -20.703 1 53.97 654 ARG A CA 1
ATOM 5101 C C . ARG A 1 654 ? -9.688 2.666 -19.484 1 53.97 654 ARG A C 1
ATOM 5103 O O . ARG A 1 654 ? -10.359 2.969 -18.5 1 53.97 654 ARG A O 1
ATOM 5110 N N . GLY A 1 655 ? -8.398 2.779 -19.391 1 59.66 655 GLY A N 1
ATOM 5111 C CA . GLY A 1 655 ? -7.781 3.369 -18.219 1 59.66 655 GLY A CA 1
ATOM 5112 C C . GLY A 1 655 ? -7.867 4.883 -18.203 1 59.66 655 GLY A C 1
ATOM 5113 O O . GLY A 1 655 ? -7.82 5.496 -17.125 1 59.66 655 GLY A O 1
ATOM 5114 N N . GLY A 1 656 ? -8.297 5.648 -19.062 1 71.25 656 GLY A N 1
ATOM 5115 C CA . GLY A 1 656 ? -8.445 7.086 -19.234 1 71.25 656 GLY A CA 1
ATOM 5116 C C . GLY A 1 656 ? -7.273 7.875 -18.688 1 71.25 656 GLY A C 1
ATOM 5117 O O . GLY A 1 656 ? -6.32 7.297 -18.172 1 71.25 656 GLY A O 1
ATOM 5118 N N . SER A 1 657 ? -7.207 9.188 -18.953 1 83.62 657 SER A N 1
ATOM 5119 C CA . SER A 1 657 ? -6.168 10.086 -18.453 1 83.62 657 SER A CA 1
ATOM 5120 C C . SER A 1 657 ? -6.297 10.281 -16.938 1 83.62 657 SER A C 1
ATOM 5122 O O . SER A 1 657 ? -7.398 10.219 -16.391 1 83.62 657 SER A O 1
ATOM 5124 N N . LYS A 1 658 ? -5.184 10.375 -16.297 1 88.5 658 LYS A N 1
ATOM 5125 C CA . LYS A 1 658 ? -5.211 10.562 -14.852 1 88.5 658 LYS A CA 1
ATOM 5126 C C . LYS A 1 658 ? -4.156 11.57 -14.406 1 88.5 658 LYS A C 1
ATOM 5128 O O . LYS A 1 658 ? -3.188 11.82 -15.125 1 88.5 658 LYS A O 1
ATOM 5133 N N . LEU A 1 659 ? -4.453 12.234 -13.336 1 88.88 659 LEU A N 1
ATOM 5134 C CA . LEU A 1 659 ? -3.451 13 -12.602 1 88.88 659 LEU A CA 1
ATOM 5135 C C . LEU A 1 659 ? -2.914 12.203 -11.414 1 88.88 659 LEU A C 1
ATOM 5137 O O . LEU A 1 659 ? -3.686 11.586 -10.68 1 88.88 659 LEU A O 1
ATOM 5141 N N . VAL A 1 660 ? -1.588 12.148 -11.352 1 85.94 660 VAL A N 1
ATOM 5142 C CA . VAL A 1 660 ? -0.954 11.352 -10.305 1 85.94 660 VAL A CA 1
ATOM 5143 C C . VAL A 1 660 ? -0.172 12.266 -9.359 1 85.94 660 VAL A C 1
ATOM 5145 O O . VAL A 1 660 ? 0.754 12.961 -9.789 1 85.94 660 VAL A O 1
ATOM 5148 N N . LYS A 1 661 ? -0.618 12.25 -8.078 1 87.56 661 LYS A N 1
ATOM 5149 C CA . LYS A 1 661 ? 0.072 13.023 -7.043 1 87.56 661 LYS A CA 1
ATOM 5150 C C . LYS A 1 661 ? 1 12.133 -6.223 1 87.56 661 LYS A C 1
ATOM 5152 O O . LYS A 1 661 ? 0.574 11.102 -5.691 1 87.56 661 LYS A O 1
ATOM 5157 N N . GLN A 1 662 ? 2.271 12.516 -6.074 1 78.19 662 GLN A N 1
ATOM 5158 C CA . GLN A 1 662 ? 3.268 11.734 -5.348 1 78.19 662 GLN A CA 1
ATOM 5159 C C . GLN A 1 662 ? 3.465 12.273 -3.934 1 78.19 662 GLN A C 1
ATOM 5161 O O . GLN A 1 662 ? 3.385 13.484 -3.707 1 78.19 662 GLN A O 1
ATOM 5166 N N . MET B 1 1 ? -44.062 -93.125 -13.289 1 19.27 1 MET B N 1
ATOM 5167 C CA . MET B 1 1 ? -42.625 -93.125 -13 1 19.27 1 MET B CA 1
ATOM 5168 C C . MET B 1 1 ? -41.938 -92 -13.797 1 19.27 1 MET B C 1
ATOM 5170 O O . MET B 1 1 ? -41.625 -92.188 -14.977 1 19.27 1 MET B O 1
ATOM 5174 N N . ALA B 1 2 ? -42.531 -90.812 -13.633 1 19.62 2 ALA B N 1
ATOM 5175 C CA . ALA B 1 2 ? -42.375 -89.562 -14.312 1 19.62 2 ALA B CA 1
ATOM 5176 C C . ALA B 1 2 ? -40.938 -89.125 -14.32 1 19.62 2 ALA B C 1
ATOM 5178 O O . ALA B 1 2 ? -40.281 -89.062 -13.273 1 19.62 2 ALA B O 1
ATOM 5179 N N . ALA B 1 3 ? -40.281 -89.5 -15.375 1 20.97 3 ALA B N 1
ATOM 5180 C CA . ALA B 1 3 ? -38.844 -89.312 -15.609 1 20.97 3 ALA B CA 1
ATOM 5181 C C . ALA B 1 3 ? -38.406 -87.938 -15.297 1 20.97 3 ALA B C 1
ATOM 5183 O O . ALA B 1 3 ? -39 -86.938 -15.75 1 20.97 3 ALA B O 1
ATOM 5184 N N . PRO B 1 4 ? -37.844 -87.75 -14.086 1 26.91 4 PRO B N 1
ATOM 5185 C CA . PRO B 1 4 ? -37.625 -86.375 -13.75 1 26.91 4 PRO B CA 1
ATOM 5186 C C . PRO B 1 4 ? -36.75 -85.625 -14.789 1 26.91 4 PRO B C 1
ATOM 5188 O O . PRO B 1 4 ? -35.938 -86.25 -15.438 1 26.91 4 PRO B O 1
ATOM 5191 N N . GLU B 1 5 ? -37.438 -84.875 -15.672 1 28.03 5 GLU B N 1
ATOM 5192 C CA . GLU B 1 5 ? -36.844 -84.062 -16.734 1 28.03 5 GLU B CA 1
ATOM 5193 C C . GLU B 1 5 ? -35.562 -83.375 -16.266 1 28.03 5 GLU B C 1
ATOM 5195 O O . GLU B 1 5 ? -35.5 -82.875 -15.141 1 28.03 5 GLU B O 1
ATOM 5200 N N . SER B 1 6 ? -34.469 -83.812 -16.812 1 21.83 6 SER B N 1
ATOM 5201 C CA . SER B 1 6 ? -33.094 -83.375 -16.594 1 21.83 6 SER B CA 1
ATOM 5202 C C . SER B 1 6 ? -32.969 -81.875 -16.672 1 21.83 6 SER B C 1
ATOM 5204 O O . SER B 1 6 ? -33.375 -81.25 -17.641 1 21.83 6 SER B O 1
ATOM 5206 N N . ALA B 1 7 ? -33.125 -81.188 -15.531 1 30.86 7 ALA B N 1
ATOM 5207 C CA . ALA B 1 7 ? -32.875 -79.812 -15.242 1 30.86 7 ALA B CA 1
ATOM 5208 C C . ALA B 1 7 ? -31.609 -79.312 -15.914 1 30.86 7 ALA B C 1
ATOM 5210 O O . ALA B 1 7 ? -30.516 -79.75 -15.57 1 30.86 7 ALA B O 1
ATOM 5211 N N . SER B 1 8 ? -31.625 -79.25 -17.328 1 23.77 8 SER B N 1
ATOM 5212 C CA . SER B 1 8 ? -30.484 -78.688 -18.047 1 23.77 8 SER B CA 1
ATOM 5213 C C . SER B 1 8 ? -30.016 -77.375 -17.422 1 23.77 8 SER B C 1
ATOM 5215 O O . SER B 1 8 ? -30.828 -76.5 -17.188 1 23.77 8 SER B O 1
ATOM 5217 N N . ALA B 1 9 ? -28.953 -77.375 -16.656 1 32.25 9 ALA B N 1
ATOM 5218 C CA . ALA B 1 9 ? -28.234 -76.312 -15.961 1 32.25 9 ALA B CA 1
ATOM 5219 C C . ALA B 1 9 ? -27.812 -75.188 -16.922 1 32.25 9 ALA B C 1
ATOM 5221 O O . ALA B 1 9 ? -26.938 -75.438 -17.766 1 32.25 9 ALA B O 1
ATOM 5222 N N . SER B 1 10 ? -28.703 -74.438 -17.5 1 28.44 10 SER B N 1
ATOM 5223 C CA . SER B 1 10 ? -28.297 -73.312 -18.312 1 28.44 10 SER B CA 1
ATOM 5224 C C . SER B 1 10 ? -27.188 -72.5 -17.641 1 28.44 10 SER B C 1
ATOM 5226 O O . SER B 1 10 ? -27.297 -72.125 -16.469 1 28.44 10 SER B O 1
ATOM 5228 N N . VAL B 1 11 ? -25.969 -72.688 -18.078 1 31.38 11 VAL B N 1
ATOM 5229 C CA . VAL B 1 11 ? -24.75 -72.062 -17.641 1 31.38 11 VAL B CA 1
ATOM 5230 C C . VAL B 1 11 ? -24.984 -70.562 -17.562 1 31.38 11 VAL B C 1
ATOM 5232 O O . VAL B 1 11 ? -25.609 -69.938 -18.438 1 31.38 11 VAL B O 1
ATOM 5235 N N . PRO B 1 12 ? -24.906 -69.938 -16.391 1 31.06 12 PRO B N 1
ATOM 5236 C CA . PRO B 1 12 ? -25.156 -68.5 -16.109 1 31.06 12 PRO B CA 1
ATOM 5237 C C . PRO B 1 12 ? -24.562 -67.625 -17.172 1 31.06 12 PRO B C 1
ATOM 5239 O O . PRO B 1 12 ? -23.719 -68.062 -17.969 1 31.06 12 PRO B O 1
ATOM 5242 N N . GLY B 1 13 ? -25.078 -66.312 -17.297 1 30.77 13 GLY B N 1
ATOM 5243 C CA . GLY B 1 13 ? -25.031 -65.188 -18.188 1 30.77 13 GLY B CA 1
ATOM 5244 C C . GLY B 1 13 ? -23.609 -64.75 -18.531 1 30.77 13 GLY B C 1
ATOM 5245 O O . GLY B 1 13 ? -22.797 -64.5 -17.641 1 30.77 13 GLY B O 1
ATOM 5246 N N . SER B 1 14 ? -22.953 -65.312 -19.516 1 29.66 14 SER B N 1
ATOM 5247 C CA . SER B 1 14 ? -21.703 -64.812 -20.078 1 29.66 14 SER B CA 1
ATOM 5248 C C . SER B 1 14 ? -21.688 -63.312 -20.109 1 29.66 14 SER B C 1
ATOM 5250 O O . SER B 1 14 ? -22.547 -62.688 -20.734 1 29.66 14 SER B O 1
ATOM 5252 N N . VAL B 1 15 ? -21.344 -62.656 -19.031 1 35.22 15 VAL B N 1
ATOM 5253 C CA . VAL B 1 15 ? -21.125 -61.219 -19.031 1 35.22 15 VAL B CA 1
ATOM 5254 C C . VAL B 1 15 ? -20.438 -60.812 -20.328 1 35.22 15 VAL B C 1
ATOM 5256 O O . VAL B 1 15 ? -19.328 -61.281 -20.641 1 35.22 15 VAL B O 1
ATOM 5259 N N . LEU B 1 16 ? -21.094 -60.656 -21.438 1 36.78 16 LEU B N 1
ATOM 5260 C CA . LEU B 1 16 ? -20.578 -60.062 -22.672 1 36.78 16 LEU B CA 1
ATOM 5261 C C . LEU B 1 16 ? -19.594 -58.969 -22.359 1 36.78 16 LEU B C 1
ATOM 5263 O O . LEU B 1 16 ? -19.938 -58 -21.672 1 36.78 16 LEU B O 1
ATOM 5267 N N . VAL B 1 17 ? -18.375 -59.312 -22.25 1 41.44 17 VAL B N 1
ATOM 5268 C CA . VAL B 1 17 ? -17.375 -58.25 -22.156 1 41.44 17 VAL B CA 1
ATOM 5269 C C . VAL B 1 17 ? -17.688 -57.156 -23.188 1 41.44 17 VAL B C 1
ATOM 5271 O O . VAL B 1 17 ? -17.828 -57.438 -24.375 1 41.44 17 VAL B O 1
ATOM 5274 N N . PRO B 1 18 ? -18.391 -56.125 -22.891 1 52.78 18 PRO B N 1
ATOM 5275 C CA . PRO B 1 18 ? -18.703 -55.062 -23.844 1 52.78 18 PRO B CA 1
ATOM 5276 C C . PRO B 1 18 ? -17.578 -54.812 -24.828 1 52.78 18 PRO B C 1
ATOM 5278 O O . PRO B 1 18 ? -16.406 -54.812 -24.438 1 52.78 18 PRO B O 1
ATOM 5281 N N . VAL B 1 19 ? -17.75 -55.125 -26.078 1 62.72 19 VAL B N 1
ATOM 5282 C CA . VAL B 1 19 ? -16.844 -54.844 -27.172 1 62.72 19 VAL B CA 1
ATOM 5283 C C . VAL B 1 19 ? -16.328 -53.406 -27.078 1 62.72 19 VAL B C 1
ATOM 5285 O O . VAL B 1 19 ? -17.109 -52.469 -26.906 1 62.72 19 VAL B O 1
ATOM 5288 N N . PRO B 1 20 ? -14.984 -53.25 -27.016 1 78.12 20 PRO B N 1
ATOM 5289 C CA . PRO B 1 20 ? -14.43 -51.906 -26.953 1 78.12 20 PRO B CA 1
ATOM 5290 C C . PRO B 1 20 ? -14.836 -51.031 -28.141 1 78.12 20 PRO B C 1
ATOM 5292 O O . PRO B 1 20 ? -14.922 -51.531 -29.266 1 78.12 20 PRO B O 1
ATOM 5295 N N . PRO B 1 21 ? -15.281 -49.906 -27.859 1 86.25 21 PRO B N 1
ATOM 5296 C CA . PRO B 1 21 ? -15.719 -49.031 -28.938 1 86.25 21 PRO B CA 1
ATOM 5297 C C . PRO B 1 21 ? -14.672 -48.875 -30.031 1 86.25 21 PRO B C 1
ATOM 5299 O O . PRO B 1 21 ? -15.016 -48.656 -31.203 1 86.25 21 PRO B O 1
ATOM 5302 N N . VAL B 1 22 ? -13.367 -48.969 -29.656 1 93.12 22 VAL B N 1
ATOM 5303 C CA . VAL B 1 22 ? -12.273 -48.906 -30.609 1 93.12 22 VAL B CA 1
ATOM 5304 C C . VAL B 1 22 ? -11.445 -50.188 -30.547 1 93.12 22 VAL B C 1
ATOM 5306 O O . VAL B 1 22 ? -10.93 -50.531 -29.484 1 93.12 22 VAL B O 1
ATOM 5309 N N . SER B 1 23 ? -11.398 -50.844 -31.672 1 92.56 23 SER B N 1
ATOM 5310 C CA . SER B 1 23 ? -10.602 -52.062 -31.75 1 92.56 23 SER B CA 1
ATOM 5311 C C . SER B 1 23 ? -9.109 -51.75 -31.625 1 92.56 23 SER B C 1
ATOM 5313 O O . SER B 1 23 ? -8.594 -50.875 -32.312 1 92.56 23 SER B O 1
ATOM 5315 N N . SER B 1 24 ? -8.445 -52.531 -30.75 1 93.75 24 SER B N 1
ATOM 5316 C CA . SER B 1 24 ? -7.02 -52.312 -30.547 1 93.75 24 SER B CA 1
ATOM 5317 C C . SER B 1 24 ? -6.23 -52.531 -31.828 1 93.75 24 SER B C 1
ATOM 5319 O O . SER B 1 24 ? -5.297 -51.781 -32.125 1 93.75 24 SER B O 1
ATOM 5321 N N . ILE B 1 25 ? -6.645 -53.531 -32.562 1 93.81 25 ILE B N 1
ATOM 5322 C CA . ILE B 1 25 ? -5.949 -53.875 -33.812 1 93.81 25 ILE B CA 1
ATOM 5323 C C . ILE B 1 25 ? -6.125 -52.75 -34.844 1 93.81 25 ILE B C 1
ATOM 5325 O O . ILE B 1 25 ? -5.152 -52.312 -35.469 1 93.81 25 ILE B O 1
ATOM 5329 N N . ALA B 1 26 ? -7.383 -52.312 -34.938 1 94.88 26 ALA B N 1
ATOM 5330 C CA . ALA B 1 26 ? -7.66 -51.25 -35.906 1 94.88 26 ALA B CA 1
ATOM 5331 C C . ALA B 1 26 ? -6.93 -49.938 -35.531 1 94.88 26 ALA B C 1
ATOM 5333 O O . ALA B 1 26 ? -6.453 -49.219 -36.375 1 94.88 26 ALA B O 1
ATOM 5334 N N . PHE B 1 27 ? -6.902 -49.688 -34.281 1 96.44 27 PHE B N 1
ATOM 5335 C CA . PHE B 1 27 ? -6.219 -48.5 -33.781 1 96.44 27 PHE B CA 1
ATOM 5336 C C . PHE B 1 27 ? -4.73 -48.562 -34.125 1 96.44 27 PHE B C 1
ATOM 5338 O O . PHE B 1 27 ? -4.156 -47.594 -34.594 1 96.44 27 PHE B O 1
ATOM 5345 N N . VAL B 1 28 ? -4.105 -49.688 -33.781 1 97 28 VAL B N 1
ATOM 5346 C CA . VAL B 1 28 ? -2.668 -49.812 -34 1 97 28 VAL B CA 1
ATOM 5347 C C . VAL B 1 28 ? -2.342 -49.625 -35.469 1 97 28 VAL B C 1
ATOM 5349 O O . VAL B 1 28 ? -1.344 -49 -35.844 1 97 28 VAL B O 1
ATOM 5352 N N . GLU B 1 29 ? -3.211 -50.188 -36.281 1 96.56 29 GLU B N 1
ATOM 5353 C CA . GLU B 1 29 ? -3.006 -50.031 -37.75 1 96.56 29 GLU B CA 1
ATOM 5354 C C . GLU B 1 29 ? -3.092 -48.562 -38.156 1 96.56 29 GLU B C 1
ATOM 5356 O O . GLU B 1 29 ? -2.25 -48.094 -38.938 1 96.56 29 GLU B O 1
ATOM 5361 N N . ARG B 1 30 ? -4.031 -47.906 -37.688 1 96.81 30 ARG B N 1
ATOM 5362 C CA . ARG B 1 30 ? -4.211 -46.531 -38.062 1 96.81 30 ARG B CA 1
ATOM 5363 C C . ARG B 1 30 ? -3.092 -45.656 -37.5 1 96.81 30 ARG B C 1
ATOM 5365 O O . ARG B 1 30 ? -2.619 -44.719 -38.156 1 96.81 30 ARG B O 1
ATOM 5372 N N . MET B 1 31 ? -2.766 -45.938 -36.281 1 96.75 31 MET B N 1
ATOM 5373 C CA . MET B 1 31 ? -1.675 -45.188 -35.625 1 96.75 31 MET B CA 1
ATOM 5374 C C . MET B 1 31 ? -0.367 -45.406 -36.375 1 96.75 31 MET B C 1
ATOM 5376 O O . MET B 1 31 ? 0.395 -44.438 -36.594 1 96.75 31 MET B O 1
ATOM 5380 N N . GLU B 1 32 ? -0.145 -46.594 -36.812 1 95.25 32 GLU B N 1
ATOM 5381 C CA . GLU B 1 32 ? 1.073 -46.906 -37.562 1 95.25 32 GLU B CA 1
ATOM 5382 C C . GLU B 1 32 ? 1.101 -46.156 -38.906 1 95.25 32 GLU B C 1
ATOM 5384 O O . GLU B 1 32 ? 2.143 -45.625 -39.281 1 95.25 32 GLU B O 1
ATOM 5389 N N . LYS B 1 33 ? 0.017 -46.156 -39.5 1 95.31 33 LYS B N 1
ATOM 5390 C CA . LYS B 1 33 ? -0.073 -45.438 -40.781 1 95.31 33 LYS B CA 1
ATOM 5391 C C . LYS B 1 33 ? 0.236 -43.938 -40.562 1 95.31 33 LYS B C 1
ATOM 5393 O O . LYS B 1 33 ? 1.014 -43.375 -41.312 1 95.31 33 LYS B O 1
ATOM 5398 N N . HIS B 1 34 ? -0.361 -43.406 -39.594 1 95.06 34 HIS B N 1
ATOM 5399 C CA . HIS B 1 34 ? -0.122 -42 -39.281 1 95.06 34 HIS B CA 1
ATOM 5400 C C . HIS B 1 34 ? 1.337 -41.781 -38.906 1 95.06 34 HIS B C 1
ATOM 5402 O O . HIS B 1 34 ? 1.953 -40.812 -39.375 1 95.06 34 HIS B O 1
ATOM 5408 N N . TRP B 1 35 ? 1.887 -42.625 -38.125 1 92.5 35 TRP B N 1
ATOM 5409 C CA . TRP B 1 35 ? 3.24 -42.531 -37.594 1 92.5 35 TRP B CA 1
ATOM 5410 C C . TRP B 1 35 ? 4.273 -42.594 -38.719 1 92.5 35 TRP B C 1
ATOM 5412 O O . TRP B 1 35 ? 5.238 -41.844 -38.75 1 92.5 35 TRP B O 1
ATOM 5422 N N . VAL B 1 36 ? 4.023 -43.406 -39.688 1 89.62 36 VAL B N 1
ATOM 5423 C CA . VAL B 1 36 ? 4.992 -43.656 -40.75 1 89.62 36 VAL B CA 1
ATOM 5424 C C . VAL B 1 36 ? 4.738 -42.719 -41.906 1 89.62 36 VAL B C 1
ATOM 5426 O O . VAL B 1 36 ? 5.656 -42.031 -42.375 1 89.62 36 VAL B O 1
ATOM 5429 N N . GLU B 1 37 ? 3.566 -42.562 -42.281 1 91.94 37 GLU B N 1
ATOM 5430 C CA . GLU B 1 37 ? 3.266 -41.844 -43.531 1 91.94 37 GLU B CA 1
ATOM 5431 C C . GLU B 1 37 ? 3.16 -40.344 -43.281 1 91.94 37 GLU B C 1
ATOM 5433 O O . GLU B 1 37 ? 3.639 -39.531 -44.094 1 91.94 37 GLU B O 1
ATOM 5438 N N . THR B 1 38 ? 2.531 -39.969 -42.25 1 89.75 38 THR B N 1
ATOM 5439 C CA . THR B 1 38 ? 2.279 -38.531 -42 1 89.75 38 THR B CA 1
ATOM 5440 C C . THR B 1 38 ? 3.451 -37.906 -41.25 1 89.75 38 THR B C 1
ATOM 5442 O O . THR B 1 38 ? 3.881 -36.812 -41.594 1 89.75 38 THR B O 1
ATOM 5445 N N . LEU B 1 39 ? 3.961 -38.594 -40.25 1 85.88 39 LEU B N 1
ATOM 5446 C CA . LEU B 1 39 ? 4.984 -37.969 -39.406 1 85.88 39 LEU B CA 1
ATOM 5447 C C . LEU B 1 39 ? 6.379 -38.375 -39.875 1 85.88 39 LEU B C 1
ATOM 5449 O O . LEU B 1 39 ? 7.367 -37.75 -39.469 1 85.88 39 LEU B O 1
ATOM 5453 N N . GLY B 1 40 ? 6.496 -39.406 -40.688 1 80.88 40 GLY B N 1
ATOM 5454 C CA . GLY B 1 40 ? 7.77 -39.781 -41.25 1 80.88 40 GLY B CA 1
ATOM 5455 C C . GLY B 1 40 ? 8.664 -40.562 -40.312 1 80.88 40 GLY B C 1
ATOM 5456 O O . GLY B 1 40 ? 9.891 -40.531 -40.438 1 80.88 40 GLY B O 1
ATOM 5457 N N . ASN B 1 41 ? 8.07 -41.25 -39.312 1 83.88 41 ASN B N 1
ATOM 5458 C CA . ASN B 1 41 ? 8.844 -42 -38.344 1 83.88 41 ASN B CA 1
ATOM 5459 C C . ASN B 1 41 ? 8.867 -43.469 -38.656 1 83.88 41 ASN B C 1
ATOM 5461 O O . ASN B 1 41 ? 8.148 -43.938 -39.562 1 83.88 41 ASN B O 1
ATOM 5465 N N . ALA B 1 42 ? 9.789 -44.125 -38 1 83.44 42 ALA B N 1
ATOM 5466 C CA . ALA B 1 42 ? 9.852 -45.562 -38.156 1 83.44 42 ALA B CA 1
ATOM 5467 C C . ALA B 1 42 ? 9.016 -46.281 -37.125 1 83.44 42 ALA B C 1
ATOM 5469 O O . ALA B 1 42 ? 8.969 -45.875 -35.969 1 83.44 42 ALA B O 1
ATOM 5470 N N . SER B 1 43 ? 8.383 -47.375 -37.594 1 88 43 SER B N 1
ATOM 5471 C CA . SER B 1 43 ? 7.598 -48.188 -36.688 1 88 43 SER B CA 1
ATOM 5472 C C . SER B 1 43 ? 8.375 -49.438 -36.25 1 88 43 SER B C 1
ATOM 5474 O O . SER B 1 43 ? 9.414 -49.75 -36.812 1 88 43 SER B O 1
ATOM 5476 N N . SER B 1 44 ? 8.008 -50.031 -35.156 1 87.44 44 SER B N 1
ATOM 5477 C CA . SER B 1 44 ? 8.586 -51.25 -34.625 1 87.44 44 SER B CA 1
ATOM 5478 C C . SER B 1 44 ? 7.539 -52.094 -33.875 1 87.44 44 SER B C 1
ATOM 5480 O O . SER B 1 44 ? 6.461 -51.594 -33.562 1 87.44 44 SER B O 1
ATOM 5482 N N . ASP B 1 45 ? 7.832 -53.344 -33.719 1 88 45 ASP B N 1
ATOM 5483 C CA . ASP B 1 45 ? 6.93 -54.25 -32.969 1 88 45 ASP B CA 1
ATOM 5484 C C . ASP B 1 45 ? 6.703 -53.75 -31.547 1 88 45 ASP B C 1
ATOM 5486 O O . ASP B 1 45 ? 5.609 -53.875 -31 1 88 45 ASP B O 1
ATOM 5490 N N . LYS B 1 46 ? 7.703 -53.156 -31.062 1 88.81 46 LYS B N 1
ATOM 5491 C CA . LYS B 1 46 ? 7.605 -52.625 -29.703 1 88.81 46 LYS B CA 1
ATOM 5492 C C . LYS B 1 46 ? 6.676 -51.438 -29.656 1 88.81 46 LYS B C 1
ATOM 5494 O O . LYS B 1 46 ? 5.898 -51.281 -28.703 1 88.81 46 LYS B O 1
ATOM 5499 N N . LEU B 1 47 ? 6.781 -50.594 -30.641 1 90.62 47 LEU B N 1
ATOM 5500 C CA . LEU B 1 47 ? 5.895 -49.438 -30.703 1 90.62 47 LEU B CA 1
ATOM 5501 C C . LEU B 1 47 ? 4.445 -49.875 -30.891 1 90.62 47 LEU B C 1
ATOM 5503 O O . LEU B 1 47 ? 3.541 -49.312 -30.266 1 90.62 47 LEU B O 1
ATOM 5507 N N . ARG B 1 48 ? 4.301 -50.844 -31.688 1 92.81 48 ARG B N 1
ATOM 5508 C CA . ARG B 1 48 ? 2.959 -51.375 -31.922 1 92.81 48 ARG B CA 1
ATOM 5509 C C . ARG B 1 48 ? 2.371 -51.938 -30.625 1 92.81 48 ARG B C 1
ATOM 5511 O O . ARG B 1 48 ? 1.182 -51.75 -30.344 1 92.81 48 ARG B O 1
ATOM 5518 N N . ALA B 1 49 ? 3.242 -52.562 -29.906 1 92.12 49 ALA B N 1
ATOM 5519 C CA . ALA B 1 49 ? 2.809 -53.094 -28.625 1 92.12 49 ALA B CA 1
ATOM 5520 C C . ALA B 1 49 ? 2.389 -52 -27.656 1 92.12 49 ALA B C 1
ATOM 5522 O O . ALA B 1 49 ? 1.408 -52.125 -26.922 1 92.12 49 ALA B O 1
ATOM 5523 N N . ILE B 1 50 ? 3.139 -50.938 -27.672 1 92.5 50 ILE B N 1
ATOM 5524 C CA . ILE B 1 50 ? 2.838 -49.812 -26.828 1 92.5 50 ILE B CA 1
ATOM 5525 C C . ILE B 1 50 ? 1.492 -49.188 -27.219 1 92.5 50 ILE B C 1
ATOM 5527 O O . ILE B 1 50 ? 0.658 -48.906 -26.359 1 92.5 50 ILE B O 1
ATOM 5531 N N . TRP B 1 51 ? 1.31 -49.031 -28.469 1 94.94 51 TRP B N 1
ATOM 5532 C CA . TRP B 1 51 ? 0.046 -48.469 -28.969 1 94.94 51 TRP B CA 1
ATOM 5533 C C . TRP B 1 51 ? -1.111 -49.406 -28.641 1 94.94 51 TRP B C 1
ATOM 5535 O O . TRP B 1 51 ? -2.203 -48.969 -28.281 1 94.94 51 TRP B O 1
ATOM 5545 N N . GLY B 1 52 ? -0.82 -50.688 -28.734 1 93.81 52 GLY B N 1
ATOM 5546 C CA . GLY B 1 52 ? -1.821 -51.656 -28.328 1 93.81 52 GLY B CA 1
ATOM 5547 C C . GLY B 1 52 ? -2.217 -51.562 -26.875 1 93.81 52 GLY B C 1
ATOM 5548 O O . GLY B 1 52 ? -3.4 -51.625 -26.531 1 93.81 52 GLY B O 1
ATOM 5549 N N . GLN B 1 53 ? -1.268 -51.312 -26.078 1 92.81 53 GLN B N 1
ATOM 5550 C CA . GLN B 1 53 ? -1.518 -51.156 -24.641 1 92.81 53 GLN B CA 1
ATOM 5551 C C . GLN B 1 53 ? -2.338 -49.875 -24.375 1 92.81 53 GLN B C 1
ATOM 5553 O O . GLN B 1 53 ? -3.205 -49.875 -23.5 1 92.81 53 GLN B O 1
ATOM 5558 N N . LEU B 1 54 ? -2.029 -48.844 -25.078 1 94.56 54 LEU B N 1
ATOM 5559 C CA . LEU B 1 54 ? -2.793 -47.625 -24.969 1 94.56 54 LEU B CA 1
ATOM 5560 C C . LEU B 1 54 ? -4.27 -47.875 -25.266 1 94.56 54 LEU B C 1
ATOM 5562 O O . LEU B 1 54 ? -5.137 -47.469 -24.484 1 94.56 54 LEU B O 1
ATOM 5566 N N . ALA B 1 55 ? -4.488 -48.5 -26.312 1 95.62 55 ALA B N 1
ATOM 5567 C CA . ALA B 1 55 ? -5.855 -48.812 -26.734 1 95.62 55 ALA B CA 1
ATOM 5568 C C . ALA B 1 55 ? -6.57 -49.688 -25.734 1 95.62 55 ALA B C 1
ATOM 5570 O O . ALA B 1 55 ? -7.746 -49.469 -25.422 1 95.62 55 ALA B O 1
ATOM 5571 N N . GLU B 1 56 ? -5.84 -50.594 -25.219 1 93.25 56 GLU B N 1
ATOM 5572 C CA . GLU B 1 56 ? -6.414 -51.531 -24.25 1 93.25 56 GLU B CA 1
ATOM 5573 C C . GLU B 1 56 ? -6.766 -50.812 -22.953 1 93.25 56 GLU B C 1
ATOM 5575 O O . GLU B 1 56 ? -7.832 -51.031 -22.375 1 93.25 56 GLU B O 1
ATOM 5580 N N . ALA B 1 57 ? -5.863 -50 -22.531 1 93.75 57 ALA B N 1
ATOM 5581 C CA . ALA B 1 57 ? -6.098 -49.281 -21.297 1 93.75 57 ALA B CA 1
ATOM 5582 C C . ALA B 1 57 ? -7.305 -48.344 -21.438 1 93.75 57 ALA B C 1
ATOM 5584 O O . ALA B 1 57 ? -8.125 -48.25 -20.516 1 93.75 57 ALA B O 1
ATOM 5585 N N . PHE B 1 58 ? -7.406 -47.688 -22.562 1 96.25 58 PHE B N 1
ATOM 5586 C CA . PHE B 1 58 ? -8.547 -46.812 -22.812 1 96.25 58 PHE B CA 1
ATOM 5587 C C . PHE B 1 58 ? -9.844 -47.594 -22.859 1 96.25 58 PHE B C 1
ATOM 5589 O O . PHE B 1 58 ? -10.852 -47.219 -22.281 1 96.25 58 PHE B O 1
ATOM 5596 N N . GLY B 1 59 ? -9.766 -48.688 -23.516 1 94.44 59 GLY B N 1
ATOM 5597 C CA . GLY B 1 59 ? -10.922 -49.562 -23.578 1 94.44 59 GLY B CA 1
ATOM 5598 C C . GLY B 1 59 ? -11.359 -50.062 -22.219 1 94.44 59 GLY B C 1
ATOM 5599 O O . GLY B 1 59 ? -12.555 -50.156 -21.938 1 94.44 59 GLY B O 1
ATOM 5600 N N . GLN B 1 60 ? -10.398 -50.406 -21.438 1 92.69 60 GLN B N 1
ATOM 5601 C CA . GLN B 1 60 ? -10.688 -50.844 -20.078 1 92.69 60 GLN B CA 1
ATOM 5602 C C . GLN B 1 60 ? -11.352 -49.75 -19.25 1 92.69 60 GLN B C 1
ATOM 5604 O O . GLN B 1 60 ? -12.266 -50.031 -18.469 1 92.69 60 GLN B O 1
ATOM 5609 N N . ALA B 1 61 ? -10.852 -48.594 -19.422 1 94.19 61 ALA B N 1
ATOM 5610 C CA . ALA B 1 61 ? -11.414 -47.469 -18.703 1 94.19 61 ALA B CA 1
ATOM 5611 C C . ALA B 1 61 ? -12.875 -47.25 -19.078 1 94.19 61 ALA B C 1
ATOM 5613 O O . ALA B 1 61 ? -13.719 -47 -18.219 1 94.19 61 ALA B O 1
ATOM 5614 N N . ILE B 1 62 ? -13.125 -47.312 -20.344 1 94.81 62 ILE B N 1
ATOM 5615 C CA . ILE B 1 62 ? -14.484 -47.156 -20.844 1 94.81 62 ILE B CA 1
ATOM 5616 C C . ILE B 1 62 ? -15.367 -48.281 -20.297 1 94.81 62 ILE B C 1
ATOM 5618 O O . ILE B 1 62 ? -16.469 -48.031 -19.812 1 94.81 62 ILE B O 1
ATOM 5622 N N . GLY B 1 63 ? -14.844 -49.438 -20.297 1 91.56 63 GLY B N 1
ATOM 5623 C CA . GLY B 1 63 ? -15.594 -50.625 -19.844 1 91.56 63 GLY B CA 1
ATOM 5624 C C . GLY B 1 63 ? -15.805 -50.625 -18.328 1 91.56 63 GLY B C 1
ATOM 5625 O O . GLY B 1 63 ? -16.734 -51.281 -17.844 1 91.56 63 GLY B O 1
ATOM 5626 N N . ALA B 1 64 ? -14.984 -49.906 -17.672 1 92 64 ALA B N 1
ATOM 5627 C CA . ALA B 1 64 ? -15.031 -49.938 -16.219 1 92 64 ALA B CA 1
ATOM 5628 C C . ALA B 1 64 ? -16.141 -49 -15.703 1 92 64 ALA B C 1
ATOM 5630 O O . ALA B 1 64 ? -16.5 -49.062 -14.523 1 92 64 ALA B O 1
ATOM 5631 N N . HIS B 1 65 ? -16.688 -48.281 -16.516 1 88.56 65 HIS B N 1
ATOM 5632 C CA . HIS B 1 65 ? -17.734 -47.344 -16.094 1 88.56 65 HIS B CA 1
ATOM 5633 C C . HIS B 1 65 ? -18.906 -48.094 -15.453 1 88.56 65 HIS B C 1
ATOM 5635 O O . HIS B 1 65 ? -19.453 -49.031 -16.047 1 88.56 65 HIS B O 1
ATOM 5641 N N . GLY B 1 66 ? -19.25 -47.688 -14.289 1 83.38 66 GLY B N 1
ATOM 5642 C CA . GLY B 1 66 ? -20.375 -48.281 -13.594 1 83.38 66 GLY B CA 1
ATOM 5643 C C . GLY B 1 66 ? -19.984 -49.5 -12.773 1 83.38 66 GLY B C 1
ATOM 5644 O O . GLY B 1 66 ? -20.828 -50.125 -12.125 1 83.38 66 GLY B O 1
ATOM 5645 N N . THR B 1 67 ? -18.656 -49.812 -12.875 1 91 67 THR B N 1
ATOM 5646 C CA . THR B 1 67 ? -18.188 -50.969 -12.109 1 91 67 THR B CA 1
ATOM 5647 C C . THR B 1 67 ? -17.344 -50.5 -10.922 1 91 67 THR B C 1
ATOM 5649 O O . THR B 1 67 ? -17.172 -49.312 -10.695 1 91 67 THR B O 1
ATOM 5652 N N . ASP B 1 68 ? -16.891 -51.5 -10.195 1 85.81 68 ASP B N 1
ATOM 5653 C CA . ASP B 1 68 ? -16.062 -51.219 -9.023 1 85.81 68 ASP B CA 1
ATOM 5654 C C . ASP B 1 68 ? -14.711 -50.656 -9.43 1 85.81 68 ASP B C 1
ATOM 5656 O O . ASP B 1 68 ? -14.062 -49.938 -8.648 1 85.81 68 ASP B O 1
ATOM 5660 N N . ASP B 1 69 ? -14.391 -50.875 -10.656 1 89.94 69 ASP B N 1
ATOM 5661 C CA . ASP B 1 69 ? -13.078 -50.469 -11.141 1 89.94 69 ASP B CA 1
ATOM 5662 C C . ASP B 1 69 ? -13.125 -49.062 -11.742 1 89.94 69 ASP B C 1
ATOM 5664 O O . ASP B 1 69 ? -12.125 -48.594 -12.281 1 89.94 69 ASP B O 1
ATOM 5668 N N . GLU B 1 70 ? -14.172 -48.469 -11.633 1 91.44 70 GLU B N 1
ATOM 5669 C CA . GLU B 1 70 ? -14.383 -47.156 -12.234 1 91.44 70 GLU B CA 1
ATOM 5670 C C . GLU B 1 70 ? -13.469 -46.094 -11.602 1 91.44 70 GLU B C 1
ATOM 5672 O O . GLU B 1 70 ? -13.031 -45.156 -12.266 1 91.44 70 GLU B O 1
ATOM 5677 N N . ARG B 1 71 ? -13.109 -46.344 -10.367 1 91.12 71 ARG B N 1
ATOM 5678 C CA . ARG B 1 71 ? -12.367 -45.344 -9.617 1 91.12 71 ARG B CA 1
ATOM 5679 C C . ARG B 1 71 ? -10.859 -45.562 -9.742 1 91.12 71 ARG B C 1
ATOM 5681 O O . ARG B 1 71 ? -10.062 -44.75 -9.266 1 91.12 71 ARG B O 1
ATOM 5688 N N . THR B 1 72 ? -10.492 -46.594 -10.43 1 93.12 72 THR B N 1
ATOM 5689 C CA . THR B 1 72 ? -9.078 -46.938 -10.562 1 93.12 72 THR B CA 1
ATOM 5690 C C . THR B 1 72 ? -8.391 -46 -11.57 1 93.12 72 THR B C 1
ATOM 5692 O O . THR B 1 72 ? -8.867 -45.875 -12.703 1 93.12 72 THR B O 1
ATOM 5695 N N . TRP B 1 73 ? -7.285 -45.406 -11.117 1 93.25 73 TRP B N 1
ATOM 5696 C CA . TRP B 1 73 ? -6.449 -44.625 -12.023 1 93.25 73 TRP B CA 1
ATOM 5697 C C . TRP B 1 73 ? -5.566 -45.562 -12.867 1 93.25 73 TRP B C 1
ATOM 5699 O O . TRP B 1 73 ? -4.977 -46.5 -12.352 1 93.25 73 TRP B O 1
ATOM 5709 N N . ARG B 1 74 ? -5.605 -45.375 -14.109 1 94.44 74 ARG B N 1
ATOM 5710 C CA . ARG B 1 74 ? -4.77 -46.125 -15.023 1 94.44 74 ARG B CA 1
ATOM 5711 C C . ARG B 1 74 ? -3.613 -45.312 -15.555 1 94.44 74 ARG B C 1
ATOM 5713 O O . ARG B 1 74 ? -3.816 -44.406 -16.375 1 94.44 74 ARG B O 1
ATOM 5720 N N . VAL B 1 75 ? -2.416 -45.625 -15.109 1 94.38 75 VAL B N 1
ATOM 5721 C CA . VAL B 1 75 ? -1.245 -44.812 -15.43 1 94.38 75 VAL B CA 1
ATOM 5722 C C . VAL B 1 75 ? -0.395 -45.531 -16.484 1 94.38 75 VAL B C 1
ATOM 5724 O O . VAL B 1 75 ? 0.143 -46.594 -16.219 1 94.38 75 VAL B O 1
ATOM 5727 N N . LEU B 1 76 ? -0.387 -44.938 -17.656 1 93.75 76 LEU B N 1
ATOM 5728 C CA . LEU B 1 76 ? 0.438 -45.438 -18.75 1 93.75 76 LEU B CA 1
ATOM 5729 C C . LEU B 1 76 ? 1.742 -44.656 -18.859 1 93.75 76 LEU B C 1
ATOM 5731 O O . LEU B 1 76 ? 1.739 -43.438 -18.797 1 93.75 76 LEU B O 1
ATOM 5735 N N . GLN B 1 77 ? 2.867 -45.344 -19.047 1 91.62 77 GLN B N 1
ATOM 5736 C CA . GLN B 1 77 ? 4.148 -44.625 -19 1 91.62 77 GLN B CA 1
ATOM 5737 C C . GLN B 1 77 ? 4.984 -44.938 -20.25 1 91.62 77 GLN B C 1
ATOM 5739 O O . GLN B 1 77 ? 6.168 -45.281 -20.141 1 91.62 77 GLN B O 1
ATOM 5744 N N . PRO B 1 78 ? 4.301 -44.906 -21.422 1 88.62 78 PRO B N 1
ATOM 5745 C CA . PRO B 1 78 ? 5.176 -45 -22.594 1 88.62 78 PRO B CA 1
ATOM 5746 C C . PRO B 1 78 ? 6.273 -43.938 -22.594 1 88.62 78 PRO B C 1
ATOM 5748 O O . PRO B 1 78 ? 6.031 -42.812 -22.188 1 88.62 78 PRO B O 1
ATOM 5751 N N . PRO B 1 79 ? 7.449 -44.312 -23.031 1 84.69 79 PRO B N 1
ATOM 5752 C CA . PRO B 1 79 ? 8.539 -43.344 -23.047 1 84.69 79 PRO B CA 1
ATOM 5753 C C . PRO B 1 79 ? 8.242 -42.156 -23.938 1 84.69 79 PRO B C 1
ATOM 5755 O O . PRO B 1 79 ? 7.41 -42.219 -24.844 1 84.69 79 PRO B O 1
ATOM 5758 N N . THR B 1 80 ? 8.953 -41.156 -23.641 1 80.88 80 THR B N 1
ATOM 5759 C CA . THR B 1 80 ? 8.812 -39.938 -24.453 1 80.88 80 THR B CA 1
ATOM 5760 C C . THR B 1 80 ? 9.18 -40.219 -25.906 1 80.88 80 THR B C 1
ATOM 5762 O O . THR B 1 80 ? 10.148 -40.938 -26.188 1 80.88 80 THR B O 1
ATOM 5765 N N . GLY B 1 81 ? 8.406 -39.75 -26.828 1 79.25 81 GLY B N 1
ATOM 5766 C CA . GLY B 1 81 ? 8.695 -39.906 -28.25 1 79.25 81 GLY B CA 1
ATOM 5767 C C . GLY B 1 81 ? 8.031 -41.125 -28.859 1 79.25 81 GLY B C 1
ATOM 5768 O O . GLY B 1 81 ? 8.234 -41.406 -30.047 1 79.25 81 GLY B O 1
ATOM 5769 N N . THR B 1 82 ? 7.219 -41.75 -28.078 1 86.44 82 THR B N 1
ATOM 5770 C CA . THR B 1 82 ? 6.586 -42.969 -28.594 1 86.44 82 THR B CA 1
ATOM 5771 C C . THR B 1 82 ? 5.219 -42.656 -29.188 1 86.44 82 THR B C 1
ATOM 5773 O O . THR B 1 82 ? 4.488 -43.562 -29.594 1 86.44 82 THR B O 1
ATOM 5776 N N . GLY B 1 83 ? 4.836 -41.406 -29.109 1 88.12 83 GLY B N 1
ATOM 5777 C CA . GLY B 1 83 ? 3.602 -41 -29.766 1 88.12 83 GLY B CA 1
ATOM 5778 C C . GLY B 1 83 ? 2.4 -41.031 -28.844 1 88.12 83 GLY B C 1
ATOM 5779 O O . GLY B 1 83 ? 1.276 -41.281 -29.281 1 88.12 83 GLY B O 1
ATOM 5780 N N . LYS B 1 84 ? 2.59 -40.875 -27.547 1 89.44 84 LYS B N 1
ATOM 5781 C CA . LYS B 1 84 ? 1.495 -40.875 -26.594 1 89.44 84 LYS B CA 1
ATOM 5782 C C . LYS B 1 84 ? 0.389 -39.906 -26.984 1 89.44 84 LYS B C 1
ATOM 5784 O O . LYS B 1 84 ? -0.778 -40.312 -27.094 1 89.44 84 LYS B O 1
ATOM 5789 N N . THR B 1 85 ? 0.784 -38.688 -27.25 1 89.81 85 THR B N 1
ATOM 5790 C CA . THR B 1 85 ? -0.193 -37.656 -27.578 1 89.81 85 THR B CA 1
ATOM 5791 C C . THR B 1 85 ? -0.813 -37.906 -28.953 1 89.81 85 THR B C 1
ATOM 5793 O O . THR B 1 85 ? -2.016 -37.719 -29.141 1 89.81 85 THR B O 1
ATOM 5796 N N . GLN B 1 86 ? -0.026 -38.375 -29.891 1 92 86 GLN B N 1
ATOM 5797 C CA . GLN B 1 86 ? -0.53 -38.719 -31.203 1 92 86 GLN B CA 1
ATOM 5798 C C . GLN B 1 86 ? -1.545 -39.875 -31.125 1 92 86 GLN B C 1
ATOM 5800 O O . GLN B 1 86 ? -2.588 -39.812 -31.781 1 92 86 GLN B O 1
ATOM 5805 N N . GLY B 1 87 ? -1.123 -40.781 -30.328 1 94.75 87 GLY B N 1
ATOM 5806 C CA . GLY B 1 87 ? -2.025 -41.906 -30.141 1 94.75 87 GLY B CA 1
ATOM 5807 C C . GLY B 1 87 ? -3.35 -41.5 -29.516 1 94.75 87 GLY B C 1
ATOM 5808 O O . GLY B 1 87 ? -4.402 -42.031 -29.906 1 94.75 87 GLY B O 1
ATOM 5809 N N . LEU B 1 88 ? -3.242 -40.656 -28.562 1 95.94 88 LEU B N 1
ATOM 5810 C CA . LEU B 1 88 ? -4.438 -40.094 -27.922 1 95.94 88 LEU B CA 1
ATOM 5811 C C . LEU B 1 88 ? -5.352 -39.469 -28.953 1 95.94 88 LEU B C 1
ATOM 5813 O O . LEU B 1 88 ? -6.562 -39.688 -28.953 1 95.94 88 LEU B O 1
ATOM 5817 N N . CYS B 1 89 ? -4.82 -38.688 -29.859 1 97.25 89 CYS B N 1
ATOM 5818 C CA . CYS B 1 89 ? -5.602 -37.969 -30.859 1 97.25 89 CYS B CA 1
ATOM 5819 C C . CYS B 1 89 ? -6.238 -38.938 -31.844 1 97.25 89 CYS B C 1
ATOM 5821 O O . CYS B 1 89 ? -7.41 -38.812 -32.188 1 97.25 89 CYS B O 1
ATOM 5823 N N . VAL B 1 90 ? -5.477 -39.906 -32.281 1 97.62 90 VAL B N 1
ATOM 5824 C CA . VAL B 1 90 ? -5.977 -40.875 -33.25 1 97.62 90 VAL B CA 1
ATOM 5825 C C . VAL B 1 90 ? -7.105 -41.688 -32.594 1 97.62 90 VAL B C 1
ATOM 5827 O O . VAL B 1 90 ? -8.148 -41.906 -33.219 1 97.62 90 VAL B O 1
ATOM 5830 N N . TYR B 1 91 ? -6.883 -42.125 -31.391 1 97.75 91 TYR B N 1
ATOM 5831 C CA . TYR B 1 91 ? -7.906 -42.875 -30.688 1 97.75 91 TYR B CA 1
ATOM 5832 C C . TYR B 1 91 ? -9.195 -42.062 -30.547 1 97.75 91 TYR B C 1
ATOM 5834 O O . TYR B 1 91 ? -10.289 -42.594 -30.781 1 97.75 91 TYR B O 1
ATOM 5842 N N . ALA B 1 92 ? -9.039 -40.875 -30.125 1 98 92 ALA B N 1
ATOM 5843 C CA . ALA B 1 92 ? -10.195 -40 -29.953 1 98 92 ALA B CA 1
ATOM 5844 C C . ALA B 1 92 ? -10.961 -39.844 -31.266 1 98 92 ALA B C 1
ATOM 5846 O O . ALA B 1 92 ? -12.195 -39.844 -31.281 1 98 92 ALA B O 1
ATOM 5847 N N . ALA B 1 93 ? -10.25 -39.625 -32.312 1 97.88 93 ALA B N 1
ATOM 5848 C CA . ALA B 1 93 ? -10.883 -39.5 -33.625 1 97.88 93 ALA B CA 1
ATOM 5849 C C . ALA B 1 93 ? -11.656 -40.781 -33.969 1 97.88 93 ALA B C 1
ATOM 5851 O O . ALA B 1 93 ? -12.781 -40.719 -34.469 1 97.88 93 ALA B O 1
ATOM 5852 N N . MET B 1 94 ? -11.055 -41.906 -33.719 1 97.38 94 MET B N 1
ATOM 5853 C CA . MET B 1 94 ? -11.688 -43.188 -34.031 1 97.38 94 MET B CA 1
ATOM 5854 C C . MET B 1 94 ? -12.93 -43.375 -33.188 1 97.38 94 MET B C 1
ATOM 5856 O O . MET B 1 94 ? -13.922 -43.969 -33.625 1 97.38 94 MET B O 1
ATOM 5860 N N . LEU B 1 95 ? -12.812 -43 -31.969 1 97.06 95 LEU B N 1
ATOM 5861 C CA . LEU B 1 95 ? -13.961 -43.094 -31.062 1 97.06 95 LEU B CA 1
ATOM 5862 C C . LEU B 1 95 ? -15.141 -42.281 -31.609 1 97.06 95 LEU B C 1
ATOM 5864 O O . LEU B 1 95 ? -16.266 -42.75 -31.625 1 97.06 95 LEU B O 1
ATOM 5868 N N . ALA B 1 96 ? -14.859 -41.062 -32 1 97.19 96 ALA B N 1
ATOM 5869 C CA . ALA B 1 96 ? -15.898 -40.219 -32.562 1 97.19 96 ALA B CA 1
ATOM 5870 C C . ALA B 1 96 ? -16.5 -40.812 -33.844 1 97.19 96 ALA B C 1
ATOM 5872 O O . ALA B 1 96 ? -17.703 -40.719 -34.062 1 97.19 96 ALA B O 1
ATOM 5873 N N . GLU B 1 97 ? -15.648 -41.375 -34.625 1 95.88 97 GLU B N 1
ATOM 5874 C CA . GLU B 1 97 ? -16.125 -42.062 -35.844 1 95.88 97 GLU B CA 1
ATOM 5875 C C . GLU B 1 97 ? -17.031 -43.219 -35.5 1 95.88 97 GLU B C 1
ATOM 5877 O O . GLU B 1 97 ? -18.031 -43.438 -36.188 1 95.88 97 GLU B O 1
ATOM 5882 N N . GLY B 1 98 ? -16.625 -43.906 -34.5 1 94.62 98 GLY B N 1
ATOM 5883 C CA . GLY B 1 98 ? -17.453 -45 -34.031 1 94.62 98 GLY B CA 1
ATOM 5884 C C . GLY B 1 98 ? -18.812 -44.562 -33.5 1 94.62 98 GLY B C 1
ATOM 5885 O O . GLY B 1 98 ? -19.797 -45.25 -33.688 1 94.62 98 GLY B O 1
ATOM 5886 N N . ASN B 1 99 ? -18.844 -43.406 -32.938 1 95.25 99 ASN B N 1
ATOM 5887 C CA . ASN B 1 99 ? -20.094 -42.844 -32.406 1 95.25 99 ASN B CA 1
ATOM 5888 C C . ASN B 1 99 ? -21.109 -42.594 -33.5 1 95.25 99 ASN B C 1
ATOM 5890 O O . ASN B 1 99 ? -22.312 -42.625 -33.25 1 95.25 99 ASN B O 1
ATOM 5894 N N . LEU B 1 100 ? -20.672 -42.375 -34.719 1 92.44 100 LEU B N 1
ATOM 5895 C CA . LEU B 1 100 ? -21.562 -42.094 -35.844 1 92.44 100 LEU B CA 1
ATOM 5896 C C . LEU B 1 100 ? -22.297 -43.375 -36.25 1 92.44 100 LEU B C 1
ATOM 5898 O O . LEU B 1 100 ? -23.344 -43.312 -36.906 1 92.44 100 LEU B O 1
ATOM 5902 N N . ARG B 1 101 ? -21.781 -44.531 -35.875 1 91.25 101 ARG B N 1
ATOM 5903 C CA . ARG B 1 101 ? -22.281 -45.812 -36.375 1 91.25 101 ARG B CA 1
ATOM 5904 C C . ARG B 1 101 ? -23.109 -46.5 -35.312 1 91.25 101 ARG B C 1
ATOM 5906 O O . ARG B 1 101 ? -23.672 -47.594 -35.562 1 91.25 101 ARG B O 1
ATOM 5913 N N . VAL B 1 102 ? -23.188 -45.969 -34.188 1 92.19 102 VAL B N 1
ATOM 5914 C CA . VAL B 1 102 ? -23.906 -46.656 -33.094 1 92.19 102 VAL B CA 1
ATOM 5915 C C . VAL B 1 102 ? -25.078 -45.781 -32.656 1 92.19 102 VAL B C 1
ATOM 5917 O O . VAL B 1 102 ? -25.156 -44.594 -32.969 1 92.19 102 VAL B O 1
ATOM 5920 N N . ALA B 1 103 ? -25.953 -46.469 -31.828 1 91.06 103 ALA B N 1
ATOM 5921 C CA . ALA B 1 103 ? -27.125 -45.781 -31.297 1 91.06 103 ALA B CA 1
ATOM 5922 C C . ALA B 1 103 ? -26.719 -44.781 -30.188 1 91.06 103 ALA B C 1
ATOM 5924 O O . ALA B 1 103 ? -25.656 -44.938 -29.578 1 91.06 103 ALA B O 1
ATOM 5925 N N . ASP B 1 104 ? -27.562 -43.844 -29.938 1 89 104 ASP B N 1
ATOM 5926 C CA . ASP B 1 104 ? -27.281 -42.75 -29.016 1 89 104 ASP B CA 1
ATOM 5927 C C . ASP B 1 104 ? -26.922 -43.281 -27.625 1 89 104 ASP B C 1
ATOM 5929 O O . ASP B 1 104 ? -26.031 -42.75 -26.953 1 89 104 ASP B O 1
ATOM 5933 N N . GLY B 1 105 ? -27.5 -44.281 -27.219 1 87.06 105 GLY B N 1
ATOM 5934 C CA . GLY B 1 105 ? -27.266 -44.844 -25.906 1 87.06 105 GLY B CA 1
ATOM 5935 C C . GLY B 1 105 ? -25.922 -45.531 -25.781 1 87.06 105 GLY B C 1
ATOM 5936 O O . GLY B 1 105 ? -25.422 -45.75 -24.672 1 87.06 105 GLY B O 1
ATOM 5937 N N . ASN B 1 106 ? -25.25 -45.875 -26.953 1 89.81 106 ASN B N 1
ATOM 5938 C CA . ASN B 1 106 ? -24 -46.594 -26.953 1 89.81 106 ASN B CA 1
ATOM 5939 C C . ASN B 1 106 ? -22.812 -45.688 -27.297 1 89.81 106 ASN B C 1
ATOM 5941 O O . ASN B 1 106 ? -21.672 -46.156 -27.359 1 89.81 106 ASN B O 1
ATOM 5945 N N . LYS B 1 107 ? -23.094 -44.406 -27.469 1 94.5 107 LYS B N 1
ATOM 5946 C CA . LYS B 1 107 ? -22.031 -43.438 -27.781 1 94.5 107 LYS B CA 1
ATOM 5947 C C . LYS B 1 107 ? -21.156 -43.188 -26.562 1 94.5 107 LYS B C 1
ATOM 5949 O O . LYS B 1 107 ? -21.609 -43.219 -25.422 1 94.5 107 LYS B O 1
ATOM 5954 N N . VAL B 1 108 ? -19.922 -43 -26.844 1 95.75 108 VAL B N 1
ATOM 5955 C CA . VAL B 1 108 ? -18.953 -42.812 -25.781 1 95.75 108 VAL B CA 1
ATOM 5956 C C . VAL B 1 108 ? -18.297 -41.438 -25.922 1 95.75 108 VAL B C 1
ATOM 5958 O O . VAL B 1 108 ? -17.766 -41.094 -26.984 1 95.75 108 VAL B O 1
ATOM 5961 N N . GLY B 1 109 ? -18.469 -40.625 -24.875 1 96.38 109 GLY B N 1
ATOM 5962 C CA . GLY B 1 109 ? -17.781 -39.344 -24.844 1 96.38 109 GLY B CA 1
ATOM 5963 C C . GLY B 1 109 ? -16.422 -39.406 -24.172 1 96.38 109 GLY B C 1
ATOM 5964 O O . GLY B 1 109 ? -16.172 -40.312 -23.359 1 96.38 109 GLY B O 1
ATOM 5965 N N . MET B 1 110 ? -15.562 -38.438 -24.516 1 97.44 110 MET B N 1
ATOM 5966 C CA . MET B 1 110 ? -14.195 -38.438 -24 1 97.44 110 MET B CA 1
ATOM 5967 C C . MET B 1 110 ? -13.812 -37.031 -23.516 1 97.44 110 MET B C 1
ATOM 5969 O O . MET B 1 110 ? -14.18 -36.031 -24.125 1 97.44 110 MET B O 1
ATOM 5973 N N . LEU B 1 111 ? -13.18 -37.031 -22.328 1 97.19 111 LEU B N 1
ATOM 5974 C CA . LEU B 1 111 ? -12.578 -35.812 -21.797 1 97.19 111 LEU B CA 1
ATOM 5975 C C . LEU B 1 111 ? -11.055 -35.906 -21.828 1 97.19 111 LEU B C 1
ATOM 5977 O O . LEU B 1 111 ? -10.469 -36.844 -21.266 1 97.19 111 LEU B O 1
ATOM 5981 N N . VAL B 1 112 ? -10.43 -34.969 -22.484 1 97 112 VAL B N 1
ATOM 5982 C CA . VAL B 1 112 ? -8.969 -34.938 -22.578 1 97 112 VAL B CA 1
ATOM 5983 C C . VAL B 1 112 ? -8.453 -33.75 -21.766 1 97 112 VAL B C 1
ATOM 5985 O O . VAL B 1 112 ? -8.93 -32.625 -21.938 1 97 112 VAL B O 1
ATOM 5988 N N . VAL B 1 113 ? -7.531 -34 -20.938 1 94.75 113 VAL B N 1
ATOM 5989 C CA . VAL B 1 113 ? -6.977 -32.969 -20.062 1 94.75 113 VAL B CA 1
ATOM 5990 C C . VAL B 1 113 ? -5.504 -32.75 -20.406 1 94.75 113 VAL B C 1
ATOM 5992 O O . VAL B 1 113 ? -4.695 -33.688 -20.328 1 94.75 113 VAL B O 1
ATOM 5995 N N . THR B 1 114 ? -5.152 -31.5 -20.734 1 92.12 114 THR B N 1
ATOM 5996 C CA . THR B 1 114 ? -3.775 -31.156 -21.078 1 92.12 114 THR B CA 1
ATOM 5997 C C . THR B 1 114 ? -3.248 -30.047 -20.188 1 92.12 114 THR B C 1
ATOM 5999 O O . THR B 1 114 ? -4.012 -29.438 -19.438 1 92.12 114 THR B O 1
ATOM 6002 N N . ARG B 1 115 ? -2.008 -29.719 -20.281 1 85.19 115 ARG B N 1
ATOM 6003 C CA . ARG B 1 115 ? -1.378 -28.828 -19.312 1 85.19 115 ARG B CA 1
ATOM 6004 C C . ARG B 1 115 ? -1.635 -27.375 -19.672 1 85.19 115 ARG B C 1
ATOM 6006 O O . ARG B 1 115 ? -1.905 -26.547 -18.797 1 85.19 115 ARG B O 1
ATOM 6013 N N . LEU B 1 116 ? -1.416 -27.047 -21.016 1 85.38 116 LEU B N 1
ATOM 6014 C CA . LEU B 1 116 ? -1.46 -25.641 -21.422 1 85.38 116 LEU B CA 1
ATOM 6015 C C . LEU B 1 116 ? -2.604 -25.391 -22.391 1 85.38 116 LEU B C 1
ATOM 6017 O O . LEU B 1 116 ? -3.076 -26.328 -23.047 1 85.38 116 LEU B O 1
ATOM 6021 N N . ILE B 1 117 ? -2.998 -24.188 -22.578 1 86.94 117 ILE B N 1
ATOM 6022 C CA . ILE B 1 117 ? -4.062 -23.766 -23.484 1 86.94 117 ILE B CA 1
ATOM 6023 C C . ILE B 1 117 ? -3.646 -24.047 -24.938 1 86.94 117 ILE B C 1
ATOM 6025 O O . ILE B 1 117 ? -4.438 -24.562 -25.719 1 86.94 117 ILE B O 1
ATOM 6029 N N . ASP B 1 118 ? -2.367 -23.734 -25.25 1 85.12 118 ASP B N 1
ATOM 6030 C CA . ASP B 1 118 ? -1.876 -23.969 -26.609 1 85.12 118 ASP B CA 1
ATOM 6031 C C . ASP B 1 118 ? -1.954 -25.438 -26.969 1 85.12 118 ASP B C 1
ATOM 6033 O O . ASP B 1 118 ? -2.307 -25.797 -28.094 1 85.12 118 ASP B O 1
ATOM 6037 N N . GLN B 1 119 ? -1.731 -26.25 -26.062 1 87.56 119 GLN B N 1
ATOM 6038 C CA . GLN B 1 119 ? -1.79 -27.688 -26.281 1 87.56 119 GLN B CA 1
ATOM 6039 C C . GLN B 1 119 ? -3.229 -28.156 -26.484 1 87.56 119 GLN B C 1
ATOM 6041 O O . GLN B 1 119 ? -3.482 -29.078 -27.25 1 87.56 119 GLN B O 1
ATOM 6046 N N . CYS B 1 120 ? -4.082 -27.531 -25.719 1 91.56 120 CYS B N 1
ATOM 6047 C CA . CYS B 1 120 ? -5.496 -27.828 -25.906 1 91.56 120 CYS B CA 1
ATOM 6048 C C . CYS B 1 120 ? -5.922 -27.625 -27.344 1 91.56 120 CYS B C 1
ATOM 6050 O O . CYS 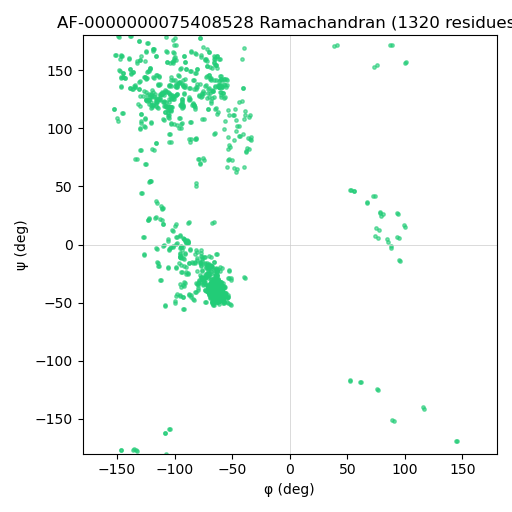B 1 120 ? -6.562 -28.484 -27.953 1 91.56 120 CYS B O 1
ATOM 6052 N N . ASN B 1 121 ? -5.586 -26.516 -27.875 1 92.75 121 ASN B N 1
ATOM 6053 C CA . ASN B 1 121 ? -5.965 -26.172 -29.25 1 92.75 121 ASN B CA 1
ATOM 6054 C C . ASN B 1 121 ? -5.297 -27.094 -30.266 1 92.75 121 ASN B C 1
ATOM 6056 O O . ASN B 1 121 ? -5.922 -27.484 -31.25 1 92.75 121 ASN B O 1
ATOM 6060 N N . GLU B 1 122 ? -4.059 -27.422 -29.984 1 91.31 122 GLU B N 1
ATOM 6061 C CA . GLU B 1 122 ? -3.336 -28.312 -30.875 1 91.31 122 GLU B CA 1
ATOM 6062 C C . GLU B 1 122 ? -3.969 -29.703 -30.906 1 91.31 122 GLU B C 1
ATOM 6064 O O . GLU B 1 122 ? -4.086 -30.328 -31.953 1 91.31 122 GLU B O 1
ATOM 6069 N N . VAL B 1 123 ? -4.344 -30.141 -29.781 1 94.75 123 VAL B N 1
ATOM 6070 C CA . VAL B 1 123 ? -4.957 -31.453 -29.656 1 94.75 123 VAL B CA 1
ATOM 6071 C C . VAL B 1 123 ? -6.301 -31.469 -30.375 1 94.75 123 VAL B C 1
ATOM 6073 O O . VAL B 1 123 ? -6.617 -32.438 -31.094 1 94.75 123 VAL B O 1
ATOM 6076 N N . VAL B 1 124 ? -7.055 -30.422 -30.203 1 96.75 124 VAL B N 1
ATOM 6077 C CA . VAL B 1 124 ? -8.352 -30.328 -30.859 1 96.75 124 VAL B CA 1
ATOM 6078 C C . VAL B 1 124 ? -8.172 -30.344 -32.375 1 96.75 124 VAL B C 1
ATOM 6080 O O . VAL B 1 124 ? -8.875 -31.062 -33.094 1 96.75 124 VAL B O 1
ATOM 6083 N N . GLU B 1 125 ? -7.277 -29.578 -32.812 1 96.25 125 GLU B N 1
ATOM 6084 C CA . GLU B 1 125 ? -7.008 -29.516 -34.25 1 96.25 125 GLU B CA 1
ATOM 6085 C C . GLU B 1 125 ? -6.578 -30.891 -34.781 1 96.25 125 GLU B C 1
ATOM 6087 O O . GLU B 1 125 ? -7.02 -31.297 -35.844 1 96.25 125 GLU B O 1
ATOM 6092 N N . SER B 1 126 ? -5.75 -31.5 -34.062 1 95.88 126 SER B N 1
ATOM 6093 C CA . SER B 1 126 ? -5.254 -32.812 -34.469 1 95.88 126 SER B CA 1
ATOM 6094 C C . SER B 1 126 ? -6.383 -33.844 -34.5 1 95.88 126 SER B C 1
ATOM 6096 O O . SER B 1 126 ? -6.492 -34.625 -35.469 1 95.88 126 SER B O 1
ATOM 6098 N N . ILE B 1 127 ? -7.195 -33.906 -33.5 1 97.44 127 ILE B N 1
ATOM 6099 C CA . ILE B 1 127 ? -8.312 -34.844 -33.438 1 97.44 127 ILE B CA 1
ATOM 6100 C C . ILE B 1 127 ? -9.258 -34.594 -34.594 1 97.44 127 ILE B C 1
ATOM 6102 O O . ILE B 1 127 ? -9.648 -35.531 -35.312 1 97.44 127 ILE B O 1
ATOM 6106 N N . ASN B 1 128 ? -9.625 -33.375 -34.812 1 97.69 128 ASN B N 1
ATOM 6107 C CA . ASN B 1 128 ? -10.555 -33 -35.906 1 97.69 128 ASN B CA 1
ATOM 6108 C C . ASN B 1 128 ? -9.969 -33.344 -37.281 1 97.69 128 ASN B C 1
ATOM 6110 O O . ASN B 1 128 ? -10.695 -33.75 -38.188 1 97.69 128 ASN B O 1
ATOM 6114 N N . HIS B 1 129 ? -8.75 -33.125 -37.406 1 96.81 129 HIS B N 1
ATOM 6115 C CA . HIS B 1 129 ? -8.078 -33.469 -38.656 1 96.81 129 HIS B CA 1
ATOM 6116 C C . HIS B 1 129 ? -8.141 -34.969 -38.906 1 96.81 129 HIS B C 1
ATOM 6118 O O . HIS B 1 129 ? -8.461 -35.375 -40.031 1 96.81 129 HIS B O 1
ATOM 6124 N N . HIS B 1 130 ? -7.836 -35.75 -37.938 1 96.56 130 HIS B N 1
ATOM 6125 C CA . HIS B 1 130 ? -7.871 -37.188 -38.062 1 96.56 130 HIS B CA 1
ATOM 6126 C C . HIS B 1 130 ? -9.281 -37.688 -38.344 1 96.56 130 HIS B C 1
ATOM 6128 O O . HIS B 1 130 ? -9.469 -38.656 -39.125 1 96.56 130 HIS B O 1
ATOM 6134 N N . ALA B 1 131 ? -10.211 -37.062 -37.688 1 96.19 131 ALA B N 1
ATOM 6135 C CA . ALA B 1 131 ? -11.602 -37.5 -37.844 1 96.19 131 ALA B CA 1
ATOM 6136 C C . ALA B 1 131 ? -12.203 -36.938 -39.125 1 96.19 131 ALA B C 1
ATOM 6138 O O . ALA B 1 131 ? -13.203 -37.469 -39.625 1 96.19 131 ALA B O 1
ATOM 6139 N N . GLY B 1 132 ? -11.703 -35.844 -39.688 1 94.56 132 GLY B N 1
ATOM 6140 C CA . GLY B 1 132 ? -12.242 -35.188 -40.844 1 94.56 132 GLY B CA 1
ATOM 6141 C C . GLY B 1 132 ? -13.5 -34.406 -40.594 1 94.56 132 GLY B C 1
ATOM 6142 O O . GLY B 1 132 ? -14.297 -34.156 -41.5 1 94.56 132 GLY B O 1
ATOM 6143 N N . ALA B 1 133 ? -13.773 -34.188 -39.344 1 95.5 133 ALA B N 1
ATOM 6144 C CA . ALA B 1 133 ? -14.953 -33.438 -38.906 1 95.5 133 ALA B CA 1
ATOM 6145 C C . ALA B 1 133 ? -14.711 -32.75 -37.562 1 95.5 133 ALA B C 1
ATOM 6147 O O . ALA B 1 133 ? -13.719 -33.031 -36.875 1 95.5 133 ALA B O 1
ATOM 6148 N N . LYS B 1 134 ? -15.562 -31.812 -37.281 1 95.38 134 LYS B N 1
ATOM 6149 C CA . LYS B 1 134 ? -15.469 -31.125 -36 1 95.38 134 LYS B CA 1
ATOM 6150 C C . LYS B 1 134 ? -16.125 -31.938 -34.875 1 95.38 134 LYS B C 1
ATOM 6152 O O . LYS B 1 134 ? -17.297 -31.75 -34.562 1 95.38 134 LYS B O 1
ATOM 6157 N N . VAL B 1 135 ? -15.32 -32.719 -34.281 1 97.12 135 VAL B N 1
ATOM 6158 C CA . VAL B 1 135 ? -15.852 -33.625 -33.25 1 97.12 135 VAL B CA 1
ATOM 6159 C C . VAL B 1 135 ? -15.305 -33.25 -31.891 1 97.12 135 VAL B C 1
ATOM 6161 O O . VAL B 1 135 ? -15.844 -33.656 -30.859 1 97.12 135 VAL B O 1
ATOM 6164 N N . ALA B 1 136 ? -14.227 -32.5 -31.875 1 97.81 136 ALA B N 1
ATOM 6165 C CA . ALA B 1 136 ? -13.578 -32.094 -30.641 1 97.81 136 ALA B CA 1
ATOM 6166 C C . ALA B 1 136 ? -13.625 -30.578 -30.469 1 97.81 136 ALA B C 1
ATOM 6168 O O . ALA B 1 136 ? -13.516 -29.828 -31.453 1 97.81 136 ALA B O 1
ATOM 6169 N N . ILE B 1 137 ? -13.75 -30.141 -29.203 1 96.88 137 ILE B N 1
ATOM 6170 C CA . ILE B 1 137 ? -13.758 -28.719 -28.906 1 96.88 137 ILE B CA 1
ATOM 6171 C C . ILE B 1 137 ? -12.914 -28.453 -27.656 1 96.88 137 ILE B C 1
ATOM 6173 O O . ILE B 1 137 ? -12.758 -29.328 -26.812 1 96.88 137 ILE B O 1
ATOM 6177 N N . ALA B 1 138 ? -12.297 -27.344 -27.625 1 96.06 138 ALA B N 1
ATOM 6178 C CA . ALA B 1 138 ? -11.508 -26.922 -26.469 1 96.06 138 ALA B CA 1
ATOM 6179 C C . ALA B 1 138 ? -12.305 -25.969 -25.594 1 96.06 138 ALA B C 1
ATOM 6181 O O . ALA B 1 138 ? -13 -25.078 -26.094 1 96.06 138 ALA B O 1
ATOM 6182 N N . LYS B 1 139 ? -12.266 -26.156 -24.266 1 93.75 139 LYS B N 1
ATOM 6183 C CA . LYS B 1 139 ? -12.891 -25.234 -23.312 1 93.75 139 LYS B CA 1
ATOM 6184 C C . LYS B 1 139 ? -11.852 -24.672 -22.344 1 93.75 139 LYS B C 1
ATOM 6186 O O . LYS B 1 139 ? -11.383 -25.359 -21.453 1 93.75 139 LYS B O 1
ATOM 6191 N N . HIS B 1 140 ? -11.461 -23.469 -22.531 1 88.44 140 HIS B N 1
ATOM 6192 C CA . HIS B 1 140 ? -10.562 -22.734 -21.656 1 88.44 140 HIS B CA 1
ATOM 6193 C C . HIS B 1 140 ? -10.883 -21.25 -21.672 1 88.44 140 HIS B C 1
ATOM 6195 O O . HIS B 1 140 ? -11.82 -20.812 -22.344 1 88.44 140 HIS B O 1
ATOM 6201 N N . SER B 1 141 ? -10.188 -20.453 -20.922 1 77.75 141 SER B N 1
ATOM 6202 C CA . SER B 1 141 ? -10.516 -19.047 -20.672 1 77.75 141 SER B CA 1
ATOM 6203 C C . SER B 1 141 ? -10.461 -18.219 -21.953 1 77.75 141 SER B C 1
ATOM 6205 O O . SER B 1 141 ? -11.148 -17.203 -22.062 1 77.75 141 SER B O 1
ATOM 6207 N N . GLU B 1 142 ? -9.68 -18.625 -22.938 1 77.31 142 GLU B N 1
ATOM 6208 C CA . GLU B 1 142 ? -9.508 -17.859 -24.156 1 77.31 142 GLU B CA 1
ATOM 6209 C C . GLU B 1 142 ? -10.453 -18.344 -25.25 1 77.31 142 GLU B C 1
ATOM 6211 O O . GLU B 1 142 ? -10.547 -17.719 -26.312 1 77.31 142 GLU B O 1
ATOM 6216 N N . ALA B 1 143 ? -11.086 -19.453 -24.984 1 76.75 143 ALA B N 1
ATOM 6217 C CA . ALA B 1 143 ? -12.008 -20.016 -25.969 1 76.75 143 ALA B CA 1
ATOM 6218 C C . ALA B 1 143 ? -13.461 -19.766 -25.578 1 76.75 143 ALA B C 1
ATOM 6220 O O . ALA B 1 143 ? -13.859 -20.062 -24.453 1 76.75 143 ALA B O 1
ATOM 6221 N N . MET B 1 144 ? -14.195 -19.031 -26.406 1 76.25 144 MET B N 1
ATOM 6222 C CA . MET B 1 144 ? -15.617 -18.797 -26.156 1 76.25 144 MET B CA 1
ATOM 6223 C C . MET B 1 144 ? -16.453 -19.938 -26.734 1 76.25 144 MET B C 1
ATOM 6225 O O . MET B 1 144 ? -16.656 -20 -27.953 1 76.25 144 MET B O 1
ATOM 6229 N N . VAL B 1 145 ? -16.75 -20.984 -26 1 86.62 145 VAL B N 1
ATOM 6230 C CA . VAL B 1 145 ? -17.594 -22.078 -26.469 1 86.62 145 VAL B CA 1
ATOM 6231 C C . VAL B 1 145 ? -18.891 -22.125 -25.656 1 86.62 145 VAL B C 1
ATOM 6233 O O . VAL B 1 145 ? -18.875 -21.875 -24.453 1 86.62 145 VAL B O 1
ATOM 6236 N N . SER B 1 146 ? -20.016 -22.344 -26.328 1 88.06 146 SER B N 1
ATOM 6237 C CA . SER B 1 146 ? -21.312 -22.406 -25.688 1 88.06 146 SER B CA 1
ATOM 6238 C C . SER B 1 146 ? -21.516 -23.75 -24.969 1 88.06 146 SER B C 1
ATOM 6240 O O . SER B 1 146 ? -20.828 -24.719 -25.281 1 88.06 146 SER B O 1
ATOM 6242 N N . ALA B 1 147 ? -22.438 -23.766 -24.094 1 87.81 147 ALA B N 1
ATOM 6243 C CA . ALA B 1 147 ? -22.781 -24.984 -23.359 1 87.81 147 ALA B CA 1
ATOM 6244 C C . ALA B 1 147 ? -23.312 -26.062 -24.297 1 87.81 147 ALA B C 1
ATOM 6246 O O . ALA B 1 147 ? -23.031 -27.25 -24.109 1 87.81 147 ALA B O 1
ATOM 6247 N N . ASP B 1 148 ? -23.938 -25.594 -25.328 1 90.44 148 ASP B N 1
ATOM 6248 C CA . ASP B 1 148 ? -24.5 -26.531 -26.281 1 90.44 148 ASP B CA 1
ATOM 6249 C C . ASP B 1 148 ? -23.406 -27.203 -27.109 1 90.44 148 ASP B C 1
ATOM 6251 O O . ASP B 1 148 ? -23.5 -28.391 -27.438 1 90.44 148 ASP B O 1
ATOM 6255 N N . GLU B 1 149 ? -22.453 -26.438 -27.344 1 92.94 149 GLU B N 1
ATOM 6256 C CA . GLU B 1 149 ? -21.344 -26.984 -28.109 1 92.94 149 GLU B CA 1
ATOM 6257 C C . GLU B 1 149 ? -20.562 -28.016 -27.281 1 92.94 149 GLU B C 1
ATOM 6259 O O . GLU B 1 149 ? -20.141 -29.047 -27.812 1 92.94 149 GLU B O 1
ATOM 6264 N N . VAL B 1 150 ? -20.422 -27.719 -26.078 1 94.19 150 VAL B N 1
ATOM 6265 C CA . VAL B 1 150 ? -19.719 -28.625 -25.188 1 94.19 150 VAL B CA 1
ATOM 6266 C C . VAL B 1 150 ? -20.5 -29.922 -25.031 1 94.19 150 VAL B C 1
ATOM 6268 O O . VAL B 1 150 ? -19.922 -31.016 -25.141 1 94.19 150 VAL B O 1
ATOM 6271 N N . ALA B 1 151 ? -21.781 -29.766 -24.906 1 93.69 151 ALA B N 1
ATOM 6272 C CA . ALA B 1 151 ? -22.656 -30.922 -24.703 1 93.69 151 ALA B CA 1
ATOM 6273 C C . ALA B 1 151 ? -22.766 -31.75 -25.984 1 93.69 151 ALA B C 1
ATOM 6275 O O . ALA B 1 151 ? -22.953 -32.969 -25.938 1 93.69 151 ALA B O 1
ATOM 6276 N N . GLY B 1 152 ? -22.547 -31.125 -27.047 1 93.88 152 GLY B N 1
ATOM 6277 C CA . GLY B 1 152 ? -22.766 -31.797 -28.312 1 93.88 152 GLY B CA 1
ATOM 6278 C C . GLY B 1 152 ? -21.5 -32.406 -28.875 1 93.88 152 GLY B C 1
ATOM 6279 O O . GLY B 1 152 ? -21.562 -33.188 -29.859 1 93.88 152 GLY B O 1
ATOM 6280 N N . SER B 1 153 ? -20.406 -32.219 -28.234 1 96.5 153 SER B N 1
ATOM 6281 C CA . SER B 1 153 ? -19.141 -32.688 -28.797 1 96.5 153 SER B CA 1
ATOM 6282 C C . SER B 1 153 ? -18.734 -34.031 -28.234 1 96.5 153 SER B C 1
ATOM 6284 O O . SER B 1 153 ? -18.844 -34.281 -27.031 1 96.5 153 SER B O 1
ATOM 6286 N N . ASP B 1 154 ? -18.234 -34.875 -29.109 1 97.06 154 ASP B N 1
ATOM 6287 C CA . ASP B 1 154 ? -17.766 -36.188 -28.688 1 97.06 154 ASP B CA 1
ATOM 6288 C C . ASP B 1 154 ? -16.578 -36.094 -27.734 1 97.06 154 ASP B C 1
ATOM 6290 O O . ASP B 1 154 ? -16.484 -36.844 -26.766 1 97.06 154 ASP B O 1
ATOM 6294 N N . ILE B 1 155 ? -15.727 -35.125 -28.078 1 98.06 155 ILE B N 1
ATOM 6295 C CA . ILE B 1 155 ? -14.484 -34.969 -27.328 1 98.06 155 ILE B CA 1
ATOM 6296 C C . ILE B 1 155 ? -14.367 -33.562 -26.797 1 98.06 155 ILE B C 1
ATOM 6298 O O . ILE B 1 155 ? -14.453 -32.594 -27.562 1 98.06 155 ILE B O 1
ATOM 6302 N N . LEU B 1 156 ? -14.172 -33.469 -25.5 1 97.62 156 LEU B N 1
ATOM 6303 C CA . LEU B 1 156 ? -13.906 -32.188 -24.859 1 97.62 156 LEU B CA 1
ATOM 6304 C C . LEU B 1 156 ? -12.469 -32.125 -24.375 1 97.62 156 LEU B C 1
ATOM 6306 O O . LEU B 1 156 ? -11.977 -33.031 -23.734 1 97.62 156 LEU B O 1
ATOM 6310 N N . VAL B 1 157 ? -11.75 -31.062 -24.688 1 97.19 157 VAL B N 1
ATOM 6311 C CA . VAL B 1 157 ? -10.367 -30.891 -24.266 1 97.19 157 VAL B CA 1
ATOM 6312 C C . VAL B 1 157 ? -10.266 -29.688 -23.328 1 97.19 157 VAL B C 1
ATOM 6314 O O . VAL B 1 157 ? -10.703 -28.578 -23.672 1 97.19 157 VAL B O 1
ATOM 6317 N N . VAL B 1 158 ? -9.719 -29.938 -22.141 1 95.12 158 VAL B N 1
ATOM 6318 C CA . VAL B 1 158 ? -9.586 -28.859 -21.141 1 95.12 158 VAL B CA 1
ATOM 6319 C C . VAL B 1 158 ? -8.164 -28.844 -20.594 1 95.12 158 VAL B C 1
ATOM 6321 O O . VAL B 1 158 ? -7.355 -29.719 -20.906 1 95.12 158 VAL B O 1
ATOM 6324 N N . THR B 1 159 ? -7.875 -27.891 -19.781 1 91.94 159 THR B N 1
ATOM 6325 C CA . THR B 1 159 ? -6.559 -27.781 -19.156 1 91.94 159 THR B CA 1
ATOM 6326 C C . THR B 1 159 ? -6.543 -28.5 -17.812 1 91.94 159 THR B C 1
ATOM 6328 O O . THR B 1 159 ? -7.598 -28.781 -17.234 1 91.94 159 THR B O 1
ATOM 6331 N N . HIS B 1 160 ? -5.316 -28.781 -17.344 1 89.19 160 HIS B N 1
ATOM 6332 C CA . HIS B 1 160 ? -5.156 -29.359 -16.016 1 89.19 160 HIS B CA 1
ATOM 6333 C C . HIS B 1 160 ? -5.855 -28.5 -14.953 1 89.19 160 HIS B C 1
ATOM 6335 O O . HIS B 1 160 ? -6.594 -29.031 -14.117 1 89.19 160 HIS B O 1
ATOM 6341 N N . GLN B 1 161 ? -5.664 -27.25 -15.047 1 86.44 161 GLN B N 1
ATOM 6342 C CA . GLN B 1 161 ? -6.227 -26.328 -14.07 1 86.44 161 GLN B CA 1
ATOM 6343 C C . GLN B 1 161 ? -7.75 -26.359 -14.086 1 86.44 161 GLN B C 1
ATOM 6345 O O . GLN B 1 161 ? -8.391 -26.375 -13.031 1 86.44 161 GLN B O 1
ATOM 6350 N N . ALA B 1 162 ? -8.32 -26.328 -15.25 1 87.25 162 ALA B N 1
ATOM 6351 C CA . ALA B 1 162 ? -9.773 -26.391 -15.383 1 87.25 162 ALA B CA 1
ATOM 6352 C C . ALA B 1 162 ? -10.32 -27.672 -14.773 1 87.25 162 ALA B C 1
ATOM 6354 O O . ALA B 1 162 ? -11.367 -27.672 -14.117 1 87.25 162 ALA B O 1
ATOM 6355 N N . TYR B 1 163 ? -9.648 -28.734 -14.961 1 89.5 163 TYR B N 1
ATOM 6356 C CA . TYR B 1 163 ? -10.047 -30.047 -14.438 1 89.5 163 TYR B CA 1
ATOM 6357 C C . TYR B 1 163 ? -9.992 -30.062 -12.914 1 89.5 163 TYR B C 1
ATOM 6359 O O . TYR B 1 163 ? -10.945 -30.484 -12.258 1 89.5 163 TYR B O 1
ATOM 6367 N N . VAL B 1 164 ? -8.875 -29.547 -12.43 1 85.69 164 VAL B N 1
ATOM 6368 C CA . VAL B 1 164 ? -8.68 -29.547 -10.984 1 85.69 164 VAL B CA 1
ATOM 6369 C C . VAL B 1 164 ? -9.703 -28.625 -10.328 1 85.69 164 VAL B C 1
ATOM 6371 O O . VAL B 1 164 ? -10.297 -28.969 -9.305 1 85.69 164 VAL B O 1
ATOM 6374 N N . ASN B 1 165 ? -9.914 -27.516 -10.93 1 83.06 165 ASN B N 1
ATOM 6375 C CA . ASN B 1 165 ? -10.891 -26.562 -10.398 1 83.06 165 ASN B CA 1
ATOM 6376 C C . ASN B 1 165 ? -12.289 -27.172 -10.352 1 83.06 165 ASN B C 1
ATOM 6378 O O . ASN B 1 165 ? -13.039 -26.938 -9.406 1 83.06 165 ASN B O 1
ATOM 6382 N N . ALA B 1 166 ? -12.609 -27.844 -11.375 1 85.88 166 ALA B N 1
ATOM 6383 C CA . ALA B 1 166 ? -13.914 -28.5 -11.445 1 85.88 166 ALA B CA 1
ATOM 6384 C C . ALA B 1 166 ? -14.031 -29.578 -10.375 1 85.88 166 ALA B C 1
ATOM 6386 O O . ALA B 1 166 ? -15.086 -29.734 -9.758 1 85.88 166 ALA B O 1
ATOM 6387 N N . ALA B 1 167 ? -13.008 -30.297 -10.18 1 84.25 167 ALA B N 1
ATOM 6388 C CA . ALA B 1 167 ? -13.008 -31.375 -9.195 1 84.25 167 ALA B CA 1
ATOM 6389 C C . ALA B 1 167 ? -13.148 -30.828 -7.777 1 84.25 167 ALA B C 1
ATOM 6391 O O . ALA B 1 167 ? -13.898 -31.375 -6.961 1 84.25 167 ALA B O 1
ATOM 6392 N N . ILE B 1 168 ? -12.359 -29.797 -7.547 1 75.38 168 ILE B N 1
ATOM 6393 C CA . ILE B 1 168 ? -12.406 -29.156 -6.234 1 75.38 168 ILE B CA 1
ATOM 6394 C C . ILE B 1 168 ? -13.812 -28.609 -5.977 1 75.38 168 ILE B C 1
ATOM 6396 O O . ILE B 1 168 ? -14.312 -28.688 -4.855 1 75.38 168 ILE B O 1
ATOM 6400 N N . GLY B 1 169 ? -14.375 -28.078 -7.016 1 73.38 169 GLY B N 1
ATOM 6401 C CA . GLY B 1 169 ? -15.711 -27.5 -6.906 1 73.38 169 GLY B CA 1
ATOM 6402 C C . GLY B 1 169 ? -16.766 -28.531 -6.543 1 73.38 169 GLY B C 1
ATOM 6403 O O . GLY B 1 169 ? -17.812 -28.172 -5.98 1 73.38 169 GLY B O 1
ATOM 6404 N N . LEU B 1 170 ? -16.547 -29.734 -6.875 1 72.81 170 LEU B N 1
ATOM 6405 C CA . LEU B 1 170 ? -17.484 -30.797 -6.551 1 72.81 170 LEU B CA 1
ATOM 6406 C C . LEU B 1 170 ? -17.641 -30.938 -5.039 1 72.81 170 LEU B C 1
ATOM 6408 O O . LEU B 1 170 ? -18.734 -31.203 -4.547 1 72.81 170 LEU B O 1
ATOM 6412 N N . ALA B 1 171 ? -16.484 -30.906 -4.453 1 60.56 171 ALA B N 1
ATOM 6413 C CA . ALA B 1 171 ? -16.531 -30.984 -2.998 1 60.56 171 ALA B CA 1
ATOM 6414 C C . ALA B 1 171 ? -17.234 -29.766 -2.396 1 60.56 171 ALA B C 1
ATOM 6416 O O . ALA B 1 171 ? -17.812 -29.844 -1.308 1 60.56 171 ALA B O 1
ATOM 6417 N N . GLY B 1 172 ? -17.141 -28.812 -3.213 1 57.78 172 GLY B N 1
ATOM 6418 C CA . GLY B 1 172 ? -17.844 -27.609 -2.785 1 57.78 172 GLY B CA 1
ATOM 6419 C C . GLY B 1 172 ? -19.172 -27.422 -3.467 1 57.78 172 GLY B C 1
ATOM 6420 O O . GLY B 1 172 ? -19.625 -28.297 -4.211 1 57.78 172 GLY B O 1
ATOM 6421 N N . ASP B 1 173 ? -20.094 -26.406 -3.203 1 58.69 173 ASP B N 1
ATOM 6422 C CA . ASP B 1 173 ? -21.438 -26.094 -3.654 1 58.69 173 ASP B CA 1
ATOM 6423 C C . ASP B 1 173 ? -21.453 -25.75 -5.145 1 58.69 173 ASP B C 1
ATOM 6425 O O . ASP B 1 173 ? -22.391 -25.109 -5.629 1 58.69 173 ASP B O 1
ATOM 6429 N N . ARG B 1 174 ? -20.297 -26.203 -5.945 1 60.81 174 ARG B N 1
ATOM 6430 C CA . ARG B 1 174 ? -20.297 -25.844 -7.355 1 60.81 174 ARG B CA 1
ATOM 6431 C C . ARG B 1 174 ? -20.219 -27.078 -8.25 1 60.81 174 ARG B C 1
ATOM 6433 O O . ARG B 1 174 ? -19.344 -27.156 -9.109 1 60.81 174 ARG B O 1
ATOM 6440 N N . ALA B 1 175 ? -21.078 -27.906 -8.016 1 71.94 175 ALA B N 1
ATOM 6441 C CA . ALA B 1 175 ? -21.156 -29.172 -8.727 1 71.94 175 ALA B CA 1
ATOM 6442 C C . ALA B 1 175 ? -21.422 -28.953 -10.219 1 71.94 175 ALA B C 1
ATOM 6444 O O . ALA B 1 175 ? -21.172 -29.828 -11.039 1 71.94 175 ALA B O 1
ATOM 6445 N N . ASP B 1 176 ? -21.688 -27.734 -10.508 1 78.31 176 ASP B N 1
ATOM 6446 C CA . ASP B 1 176 ? -22.078 -27.406 -11.883 1 78.31 176 ASP B CA 1
ATOM 6447 C C . ASP B 1 176 ? -20.859 -27.453 -12.812 1 78.31 176 ASP B C 1
ATOM 6449 O O . ASP B 1 176 ? -20.953 -27.922 -13.938 1 78.31 176 ASP B O 1
ATOM 6453 N N . LYS B 1 177 ? -19.719 -27.109 -12.297 1 82.94 177 LYS B N 1
ATOM 6454 C CA . LYS B 1 177 ? -18.531 -27.047 -13.156 1 82.94 177 LYS B CA 1
ATOM 6455 C C . LYS B 1 177 ? -18.078 -28.453 -13.555 1 82.94 177 LYS B C 1
ATOM 6457 O O . LYS B 1 177 ? -17.625 -28.672 -14.68 1 82.94 177 LYS B O 1
ATOM 6462 N N . TRP B 1 178 ? -18.219 -29.344 -12.695 1 88.06 178 TRP B N 1
ATOM 6463 C CA . TRP B 1 178 ? -17.844 -30.719 -12.992 1 88.06 178 TRP B CA 1
ATOM 6464 C C . TRP B 1 178 ? -18.812 -31.344 -13.992 1 88.06 178 TRP B C 1
ATOM 6466 O O . TRP B 1 178 ? -18.391 -32 -14.938 1 88.06 178 TRP B O 1
ATOM 6476 N N . SER B 1 179 ? -20.109 -31.031 -13.805 1 88.44 179 SER B N 1
ATOM 6477 C CA . SER B 1 179 ? -21.125 -31.594 -14.68 1 88.44 179 SER B CA 1
ATOM 6478 C C . SER B 1 179 ? -20.938 -31.125 -16.125 1 88.44 179 SER B C 1
ATOM 6480 O O . SER B 1 179 ? -21.156 -31.891 -17.062 1 88.44 179 SER B O 1
ATOM 6482 N N . VAL B 1 180 ? -20.469 -29.969 -16.219 1 88.81 180 VAL B N 1
ATOM 6483 C CA . VAL B 1 180 ? -20.266 -29.391 -17.531 1 88.81 180 VAL B CA 1
ATOM 6484 C C . VAL B 1 180 ? -19.156 -30.156 -18.25 1 88.81 180 VAL B C 1
ATOM 6486 O O . VAL B 1 180 ? -19.188 -30.312 -19.484 1 88.81 180 VAL B O 1
ATOM 6489 N N . LEU B 1 181 ? -18.172 -30.656 -17.531 1 90.94 181 LEU B N 1
ATOM 6490 C CA . LEU B 1 181 ? -17.031 -31.344 -18.141 1 90.94 181 LEU B CA 1
ATOM 6491 C C . LEU B 1 181 ? -17.391 -32.781 -18.5 1 90.94 181 LEU B C 1
ATOM 6493 O O . LEU B 1 181 ? -16.984 -33.281 -19.531 1 90.94 181 LEU B O 1
ATOM 6497 N N . VAL B 1 182 ? -18.281 -33.406 -17.672 1 91.5 182 VAL B N 1
ATOM 6498 C CA . VAL B 1 182 ? -18.375 -34.875 -17.766 1 91.5 182 VAL B CA 1
ATOM 6499 C C . VAL B 1 182 ? -19.672 -35.25 -18.484 1 91.5 182 VAL B C 1
ATOM 6501 O O . VAL B 1 182 ? -19.781 -36.344 -19.047 1 91.5 182 VAL B O 1
ATOM 6504 N N . GLU B 1 183 ? -20.562 -34.344 -18.5 1 93 183 GLU B N 1
ATOM 6505 C CA . GLU B 1 183 ? -21.844 -34.656 -19.125 1 93 183 GLU B CA 1
ATOM 6506 C C . GLU B 1 183 ? -21.906 -34.125 -20.562 1 93 183 GLU B C 1
ATOM 6508 O O . GLU B 1 183 ? -21.359 -33.062 -20.844 1 93 183 GLU B O 1
ATOM 6513 N N . TRP B 1 184 ? -22.406 -34.938 -21.406 1 95.06 184 TRP B N 1
ATOM 6514 C CA . TRP B 1 184 ? -22.688 -34.531 -22.797 1 95.06 184 TRP B CA 1
ATOM 6515 C C . TRP B 1 184 ? -24.031 -35.094 -23.266 1 95.06 184 TRP B C 1
ATOM 6517 O O . TRP B 1 184 ? -24.766 -35.688 -22.484 1 95.06 184 TRP B O 1
ATOM 6527 N N . ASN B 1 185 ? -24.484 -34.844 -24.453 1 93.69 185 ASN B N 1
ATOM 6528 C CA . ASN B 1 185 ? -25.844 -35.094 -24.922 1 93.69 185 ASN B CA 1
ATOM 6529 C C . ASN B 1 185 ? -26.219 -36.562 -24.812 1 93.69 185 ASN B C 1
ATOM 6531 O O . ASN B 1 185 ? -27.391 -36.906 -24.766 1 93.69 185 ASN B O 1
ATOM 6535 N N . HIS B 1 186 ? -25.281 -37.375 -24.734 1 94.75 186 HIS B N 1
ATOM 6536 C CA . HIS B 1 186 ? -25.562 -38.812 -24.766 1 94.75 186 HIS B CA 1
ATOM 6537 C C . HIS B 1 186 ? -25.156 -39.5 -23.453 1 94.75 186 HIS B C 1
ATOM 6539 O O . HIS B 1 186 ? -24.812 -40.656 -23.438 1 94.75 186 HIS B O 1
ATOM 6545 N N . GLY B 1 187 ? -25.094 -38.656 -22.344 1 92.38 187 GLY B N 1
ATOM 6546 C CA . GLY B 1 187 ? -24.781 -39.188 -21.031 1 92.38 187 GLY B CA 1
ATOM 6547 C C . GLY B 1 187 ? -23.484 -38.625 -20.469 1 92.38 187 GLY B C 1
ATOM 6548 O O . GLY B 1 187 ? -23.203 -37.438 -20.578 1 92.38 187 GLY B O 1
ATOM 6549 N N . ARG B 1 188 ? -22.781 -39.562 -19.812 1 93.31 188 ARG B N 1
ATOM 6550 C CA . ARG B 1 188 ? -21.516 -39.188 -19.219 1 93.31 188 ARG B CA 1
ATOM 6551 C C . ARG B 1 188 ? -20.344 -39.594 -20.094 1 93.31 188 ARG B C 1
ATOM 6553 O O . ARG B 1 188 ? -20.359 -40.656 -20.688 1 93.31 188 ARG B O 1
ATOM 6560 N N . ARG B 1 189 ? -19.453 -38.75 -20.094 1 95.06 189 ARG B N 1
ATOM 6561 C CA . ARG B 1 189 ? -18.234 -39.156 -20.781 1 95.06 189 ARG B CA 1
ATOM 6562 C C . ARG B 1 189 ? -17.531 -40.281 -20.031 1 95.06 189 ARG B C 1
ATOM 6564 O O . ARG B 1 189 ? -17.156 -40.125 -18.859 1 95.06 189 ARG B O 1
ATOM 6571 N N . LYS B 1 190 ? -17.266 -41.312 -20.703 1 94.44 190 LYS B N 1
ATOM 6572 C CA . LYS B 1 190 ? -16.828 -42.531 -20.031 1 94.44 190 LYS B CA 1
ATOM 6573 C C . LYS B 1 190 ? -15.305 -42.625 -20 1 94.44 190 LYS B C 1
ATOM 6575 O O . LYS B 1 190 ? -14.75 -43.469 -19.281 1 94.44 190 LYS B O 1
ATOM 6580 N N . LEU B 1 191 ? -14.641 -41.781 -20.703 1 95.81 191 LEU B N 1
ATOM 6581 C CA . LEU B 1 191 ? -13.18 -41.844 -20.75 1 95.81 191 LEU B CA 1
ATOM 6582 C C . LEU B 1 191 ? -12.578 -40.469 -20.484 1 95.81 191 LEU B C 1
ATOM 6584 O O . LEU B 1 191 ? -12.906 -39.5 -21.188 1 95.81 191 LEU B O 1
ATOM 6588 N N . THR B 1 192 ? -11.82 -40.406 -19.453 1 95.81 192 THR B N 1
ATOM 6589 C CA . THR B 1 192 ? -11.016 -39.219 -19.172 1 95.81 192 THR B CA 1
ATOM 6590 C C . THR B 1 192 ? -9.523 -39.562 -19.297 1 95.81 192 THR B C 1
ATOM 6592 O O . THR B 1 192 ? -9.039 -40.5 -18.672 1 95.81 192 THR B O 1
ATOM 6595 N N . VAL B 1 193 ? -8.836 -38.812 -20.109 1 96.56 193 VAL B N 1
ATOM 6596 C CA . VAL B 1 193 ? -7.402 -39.031 -20.297 1 96.56 193 VAL B CA 1
ATOM 6597 C C . VAL B 1 193 ? -6.633 -37.75 -19.938 1 96.56 193 VAL B C 1
ATOM 6599 O O . VAL B 1 193 ? -6.934 -36.688 -20.438 1 96.56 193 VAL B O 1
ATOM 6602 N N . ILE B 1 194 ? -5.707 -37.906 -19.062 1 94.06 194 ILE B N 1
ATOM 6603 C CA . ILE B 1 194 ? -4.84 -36.812 -18.672 1 94.06 194 ILE B CA 1
ATOM 6604 C C . ILE B 1 194 ? -3.477 -36.969 -19.328 1 94.06 194 ILE B C 1
ATOM 6606 O O . ILE B 1 194 ? -2.768 -37.938 -19.094 1 94.06 194 ILE B O 1
ATOM 6610 N N . ASP B 1 195 ? -3.264 -35.938 -20.188 1 91.44 195 ASP B N 1
ATOM 6611 C CA . ASP B 1 195 ? -1.948 -35.938 -20.828 1 91.44 195 ASP B CA 1
ATOM 6612 C C . ASP B 1 195 ? -0.901 -35.312 -19.906 1 91.44 195 ASP B C 1
ATOM 6614 O O . ASP B 1 195 ? -1.062 -34.156 -19.469 1 91.44 195 ASP B O 1
ATOM 6618 N N . GLU B 1 196 ? 0.088 -36 -19.5 1 83.5 196 GLU B N 1
ATOM 6619 C CA . GLU B 1 196 ? 1.128 -35.656 -18.547 1 83.5 196 GLU B CA 1
ATOM 6620 C C . GLU B 1 196 ? 0.591 -35.656 -17.109 1 83.5 196 GLU B C 1
ATOM 6622 O O . GLU B 1 196 ? -0.62 -35.562 -16.906 1 83.5 196 GLU B O 1
ATOM 6627 N N . ALA B 1 197 ? 1.471 -35.906 -16.234 1 76.62 197 ALA B N 1
ATOM 6628 C CA . ALA B 1 197 ? 1.038 -35.969 -14.836 1 76.62 197 ALA B CA 1
ATOM 6629 C C . ALA B 1 197 ? 0.418 -34.656 -14.391 1 76.62 197 ALA B C 1
ATOM 6631 O O . ALA B 1 197 ? 0.889 -33.562 -14.766 1 76.62 197 ALA B O 1
ATOM 6632 N N . LEU B 1 198 ? -0.67 -34.844 -13.672 1 73.75 198 LEU B N 1
ATOM 6633 C CA . LEU B 1 198 ? -1.339 -33.656 -13.109 1 73.75 198 LEU B CA 1
ATOM 6634 C C . LEU B 1 198 ? -0.435 -32.938 -12.109 1 73.75 198 LEU B C 1
ATOM 6636 O O . LEU B 1 198 ? -0.001 -33.531 -11.125 1 73.75 198 LEU B O 1
ATOM 6640 N N . ALA B 1 199 ? 0.034 -31.781 -12.375 1 62.78 199 ALA B N 1
ATOM 6641 C CA . ALA B 1 199 ? 0.93 -31.031 -11.508 1 62.78 199 ALA B CA 1
ATOM 6642 C C . ALA B 1 199 ? 0.245 -30.656 -10.195 1 62.78 199 ALA B C 1
ATOM 6644 O O . ALA B 1 199 ? 0.898 -30.562 -9.156 1 62.78 199 ALA B O 1
ATOM 6645 N N . ASN B 1 200 ? -1.028 -30.5 -10.18 1 70.38 200 ASN B N 1
ATOM 6646 C CA . ASN B 1 200 ? -1.723 -29.938 -9.023 1 70.38 200 ASN B CA 1
ATOM 6647 C C . ASN B 1 200 ? -2.768 -30.906 -8.477 1 70.38 200 ASN B C 1
ATOM 6649 O O . ASN B 1 200 ? -3.9 -30.5 -8.195 1 70.38 200 ASN B O 1
ATOM 6653 N N . MET B 1 201 ? -2.193 -32.188 -8.172 1 77.94 201 MET B N 1
ATOM 6654 C CA . MET B 1 201 ? -3.105 -33.156 -7.582 1 77.94 201 MET B CA 1
ATOM 6655 C C . MET B 1 201 ? -3.35 -32.875 -6.109 1 77.94 201 MET B C 1
ATOM 6657 O O . MET B 1 201 ? -4.309 -33.375 -5.52 1 77.94 201 MET B O 1
ATOM 6661 N N . VAL B 1 202 ? -2.486 -32.125 -5.602 1 84.94 202 VAL B N 1
ATOM 6662 C CA . VAL B 1 202 ? -2.549 -31.828 -4.172 1 84.94 202 VAL B CA 1
ATOM 6663 C C . VAL B 1 202 ? -3.01 -30.391 -3.967 1 84.94 202 VAL B C 1
ATOM 6665 O O . VAL B 1 202 ? -2.434 -29.453 -4.535 1 84.94 202 VAL B O 1
ATOM 6668 N N . GLU B 1 203 ? -4.121 -30.297 -3.301 1 85.69 203 GLU B N 1
ATOM 6669 C CA . GLU B 1 203 ? -4.562 -28.984 -2.854 1 85.69 203 GLU B CA 1
ATOM 6670 C C . GLU B 1 203 ? -3.893 -28.594 -1.538 1 85.69 203 GLU B C 1
ATOM 6672 O O . GLU B 1 203 ? -3.998 -29.312 -0.544 1 85.69 203 GLU B O 1
ATOM 6677 N N . GLU B 1 204 ? -3.24 -27.531 -1.61 1 88.62 204 GLU B N 1
ATOM 6678 C CA . GLU B 1 204 ? -2.498 -27.109 -0.427 1 88.62 204 GLU B CA 1
ATOM 6679 C C . GLU B 1 204 ? -3.057 -25.812 0.138 1 88.62 204 GLU B C 1
ATOM 6681 O O . GLU B 1 204 ? -3.455 -24.922 -0.617 1 88.62 204 GLU B O 1
ATOM 6686 N N . TYR B 1 205 ? -3.168 -25.75 1.431 1 88.81 205 TYR B N 1
ATOM 6687 C CA . TYR B 1 205 ? -3.471 -24.516 2.15 1 88.81 205 TYR B CA 1
ATOM 6688 C C . TYR B 1 205 ? -2.312 -24.109 3.057 1 88.81 205 TYR B C 1
ATOM 6690 O O . TYR B 1 205 ? -1.779 -24.953 3.797 1 88.81 205 TYR B O 1
ATOM 6698 N N . GLN B 1 206 ? -1.916 -22.984 2.869 1 91.94 206 GLN B N 1
ATOM 6699 C CA . GLN B 1 206 ? -0.825 -22.469 3.691 1 91.94 206 GLN B CA 1
ATOM 6700 C C . GLN B 1 206 ? -1.104 -21.047 4.148 1 91.94 206 GLN B C 1
ATOM 6702 O O . GLN B 1 206 ? -1.563 -20.219 3.361 1 91.94 206 GLN B O 1
ATOM 6707 N N . ILE B 1 207 ? -0.879 -20.781 5.441 1 93.38 207 ILE B N 1
ATOM 6708 C CA . ILE B 1 207 ? -1 -19.438 5.973 1 93.38 207 ILE B CA 1
ATOM 6709 C C . ILE B 1 207 ? 0.235 -19.094 6.809 1 93.38 207 ILE B C 1
ATOM 6711 O O . ILE B 1 207 ? 0.772 -19.953 7.508 1 93.38 207 ILE B O 1
ATOM 6715 N N . THR B 1 208 ? 0.684 -17.922 6.691 1 93.31 208 THR B N 1
ATOM 6716 C CA . THR B 1 208 ? 1.853 -17.469 7.445 1 93.31 208 THR B CA 1
ATOM 6717 C C . THR B 1 208 ? 1.437 -16.625 8.641 1 93.31 208 THR B C 1
ATOM 6719 O O . THR B 1 208 ? 0.341 -16.062 8.656 1 93.31 208 THR B O 1
ATOM 6722 N N . SER B 1 209 ? 2.328 -16.562 9.594 1 92.31 209 SER B N 1
ATOM 6723 C CA . SER B 1 209 ? 2.086 -15.727 10.766 1 92.31 209 SER B CA 1
ATOM 6724 C C . SER B 1 209 ? 1.914 -14.266 10.375 1 92.31 209 SER B C 1
ATOM 6726 O O . SER B 1 209 ? 1.03 -13.578 10.891 1 92.31 209 SER B O 1
ATOM 6728 N N . SER B 1 210 ? 2.676 -13.805 9.453 1 91.31 210 SER B N 1
ATOM 6729 C CA . SER B 1 210 ? 2.619 -12.414 9.008 1 91.31 210 SER B CA 1
ATOM 6730 C C . SER B 1 210 ? 1.293 -12.102 8.32 1 91.31 210 SER B C 1
ATOM 6732 O O . SER B 1 210 ? 0.716 -11.031 8.523 1 91.31 210 SER B O 1
ATOM 6734 N N . ALA B 1 211 ? 0.864 -13.062 7.508 1 94.38 211 ALA B N 1
ATOM 6735 C CA . ALA B 1 211 ? -0.392 -12.852 6.789 1 94.38 211 ALA B CA 1
ATOM 6736 C C . ALA B 1 211 ? -1.561 -12.719 7.762 1 94.38 211 ALA B C 1
ATOM 6738 O O . ALA B 1 211 ? -2.447 -11.883 7.559 1 94.38 211 ALA B O 1
ATOM 6739 N N . ILE B 1 212 ? -1.582 -13.484 8.797 1 94.88 212 ILE B N 1
ATOM 6740 C CA . ILE B 1 212 ? -2.648 -13.461 9.789 1 94.88 212 ILE B CA 1
ATOM 6741 C C . ILE B 1 212 ? -2.623 -12.133 10.547 1 94.88 212 ILE B C 1
ATOM 6743 O O . ILE B 1 212 ? -3.66 -11.484 10.703 1 94.88 212 ILE B O 1
ATOM 6747 N N . SER B 1 213 ? -1.456 -11.781 11.008 1 93.31 213 SER B N 1
ATOM 6748 C CA . SER B 1 213 ? -1.306 -10.547 11.758 1 93.31 213 SER B CA 1
ATOM 6749 C C . SER B 1 213 ? -1.71 -9.336 10.922 1 93.31 213 SER B C 1
ATOM 6751 O O . SER B 1 213 ? -2.361 -8.414 11.422 1 93.31 213 SER B O 1
ATOM 6753 N N . GLN B 1 214 ? -1.33 -9.328 9.734 1 93.81 214 GLN B N 1
ATOM 6754 C CA . GLN B 1 214 ? -1.662 -8.227 8.836 1 93.81 214 GLN B CA 1
ATOM 6755 C C . GLN B 1 214 ? -3.164 -8.172 8.562 1 93.81 214 GLN B C 1
ATOM 6757 O O . GLN B 1 214 ? -3.758 -7.09 8.562 1 93.81 214 GLN B O 1
ATOM 6762 N N . ALA B 1 215 ? -3.709 -9.305 8.289 1 95.69 215 ALA B N 1
ATOM 6763 C CA . ALA B 1 215 ? -5.152 -9.328 8.055 1 95.69 215 ALA B CA 1
ATOM 6764 C C . ALA B 1 215 ? -5.91 -8.766 9.25 1 95.69 215 ALA B C 1
ATOM 6766 O O . ALA B 1 215 ? -6.805 -7.934 9.094 1 95.69 215 ALA B O 1
ATOM 6767 N N . LEU B 1 216 ? -5.539 -9.172 10.438 1 93.69 216 LEU B N 1
ATOM 6768 C CA . LEU B 1 216 ? -6.164 -8.68 11.664 1 93.69 216 LEU B CA 1
ATOM 6769 C C . LEU B 1 216 ? -6.012 -7.168 11.781 1 93.69 216 LEU B C 1
ATOM 6771 O O . LEU B 1 216 ? -6.938 -6.48 12.219 1 93.69 216 LEU B O 1
ATOM 6775 N N . GLY B 1 217 ? -4.879 -6.73 11.383 1 92.12 217 GLY B N 1
ATOM 6776 C CA . GLY B 1 217 ? -4.598 -5.309 11.477 1 92.12 217 GLY B CA 1
ATOM 6777 C C . GLY B 1 217 ? -5.402 -4.473 10.5 1 92.12 217 GLY B C 1
ATOM 6778 O O . GLY B 1 217 ? -5.676 -3.299 10.758 1 92.12 217 GLY B O 1
ATOM 6779 N N . HIS B 1 218 ? -5.805 -5.055 9.414 1 93.88 218 HIS B N 1
ATOM 6780 C CA . HIS B 1 218 ? -6.449 -4.305 8.336 1 93.88 218 HIS B CA 1
ATOM 6781 C C . HIS B 1 218 ? -7.969 -4.363 8.461 1 93.88 218 HIS B C 1
ATOM 6783 O O . HIS B 1 218 ? -8.68 -3.65 7.746 1 93.88 218 HIS B O 1
ATOM 6789 N N . ILE B 1 219 ? -8.523 -5.164 9.367 1 93.75 219 ILE B N 1
ATOM 6790 C CA . ILE B 1 219 ? -9.969 -5.266 9.531 1 93.75 219 ILE B CA 1
ATOM 6791 C C . ILE B 1 219 ? -10.461 -4.148 10.438 1 93.75 219 ILE B C 1
ATOM 6793 O O . ILE B 1 219 ? -10.047 -4.047 11.594 1 93.75 219 ILE B O 1
ATOM 6797 N N . PRO B 1 220 ? -11.352 -3.324 9.922 1 90 220 PRO B N 1
ATOM 6798 C CA . PRO B 1 220 ? -11.867 -2.225 10.734 1 90 220 PRO B CA 1
ATOM 6799 C C . PRO B 1 220 ? -12.688 -2.711 11.938 1 90 220 PRO B C 1
ATOM 6801 O O . PRO B 1 220 ? -13.273 -3.793 11.883 1 90 220 PRO B O 1
ATOM 6804 N N . GLU B 1 221 ? -12.82 -1.874 12.891 1 84 221 GLU B N 1
ATOM 6805 C CA . GLU B 1 221 ? -13.477 -2.219 14.148 1 84 221 GLU B CA 1
ATOM 6806 C C . GLU B 1 221 ? -14.953 -2.535 13.922 1 84 221 GLU B C 1
ATOM 6808 O O . GLU B 1 221 ? -15.492 -3.463 14.531 1 84 221 GLU B O 1
ATOM 6813 N N . GLU B 1 222 ? -15.57 -1.763 13.102 1 84.31 222 GLU B N 1
ATOM 6814 C CA . GLU B 1 222 ? -16.984 -1.977 12.836 1 84.31 222 GLU B CA 1
ATOM 6815 C C . GLU B 1 222 ? -17.25 -3.375 12.281 1 84.31 222 GLU B C 1
ATOM 6817 O O . GLU B 1 222 ? -18.219 -4.027 12.648 1 84.31 222 GLU B O 1
ATOM 6822 N N . ILE B 1 223 ? -16.375 -3.854 11.445 1 91.06 223 ILE B N 1
ATOM 6823 C CA . ILE B 1 223 ? -16.516 -5.164 10.828 1 91.06 223 ILE B CA 1
ATOM 6824 C C . ILE B 1 223 ? -16.188 -6.258 11.836 1 91.06 223 ILE B C 1
ATOM 6826 O O . ILE B 1 223 ? -16.812 -7.324 11.836 1 91.06 223 ILE B O 1
ATOM 6830 N N . ARG B 1 224 ? -15.234 -6 12.734 1 89.5 224 ARG B N 1
ATOM 6831 C CA . ARG B 1 224 ? -14.898 -6.953 13.789 1 89.5 224 ARG B CA 1
ATOM 6832 C C . ARG B 1 224 ? -16.109 -7.246 14.672 1 89.5 224 ARG B C 1
ATOM 6834 O O . ARG B 1 224 ? -16.344 -8.398 15.055 1 89.5 224 ARG B O 1
ATOM 6841 N N . MET B 1 225 ? -16.828 -6.234 14.914 1 85.56 225 MET B N 1
ATOM 6842 C CA . MET B 1 225 ? -17.984 -6.375 15.805 1 85.56 225 MET B CA 1
ATOM 6843 C C . MET B 1 225 ? -19.109 -7.121 15.109 1 85.56 225 MET B C 1
ATOM 6845 O O . MET B 1 225 ? -19.875 -7.852 15.75 1 85.56 225 MET B O 1
ATOM 6849 N N . ARG B 1 226 ? -19.219 -6.961 13.844 1 89.56 226 ARG B N 1
ATOM 6850 C CA . ARG B 1 226 ? -20.281 -7.59 13.07 1 89.56 226 ARG B CA 1
ATOM 6851 C C . ARG B 1 226 ? -20 -9.078 12.883 1 89.56 226 ARG B C 1
ATOM 6853 O O . ARG B 1 226 ? -20.938 -9.875 12.766 1 89.56 226 ARG B O 1
ATOM 6860 N N . PHE B 1 227 ? -18.719 -9.477 12.828 1 93.19 227 PHE B N 1
ATOM 6861 C CA . PHE B 1 227 ? -18.344 -10.867 12.578 1 93.19 227 PHE B CA 1
ATOM 6862 C C . PHE B 1 227 ? -17.438 -11.383 13.672 1 93.19 227 PHE B C 1
ATOM 6864 O O . PHE B 1 227 ? -16.297 -11.773 13.398 1 93.19 227 PHE B O 1
ATOM 6871 N N . PRO B 1 228 ? -17.875 -11.578 14.82 1 90.12 228 PRO B N 1
ATOM 6872 C CA . PRO B 1 228 ? -17.031 -11.93 15.961 1 90.12 228 PRO B CA 1
ATOM 6873 C C . PRO B 1 228 ? -16.422 -13.328 15.852 1 90.12 228 PRO B C 1
ATOM 6875 O O . PRO B 1 228 ? -15.273 -13.547 16.234 1 90.12 228 PRO B O 1
ATOM 6878 N N . ASP B 1 229 ? -17.125 -14.273 15.281 1 92.06 229 ASP B N 1
ATOM 6879 C CA . ASP B 1 229 ? -16.656 -15.656 15.266 1 92.06 229 ASP B CA 1
ATOM 6880 C C . ASP B 1 229 ? -15.5 -15.828 14.289 1 92.06 229 ASP B C 1
ATOM 6882 O O . ASP B 1 229 ? -14.461 -16.391 14.648 1 92.06 229 ASP B O 1
ATOM 6886 N N . PRO B 1 230 ? -15.68 -15.328 13.055 1 93.06 230 PRO B N 1
ATOM 6887 C CA . PRO B 1 230 ? -14.523 -15.383 12.148 1 93.06 230 PRO B CA 1
ATOM 6888 C C . PRO B 1 230 ? -13.297 -14.672 12.719 1 93.06 230 PRO B C 1
ATOM 6890 O O . PRO B 1 230 ? -12.172 -15.125 12.523 1 93.06 230 PRO B O 1
ATOM 6893 N N . ILE B 1 231 ? -13.539 -13.586 13.398 1 92.5 231 ILE B N 1
ATOM 6894 C CA . ILE B 1 231 ? -12.438 -12.82 13.977 1 92.5 231 ILE B CA 1
ATOM 6895 C C . ILE B 1 231 ? -11.781 -13.633 15.094 1 92.5 231 ILE B C 1
ATOM 6897 O O . ILE B 1 231 ? -10.555 -13.594 15.258 1 92.5 231 ILE B O 1
ATOM 6901 N N . LEU B 1 232 ? -12.523 -14.297 15.82 1 91.19 232 LEU B N 1
ATOM 6902 C CA . LEU B 1 232 ? -11.984 -15.156 16.859 1 91.19 232 LEU B CA 1
ATOM 6903 C C . LEU B 1 232 ? -11.078 -16.234 16.266 1 91.19 232 LEU B C 1
ATOM 6905 O O . LEU B 1 232 ? -10.047 -16.562 16.844 1 91.19 232 LEU B O 1
ATOM 6909 N N . CYS B 1 233 ? -11.477 -16.766 15.094 1 91.5 233 CYS B N 1
ATOM 6910 C CA . CYS B 1 233 ? -10.648 -17.75 14.414 1 91.5 233 CYS B CA 1
ATOM 6911 C C . CYS B 1 233 ? -9.297 -17.172 14.039 1 91.5 233 CYS B C 1
ATOM 6913 O O . CYS B 1 233 ? -8.266 -17.828 14.188 1 91.5 233 CYS B O 1
ATOM 6915 N N . LEU B 1 234 ? -9.344 -15.953 13.539 1 93.75 234 LEU B N 1
ATOM 6916 C CA . LEU B 1 234 ? -8.109 -15.258 13.188 1 93.75 234 LEU B CA 1
ATOM 6917 C C . LEU B 1 234 ? -7.23 -15.047 14.414 1 93.75 234 LEU B C 1
ATOM 6919 O O . LEU B 1 234 ? -6.02 -15.273 14.359 1 93.75 234 LEU B O 1
ATOM 6923 N N . ARG B 1 235 ? -7.793 -14.688 15.461 1 91.31 235 ARG B N 1
ATOM 6924 C CA . ARG B 1 235 ? -7.059 -14.43 16.703 1 91.31 235 ARG B CA 1
ATOM 6925 C C . ARG B 1 235 ? -6.469 -15.727 17.25 1 91.31 235 ARG B C 1
ATOM 6927 O O . ARG B 1 235 ? -5.367 -15.719 17.812 1 91.31 235 ARG B O 1
ATOM 6934 N N . GLU B 1 236 ? -7.211 -16.719 17.141 1 90.31 236 GLU B N 1
ATOM 6935 C CA . GLU B 1 236 ? -6.719 -18.016 17.594 1 90.31 236 GLU B CA 1
ATOM 6936 C C . GLU B 1 236 ? -5.488 -18.438 16.797 1 90.31 236 GLU B C 1
ATOM 6938 O O . GLU B 1 236 ? -4.52 -18.953 17.375 1 90.31 236 GLU B O 1
ATOM 6943 N N . ALA B 1 237 ? -5.602 -18.312 15.477 1 92.44 237 ALA B N 1
ATOM 6944 C CA . ALA B 1 237 ? -4.449 -18.641 14.641 1 92.44 237 ALA B CA 1
ATOM 6945 C C . ALA B 1 237 ? -3.234 -17.797 15.023 1 92.44 237 ALA B C 1
ATOM 6947 O O . ALA B 1 237 ? -2.111 -18.312 15.086 1 92.44 237 ALA B O 1
ATOM 6948 N N . ASP B 1 238 ? -3.502 -16.516 15.273 1 91.81 238 ASP B N 1
ATOM 6949 C CA . ASP B 1 238 ? -2.43 -15.617 15.68 1 91.81 238 ASP B CA 1
ATOM 6950 C C . ASP B 1 238 ? -1.805 -16.078 17 1 91.81 238 ASP B C 1
ATOM 6952 O O . ASP B 1 238 ? -0.583 -16.031 17.156 1 91.81 238 ASP B O 1
ATOM 6956 N N . GLU B 1 239 ? -2.602 -16.453 17.922 1 89.69 239 GLU B N 1
ATOM 6957 C CA . GLU B 1 239 ? -2.129 -16.922 19.219 1 89.69 239 GLU B CA 1
ATOM 6958 C C . GLU B 1 239 ? -1.302 -18.203 19.062 1 89.69 239 GLU B C 1
ATOM 6960 O O . GLU B 1 239 ? -0.298 -18.375 19.766 1 89.69 239 GLU B O 1
ATOM 6965 N N . ILE B 1 240 ? -1.747 -19.016 18.25 1 90.44 240 ILE B N 1
ATOM 6966 C CA . ILE B 1 240 ? -1.017 -20.25 17.984 1 90.44 240 ILE B CA 1
ATOM 6967 C C . ILE B 1 240 ? 0.378 -19.922 17.453 1 90.44 240 ILE B C 1
ATOM 6969 O O . ILE B 1 240 ? 1.371 -20.5 17.906 1 90.44 240 ILE B O 1
ATOM 6973 N N . PHE B 1 241 ? 0.442 -19.047 16.516 1 90.38 241 PHE B N 1
ATOM 6974 C CA . PHE B 1 241 ? 1.73 -18.641 15.961 1 90.38 241 PHE B CA 1
ATOM 6975 C C . PHE B 1 241 ? 2.627 -18.062 17.062 1 90.38 241 PHE B C 1
ATOM 6977 O O . PHE B 1 241 ? 3.826 -18.344 17.094 1 90.38 241 PHE B O 1
ATOM 6984 N N . GLN B 1 242 ? 2.014 -17.297 17.938 1 85.25 242 GLN B N 1
ATOM 6985 C CA . GLN B 1 242 ? 2.791 -16.688 19 1 85.25 242 GLN B CA 1
ATOM 6986 C C . GLN B 1 242 ? 3.338 -17.75 19.953 1 85.25 242 GLN B C 1
ATOM 6988 O O . GLN B 1 242 ? 4.523 -17.734 20.297 1 85.25 242 GLN B O 1
ATOM 6993 N N . LYS B 1 243 ? 2.518 -18.609 20.312 1 86.5 243 LYS B N 1
ATOM 6994 C CA . LYS B 1 243 ? 2.928 -19.672 21.234 1 86.5 243 LYS B CA 1
ATOM 6995 C C . LYS B 1 243 ? 4.02 -20.531 20.609 1 86.5 243 LYS B C 1
ATOM 6997 O O . LYS B 1 243 ? 4.996 -20.891 21.281 1 86.5 243 LYS B O 1
ATOM 7002 N N . MET B 1 244 ? 3.822 -20.891 19.375 1 87 244 MET B N 1
ATOM 7003 C CA . MET B 1 244 ? 4.789 -21.75 18.688 1 87 244 MET B CA 1
ATOM 7004 C C . MET B 1 244 ? 6.117 -21.016 18.5 1 87 244 MET B C 1
ATOM 7006 O O . MET B 1 244 ? 7.184 -21.625 18.609 1 87 244 MET B O 1
ATOM 7010 N N . SER B 1 245 ? 6.027 -19.781 18.188 1 82.94 245 SER B N 1
ATOM 7011 C CA . SER B 1 245 ? 7.238 -18.984 18.016 1 82.94 245 SER B CA 1
ATOM 7012 C C . SER B 1 245 ? 8.023 -18.891 19.312 1 82.94 245 SER B C 1
ATOM 7014 O O . SER B 1 245 ? 9.258 -18.906 19.312 1 82.94 245 SER B O 1
ATOM 7016 N N . GLU B 1 246 ? 7.312 -18.734 20.375 1 82.56 246 GLU B N 1
ATOM 7017 C CA . GLU B 1 246 ? 7.957 -18.719 21.688 1 82.56 246 GLU B CA 1
ATOM 7018 C C . GLU B 1 246 ? 8.633 -20.047 21.984 1 82.56 246 GLU B C 1
ATOM 7020 O O . GLU B 1 246 ? 9.727 -20.078 22.562 1 82.56 246 GLU B O 1
ATOM 7025 N N . MET B 1 247 ? 8.016 -21.062 21.641 1 82.25 247 MET B N 1
ATOM 7026 C CA . MET B 1 247 ? 8.562 -22.406 21.844 1 82.25 247 MET B CA 1
ATOM 7027 C C . MET B 1 247 ? 9.836 -22.609 21.031 1 82.25 247 MET B C 1
ATOM 7029 O O . MET B 1 247 ? 10.805 -23.203 21.516 1 82.25 247 MET B O 1
ATOM 7033 N N . VAL B 1 248 ? 9.82 -22.141 19.828 1 80.31 248 VAL B N 1
ATOM 7034 C CA . VAL B 1 248 ? 10.977 -22.266 18.938 1 80.31 248 VAL B CA 1
ATOM 7035 C C . VAL B 1 248 ? 12.125 -21.422 19.484 1 80.31 248 VAL B C 1
ATOM 7037 O O . VAL B 1 248 ? 13.289 -21.844 19.438 1 80.31 248 VAL B O 1
ATOM 7040 N N . ALA B 1 249 ? 11.789 -20.25 19.953 1 76.06 249 ALA B N 1
ATOM 7041 C CA . ALA B 1 249 ? 12.812 -19.359 20.484 1 76.06 249 ALA B CA 1
ATOM 7042 C C . ALA B 1 249 ? 13.438 -19.938 21.75 1 76.06 249 ALA B C 1
ATOM 7044 O O . ALA B 1 249 ? 14.617 -19.703 22.031 1 76.06 249 ALA B O 1
ATOM 7045 N N . ALA B 1 250 ? 12.633 -20.562 22.531 1 75.75 250 ALA B N 1
ATOM 7046 C CA . ALA B 1 250 ? 13.102 -21.125 23.797 1 75.75 250 ALA B CA 1
ATOM 7047 C C . ALA B 1 250 ? 13.977 -22.359 23.562 1 75.75 250 ALA B C 1
ATOM 7049 O O . ALA B 1 250 ? 14.773 -22.734 24.422 1 75.75 250 ALA B O 1
ATOM 7050 N N . LYS B 1 251 ? 13.781 -23.016 22.469 1 72.06 251 LYS B N 1
ATOM 7051 C CA . LYS B 1 251 ? 14.539 -24.234 22.188 1 72.06 251 LYS B CA 1
ATOM 7052 C C . LYS B 1 251 ? 15.43 -24.062 20.953 1 72.06 251 LYS B C 1
ATOM 7054 O O . LYS B 1 251 ? 15.008 -24.359 19.844 1 72.06 251 LYS B O 1
ATOM 7059 N N . PRO B 1 252 ? 16.641 -23.547 21.219 1 61.09 252 PRO B N 1
ATOM 7060 C CA . PRO B 1 252 ? 17.547 -23.266 20.109 1 61.09 252 PRO B CA 1
ATOM 7061 C C . PRO B 1 252 ? 17.75 -24.469 19.188 1 61.09 252 PRO B C 1
ATOM 7063 O O . PRO B 1 252 ? 18.062 -24.297 18 1 61.09 252 PRO B O 1
ATOM 7066 N N . GLU B 1 253 ? 17.609 -25.656 19.797 1 58.81 253 GLU B N 1
ATOM 7067 C CA . GLU B 1 253 ? 17.891 -26.828 18.984 1 58.81 253 GLU B CA 1
ATOM 7068 C C . GLU B 1 253 ? 16.922 -26.922 17.797 1 58.81 253 GLU B C 1
ATOM 7070 O O . GLU B 1 253 ? 17.25 -27.516 16.766 1 58.81 253 GLU B O 1
ATOM 7075 N N . TYR B 1 254 ? 15.773 -26.391 18.109 1 54.78 254 TYR B N 1
ATOM 7076 C CA . TYR B 1 254 ? 14.75 -26.453 17.078 1 54.78 254 TYR B CA 1
ATOM 7077 C C . TYR B 1 254 ? 14.828 -25.25 16.156 1 54.78 254 TYR B C 1
ATOM 7079 O O . TYR B 1 254 ? 13.93 -25.016 15.344 1 54.78 254 TYR B O 1
ATOM 7087 N N . ALA B 1 255 ? 15.828 -24.5 16.469 1 51.62 255 ALA B N 1
ATOM 7088 C CA . ALA B 1 255 ? 15.914 -23.156 15.883 1 51.62 255 ALA B CA 1
ATOM 7089 C C . ALA B 1 255 ? 15.797 -23.203 14.367 1 51.62 255 ALA B C 1
ATOM 7091 O O . ALA B 1 255 ? 15.289 -22.266 13.75 1 51.62 255 ALA B O 1
ATOM 7092 N N . MET B 1 256 ? 16.125 -24.406 13.742 1 53.97 256 MET B N 1
ATOM 7093 C CA . MET B 1 256 ? 16.188 -24.328 12.281 1 53.97 256 MET B CA 1
ATOM 7094 C C . MET B 1 256 ? 14.867 -24.766 11.656 1 53.97 256 MET B C 1
ATOM 7096 O O . MET B 1 256 ? 14.406 -24.172 10.688 1 53.97 256 MET B O 1
ATOM 7100 N N . THR B 1 257 ? 14.281 -25.875 12.148 1 63.69 257 THR B N 1
ATOM 7101 C CA . THR B 1 257 ? 13.031 -26.344 11.562 1 63.69 257 THR B CA 1
ATOM 7102 C C . THR B 1 257 ? 12.18 -27.062 12.602 1 63.69 257 THR B C 1
ATOM 7104 O O . THR B 1 257 ? 12.68 -27.891 13.359 1 63.69 257 THR B O 1
ATOM 7107 N N . MET B 1 258 ? 11.102 -26.5 13.039 1 73.31 258 MET B N 1
ATOM 7108 C CA . MET B 1 258 ? 10.133 -27.172 13.898 1 73.31 258 MET B CA 1
ATOM 7109 C C . MET B 1 258 ? 8.844 -27.469 13.133 1 73.31 258 MET B C 1
ATOM 7111 O O . MET B 1 258 ? 8.352 -26.609 12.398 1 73.31 258 MET B O 1
ATOM 7115 N N . THR B 1 259 ? 8.492 -28.781 13.102 1 83.56 259 THR B N 1
ATOM 7116 C CA . THR B 1 259 ? 7.215 -29.188 12.531 1 83.56 259 THR B CA 1
ATOM 7117 C C . THR B 1 259 ? 6.387 -29.953 13.562 1 83.56 259 THR B C 1
ATOM 7119 O O . THR B 1 259 ? 6.887 -30.859 14.219 1 83.56 259 THR B O 1
ATOM 7122 N N . ARG B 1 260 ? 5.164 -29.469 13.812 1 87.12 260 ARG B N 1
ATOM 7123 C CA . ARG B 1 260 ? 4.281 -30.109 14.789 1 87.12 260 ARG B CA 1
ATOM 7124 C C . ARG B 1 260 ? 2.824 -30.016 14.344 1 87.12 260 ARG B C 1
ATOM 7126 O O . ARG B 1 260 ? 2.402 -29 13.789 1 87.12 260 ARG B O 1
ATOM 7133 N N . MET B 1 261 ? 2.145 -31.078 14.672 1 89.56 261 MET B N 1
ATOM 7134 C CA . MET B 1 261 ? 0.71 -31.062 14.406 1 89.56 261 MET B CA 1
ATOM 7135 C C . MET B 1 261 ? -0.009 -30.109 15.352 1 89.56 261 MET B C 1
ATOM 7137 O O . MET B 1 261 ? 0.292 -30.078 16.547 1 89.56 261 MET B O 1
ATOM 7141 N N . VAL B 1 262 ? -0.865 -29.328 14.766 1 86.5 262 VAL B N 1
ATOM 7142 C CA . VAL B 1 262 ? -1.566 -28.344 15.562 1 86.5 262 VAL B CA 1
ATOM 7143 C C . VAL B 1 262 ? -3.031 -28.734 15.727 1 86.5 262 VAL B C 1
ATOM 7145 O O . VAL B 1 262 ? -3.57 -28.703 16.828 1 86.5 262 VAL B O 1
ATOM 7148 N N . TRP B 1 263 ? -3.674 -29.016 14.516 1 82.62 263 TRP B N 1
ATOM 7149 C CA . TRP B 1 263 ? -5.07 -29.438 14.461 1 82.62 263 TRP B CA 1
ATOM 7150 C C . TRP B 1 263 ? -5.199 -30.859 13.914 1 82.62 263 TRP B C 1
ATOM 7152 O O . TRP B 1 263 ? -4.633 -31.172 12.867 1 82.62 263 TRP B O 1
ATOM 7162 N N . LYS B 1 264 ? -5.738 -31.859 14.617 1 76.88 264 LYS B N 1
ATOM 7163 C CA . LYS B 1 264 ? -5.852 -33.25 14.164 1 76.88 264 LYS B CA 1
ATOM 7164 C C . LYS B 1 264 ? -7.152 -33.469 13.406 1 76.88 264 LYS B C 1
ATOM 7166 O O . LYS B 1 264 ? -7.27 -34.406 12.625 1 76.88 264 LYS B O 1
ATOM 7171 N N . GLY B 1 265 ? -8.102 -32.688 13.672 1 67.19 265 GLY B N 1
ATOM 7172 C CA . GLY B 1 265 ? -9.352 -32.969 12.984 1 67.19 265 GLY B CA 1
ATOM 7173 C C . GLY B 1 265 ? -9.938 -31.75 12.297 1 67.19 265 GLY B C 1
ATOM 7174 O O . GLY B 1 265 ? -9.336 -30.672 12.305 1 67.19 265 GLY B O 1
ATOM 7175 N N . THR B 1 266 ? -10.922 -32.219 11.297 1 58.66 266 THR B N 1
ATOM 7176 C CA . THR B 1 266 ? -11.695 -31.172 10.641 1 58.66 266 THR B CA 1
ATOM 7177 C C . THR B 1 266 ? -12.352 -30.25 11.664 1 58.66 266 THR B C 1
ATOM 7179 O O . THR B 1 266 ? -13.172 -30.703 12.469 1 58.66 266 THR B O 1
ATOM 7182 N N . MET B 1 267 ? -11.562 -29.453 12.25 1 51.88 267 MET B N 1
ATOM 7183 C CA . MET B 1 267 ? -12.359 -28.531 13.047 1 51.88 267 MET B CA 1
ATOM 7184 C C . MET B 1 267 ? -13.508 -27.953 12.227 1 51.88 267 MET B C 1
ATOM 7186 O O . MET B 1 267 ? -13.289 -27.125 11.336 1 51.88 267 MET B O 1
ATOM 7190 N N . ALA B 1 268 ? -14.484 -28.891 11.828 1 52.31 268 ALA B N 1
ATOM 7191 C CA . ALA B 1 268 ? -15.625 -28.281 11.148 1 52.31 268 ALA B CA 1
ATOM 7192 C C . ALA B 1 268 ? -15.93 -26.891 11.711 1 52.31 268 ALA B C 1
ATOM 7194 O O . ALA B 1 268 ? -16.25 -26.766 12.898 1 52.31 268 ALA B O 1
ATOM 7195 N N . MET B 1 269 ? -15.336 -25.938 11.078 1 62.38 269 MET B N 1
ATOM 7196 C CA . MET B 1 269 ? -15.703 -24.594 11.531 1 62.38 269 MET B CA 1
ATOM 7197 C C . MET B 1 269 ? -17.219 -24.438 11.602 1 62.38 269 MET B C 1
ATOM 7199 O O . MET B 1 269 ? -17.922 -24.734 10.641 1 62.38 269 MET B O 1
ATOM 7203 N N . PRO B 1 270 ? -17.688 -24.328 12.773 1 66.31 270 PRO B N 1
ATOM 7204 C CA . PRO B 1 270 ? -19.109 -24 12.789 1 66.31 270 PRO B CA 1
ATOM 7205 C C . PRO B 1 270 ? -19.5 -22.969 11.719 1 66.31 270 PRO B C 1
ATOM 7207 O O . PRO B 1 270 ? -18.672 -22.141 11.344 1 66.31 270 PRO B O 1
ATOM 7210 N N . PRO B 1 271 ? -20.656 -23.344 11.039 1 67.75 271 PRO B N 1
ATOM 7211 C CA . PRO B 1 271 ? -21.109 -22.422 10 1 67.75 271 PRO B CA 1
ATOM 7212 C C . PRO B 1 271 ? -20.938 -20.953 10.406 1 67.75 271 PRO B C 1
ATOM 7214 O O . PRO B 1 271 ? -20.688 -20.109 9.547 1 67.75 271 PRO B O 1
ATOM 7217 N N . GLU B 1 272 ? -21 -20.734 11.664 1 72 272 GLU B N 1
ATOM 7218 C CA . GLU B 1 272 ? -20.875 -19.359 12.148 1 72 272 GLU B CA 1
ATOM 7219 C C . GLU B 1 272 ? -19.453 -18.844 11.977 1 72 272 GLU B C 1
ATOM 7221 O O . GLU B 1 272 ? -19.219 -17.641 11.93 1 72 272 GLU B O 1
ATOM 7226 N N . SER B 1 273 ? -18.641 -19.812 11.789 1 78 273 SER B N 1
ATOM 7227 C CA . SER B 1 273 ? -17.234 -19.422 11.703 1 78 273 SER B CA 1
ATOM 7228 C C . SER B 1 273 ? -16.781 -19.328 10.25 1 78 273 SER B C 1
ATOM 7230 O O . SER B 1 273 ? -15.609 -19.078 9.977 1 78 273 SER B O 1
ATOM 7232 N N . SER B 1 274 ? -17.828 -19.484 9.383 1 86.25 274 SER B N 1
ATOM 7233 C CA . SER B 1 274 ? -17.484 -19.344 7.969 1 86.25 274 SER B CA 1
ATOM 7234 C C . SER B 1 274 ? -16.906 -17.953 7.676 1 86.25 274 SER B C 1
ATOM 7236 O O . SER B 1 274 ? -17.359 -16.953 8.234 1 86.25 274 SER B O 1
ATOM 7238 N N . MET B 1 275 ? -15.914 -17.938 6.789 1 92.44 275 MET B N 1
ATOM 7239 C CA . MET B 1 275 ? -15.258 -16.672 6.469 1 92.44 275 MET B CA 1
ATOM 7240 C C . MET B 1 275 ? -16 -15.93 5.359 1 92.44 275 MET B C 1
ATOM 7242 O O . MET B 1 275 ? -15.672 -14.789 5.047 1 92.44 275 MET B O 1
ATOM 7246 N N . ASP B 1 276 ? -17.047 -16.562 4.797 1 89.75 276 ASP B N 1
ATOM 7247 C CA . ASP B 1 276 ? -17.703 -16.016 3.613 1 89.75 276 ASP B CA 1
ATOM 7248 C C . ASP B 1 276 ? -18.297 -14.641 3.891 1 89.75 276 ASP B C 1
ATOM 7250 O O . ASP B 1 276 ? -18.109 -13.711 3.096 1 89.75 276 ASP B O 1
ATOM 7254 N N . GLY B 1 277 ? -19.031 -14.578 5.012 1 92.38 277 GLY B N 1
ATOM 7255 C CA . GLY B 1 277 ? -19.609 -13.289 5.355 1 92.38 277 GLY B CA 1
ATOM 7256 C C . GLY B 1 277 ? -18.562 -12.203 5.562 1 92.38 277 GLY B C 1
ATOM 7257 O O . GLY B 1 277 ? -18.734 -11.078 5.094 1 92.38 277 GLY B O 1
ATOM 7258 N N . LEU B 1 278 ? -17.516 -12.508 6.238 1 95.75 278 LEU B N 1
ATOM 7259 C CA . LEU B 1 278 ? -16.438 -11.562 6.5 1 95.75 278 LEU B CA 1
ATOM 7260 C C . LEU B 1 278 ? -15.734 -11.164 5.207 1 95.75 278 LEU B C 1
ATOM 7262 O O . LEU B 1 278 ? -15.438 -9.992 4.996 1 95.75 278 LEU B O 1
ATOM 7266 N N . ARG B 1 279 ? -15.5 -12.156 4.301 1 95.44 279 ARG B N 1
ATOM 7267 C CA . ARG B 1 279 ? -14.852 -11.898 3.018 1 95.44 279 ARG B CA 1
ATOM 7268 C C . ARG B 1 279 ? -15.688 -10.953 2.162 1 95.44 279 ARG B C 1
ATOM 7270 O O . ARG B 1 279 ? -15.148 -10.031 1.545 1 95.44 279 ARG B O 1
ATOM 7277 N N . ALA B 1 280 ? -16.969 -11.156 2.209 1 94.38 280 ALA B N 1
ATOM 7278 C CA . ALA B 1 280 ? -17.875 -10.305 1.44 1 94.38 280 ALA B CA 1
ATOM 7279 C C . ALA B 1 280 ? -17.859 -8.875 1.971 1 94.38 280 ALA B C 1
ATOM 7281 O O . ALA B 1 280 ? -17.859 -7.914 1.193 1 94.38 280 ALA B O 1
ATOM 7282 N N . ALA B 1 281 ? -17.828 -8.75 3.252 1 95.69 281 ALA B N 1
ATOM 7283 C CA . ALA B 1 281 ? -17.859 -7.434 3.887 1 95.69 281 ALA B CA 1
ATOM 7284 C C . ALA B 1 281 ? -16.562 -6.66 3.609 1 95.69 281 ALA B C 1
ATOM 7286 O O . ALA B 1 281 ? -16.578 -5.43 3.51 1 95.69 281 ALA B O 1
ATOM 7287 N N . LEU B 1 282 ? -15.438 -7.352 3.436 1 96.5 282 LEU B N 1
ATOM 7288 C CA . LEU B 1 282 ? -14.125 -6.723 3.314 1 96.5 282 LEU B CA 1
ATOM 7289 C C . LEU B 1 282 ? -13.75 -6.52 1.849 1 96.5 282 LEU B C 1
ATOM 7291 O O . LEU B 1 282 ? -12.797 -5.809 1.54 1 96.5 282 LEU B O 1
ATOM 7295 N N . TRP B 1 283 ? -14.523 -7.117 0.918 1 93.88 283 TRP B N 1
ATOM 7296 C CA . TRP B 1 283 ? -14.156 -7.18 -0.492 1 93.88 283 TRP B CA 1
ATOM 7297 C C . TRP B 1 283 ? -14.008 -5.777 -1.075 1 93.88 283 TRP B C 1
ATOM 7299 O O . TRP B 1 283 ? -13.086 -5.52 -1.851 1 93.88 283 TRP B O 1
ATOM 7309 N N . ASN B 1 284 ? -14.867 -4.871 -0.677 1 91.5 284 ASN B N 1
ATOM 7310 C CA . ASN B 1 284 ? -14.836 -3.525 -1.241 1 91.5 284 ASN B CA 1
ATOM 7311 C C . ASN B 1 284 ? -14.352 -2.498 -0.223 1 91.5 284 ASN B C 1
ATOM 7313 O O . ASN B 1 284 ? -14.57 -1.297 -0.392 1 91.5 284 ASN B O 1
ATOM 7317 N N . HIS B 1 285 ? -13.742 -2.955 0.765 1 93.62 285 HIS B N 1
ATOM 7318 C CA . HIS B 1 285 ? -13.227 -2.033 1.768 1 93.62 285 HIS B CA 1
ATOM 7319 C C . HIS B 1 285 ? -12.133 -1.144 1.182 1 93.62 285 HIS B C 1
ATOM 7321 O O . HIS B 1 285 ? -11.281 -1.614 0.419 1 93.62 285 HIS B O 1
ATOM 7327 N N . PRO B 1 286 ? -12.117 0.129 1.438 1 93.12 286 PRO B N 1
ATOM 7328 C CA . PRO B 1 286 ? -11.102 1.053 0.911 1 93.12 286 PRO B CA 1
ATOM 7329 C C . PRO B 1 286 ? -9.789 0.995 1.687 1 93.12 286 PRO B C 1
ATOM 7331 O O . PRO B 1 286 ? -9.391 1.984 2.305 1 93.12 286 PRO B O 1
ATOM 7334 N N . TYR B 1 287 ? -9.008 -0.078 1.495 1 92.69 287 TYR B N 1
ATOM 7335 C CA . TYR B 1 287 ? -7.766 -0.32 2.213 1 92.69 287 TYR B CA 1
ATOM 7336 C C . TYR B 1 287 ? -6.75 0.779 1.926 1 92.69 287 TYR B C 1
ATOM 7338 O O . TYR B 1 287 ? -5.969 1.156 2.803 1 92.69 287 TYR B O 1
ATOM 7346 N N . ASP B 1 288 ? -6.707 1.26 0.685 1 89 288 ASP B N 1
ATOM 7347 C CA . ASP B 1 288 ? -5.746 2.281 0.275 1 89 288 ASP B CA 1
ATOM 7348 C C . ASP B 1 288 ? -5.898 3.547 1.114 1 89 288 ASP B C 1
ATOM 7350 O O . ASP B 1 288 ? -4.906 4.129 1.556 1 89 288 ASP B O 1
ATOM 7354 N N . GLN B 1 289 ? -7.129 3.893 1.434 1 88.44 289 GLN B N 1
ATOM 7355 C CA . GLN B 1 289 ? -7.41 5.098 2.207 1 88.44 289 GLN B CA 1
ATOM 7356 C C . GLN B 1 289 ? -7.215 4.852 3.701 1 88.44 289 GLN B C 1
ATOM 7358 O O . GLN B 1 289 ? -6.609 5.668 4.395 1 88.44 289 GLN B O 1
ATOM 7363 N N . THR B 1 290 ? -7.645 3.727 4.152 1 89.06 290 THR B N 1
ATOM 7364 C CA . THR B 1 290 ? -7.66 3.477 5.59 1 89.06 290 THR B CA 1
ATOM 7365 C C . THR B 1 290 ? -6.266 3.111 6.09 1 89.06 290 THR B C 1
ATOM 7367 O O . THR B 1 290 ? -5.914 3.41 7.234 1 89.06 290 THR B O 1
ATOM 7370 N N . VAL B 1 291 ? -5.508 2.484 5.246 1 89.06 291 VAL B N 1
ATOM 7371 C CA . VAL B 1 291 ? -4.211 1.996 5.707 1 89.06 291 VAL B CA 1
ATOM 7372 C C . VAL B 1 291 ? -3.115 2.98 5.305 1 89.06 291 VAL B C 1
ATOM 7374 O O . VAL B 1 291 ? -2.234 3.299 6.105 1 89.06 291 VAL B O 1
ATOM 7377 N N . LEU B 1 292 ? -3.152 3.525 4.035 1 88.94 292 LEU B N 1
ATOM 7378 C CA . LEU B 1 292 ? -2.035 4.32 3.533 1 88.94 292 LEU B CA 1
ATOM 7379 C C . LEU B 1 292 ? -2.465 5.762 3.277 1 88.94 292 LEU B C 1
ATOM 7381 O O . LEU B 1 292 ? -1.637 6.609 2.941 1 88.94 292 LEU B O 1
ATOM 7385 N N . GLN B 1 293 ? -3.736 6.102 3.455 1 84.75 293 GLN B N 1
ATOM 7386 C CA . GLN B 1 293 ? -4.25 7.438 3.176 1 84.75 293 GLN B CA 1
ATOM 7387 C C . GLN B 1 293 ? -3.885 7.883 1.763 1 84.75 293 GLN B C 1
ATOM 7389 O O . GLN B 1 293 ? -3.326 8.969 1.572 1 84.75 293 GLN B O 1
ATOM 7394 N N . GLU B 1 294 ? -4.102 7.012 0.846 1 85.19 294 GLU B N 1
ATOM 7395 C CA . GLU B 1 294 ? -3.9 7.285 -0.574 1 85.19 294 GLU B CA 1
ATOM 7396 C C . GLU B 1 294 ? -5.098 6.82 -1.4 1 85.19 294 GLU B C 1
ATOM 7398 O O . GLU B 1 294 ? -5.934 6.055 -0.917 1 85.19 294 GLU B O 1
ATOM 7403 N N . ASN B 1 295 ? -5.199 7.477 -2.578 1 82.75 295 ASN B N 1
ATOM 7404 C CA . ASN B 1 295 ? -6.219 7.035 -3.521 1 82.75 295 ASN B CA 1
ATOM 7405 C C . ASN B 1 295 ? -5.613 6.238 -4.672 1 82.75 295 ASN B C 1
ATOM 7407 O O . ASN B 1 295 ? -5.148 6.816 -5.656 1 82.75 295 ASN B O 1
ATOM 7411 N N . SER B 1 296 ? -5.621 4.934 -4.527 1 82.81 296 SER B N 1
ATOM 7412 C CA . SER B 1 296 ? -5.055 4.035 -5.531 1 82.81 296 SER B CA 1
ATOM 7413 C C . SER B 1 296 ? -5.855 2.74 -5.625 1 82.81 296 SER B C 1
ATOM 7415 O O . SER B 1 296 ? -5.855 1.936 -4.691 1 82.81 296 SER B O 1
ATOM 7417 N N . LEU B 1 297 ? -6.504 2.59 -6.805 1 80.88 297 LEU B N 1
ATOM 7418 C CA . LEU B 1 297 ? -7.293 1.383 -7.016 1 80.88 297 LEU B CA 1
ATOM 7419 C C . LEU B 1 297 ? -6.406 0.143 -7.016 1 80.88 297 LEU B C 1
ATOM 7421 O O . LEU B 1 297 ? -6.805 -0.911 -6.512 1 80.88 297 LEU B O 1
ATOM 7425 N N . ALA B 1 298 ? -5.238 0.225 -7.605 1 80.38 298 ALA B N 1
ATOM 7426 C CA . ALA B 1 298 ? -4.309 -0.9 -7.652 1 80.38 298 ALA B CA 1
ATOM 7427 C C . ALA B 1 298 ? -3.9 -1.338 -6.25 1 80.38 298 ALA B C 1
ATOM 7429 O O . ALA B 1 298 ? -3.871 -2.533 -5.949 1 80.38 298 ALA B O 1
ATOM 7430 N N . THR B 1 299 ? -3.594 -0.387 -5.406 1 86.69 299 THR B N 1
ATOM 7431 C CA . THR B 1 299 ? -3.217 -0.68 -4.027 1 86.69 299 THR B CA 1
ATOM 7432 C C . THR B 1 299 ? -4.387 -1.295 -3.266 1 86.69 299 THR B C 1
ATOM 7434 O O . THR B 1 299 ? -4.203 -2.24 -2.494 1 86.69 299 THR B O 1
ATOM 7437 N N . ARG B 1 300 ? -5.57 -0.775 -3.486 1 90.12 300 ARG B N 1
ATOM 7438 C CA . ARG B 1 300 ? -6.777 -1.282 -2.842 1 90.12 300 ARG B CA 1
ATOM 7439 C C . ARG B 1 300 ? -6.996 -2.756 -3.17 1 90.12 300 ARG B C 1
ATOM 7441 O O . ARG B 1 300 ? -7.277 -3.561 -2.279 1 90.12 300 ARG B O 1
ATOM 7448 N N . HIS B 1 301 ? -6.859 -3.1 -4.41 1 88.94 301 HIS B N 1
ATOM 7449 C CA . HIS B 1 301 ? -7.078 -4.473 -4.855 1 88.94 301 HIS B CA 1
ATOM 7450 C C . HIS B 1 301 ? -5.996 -5.406 -4.32 1 88.94 301 HIS B C 1
ATOM 7452 O O . HIS B 1 301 ? -6.277 -6.559 -3.986 1 88.94 301 HIS B O 1
ATOM 7458 N N . ARG B 1 302 ? -4.844 -4.953 -4.23 1 89.5 302 ARG B N 1
ATOM 7459 C CA . ARG B 1 302 ? -3.768 -5.785 -3.699 1 89.5 302 ARG B CA 1
ATOM 7460 C C . ARG B 1 302 ? -4.039 -6.164 -2.246 1 89.5 302 ARG B C 1
ATOM 7462 O O . ARG B 1 302 ? -3.861 -7.32 -1.859 1 89.5 302 ARG B O 1
ATOM 7469 N N . PHE B 1 303 ? -4.449 -5.105 -1.478 1 93.25 303 PHE B N 1
ATOM 7470 C CA . PHE B 1 303 ? -4.82 -5.395 -0.097 1 93.25 303 PHE B CA 1
ATOM 7471 C C . PHE B 1 303 ? -5.961 -6.406 -0.042 1 93.25 303 PHE B C 1
ATOM 7473 O O . PHE B 1 303 ? -5.914 -7.359 0.737 1 93.25 303 PHE B O 1
ATOM 7480 N N . ARG B 1 304 ? -6.922 -6.16 -0.841 1 94.19 304 ARG B N 1
ATOM 7481 C CA . ARG B 1 304 ? -8.102 -7.02 -0.871 1 94.19 304 ARG B CA 1
ATOM 7482 C C . ARG B 1 304 ? -7.711 -8.469 -1.153 1 94.19 304 ARG B C 1
ATOM 7484 O O . ARG B 1 304 ? -8.133 -9.383 -0.442 1 94.19 304 ARG B O 1
ATOM 7491 N N . ASP B 1 305 ? -6.898 -8.633 -2.178 1 92.5 305 ASP B N 1
ATOM 7492 C CA . ASP B 1 305 ? -6.508 -9.977 -2.584 1 92.5 305 ASP B CA 1
ATOM 7493 C C . ASP B 1 305 ? -5.715 -10.672 -1.481 1 92.5 305 ASP B C 1
ATOM 7495 O O . ASP B 1 305 ? -5.922 -11.859 -1.216 1 92.5 305 ASP B O 1
ATOM 7499 N N . ARG B 1 306 ? -4.879 -10 -0.883 1 93.38 306 ARG B N 1
ATOM 7500 C CA . ARG B 1 306 ? -4.055 -10.586 0.174 1 93.38 306 ARG B CA 1
ATOM 7501 C C . ARG B 1 306 ? -4.91 -10.984 1.372 1 93.38 306 ARG B C 1
ATOM 7503 O O . ARG B 1 306 ? -4.734 -12.07 1.929 1 93.38 306 ARG B O 1
ATOM 7510 N N . VAL B 1 307 ? -5.773 -10.055 1.769 1 95.62 307 VAL B N 1
ATOM 7511 C CA . VAL B 1 307 ? -6.645 -10.344 2.902 1 95.62 307 VAL B CA 1
ATOM 7512 C C . VAL B 1 307 ? -7.562 -11.516 2.561 1 95.62 307 VAL B C 1
ATOM 7514 O O . VAL B 1 307 ? -7.738 -12.43 3.369 1 95.62 307 VAL B O 1
ATOM 7517 N N . ASP B 1 308 ? -8.102 -11.469 1.377 1 95.19 308 ASP B N 1
ATOM 7518 C CA . ASP B 1 308 ? -9.008 -12.531 0.953 1 95.19 308 ASP B CA 1
ATOM 7519 C C . ASP B 1 308 ? -8.297 -13.875 0.891 1 95.19 308 ASP B C 1
ATOM 7521 O O . ASP B 1 308 ? -8.844 -14.898 1.31 1 95.19 308 ASP B O 1
ATOM 7525 N N . GLU B 1 309 ? -7.082 -13.898 0.336 1 93.69 309 GLU B N 1
ATOM 7526 C CA . GLU B 1 309 ? -6.277 -15.109 0.28 1 93.69 309 GLU B CA 1
ATOM 7527 C C . GLU B 1 309 ? -5.992 -15.648 1.68 1 93.69 309 GLU B C 1
ATOM 7529 O O . GLU B 1 309 ? -6.02 -16.859 1.902 1 93.69 309 GLU B O 1
ATOM 7534 N N . THR B 1 310 ? -5.699 -14.773 2.559 1 95.75 310 THR B N 1
ATOM 7535 C CA . THR B 1 310 ? -5.414 -15.172 3.934 1 95.75 310 THR B CA 1
ATOM 7536 C C . THR B 1 310 ? -6.648 -15.797 4.582 1 95.75 310 THR B C 1
ATOM 7538 O O . THR B 1 310 ? -6.551 -16.828 5.238 1 95.75 310 THR B O 1
ATOM 7541 N N . LEU B 1 311 ? -7.781 -15.164 4.391 1 95.5 311 LEU B N 1
ATOM 7542 C CA . LEU B 1 311 ? -9.008 -15.664 4.992 1 95.5 311 LEU B CA 1
ATOM 7543 C C . LEU B 1 311 ? -9.406 -17 4.383 1 95.5 311 LEU B C 1
ATOM 7545 O O . LEU B 1 311 ? -9.844 -17.906 5.094 1 95.5 311 LEU B O 1
ATOM 7549 N N . GLN B 1 312 ? -9.195 -17.141 3.105 1 90.44 312 GLN B N 1
ATOM 7550 C CA . GLN B 1 312 ? -9.453 -18.422 2.445 1 90.44 312 GLN B CA 1
ATOM 7551 C C . GLN B 1 312 ? -8.5 -19.5 2.938 1 90.44 312 GLN B C 1
ATOM 7553 O O . GLN B 1 312 ? -8.906 -20.641 3.162 1 90.44 312 GLN B O 1
ATOM 7558 N N . GLY B 1 313 ? -7.238 -19.156 2.951 1 90.44 313 GLY B N 1
ATOM 7559 C CA . GLY B 1 313 ? -6.25 -20.094 3.461 1 90.44 313 GLY B CA 1
ATOM 7560 C C . GLY B 1 313 ? -6.539 -20.547 4.875 1 90.44 313 GLY B C 1
ATOM 7561 O O . GLY B 1 313 ? -6.391 -21.734 5.191 1 90.44 313 GLY B O 1
ATOM 7562 N N . LEU B 1 314 ? -6.953 -19.594 5.719 1 92.5 314 LEU B N 1
ATOM 7563 C CA . LEU B 1 314 ? -7.27 -19.938 7.102 1 92.5 314 LEU B CA 1
ATOM 7564 C C . LEU B 1 314 ? -8.477 -20.875 7.164 1 92.5 314 LEU B C 1
ATOM 7566 O O . LEU B 1 314 ? -8.484 -21.828 7.945 1 92.5 314 LEU B O 1
ATOM 7570 N N . GLU B 1 315 ? -9.492 -20.547 6.395 1 88.88 315 GLU B N 1
ATOM 7571 C CA . GLU B 1 315 ? -10.664 -21.422 6.344 1 88.88 315 GLU B CA 1
ATOM 7572 C C . GLU B 1 315 ? -10.273 -22.828 5.918 1 88.88 315 GLU B C 1
ATOM 7574 O O . GLU B 1 315 ? -10.758 -23.812 6.488 1 88.88 315 GLU B O 1
ATOM 7579 N N . GLY B 1 316 ? -9.391 -22.953 4.895 1 84.5 316 GLY B N 1
ATOM 7580 C CA . GLY B 1 316 ? -8.906 -24.25 4.441 1 84.5 316 GLY B CA 1
ATOM 7581 C C . GLY B 1 316 ? -8.141 -25.016 5.508 1 84.5 316 GLY B C 1
ATOM 7582 O O . GLY B 1 316 ? -8.344 -26.219 5.684 1 84.5 316 GLY B O 1
ATOM 7583 N N . VAL B 1 317 ? -7.336 -24.281 6.273 1 88.81 317 VAL B N 1
ATOM 7584 C CA . VAL B 1 317 ? -6.512 -24.906 7.309 1 88.81 317 VAL B CA 1
ATOM 7585 C C . VAL B 1 317 ? -7.391 -25.328 8.484 1 88.81 317 VAL B C 1
ATOM 7587 O O . VAL B 1 317 ? -7.199 -26.391 9.062 1 88.81 317 VAL B O 1
ATOM 7590 N N . MET B 1 318 ? -8.312 -24.547 8.812 1 86.94 318 MET B N 1
ATOM 7591 C CA . MET B 1 318 ? -9.141 -24.812 9.984 1 86.94 318 MET B CA 1
ATOM 7592 C C . MET B 1 318 ? -10.164 -25.906 9.695 1 86.94 318 MET B C 1
ATOM 7594 O O . MET B 1 318 ? -10.602 -26.609 10.602 1 86.94 318 MET B O 1
ATOM 7598 N N . ALA B 1 319 ? -10.562 -25.984 8.453 1 82.69 319 ALA B N 1
ATOM 7599 C CA . ALA B 1 319 ? -11.539 -27 8.055 1 82.69 319 ALA B CA 1
ATOM 7600 C C . ALA B 1 319 ? -10.898 -28.375 7.996 1 82.69 319 ALA B C 1
ATOM 7602 O O . ALA B 1 319 ? -11.602 -29.391 7.922 1 82.69 319 ALA B O 1
ATOM 7603 N N . ASN B 1 320 ? -9.578 -28.422 8.086 1 83.88 320 ASN B N 1
ATOM 7604 C CA . ASN B 1 320 ? -8.836 -29.672 7.945 1 83.88 320 ASN B CA 1
ATOM 7605 C C . ASN B 1 320 ? -7.801 -29.844 9.055 1 83.88 320 ASN B C 1
ATOM 7607 O O . ASN B 1 320 ? -7.812 -29.094 10.039 1 83.88 320 ASN B O 1
ATOM 7611 N N . TRP B 1 321 ? -7.059 -30.891 9.008 1 88.38 321 TRP B N 1
ATOM 7612 C CA . TRP B 1 321 ? -5.891 -30.984 9.867 1 88.38 321 TRP B CA 1
ATOM 7613 C C . TRP B 1 321 ? -4.824 -29.969 9.461 1 88.38 321 TRP B C 1
ATOM 7615 O O . TRP B 1 321 ? -4.816 -29.484 8.328 1 88.38 321 TRP B O 1
ATOM 7625 N N . ALA B 1 322 ? -4.051 -29.578 10.422 1 91.81 322 ALA B N 1
ATOM 7626 C CA . ALA B 1 322 ? -2.992 -28.641 10.078 1 91.81 322 ALA B CA 1
ATOM 7627 C C . ALA B 1 322 ? -1.753 -28.859 10.938 1 91.81 322 ALA B C 1
ATOM 7629 O O . ALA B 1 322 ? -1.86 -29.281 12.094 1 91.81 322 ALA B O 1
ATOM 7630 N N . TYR B 1 323 ? -0.661 -28.688 10.375 1 91.44 323 TYR B N 1
ATOM 7631 C CA . TYR B 1 323 ? 0.585 -28.734 11.133 1 91.44 323 TYR B CA 1
ATOM 7632 C C . TYR B 1 323 ? 1.349 -27.422 11.008 1 91.44 323 TYR B C 1
ATOM 7634 O O . TYR B 1 323 ? 1.185 -26.703 10.023 1 91.44 323 TYR B O 1
ATOM 7642 N N . TYR B 1 324 ? 2.104 -27.156 12.047 1 91.75 324 TYR B N 1
ATOM 7643 C CA . TYR B 1 324 ? 2.973 -26 12.102 1 91.75 324 TYR B CA 1
ATOM 7644 C C . TYR B 1 324 ? 4.367 -26.328 11.578 1 91.75 324 TYR B C 1
ATOM 7646 O O . TYR B 1 324 ? 4.895 -27.406 11.852 1 91.75 324 TYR B O 1
ATOM 7654 N N . ALA B 1 325 ? 4.867 -25.422 10.773 1 91.31 325 ALA B N 1
ATOM 7655 C CA . ALA B 1 325 ? 6.246 -25.547 10.312 1 91.31 325 ALA B CA 1
ATOM 7656 C C . ALA B 1 325 ? 6.98 -24.203 10.398 1 91.31 325 ALA B C 1
ATOM 7658 O O . ALA B 1 325 ? 6.402 -23.156 10.125 1 91.31 325 ALA B O 1
ATOM 7659 N N . SER B 1 326 ? 8.156 -24.234 10.867 1 87.94 326 SER B N 1
ATOM 7660 C CA . SER B 1 326 ? 8.977 -23.031 10.906 1 87.94 326 SER B CA 1
ATOM 7661 C C . SER B 1 326 ? 10.266 -23.203 10.117 1 87.94 326 SER B C 1
ATOM 7663 O O . SER B 1 326 ? 10.898 -24.266 10.188 1 87.94 326 SER B O 1
ATOM 7665 N N . LYS B 1 327 ? 10.586 -22.328 9.242 1 80.56 327 LYS B N 1
ATOM 7666 C CA . LYS B 1 327 ? 11.844 -22.234 8.5 1 80.56 327 LYS B CA 1
ATOM 7667 C C . LYS B 1 327 ? 12.477 -20.859 8.664 1 80.56 327 LYS B C 1
ATOM 7669 O O . LYS B 1 327 ? 12.125 -19.922 7.945 1 80.56 327 LYS B O 1
ATOM 7674 N N . GLY B 1 328 ? 13.391 -20.797 9.461 1 76.56 328 GLY B N 1
ATOM 7675 C CA . GLY B 1 328 ? 13.938 -19.484 9.797 1 76.56 328 GLY B CA 1
ATOM 7676 C C . GLY B 1 328 ? 12.922 -18.562 10.43 1 76.56 328 GLY B C 1
ATOM 7677 O O . GLY B 1 328 ? 12.281 -18.922 11.422 1 76.56 328 GLY B O 1
ATOM 7678 N N . ASP B 1 329 ? 12.719 -17.438 9.664 1 75.06 329 ASP B N 1
ATOM 7679 C CA . ASP B 1 329 ? 11.805 -16.438 10.203 1 75.06 329 ASP B CA 1
ATOM 7680 C C . ASP B 1 329 ? 10.391 -16.625 9.648 1 75.06 329 ASP B C 1
ATOM 7682 O O . ASP B 1 329 ? 9.477 -15.875 10.008 1 75.06 329 ASP B O 1
ATOM 7686 N N . ARG B 1 330 ? 10.305 -17.719 8.961 1 84 330 ARG B N 1
ATOM 7687 C CA . ARG B 1 330 ? 9 -17.953 8.336 1 84 330 ARG B CA 1
ATOM 7688 C C . ARG B 1 330 ? 8.227 -19.031 9.078 1 84 330 ARG B C 1
ATOM 7690 O O . ARG B 1 330 ? 8.688 -20.172 9.172 1 84 330 ARG B O 1
ATOM 7697 N N . HIS B 1 331 ? 7.125 -18.719 9.602 1 88.75 331 HIS B N 1
ATOM 7698 C CA . HIS B 1 331 ? 6.234 -19.625 10.32 1 88.75 331 HIS B CA 1
ATOM 7699 C C . HIS B 1 331 ? 4.938 -19.844 9.547 1 88.75 331 HIS B C 1
ATOM 7701 O O . HIS B 1 331 ? 4.289 -18.875 9.125 1 88.75 331 HIS B O 1
ATOM 7707 N N . THR B 1 332 ? 4.594 -21.141 9.359 1 92.62 332 THR B N 1
ATOM 7708 C CA . THR B 1 332 ? 3.426 -21.406 8.531 1 92.62 332 THR B CA 1
ATOM 7709 C C . THR B 1 332 ? 2.547 -22.484 9.18 1 92.62 332 THR B C 1
ATOM 7711 O O . THR B 1 332 ? 3.031 -23.297 9.969 1 92.62 332 THR B O 1
ATOM 7714 N N . LEU B 1 333 ? 1.304 -22.406 8.969 1 92.44 333 LEU B N 1
ATOM 7715 C CA . LEU B 1 333 ? 0.344 -23.484 9.156 1 92.44 333 LEU B CA 1
ATOM 7716 C C . LEU B 1 333 ? -0.021 -24.109 7.816 1 92.44 333 LEU B C 1
ATOM 7718 O O . LEU B 1 333 ? -0.333 -23.406 6.855 1 92.44 333 LEU B O 1
ATOM 7722 N N . ASN B 1 334 ? 0.107 -25.406 7.766 1 92.81 334 ASN B N 1
ATOM 7723 C CA . ASN B 1 334 ? -0.017 -26.094 6.492 1 92.81 334 ASN B CA 1
ATOM 7724 C C . ASN B 1 334 ? -1.051 -27.219 6.562 1 92.81 334 ASN B C 1
ATOM 7726 O O . ASN B 1 334 ? -1.197 -27.875 7.598 1 92.81 334 ASN B O 1
ATOM 7730 N N . CYS B 1 335 ? -1.721 -27.375 5.492 1 91 335 CYS B N 1
ATOM 7731 C CA . CYS B 1 335 ? -2.617 -28.5 5.273 1 91 335 CYS B CA 1
ATOM 7732 C C . CYS B 1 335 ? -2.652 -28.891 3.799 1 91 335 CYS B C 1
ATOM 7734 O O . CYS B 1 335 ? -2.352 -28.078 2.928 1 91 335 CYS B O 1
ATOM 7736 N N . ALA B 1 336 ? -2.879 -30.172 3.611 1 89.69 336 ALA B N 1
ATOM 7737 C CA . ALA B 1 336 ? -2.975 -30.625 2.229 1 89.69 336 ALA B CA 1
ATOM 7738 C C . ALA B 1 336 ? -4.004 -31.75 2.09 1 89.69 336 ALA B C 1
ATOM 7740 O O . ALA B 1 336 ? -4.258 -32.469 3.045 1 89.69 336 ALA B O 1
ATOM 7741 N N . ARG B 1 337 ? -4.641 -31.812 1.01 1 86.38 337 ARG B N 1
ATOM 7742 C CA . ARG B 1 337 ? -5.551 -32.906 0.663 1 86.38 337 ARG B CA 1
ATOM 7743 C C . ARG B 1 337 ? -5.523 -33.188 -0.836 1 86.38 337 ARG B C 1
ATOM 7745 O O . ARG B 1 337 ? -5.031 -32.344 -1.616 1 86.38 337 ARG B O 1
ATOM 7752 N N . LEU B 1 338 ? -5.988 -34.25 -1.168 1 85.81 338 LEU B N 1
ATOM 7753 C CA . LEU B 1 338 ? -6.086 -34.562 -2.588 1 85.81 338 LEU B CA 1
ATOM 7754 C C . LEU B 1 338 ? -7.152 -33.719 -3.268 1 85.81 338 LEU B C 1
ATOM 7756 O O . LEU B 1 338 ? -8.266 -33.594 -2.754 1 85.81 338 LEU B O 1
ATOM 7760 N N . ALA B 1 339 ? -6.777 -33.156 -4.32 1 81.12 339 ALA B N 1
ATOM 7761 C CA . ALA B 1 339 ? -7.691 -32.281 -5.047 1 81.12 339 ALA B CA 1
ATOM 7762 C C . ALA B 1 339 ? -8.836 -33.062 -5.672 1 81.12 339 ALA B C 1
ATOM 7764 O O . ALA B 1 339 ? -9.953 -32.562 -5.797 1 81.12 339 ALA B O 1
ATOM 7765 N N . ILE B 1 340 ? -8.516 -34.219 -6.074 1 79.94 340 ILE B N 1
ATOM 7766 C CA . ILE B 1 340 ? -9.516 -35.062 -6.719 1 79.94 340 ILE B CA 1
ATOM 7767 C C . ILE B 1 340 ? -10.141 -36 -5.684 1 79.94 340 ILE B C 1
ATOM 7769 O O . ILE B 1 340 ? -9.445 -36.844 -5.094 1 79.94 340 ILE B O 1
ATOM 7773 N N . PRO B 1 341 ? -11.422 -35.844 -5.555 1 79.81 341 PRO B N 1
ATOM 7774 C CA . PRO B 1 341 ? -12.102 -36.719 -4.594 1 79.81 341 PRO B CA 1
ATOM 7775 C C . PRO B 1 341 ? -12.039 -38.219 -4.996 1 79.81 341 PRO B C 1
ATOM 7777 O O . PRO B 1 341 ? -12.086 -38.531 -6.188 1 79.81 341 PRO B O 1
ATOM 7780 N N . ASP B 1 342 ? -12.133 -39.062 -4.051 1 78.88 342 ASP B N 1
ATOM 7781 C CA . ASP B 1 342 ? -12.047 -40.5 -4.254 1 78.88 342 ASP B CA 1
ATOM 7782 C C . ASP B 1 342 ? -13.289 -41.031 -4.977 1 78.88 342 ASP B C 1
ATOM 7784 O O . ASP B 1 342 ? -13.242 -42.094 -5.594 1 78.88 342 ASP B O 1
ATOM 7788 N N . SER B 1 343 ? -14.281 -40.25 -4.895 1 79.38 343 SER B N 1
ATOM 7789 C CA . SER B 1 343 ? -15.555 -40.688 -5.445 1 79.38 343 SER B CA 1
ATOM 7790 C C . SER B 1 343 ? -15.602 -40.5 -6.961 1 79.38 343 SER B C 1
ATOM 7792 O O . SER B 1 343 ? -16.453 -41.094 -7.637 1 79.38 343 SER B O 1
ATOM 7794 N N . LEU B 1 344 ? -14.633 -39.906 -7.504 1 85.88 344 LEU B N 1
ATOM 7795 C CA . LEU B 1 344 ? -14.648 -39.625 -8.93 1 85.88 344 LEU B CA 1
ATOM 7796 C C . LEU B 1 344 ? -14.023 -40.781 -9.719 1 85.88 344 LEU B C 1
ATOM 7798 O O . LEU B 1 344 ? -13.172 -41.5 -9.203 1 85.88 344 LEU B O 1
ATOM 7802 N N . PRO B 1 345 ? -14.547 -40.875 -10.961 1 88.12 345 PRO B N 1
ATOM 7803 C CA . PRO B 1 345 ? -13.922 -41.906 -11.805 1 88.12 345 PRO B CA 1
ATOM 7804 C C . PRO B 1 345 ? -12.438 -41.656 -12.039 1 88.12 345 PRO B C 1
ATOM 7806 O O . PRO B 1 345 ? -12.023 -40.5 -12.227 1 88.12 345 PRO B O 1
ATOM 7809 N N . GLY B 1 346 ? -11.672 -42.75 -12.016 1 90.81 346 GLY B N 1
ATOM 7810 C CA . GLY B 1 346 ? -10.242 -42.625 -12.242 1 90.81 346 GLY B CA 1
ATOM 7811 C C . GLY B 1 346 ? -9.875 -42.406 -13.703 1 90.81 346 GLY B C 1
ATOM 7812 O O . GLY B 1 346 ? -10.391 -43.125 -14.578 1 90.81 346 GLY B O 1
ATOM 7813 N N . PRO B 1 347 ? -9.117 -41.5 -13.969 1 93.19 347 PRO B N 1
ATOM 7814 C CA . PRO B 1 347 ? -8.695 -41.25 -15.352 1 93.19 347 PRO B CA 1
ATOM 7815 C C . PRO B 1 347 ? -7.555 -42.156 -15.797 1 93.19 347 PRO B C 1
ATOM 7817 O O . PRO B 1 347 ? -6.988 -42.875 -14.984 1 93.19 347 PRO B O 1
ATOM 7820 N N . ALA B 1 348 ? -7.375 -42.188 -17.125 1 94.94 348 ALA B N 1
ATOM 7821 C CA . ALA B 1 348 ? -6.129 -42.688 -17.688 1 94.94 348 ALA B CA 1
ATOM 7822 C C . ALA B 1 348 ? -5.086 -41.594 -17.797 1 94.94 348 ALA B C 1
ATOM 7824 O O . ALA B 1 348 ? -5.359 -40.5 -18.344 1 94.94 348 ALA B O 1
ATOM 7825 N N . VAL B 1 349 ? -3.938 -41.844 -17.203 1 93.88 349 VAL B N 1
ATOM 7826 C CA . VAL B 1 349 ? -2.904 -40.812 -17.156 1 93.88 349 VAL B CA 1
ATOM 7827 C C . VAL B 1 349 ? -1.716 -41.25 -18.016 1 93.88 349 VAL B C 1
ATOM 7829 O O . VAL B 1 349 ? -1.215 -42.344 -17.875 1 93.88 349 VAL B O 1
ATOM 7832 N N . LEU B 1 350 ? -1.378 -40.375 -18.922 1 93.44 350 LEU B N 1
ATOM 7833 C CA . LEU B 1 350 ? -0.174 -40.594 -19.703 1 93.44 350 LEU B CA 1
ATOM 7834 C C . LEU B 1 350 ? 1.023 -39.875 -19.094 1 93.44 350 LEU B C 1
ATOM 7836 O O . LEU B 1 350 ? 1.207 -38.688 -19.312 1 93.44 350 LEU B O 1
ATOM 7840 N N . ASP B 1 351 ? 1.814 -40.625 -18.391 1 90.44 351 ASP B N 1
ATOM 7841 C CA . ASP B 1 351 ? 2.98 -40.062 -17.703 1 90.44 351 ASP B CA 1
ATOM 7842 C C . ASP B 1 351 ? 4.238 -40.875 -18.031 1 90.44 351 ASP B C 1
ATOM 7844 O O . ASP B 1 351 ? 4.5 -41.906 -17.406 1 90.44 351 ASP B O 1
ATOM 7848 N N . ALA B 1 352 ? 5.082 -40.281 -18.859 1 86.62 352 ALA B N 1
ATOM 7849 C CA . ALA B 1 352 ? 6.277 -41 -19.328 1 86.62 352 ALA B CA 1
ATOM 7850 C C . ALA B 1 352 ? 7.23 -41.281 -18.172 1 86.62 352 ALA B C 1
ATOM 7852 O O . ALA B 1 352 ? 8.078 -42.156 -18.25 1 86.62 352 ALA B O 1
ATOM 7853 N N . THR B 1 353 ? 7.09 -40.5 -17.109 1 86.12 353 THR B N 1
ATOM 7854 C CA . THR B 1 353 ? 8.023 -40.656 -16 1 86.12 353 THR B CA 1
ATOM 7855 C C . THR B 1 353 ? 7.332 -41.25 -14.781 1 86.12 353 THR B C 1
ATOM 7857 O O . THR B 1 353 ? 7.715 -40.969 -13.641 1 86.12 353 THR B O 1
ATOM 7860 N N . ALA B 1 354 ? 6.355 -42.062 -14.953 1 88.38 354 ALA B N 1
ATOM 7861 C CA . ALA B 1 354 ? 5.543 -42.594 -13.859 1 88.38 354 ALA B CA 1
ATOM 7862 C C . ALA B 1 354 ? 6.387 -43.438 -12.914 1 88.38 354 ALA B C 1
ATOM 7864 O O . ALA B 1 354 ? 6.172 -43.438 -11.703 1 88.38 354 ALA B O 1
ATOM 7865 N N . THR B 1 355 ? 7.301 -44.125 -13.484 1 84.69 355 THR B N 1
ATOM 7866 C CA . THR B 1 355 ? 8.117 -45 -12.664 1 84.69 355 THR B CA 1
ATOM 7867 C C . THR B 1 355 ? 8.969 -44.219 -11.688 1 84.69 355 THR B C 1
ATOM 7869 O O . THR B 1 355 ? 9.234 -44.656 -10.57 1 84.69 355 THR B O 1
ATOM 7872 N N . GLN B 1 356 ? 9.359 -43.094 -12.102 1 87.62 356 GLN B N 1
ATOM 7873 C CA . GLN B 1 356 ? 10.195 -42.25 -11.258 1 87.62 356 GLN B CA 1
ATOM 7874 C C . GLN B 1 356 ? 9.344 -41.281 -10.406 1 87.62 356 GLN B C 1
ATOM 7876 O O . GLN B 1 356 ? 9.812 -40.75 -9.398 1 87.62 356 GLN B O 1
ATOM 7881 N N . ASN B 1 357 ? 8.18 -41.125 -10.828 1 89 357 ASN B N 1
ATOM 7882 C CA . ASN B 1 357 ? 7.285 -40.25 -10.078 1 89 357 ASN B CA 1
ATOM 7883 C C . ASN B 1 357 ? 6.77 -40.906 -8.812 1 89 357 ASN B C 1
ATOM 7885 O O . ASN B 1 357 ? 5.867 -41.75 -8.867 1 89 357 ASN B O 1
ATOM 7889 N N . PHE B 1 358 ? 7.23 -40.469 -7.691 1 89.75 358 PHE B N 1
ATOM 7890 C CA . PHE B 1 358 ? 6.953 -41.094 -6.41 1 89.75 358 PHE B CA 1
ATOM 7891 C C . PHE B 1 358 ? 5.477 -41 -6.051 1 89.75 358 PHE B C 1
ATOM 7893 O O . PHE B 1 358 ? 4.969 -41.75 -5.234 1 89.75 358 PHE B O 1
ATOM 7900 N N . LEU B 1 359 ? 4.812 -40.125 -6.617 1 88.38 359 LEU B N 1
ATOM 7901 C CA . LEU B 1 359 ? 3.402 -39.906 -6.312 1 88.38 359 LEU B CA 1
ATOM 7902 C C . LEU B 1 359 ? 2.574 -41.156 -6.652 1 88.38 359 LEU B C 1
ATOM 7904 O O . LEU B 1 359 ? 1.585 -41.438 -5.98 1 88.38 359 LEU B O 1
ATOM 7908 N N . TRP B 1 360 ? 3.016 -41.812 -7.637 1 91.19 360 TRP B N 1
ATOM 7909 C CA . TRP B 1 360 ? 2.258 -43 -8.023 1 91.19 360 TRP B CA 1
ATOM 7910 C C . TRP B 1 360 ? 2.486 -44.125 -7.027 1 91.19 360 TRP B C 1
ATOM 7912 O O . TRP B 1 360 ? 1.62 -45 -6.852 1 91.19 360 TRP B O 1
ATOM 7922 N N . GLU B 1 361 ? 3.635 -44.094 -6.414 1 91.19 361 GLU B N 1
ATOM 7923 C CA . GLU B 1 361 ? 3.861 -45.062 -5.336 1 91.19 361 GLU B CA 1
ATOM 7924 C C . GLU B 1 361 ? 2.965 -44.75 -4.137 1 91.19 361 GLU B C 1
ATOM 7926 O O . GLU B 1 361 ? 2.436 -45.688 -3.51 1 91.19 361 GLU B O 1
ATOM 7931 N N . LEU B 1 362 ? 2.867 -43.531 -3.861 1 91.12 362 LEU B N 1
ATOM 7932 C CA . LEU B 1 362 ? 1.983 -43.125 -2.775 1 91.12 362 LEU B CA 1
ATOM 7933 C C . LEU B 1 362 ? 0.532 -43.469 -3.102 1 91.12 362 LEU B C 1
ATOM 7935 O O . LEU B 1 362 ? -0.267 -43.719 -2.197 1 91.12 362 LEU B O 1
ATOM 7939 N N . PHE B 1 363 ? 0.236 -43.469 -4.371 1 90.25 363 PHE B N 1
ATOM 7940 C CA . PHE B 1 363 ? -1.135 -43.656 -4.832 1 90.25 363 PHE B CA 1
ATOM 7941 C C . PHE B 1 363 ? -1.373 -45.094 -5.25 1 90.25 363 PHE B C 1
ATOM 7943 O O . PHE B 1 363 ? -2.338 -45.406 -5.961 1 90.25 363 PHE B O 1
ATOM 7950 N N . SER B 1 364 ? -0.575 -46 -4.863 1 89.38 364 SER B N 1
ATOM 7951 C CA . SER B 1 364 ? -0.55 -47.344 -5.367 1 89.38 364 SER B CA 1
ATOM 7952 C C . SER B 1 364 ? -1.854 -48.094 -5.055 1 89.38 364 SER B C 1
ATOM 7954 O O . SER B 1 364 ? -2.24 -49 -5.77 1 89.38 364 SER B O 1
ATOM 7956 N N . HIS B 1 365 ? -2.561 -47.625 -4.09 1 86.44 365 HIS B N 1
ATOM 7957 C CA . HIS B 1 365 ? -3.797 -48.312 -3.711 1 86.44 365 HIS B CA 1
ATOM 7958 C C . HIS B 1 365 ? -4.934 -47.938 -4.66 1 86.44 365 HIS B C 1
ATOM 7960 O O . HIS B 1 365 ? -5.938 -48.656 -4.734 1 86.44 365 HIS B O 1
ATOM 7966 N N . LYS B 1 366 ? -4.754 -46.906 -5.457 1 89.19 366 LYS B N 1
ATOM 7967 C CA . LYS B 1 366 ? -5.824 -46.469 -6.34 1 89.19 366 LYS B CA 1
ATOM 7968 C C . LYS B 1 366 ? -5.348 -46.375 -7.785 1 89.19 366 LYS B C 1
ATOM 7970 O O . LYS B 1 366 ? -6.148 -46.188 -8.703 1 89.19 366 LYS B O 1
ATOM 7975 N N . ALA B 1 367 ? -4.086 -46.531 -7.949 1 91.75 367 ALA B N 1
ATOM 7976 C CA . ALA B 1 367 ? -3.529 -46.375 -9.289 1 91.75 367 ALA B CA 1
ATOM 7977 C C . ALA B 1 367 ? -2.85 -47.656 -9.758 1 91.75 367 ALA B C 1
ATOM 7979 O O . ALA B 1 367 ? -2.117 -48.281 -9 1 91.75 367 ALA B O 1
ATOM 7980 N N . ARG B 1 368 ? -3.203 -47.969 -10.945 1 92.12 368 ARG B N 1
ATOM 7981 C CA . ARG B 1 368 ? -2.531 -49.094 -11.609 1 92.12 368 ARG B CA 1
ATOM 7982 C C . ARG B 1 368 ? -1.55 -48.594 -12.664 1 92.12 368 ARG B C 1
ATOM 7984 O O . ARG B 1 368 ? -1.955 -47.969 -13.656 1 92.12 368 ARG B O 1
ATOM 7991 N N . VAL B 1 369 ? -0.326 -48.844 -12.453 1 91.94 369 VAL B N 1
ATOM 7992 C CA . VAL B 1 369 ? 0.712 -48.438 -13.398 1 91.94 369 VAL B CA 1
ATOM 7993 C C . VAL B 1 369 ? 1.016 -49.594 -14.359 1 91.94 369 VAL B C 1
ATOM 7995 O O . VAL B 1 369 ? 1.39 -50.688 -13.938 1 91.94 369 VAL B O 1
ATOM 7998 N N . TYR B 1 370 ? 0.824 -49.312 -15.625 1 89.94 370 TYR B N 1
ATOM 7999 C CA . TYR B 1 370 ? 1.047 -50.312 -16.641 1 89.94 370 TYR B CA 1
ATOM 8000 C C . TYR B 1 370 ? 2.527 -50.438 -16.984 1 89.94 370 TYR B C 1
ATOM 8002 O O . TYR B 1 370 ? 3.221 -49.438 -17.125 1 89.94 370 TYR B O 1
ATOM 8010 N N . ALA B 1 371 ? 2.951 -51.656 -17.078 1 85.44 371 ALA B N 1
ATOM 8011 C CA . ALA B 1 371 ? 4.344 -51.906 -17.438 1 85.44 371 ALA B CA 1
ATOM 8012 C C . ALA B 1 371 ? 4.59 -51.594 -18.906 1 85.44 371 ALA B C 1
ATOM 8014 O O . ALA B 1 371 ? 3.73 -51.875 -19.766 1 85.44 371 ALA B O 1
ATOM 8015 N N . VAL B 1 372 ? 5.602 -51 -19.141 1 79.19 372 VAL B N 1
ATOM 8016 C CA . VAL B 1 372 ? 5.957 -50.688 -20.531 1 79.19 372 VAL B CA 1
ATOM 8017 C C . VAL B 1 372 ? 6.852 -51.781 -21.094 1 79.19 372 VAL B C 1
ATOM 8019 O O . VAL B 1 372 ? 7.715 -52.312 -20.391 1 79.19 372 VAL B O 1
ATOM 8022 N N . PRO B 1 373 ? 6.438 -52.094 -22.359 1 74.81 373 PRO B N 1
ATOM 8023 C CA . PRO B 1 373 ? 7.379 -53.031 -23 1 74.81 373 PRO B CA 1
ATOM 8024 C C . PRO B 1 373 ? 8.812 -52.5 -23 1 74.81 373 PRO B C 1
ATOM 8026 O O . PRO B 1 373 ? 9.039 -51.312 -23.281 1 74.81 373 PRO B O 1
ATOM 8029 N N . ALA B 1 374 ? 9.711 -53.375 -22.703 1 68.12 374 ALA B N 1
ATOM 8030 C CA . ALA B 1 374 ? 11.125 -53 -22.578 1 68.12 374 ALA B CA 1
ATOM 8031 C C . ALA B 1 374 ? 11.719 -52.625 -23.922 1 68.12 374 ALA B C 1
ATOM 8033 O O . ALA B 1 374 ? 11.289 -53.156 -24.969 1 68.12 374 ALA B O 1
ATOM 8034 N N . ASP B 1 375 ? 12.531 -51.688 -24.062 1 73.12 375 ASP B N 1
ATOM 8035 C CA . ASP B 1 375 ? 13.453 -51.406 -25.156 1 73.12 375 ASP B CA 1
ATOM 8036 C C . ASP B 1 375 ? 12.727 -50.719 -26.328 1 73.12 375 ASP B C 1
ATOM 8038 O O . ASP B 1 375 ? 13.062 -50.969 -27.484 1 73.12 375 ASP B O 1
ATOM 8042 N N . ALA B 1 376 ? 11.656 -50.062 -25.922 1 81.31 376 ALA B N 1
ATOM 8043 C CA . ALA B 1 376 ? 10.984 -49.344 -27 1 81.31 376 ALA B CA 1
ATOM 8044 C C . ALA B 1 376 ? 11.805 -48.125 -27.422 1 81.31 376 ALA B C 1
ATOM 8046 O O . ALA B 1 376 ? 11.664 -47.656 -28.547 1 81.31 376 ALA B O 1
ATOM 8047 N N . ARG B 1 377 ? 12.594 -47.625 -26.516 1 87.5 377 ARG B N 1
ATOM 8048 C CA . ARG B 1 377 ? 13.484 -46.531 -26.797 1 87.5 377 ARG B CA 1
ATOM 8049 C C . ARG B 1 377 ? 14.922 -46.875 -26.438 1 87.5 377 ARG B C 1
ATOM 8051 O O . ARG B 1 377 ? 15.172 -47.625 -25.5 1 87.5 377 ARG B O 1
ATOM 8058 N N . ALA B 1 378 ? 15.797 -46.344 -27.281 1 89.06 378 ALA B N 1
ATOM 8059 C CA . ALA B 1 378 ? 17.219 -46.469 -27 1 89.06 378 ALA B CA 1
ATOM 8060 C C . ALA B 1 378 ? 17.922 -45.125 -27.094 1 89.06 378 ALA B C 1
ATOM 8062 O O . ALA B 1 378 ? 17.828 -44.438 -28.109 1 89.06 378 ALA B O 1
ATOM 8063 N N . TYR B 1 379 ? 18.656 -44.844 -25.984 1 93.88 379 TYR B N 1
ATOM 8064 C CA . TYR B 1 379 ? 19.297 -43.531 -25.922 1 93.88 379 TYR B CA 1
ATOM 8065 C C . TYR B 1 379 ? 20.812 -43.656 -26.016 1 93.88 379 TYR B C 1
ATOM 8067 O O . TYR B 1 379 ? 21.562 -42.875 -25.422 1 93.88 379 TYR B O 1
ATOM 8075 N N . GLY B 1 380 ? 21.188 -44.625 -26.75 1 93.5 380 GLY B N 1
ATOM 8076 C CA . GLY B 1 380 ? 22.609 -44.844 -26.891 1 93.5 380 GLY B CA 1
ATOM 8077 C C . GLY B 1 380 ? 23.344 -43.719 -27.562 1 93.5 380 GLY B C 1
ATOM 8078 O O . GLY B 1 380 ? 24.562 -43.562 -27.406 1 93.5 380 GLY B O 1
ATOM 8079 N N . ASN B 1 381 ? 22.656 -42.875 -28.297 1 95.94 381 ASN B N 1
ATOM 8080 C CA . ASN B 1 381 ? 23.25 -41.75 -29 1 95.94 381 ASN B CA 1
ATOM 8081 C C . ASN B 1 381 ? 23.281 -40.469 -28.141 1 95.94 381 ASN B C 1
ATOM 8083 O O . ASN B 1 381 ? 23.75 -39.438 -28.578 1 95.94 381 ASN B O 1
ATOM 8087 N N . VAL B 1 382 ? 22.812 -40.625 -26.953 1 97.31 382 VAL B N 1
ATOM 8088 C CA . VAL B 1 382 ? 22.828 -39.469 -26.031 1 97.31 382 VAL B CA 1
ATOM 8089 C C . VAL B 1 382 ? 23.984 -39.594 -25.062 1 97.31 382 VAL B C 1
ATOM 8091 O O . VAL B 1 382 ? 24.172 -40.656 -24.438 1 97.31 382 VAL B O 1
ATOM 8094 N N . THR B 1 383 ? 24.812 -38.594 -25 1 98.12 383 THR B N 1
ATOM 8095 C CA . THR B 1 383 ? 25.891 -38.531 -24.016 1 98.12 383 THR B CA 1
ATOM 8096 C C . THR B 1 383 ? 25.578 -37.531 -22.906 1 98.12 383 THR B C 1
ATOM 8098 O O . THR B 1 383 ? 25.422 -36.344 -23.172 1 98.12 383 THR B O 1
ATOM 8101 N N . LEU B 1 384 ? 25.453 -38.062 -21.719 1 98.38 384 LEU B N 1
ATOM 8102 C CA . LEU B 1 384 ? 25.219 -37.219 -20.547 1 98.38 384 LEU B CA 1
ATOM 8103 C C . LEU B 1 384 ? 26.516 -36.875 -19.859 1 98.38 384 LEU B C 1
ATOM 8105 O O . LEU B 1 384 ? 27.141 -37.719 -19.219 1 98.38 384 LEU B O 1
ATOM 8109 N N . HIS B 1 385 ? 26.922 -35.625 -20.078 1 98.25 385 HIS B N 1
ATOM 8110 C CA . HIS B 1 385 ? 28.109 -35.125 -19.391 1 98.25 385 HIS B CA 1
ATOM 8111 C C . HIS B 1 385 ? 27.766 -34.625 -17.984 1 98.25 385 HIS B C 1
ATOM 8113 O O . HIS B 1 385 ? 27 -33.688 -17.812 1 98.25 385 HIS B O 1
ATOM 8119 N N . VAL B 1 386 ? 28.375 -35.219 -16.953 1 98 386 VAL B N 1
ATOM 8120 C CA . VAL B 1 386 ? 27.969 -34.938 -15.57 1 98 386 VAL B CA 1
ATOM 8121 C C . VAL B 1 386 ? 29.125 -34.281 -14.828 1 98 386 VAL B C 1
ATOM 8123 O O . VAL B 1 386 ? 30.25 -34.781 -14.805 1 98 386 VAL B O 1
ATOM 8126 N N . ALA B 1 387 ? 28.844 -33.094 -14.328 1 97.38 387 ALA B N 1
ATOM 8127 C CA . ALA B 1 387 ? 29.75 -32.438 -13.391 1 97.38 387 ALA B CA 1
ATOM 8128 C C . ALA B 1 387 ? 29.188 -32.5 -11.969 1 97.38 387 ALA B C 1
ATOM 8130 O O . ALA B 1 387 ? 28.016 -32.219 -11.75 1 97.38 387 ALA B O 1
ATOM 8131 N N . ARG B 1 388 ? 30 -32.906 -11.031 1 96.12 388 ARG B N 1
ATOM 8132 C CA . ARG B 1 388 ? 29.594 -32.969 -9.633 1 96.12 388 ARG B CA 1
ATOM 8133 C C . ARG B 1 388 ? 29.953 -31.703 -8.891 1 96.12 388 ARG B C 1
ATOM 8135 O O . ARG B 1 388 ? 31.125 -31.328 -8.812 1 96.12 388 ARG B O 1
ATOM 8142 N N . CYS B 1 389 ? 28.891 -31.047 -8.414 1 93.81 389 CYS B N 1
ATOM 8143 C CA . CYS B 1 389 ? 29.078 -29.75 -7.77 1 93.81 389 CYS B CA 1
ATOM 8144 C C . CYS B 1 389 ? 28.188 -29.609 -6.543 1 93.81 389 CYS B C 1
ATOM 8146 O O . CYS B 1 389 ? 27.203 -30.344 -6.398 1 93.81 389 CYS B O 1
ATOM 8148 N N . ASP B 1 390 ? 28.609 -28.656 -5.672 1 90.56 390 ASP B N 1
ATOM 8149 C CA . ASP B 1 390 ? 27.766 -28.297 -4.531 1 90.56 390 ASP B CA 1
ATOM 8150 C C . ASP B 1 390 ? 27.109 -26.922 -4.754 1 90.56 390 ASP B C 1
ATOM 8152 O O . ASP B 1 390 ? 27.594 -26.125 -5.559 1 90.56 390 ASP B O 1
ATOM 8156 N N . GLY B 1 391 ? 26.016 -26.734 -4.055 1 91.44 391 GLY B N 1
ATOM 8157 C CA . GLY B 1 391 ? 25.359 -25.438 -4.109 1 91.44 391 GLY B CA 1
ATOM 8158 C C . GLY B 1 391 ? 24.625 -25.188 -5.418 1 91.44 391 GLY B C 1
ATOM 8159 O O . GLY B 1 391 ? 24.703 -24.094 -5.992 1 91.44 391 GLY B O 1
ATOM 8160 N N . ILE B 1 392 ? 23.938 -26.156 -5.953 1 93 392 ILE B N 1
ATOM 8161 C CA . ILE B 1 392 ? 23.328 -26.047 -7.27 1 93 392 ILE B CA 1
ATOM 8162 C C . ILE B 1 392 ? 21.828 -25.781 -7.117 1 93 392 ILE B C 1
ATOM 8164 O O . ILE B 1 392 ? 21.062 -25.938 -8.078 1 93 392 ILE B O 1
ATOM 8168 N N . GLY B 1 393 ? 21.422 -25.453 -5.906 1 90.19 393 GLY B N 1
ATOM 8169 C CA . GLY B 1 393 ? 20.031 -25.078 -5.652 1 90.19 393 GLY B CA 1
ATOM 8170 C C . GLY B 1 393 ? 19.719 -23.656 -6.078 1 90.19 393 GLY B C 1
ATOM 8171 O O . GLY B 1 393 ? 20.609 -22.906 -6.504 1 90.19 393 GLY B O 1
ATOM 8172 N N . LYS B 1 394 ? 18.484 -23.281 -5.914 1 89.5 394 LYS B N 1
ATOM 8173 C CA . LYS B 1 394 ? 17.938 -22.016 -6.406 1 89.5 394 LYS B CA 1
ATOM 8174 C C . LYS B 1 394 ? 18.688 -20.844 -5.797 1 89.5 394 LYS B C 1
ATOM 8176 O O . LYS B 1 394 ? 19.125 -19.938 -6.516 1 89.5 394 LYS B O 1
ATOM 8181 N N . THR B 1 395 ? 18.922 -20.781 -4.504 1 88.44 395 THR B N 1
ATOM 8182 C CA . THR B 1 395 ? 19.453 -19.625 -3.781 1 88.44 395 THR B CA 1
ATOM 8183 C C . THR B 1 395 ? 20.891 -19.344 -4.199 1 88.44 395 THR B C 1
ATOM 8185 O O . THR B 1 395 ? 21.219 -18.219 -4.59 1 88.44 395 THR B O 1
ATOM 8188 N N . LYS B 1 396 ? 21.672 -20.297 -4.148 1 91.38 396 LYS B N 1
ATOM 8189 C CA . LYS B 1 396 ? 23.094 -20.094 -4.461 1 91.38 396 LYS B CA 1
ATOM 8190 C C . LYS B 1 396 ? 23.297 -19.812 -5.945 1 91.38 396 LYS B C 1
ATOM 8192 O O . LYS B 1 396 ? 24.156 -19.016 -6.32 1 91.38 396 LYS B O 1
ATOM 8197 N N . MET B 1 397 ? 22.547 -20.5 -6.809 1 94.25 397 MET B N 1
ATOM 8198 C CA . MET B 1 397 ? 22.641 -20.281 -8.25 1 94.25 397 MET B CA 1
ATOM 8199 C C . MET B 1 397 ? 22.234 -18.859 -8.617 1 94.25 397 MET B C 1
ATOM 8201 O O . MET B 1 397 ? 22.781 -18.266 -9.539 1 94.25 397 MET B O 1
ATOM 8205 N N . GLU B 1 398 ? 21.266 -18.406 -7.906 1 91.94 398 GLU B N 1
ATOM 8206 C CA . GLU B 1 398 ? 20.828 -17.047 -8.148 1 91.94 398 GLU B CA 1
ATOM 8207 C C . GLU B 1 398 ? 21.859 -16.031 -7.664 1 91.94 398 GLU B C 1
ATOM 8209 O O . GLU B 1 398 ? 22.156 -15.055 -8.352 1 91.94 398 GLU B O 1
ATOM 8214 N N . GLN B 1 399 ? 22.438 -16.281 -6.527 1 91.5 399 GLN B N 1
ATOM 8215 C CA . GLN B 1 399 ? 23.391 -15.359 -5.914 1 91.5 399 GLN B CA 1
ATOM 8216 C C . GLN B 1 399 ? 24.656 -15.242 -6.758 1 91.5 399 GLN B C 1
ATOM 8218 O O . GLN B 1 399 ? 25.25 -14.164 -6.867 1 91.5 399 GLN B O 1
ATOM 8223 N N . LEU B 1 400 ? 25.062 -16.328 -7.344 1 92.56 400 LEU B N 1
ATOM 8224 C CA . LEU B 1 400 ? 26.344 -16.359 -8.039 1 92.56 400 LEU B CA 1
ATOM 8225 C C . LEU B 1 400 ? 26.141 -16.484 -9.539 1 92.56 400 LEU B C 1
ATOM 8227 O O . LEU B 1 400 ? 27.047 -16.922 -10.258 1 92.56 400 LEU B O 1
ATOM 8231 N N . HIS B 1 401 ? 24.984 -16.125 -10.047 1 92.5 401 HIS B N 1
ATOM 8232 C CA . HIS B 1 401 ? 24.578 -16.453 -11.406 1 92.5 401 HIS B CA 1
ATOM 8233 C C . HIS B 1 401 ? 25.5 -15.766 -12.422 1 92.5 401 HIS B C 1
ATOM 8235 O O . HIS B 1 401 ? 25.781 -16.328 -13.484 1 92.5 401 HIS B O 1
ATOM 8241 N N . GLN B 1 402 ? 26 -14.57 -12.125 1 89.06 402 GLN B N 1
ATOM 8242 C CA . GLN B 1 402 ? 26.797 -13.828 -13.094 1 89.06 402 GLN B CA 1
ATOM 8243 C C . GLN B 1 402 ? 28.125 -14.523 -13.367 1 89.06 402 GLN B C 1
ATOM 8245 O O . GLN B 1 402 ? 28.453 -14.812 -14.523 1 89.06 402 GLN B O 1
ATOM 8250 N N . LYS B 1 403 ? 28.781 -14.836 -12.305 1 89.81 403 LYS B N 1
ATOM 8251 C CA . LYS B 1 403 ? 30.078 -15.5 -12.43 1 89.81 403 LYS B CA 1
ATOM 8252 C C . LYS B 1 403 ? 29.922 -16.906 -12.984 1 89.81 403 LYS B C 1
ATOM 8254 O O . LYS B 1 403 ? 30.672 -17.328 -13.867 1 89.81 403 LYS B O 1
ATOM 8259 N N . ARG B 1 404 ? 28.984 -17.625 -12.562 1 93.62 404 ARG B N 1
ATOM 8260 C CA . ARG B 1 404 ? 28.781 -19.031 -12.922 1 93.62 404 ARG B CA 1
ATOM 8261 C C . ARG B 1 404 ? 28.359 -19.156 -14.375 1 93.62 404 ARG B C 1
ATOM 8263 O O . ARG B 1 404 ? 28.797 -20.094 -15.07 1 93.62 404 ARG B O 1
ATOM 8270 N N . LEU B 1 405 ? 27.531 -18.312 -14.836 1 93.44 405 LEU B N 1
ATOM 8271 C CA . LEU B 1 405 ? 27.047 -18.391 -16.203 1 93.44 405 LEU B CA 1
ATOM 8272 C C . LEU B 1 405 ? 28.156 -18.062 -17.203 1 93.44 405 LEU B C 1
ATOM 8274 O O . LEU B 1 405 ? 28.25 -18.688 -18.266 1 93.44 405 LEU B O 1
ATOM 8278 N N . GLN B 1 406 ? 28.922 -17.016 -16.875 1 90.62 406 GLN B N 1
ATOM 8279 C CA . GLN B 1 406 ? 30.031 -16.672 -17.75 1 90.62 406 GLN B CA 1
ATOM 8280 C C . GLN B 1 406 ? 31.016 -17.844 -17.875 1 90.62 406 GLN B C 1
ATOM 8282 O O . GLN B 1 406 ? 31.5 -18.141 -18.969 1 90.62 406 GLN B O 1
ATOM 8287 N N . ARG B 1 407 ? 31.234 -18.406 -16.812 1 92.25 407 ARG B N 1
ATOM 8288 C CA . ARG B 1 407 ? 32.125 -19.562 -16.812 1 92.25 407 ARG B CA 1
ATOM 8289 C C . ARG B 1 407 ? 31.562 -20.703 -17.625 1 92.25 407 ARG B C 1
ATOM 8291 O O . ARG B 1 407 ? 32.281 -21.375 -18.375 1 92.25 407 ARG B O 1
ATOM 8298 N N . LEU B 1 408 ? 30.328 -21.016 -17.453 1 95.44 408 LEU B N 1
ATOM 8299 C CA . LEU B 1 408 ? 29.641 -22.094 -18.172 1 95.44 408 LEU B CA 1
ATOM 8300 C C . LEU B 1 408 ? 29.734 -21.859 -19.688 1 95.44 408 LEU B C 1
ATOM 8302 O O . LEU B 1 408 ? 30.109 -22.766 -20.438 1 95.44 408 LEU B O 1
ATOM 8306 N N . LEU B 1 409 ? 29.391 -20.688 -20.109 1 94.25 409 LEU B N 1
ATOM 8307 C CA . LEU B 1 409 ? 29.328 -20.406 -21.531 1 94.25 409 LEU B CA 1
ATOM 8308 C C . LEU B 1 409 ? 30.719 -20.453 -22.156 1 94.25 409 LEU B C 1
ATOM 8310 O O . LEU B 1 409 ? 30.875 -20.891 -23.297 1 94.25 409 LEU B O 1
ATOM 8314 N N . ALA B 1 410 ? 31.672 -19.969 -21.391 1 91.19 410 ALA B N 1
ATOM 8315 C CA . ALA B 1 410 ? 33.031 -20.062 -21.875 1 91.19 410 ALA B CA 1
ATOM 8316 C C . ALA B 1 410 ? 33.469 -21.531 -22.047 1 91.19 410 ALA B C 1
ATOM 8318 O O . ALA B 1 410 ? 34.125 -21.891 -23.016 1 91.19 410 ALA B O 1
ATOM 8319 N N . ASP B 1 411 ? 33.156 -22.328 -21.094 1 93.38 411 ASP B N 1
ATOM 8320 C CA . ASP B 1 411 ? 33.5 -23.734 -21.156 1 93.38 411 ASP B CA 1
ATOM 8321 C C . ASP B 1 411 ? 32.781 -24.422 -22.328 1 93.38 411 ASP B C 1
ATOM 8323 O O . ASP B 1 411 ? 33.406 -25.219 -23.031 1 93.38 411 ASP B O 1
ATOM 8327 N N . LEU B 1 412 ? 31.547 -24.188 -22.531 1 95.31 412 LEU B N 1
ATOM 8328 C CA . LEU B 1 412 ? 30.781 -24.781 -23.625 1 95.31 412 LEU B CA 1
ATOM 8329 C C . LEU B 1 412 ? 31.328 -24.359 -24.969 1 95.31 412 LEU B C 1
ATOM 8331 O O . LEU B 1 412 ? 31.391 -25.156 -25.906 1 95.31 412 LEU B O 1
ATOM 8335 N N . ALA B 1 413 ? 31.688 -23.109 -25.047 1 91.94 413 ALA B N 1
ATOM 8336 C CA . ALA B 1 413 ? 32.25 -22.594 -26.297 1 91.94 413 ALA B CA 1
ATOM 8337 C C . ALA B 1 413 ? 33.531 -23.328 -26.656 1 91.94 413 ALA B C 1
ATOM 8339 O O . ALA B 1 413 ? 33.812 -23.547 -27.844 1 91.94 413 ALA B O 1
ATOM 8340 N N . ALA B 1 414 ? 34.25 -23.625 -25.656 1 90.44 414 ALA B N 1
ATOM 8341 C CA . ALA B 1 414 ? 35.5 -24.328 -25.875 1 90.44 414 ALA B CA 1
ATOM 8342 C C . ALA B 1 414 ? 35.281 -25.781 -26.266 1 90.44 414 ALA B C 1
ATOM 8344 O O . ALA B 1 414 ? 36.062 -26.359 -27.031 1 90.44 414 ALA B O 1
ATOM 8345 N N . ARG B 1 415 ? 34.219 -26.359 -25.859 1 93.69 415 ARG B N 1
ATOM 8346 C CA . ARG B 1 415 ? 33.938 -27.797 -26.016 1 93.69 415 ARG B CA 1
ATOM 8347 C C . ARG B 1 415 ? 33.125 -28.062 -27.266 1 93.69 415 ARG B C 1
ATOM 8349 O O . ARG B 1 415 ? 33.219 -29.125 -27.891 1 93.69 415 ARG B O 1
ATOM 8356 N N . LEU B 1 416 ? 32.25 -27.094 -27.469 1 94.56 416 LEU B N 1
ATOM 8357 C CA . LEU B 1 416 ? 31.281 -27.328 -28.531 1 94.56 416 LEU B CA 1
ATOM 8358 C C . LEU B 1 416 ? 31.641 -26.547 -29.781 1 94.56 416 LEU B C 1
ATOM 8360 O O . LEU B 1 416 ? 32.156 -25.438 -29.703 1 94.56 416 LEU B O 1
ATOM 8364 N N . GLY B 1 417 ? 31.438 -27.016 -30.922 1 88.88 417 GLY B N 1
ATOM 8365 C CA . GLY B 1 417 ? 31.672 -26.328 -32.188 1 88.88 417 GLY B CA 1
ATOM 8366 C C . GLY B 1 417 ? 30.625 -25.281 -32.5 1 88.88 417 GLY B C 1
ATOM 8367 O O . GLY B 1 417 ? 29.562 -25.25 -31.875 1 88.88 417 GLY B O 1
ATOM 8368 N N . GLN B 1 418 ? 30.797 -24.438 -33.5 1 90.56 418 GLN B N 1
ATOM 8369 C CA . GLN B 1 418 ? 29.953 -23.312 -33.875 1 90.56 418 GLN B CA 1
ATOM 8370 C C . GLN B 1 418 ? 28.656 -23.781 -34.531 1 90.56 418 GLN B C 1
ATOM 8372 O O . GLN B 1 418 ? 27.656 -23.047 -34.562 1 90.56 418 GLN B O 1
ATOM 8377 N N . GLY B 1 419 ? 28.594 -24.953 -34.938 1 93.38 419 GLY B N 1
ATOM 8378 C CA . GLY B 1 419 ? 27.438 -25.453 -35.625 1 93.38 419 GLY B CA 1
ATOM 8379 C C . GLY B 1 419 ? 26.391 -26.062 -34.688 1 93.38 419 GLY B C 1
ATOM 8380 O O . GLY B 1 419 ? 25.312 -26.453 -35.125 1 93.38 419 GLY B O 1
ATOM 8381 N N . ARG B 1 420 ? 26.625 -26.016 -33.438 1 96.5 420 ARG B N 1
ATOM 8382 C CA . ARG B 1 420 ? 25.75 -26.688 -32.5 1 96.5 420 ARG B CA 1
ATOM 8383 C C . ARG B 1 420 ? 24.578 -25.797 -32.094 1 96.5 420 ARG B C 1
ATOM 8385 O O . ARG B 1 420 ? 24.688 -24.578 -32.125 1 96.5 420 ARG B O 1
ATOM 8392 N N . ARG B 1 421 ? 23.422 -26.391 -31.781 1 97.75 421 ARG B N 1
ATOM 8393 C CA . ARG B 1 421 ? 22.219 -25.734 -31.281 1 97.75 421 ARG B CA 1
ATOM 8394 C C . ARG B 1 421 ? 22 -26.062 -29.797 1 97.75 421 ARG B C 1
ATOM 8396 O O . ARG B 1 421 ? 21.625 -27.188 -29.453 1 97.75 421 ARG B O 1
ATOM 8403 N N . VAL B 1 422 ? 22.109 -25.016 -28.984 1 97.62 422 VAL B N 1
ATOM 8404 C CA . VAL B 1 422 ? 22.203 -25.234 -27.547 1 97.62 422 VAL B CA 1
ATOM 8405 C C . VAL B 1 422 ? 20.938 -24.719 -26.859 1 97.62 422 VAL B C 1
ATOM 8407 O O . VAL B 1 422 ? 20.516 -23.594 -27.094 1 97.62 422 VAL B O 1
ATOM 8410 N N . PHE B 1 423 ? 20.375 -25.625 -26.016 1 97.62 423 PHE B N 1
ATOM 8411 C CA . PHE B 1 423 ? 19.297 -25.25 -25.109 1 97.62 423 PHE B CA 1
ATOM 8412 C C . PHE B 1 423 ? 19.781 -25.203 -23.656 1 97.62 423 PHE B C 1
ATOM 8414 O O . PHE B 1 423 ? 20.188 -26.234 -23.109 1 97.62 423 PHE B O 1
ATOM 8421 N N . LEU B 1 424 ? 19.688 -24.016 -23.047 1 98.06 424 LEU B N 1
ATOM 8422 C CA . LEU B 1 424 ? 20.094 -23.844 -21.656 1 98.06 424 LEU B CA 1
ATOM 8423 C C . LEU B 1 424 ? 18.859 -23.75 -20.75 1 98.06 424 LEU B C 1
ATOM 8425 O O . LEU B 1 424 ? 18.031 -22.844 -20.922 1 98.06 424 LEU B O 1
ATOM 8429 N N . CYS B 1 425 ? 18.688 -24.688 -19.828 1 97.81 425 CYS B N 1
ATOM 8430 C CA . CYS B 1 425 ? 17.641 -24.641 -18.812 1 97.81 425 CYS B CA 1
ATOM 8431 C C . CYS B 1 425 ? 18.188 -24.203 -17.469 1 97.81 425 CYS B C 1
ATOM 8433 O O . CYS B 1 425 ? 19.094 -24.828 -16.922 1 97.81 425 CYS B O 1
ATOM 8435 N N . CYS B 1 426 ? 17.719 -23.109 -16.953 1 97.06 426 CYS B N 1
ATOM 8436 C CA . CYS B 1 426 ? 18.203 -22.578 -15.68 1 97.06 426 CYS B CA 1
ATOM 8437 C C . CYS B 1 426 ? 17.047 -22.125 -14.805 1 97.06 426 CYS B C 1
ATOM 8439 O O . CYS B 1 426 ? 15.883 -22.422 -15.094 1 97.06 426 CYS B O 1
ATOM 8441 N N . HIS B 1 427 ? 17.359 -21.547 -13.648 1 94.62 427 HIS B N 1
ATOM 8442 C CA . HIS B 1 427 ? 16.328 -21.016 -12.766 1 94.62 427 HIS B CA 1
ATOM 8443 C C . HIS B 1 427 ? 15.711 -19.75 -13.344 1 94.62 427 HIS B C 1
ATOM 8445 O O . HIS B 1 427 ? 16.391 -19 -14.055 1 94.62 427 HIS B O 1
ATOM 8451 N N . LYS B 1 428 ? 14.547 -19.516 -12.984 1 91.12 428 LYS B N 1
ATOM 8452 C CA . LYS B 1 428 ? 13.766 -18.406 -13.531 1 91.12 428 LYS B CA 1
ATOM 8453 C C . LYS B 1 428 ? 14.492 -17.078 -13.359 1 91.12 428 LYS B C 1
ATOM 8455 O O . LYS B 1 428 ? 14.531 -16.266 -14.281 1 91.12 428 LYS B O 1
ATOM 8460 N N . LYS B 1 429 ? 15.109 -16.812 -12.266 1 90.25 429 LYS B N 1
ATOM 8461 C CA . LYS B 1 429 ? 15.734 -15.531 -11.953 1 90.25 429 LYS B CA 1
ATOM 8462 C C . LYS B 1 429 ? 17.062 -15.383 -12.672 1 90.25 429 LYS B C 1
ATOM 8464 O O . LYS B 1 429 ? 17.594 -14.273 -12.789 1 90.25 429 LYS B O 1
ATOM 8469 N N . VAL B 1 430 ? 17.562 -16.422 -13.141 1 93.25 430 VAL B N 1
ATOM 8470 C CA . VAL B 1 430 ? 18.859 -16.422 -13.812 1 93.25 430 VAL B CA 1
ATOM 8471 C C . VAL B 1 430 ? 18.656 -16.266 -15.32 1 93.25 430 VAL B C 1
ATOM 8473 O O . VAL B 1 430 ? 19.562 -15.805 -16.031 1 93.25 430 VAL B O 1
ATOM 8476 N N . ALA B 1 431 ? 17.531 -16.609 -15.828 1 93.62 431 ALA B N 1
ATOM 8477 C CA . ALA B 1 431 ? 17.234 -16.703 -17.25 1 93.62 431 ALA B CA 1
ATOM 8478 C C . ALA B 1 431 ? 17.438 -15.352 -17.953 1 93.62 431 ALA B C 1
ATOM 8480 O O . ALA B 1 431 ? 18 -15.289 -19.031 1 93.62 431 ALA B O 1
ATOM 8481 N N . PRO B 1 432 ? 16.984 -14.219 -17.312 1 90.94 432 PRO B N 1
ATOM 8482 C CA . PRO B 1 432 ? 17.156 -12.938 -17.984 1 90.94 432 PRO B CA 1
ATOM 8483 C C . PRO B 1 432 ? 18.625 -12.609 -18.25 1 90.94 432 PRO B C 1
ATOM 8485 O O . PRO B 1 432 ? 18.984 -12.133 -19.328 1 90.94 432 PRO B O 1
ATOM 8488 N N . TYR B 1 433 ? 19.438 -12.859 -17.312 1 92.12 433 TYR B N 1
ATOM 8489 C CA . TYR B 1 433 ? 20.859 -12.602 -17.484 1 92.12 433 TYR B CA 1
ATOM 8490 C C . TYR B 1 433 ? 21.469 -13.516 -18.547 1 92.12 433 TYR B C 1
ATOM 8492 O O . TYR B 1 433 ? 22.297 -13.086 -19.344 1 92.12 433 TYR B O 1
ATOM 8500 N N . ALA B 1 434 ? 21.031 -14.727 -18.562 1 94.44 434 ALA B N 1
ATOM 8501 C CA . ALA B 1 434 ? 21.516 -15.688 -19.562 1 94.44 434 ALA B CA 1
ATOM 8502 C C . ALA B 1 434 ? 21.172 -15.227 -20.969 1 94.44 434 ALA B C 1
ATOM 8504 O O . ALA B 1 434 ? 21.922 -15.484 -21.906 1 94.44 434 ALA B O 1
ATOM 8505 N N . LYS B 1 435 ? 20.094 -14.57 -21.094 1 92.56 435 LYS B N 1
ATOM 8506 C CA . LYS B 1 435 ? 19.594 -14.148 -22.406 1 92.56 435 LYS B CA 1
ATOM 8507 C C . LYS B 1 435 ? 20.375 -12.945 -22.922 1 92.56 435 LYS B C 1
ATOM 8509 O O . LYS B 1 435 ? 20.25 -12.57 -24.094 1 92.56 435 LYS B O 1
ATOM 8514 N N . THR B 1 436 ? 21.188 -12.375 -22.078 1 91.25 436 THR B N 1
ATOM 8515 C CA . THR B 1 436 ? 21.984 -11.234 -22.516 1 91.25 436 THR B CA 1
ATOM 8516 C C . THR B 1 436 ? 23.156 -11.695 -23.391 1 91.25 436 THR B C 1
ATOM 8518 O O . THR B 1 436 ? 23.766 -10.891 -24.094 1 91.25 436 THR B O 1
ATOM 8521 N N . PHE B 1 437 ? 23.469 -12.945 -23.406 1 91.69 437 PHE B N 1
ATOM 8522 C CA . PHE B 1 437 ? 24.625 -13.469 -24.109 1 91.69 437 PHE B CA 1
ATOM 8523 C C . PHE B 1 437 ? 24.234 -13.961 -25.5 1 91.69 437 PHE B C 1
ATOM 8525 O O . PHE B 1 437 ? 23.078 -14.312 -25.734 1 91.69 437 PHE B O 1
ATOM 8532 N N . GLU B 1 438 ? 25.188 -13.891 -26.359 1 90.44 438 GLU B N 1
ATOM 8533 C CA . GLU B 1 438 ? 25.062 -14.422 -27.719 1 90.44 438 GLU B CA 1
ATOM 8534 C C . GLU B 1 438 ? 26.312 -15.227 -28.109 1 90.44 438 GLU B C 1
ATOM 8536 O O . GLU B 1 438 ? 27.047 -14.836 -29 1 90.44 438 GLU B O 1
ATOM 8541 N N . PRO B 1 439 ? 26.344 -16.375 -27.5 1 90.88 439 PRO B N 1
ATOM 8542 C CA . PRO B 1 439 ? 27.5 -17.219 -27.859 1 90.88 439 PRO B CA 1
ATOM 8543 C C . PRO B 1 439 ? 27.5 -17.609 -29.328 1 90.88 439 PRO B C 1
ATOM 8545 O O . PRO B 1 439 ? 26.484 -17.469 -30.016 1 90.88 439 PRO B O 1
ATOM 8548 N N . GLU B 1 440 ? 28.688 -18.047 -29.812 1 89.62 440 GLU B N 1
ATOM 8549 C CA . GLU B 1 440 ? 28.875 -18.344 -31.234 1 89.62 440 GLU B CA 1
ATOM 8550 C C . GLU B 1 440 ? 28.344 -19.75 -31.578 1 89.62 440 GLU B C 1
ATOM 8552 O O . GLU B 1 440 ? 29.094 -20.578 -32.094 1 89.62 440 GLU B O 1
ATOM 8557 N N . PHE B 1 441 ? 27.188 -20.094 -31.234 1 94.5 441 PHE B N 1
ATOM 8558 C CA . PHE B 1 441 ? 26.484 -21.328 -31.609 1 94.5 441 PHE B CA 1
ATOM 8559 C C . PHE B 1 441 ? 25.516 -21.062 -32.75 1 94.5 441 PHE B C 1
ATOM 8561 O O . PHE B 1 441 ? 25.188 -19.906 -33.031 1 94.5 441 PHE B O 1
ATOM 8568 N N . ALA B 1 442 ? 25.156 -22.141 -33.375 1 95.31 442 ALA B N 1
ATOM 8569 C CA . ALA B 1 442 ? 24.156 -21.969 -34.438 1 95.31 442 ALA B CA 1
ATOM 8570 C C . ALA B 1 442 ? 22.844 -21.438 -33.875 1 95.31 442 ALA B C 1
ATOM 8572 O O . ALA B 1 442 ? 22.141 -20.656 -34.531 1 95.31 442 ALA B O 1
ATOM 8573 N N . LYS B 1 443 ? 22.562 -21.969 -32.719 1 95.69 443 LYS B N 1
ATOM 8574 C CA . LYS B 1 443 ? 21.391 -21.516 -32 1 95.69 443 LYS B CA 1
ATOM 8575 C C . LYS B 1 443 ? 21.625 -21.562 -30.5 1 95.69 443 LYS B C 1
ATOM 8577 O O . LYS B 1 443 ? 22.266 -22.484 -30 1 95.69 443 LYS B O 1
ATOM 8582 N N . TYR B 1 444 ? 21.234 -20.562 -29.875 1 94.94 444 TYR B N 1
ATOM 8583 C CA . TYR B 1 444 ? 21.297 -20.469 -28.422 1 94.94 444 TYR B CA 1
ATOM 8584 C C . TYR B 1 444 ? 19.953 -20.047 -27.844 1 94.94 444 TYR B C 1
ATOM 8586 O O . TYR B 1 444 ? 19.469 -18.953 -28.109 1 94.94 444 TYR B O 1
ATOM 8594 N N . SER B 1 445 ? 19.297 -20.953 -27.109 1 95.44 445 SER B N 1
ATOM 8595 C CA . SER B 1 445 ? 18 -20.688 -26.516 1 95.44 445 SER B CA 1
ATOM 8596 C C . SER B 1 445 ? 18.016 -20.938 -25.016 1 95.44 445 SER B C 1
ATOM 8598 O O . SER B 1 445 ? 18.703 -21.828 -24.531 1 95.44 445 SER B O 1
ATOM 8600 N N . VAL B 1 446 ? 17.266 -20.078 -24.297 1 95.31 446 VAL B N 1
ATOM 8601 C CA . VAL B 1 446 ? 17.25 -20.172 -22.844 1 95.31 446 VAL B CA 1
ATOM 8602 C C . VAL B 1 446 ? 15.828 -20.438 -22.359 1 95.31 446 VAL B C 1
ATOM 8604 O O . VAL B 1 446 ? 14.883 -19.781 -22.812 1 95.31 446 VAL B O 1
ATOM 8607 N N . GLY B 1 447 ? 15.625 -21.469 -2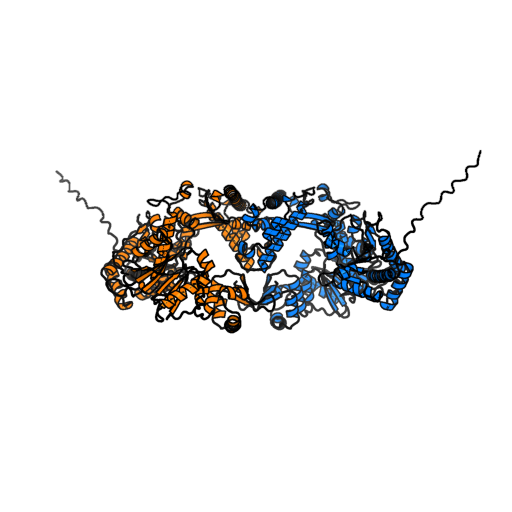1.547 1 94.19 447 GLY B N 1
ATOM 8608 C CA . GLY B 1 447 ? 14.398 -21.75 -20.812 1 94.19 447 GLY B CA 1
ATOM 8609 C C . GLY B 1 447 ? 14.625 -21.891 -19.312 1 94.19 447 GLY B C 1
ATOM 8610 O O . GLY B 1 447 ? 15.773 -21.891 -18.859 1 94.19 447 GLY B O 1
ATOM 8611 N N . HIS B 1 448 ? 13.609 -21.859 -18.562 1 93.94 448 HIS B N 1
ATOM 8612 C CA . HIS B 1 448 ? 13.797 -22 -17.125 1 93.94 448 HIS B CA 1
ATOM 8613 C C . HIS B 1 448 ? 12.867 -23.062 -16.547 1 93.94 448 HIS B C 1
ATOM 8615 O O . HIS B 1 448 ? 11.844 -23.391 -17.141 1 93.94 448 HIS B O 1
ATOM 8621 N N . TRP B 1 449 ? 13.242 -23.562 -15.391 1 92.62 449 TRP B N 1
ATOM 8622 C CA . TRP B 1 449 ? 12.445 -24.562 -14.68 1 92.62 449 TRP B CA 1
ATOM 8623 C C . TRP B 1 449 ? 11.031 -24.047 -14.422 1 92.62 449 TRP B C 1
ATOM 8625 O O . TRP B 1 449 ? 10.844 -22.875 -14.086 1 92.62 449 TRP B O 1
ATOM 8635 N N . GLY B 1 450 ? 10.109 -24.969 -14.641 1 83.62 450 GLY B N 1
ATOM 8636 C CA . GLY B 1 450 ? 8.727 -24.609 -14.398 1 83.62 450 GLY B CA 1
ATOM 8637 C C . GLY B 1 450 ? 8 -24.156 -15.656 1 83.62 450 GLY B C 1
ATOM 8638 O O . GLY B 1 450 ? 6.77 -24.094 -15.68 1 83.62 450 GLY B O 1
ATOM 8639 N N . ALA B 1 451 ? 8.727 -23.859 -16.734 1 84.56 451 ALA B N 1
ATOM 8640 C CA . ALA B 1 451 ? 8.078 -23.344 -17.938 1 84.56 451 ALA B CA 1
ATOM 8641 C C . ALA B 1 451 ? 8.445 -24.172 -19.156 1 84.56 451 ALA B C 1
ATOM 8643 O O . ALA B 1 451 ? 8.07 -23.844 -20.281 1 84.56 451 ALA B O 1
ATOM 8644 N N . ILE B 1 452 ? 9.094 -25.172 -18.953 1 86.88 452 ILE B N 1
ATOM 8645 C CA . ILE B 1 452 ? 9.578 -25.891 -20.109 1 86.88 452 ILE B CA 1
ATOM 8646 C C . ILE B 1 452 ? 8.656 -27.078 -20.406 1 86.88 452 ILE B C 1
ATOM 8648 O O . ILE B 1 452 ? 8.617 -27.578 -21.531 1 86.88 452 ILE B O 1
ATOM 8652 N N . ASP B 1 453 ? 7.918 -27.469 -19.453 1 76.81 453 ASP B N 1
ATOM 8653 C CA . ASP B 1 453 ? 7.09 -28.656 -19.609 1 76.81 453 ASP B CA 1
ATOM 8654 C C . ASP B 1 453 ? 5.992 -28.422 -20.641 1 76.81 453 ASP B C 1
ATOM 8656 O O . ASP B 1 453 ? 5.328 -27.391 -20.641 1 76.81 453 ASP B O 1
ATOM 8660 N N . GLY B 1 454 ? 5.875 -29.375 -21.531 1 70.62 454 GLY B N 1
ATOM 8661 C CA . GLY B 1 454 ? 4.816 -29.312 -22.531 1 70.62 454 GLY B CA 1
ATOM 8662 C C . GLY B 1 454 ? 5.184 -28.5 -23.75 1 70.62 454 GLY B C 1
ATOM 8663 O O . GLY B 1 454 ? 4.41 -28.422 -24.703 1 70.62 454 GLY B O 1
ATOM 8664 N N . ARG B 1 455 ? 6.441 -28 -23.75 1 78.62 455 ARG B N 1
ATOM 8665 C CA . ARG B 1 455 ? 6.824 -27.156 -24.875 1 78.62 455 ARG B CA 1
ATOM 8666 C C . ARG B 1 455 ? 7.676 -27.922 -25.891 1 78.62 455 ARG B C 1
ATOM 8668 O O . ARG B 1 455 ? 8.328 -28.906 -25.531 1 78.62 455 ARG B O 1
ATOM 8675 N N . ASN B 1 456 ? 7.672 -27.438 -27.141 1 78.06 456 ASN B N 1
ATOM 8676 C CA . ASN B 1 456 ? 8.445 -28.047 -28.219 1 78.06 456 ASN B CA 1
ATOM 8677 C C . ASN B 1 456 ? 9.398 -27.047 -28.859 1 78.06 456 ASN B C 1
ATOM 8679 O O . ASN B 1 456 ? 9.945 -27.297 -29.938 1 78.06 456 ASN B O 1
ATOM 8683 N N . ASP B 1 457 ? 9.711 -26.047 -28.188 1 87.62 457 ASP B N 1
ATOM 8684 C CA . ASP B 1 457 ? 10.484 -24.922 -28.719 1 87.62 457 ASP B CA 1
ATOM 8685 C C . ASP B 1 457 ? 11.922 -25.344 -29 1 87.62 457 ASP B C 1
ATOM 8687 O O . ASP B 1 457 ? 12.586 -24.75 -29.859 1 87.62 457 ASP B O 1
ATOM 8691 N N . TRP B 1 458 ? 12.359 -26.438 -28.438 1 94.75 458 TRP B N 1
ATOM 8692 C CA . TRP B 1 458 ? 13.781 -26.75 -28.5 1 94.75 458 TRP B CA 1
ATOM 8693 C C . TRP B 1 458 ? 14 -28.109 -29.156 1 94.75 458 TRP B C 1
ATOM 8695 O O . TRP B 1 458 ? 15.07 -28.719 -29.016 1 94.75 458 TRP B O 1
ATOM 8705 N N . LYS B 1 459 ? 13.086 -28.594 -29.922 1 89.88 459 LYS B N 1
ATOM 8706 C CA . LYS B 1 459 ? 13.094 -29.922 -30.516 1 89.88 459 LYS B CA 1
ATOM 8707 C C . LYS B 1 459 ? 14.273 -30.094 -31.469 1 89.88 459 LYS B C 1
ATOM 8709 O O . LYS B 1 459 ? 14.719 -31.219 -31.719 1 89.88 459 LYS B O 1
ATOM 8714 N N . ASP B 1 460 ? 14.773 -28.984 -31.984 1 93.75 460 ASP B N 1
ATOM 8715 C CA . ASP B 1 460 ? 15.828 -29.062 -32.969 1 93.75 460 ASP B CA 1
ATOM 8716 C C . ASP B 1 460 ? 17.203 -28.859 -32.344 1 93.75 460 ASP B C 1
ATOM 8718 O O . ASP B 1 460 ? 18.234 -28.938 -33.031 1 93.75 460 ASP B O 1
ATOM 8722 N N . CYS B 1 461 ? 17.266 -28.688 -31.094 1 97.62 461 CYS B N 1
ATOM 8723 C CA . CYS B 1 461 ? 18.547 -28.5 -30.422 1 97.62 461 CYS B CA 1
ATOM 8724 C C . CYS B 1 461 ? 19.234 -29.844 -30.203 1 97.62 461 CYS B C 1
ATOM 8726 O O . CYS B 1 461 ? 18.594 -30.844 -29.891 1 97.62 461 CYS B O 1
ATOM 8728 N N . ASP B 1 462 ? 20.5 -29.844 -30.438 1 97.94 462 ASP B N 1
ATOM 8729 C CA . ASP B 1 462 ? 21.25 -31.078 -30.281 1 97.94 462 ASP B CA 1
ATOM 8730 C C . ASP B 1 462 ? 22.062 -31.078 -28.984 1 97.94 462 ASP B C 1
ATOM 8732 O O . ASP B 1 462 ? 22.719 -32.062 -28.656 1 97.94 462 ASP B O 1
ATOM 8736 N N . VAL B 1 463 ? 22 -29.969 -28.25 1 98.31 463 VAL B N 1
ATOM 8737 C CA . VAL B 1 463 ? 22.656 -29.859 -26.953 1 98.31 463 VAL B CA 1
ATOM 8738 C C . VAL B 1 463 ? 21.672 -29.312 -25.922 1 98.31 463 VAL B C 1
ATOM 8740 O O . VAL B 1 463 ? 20.938 -28.375 -26.188 1 98.31 463 VAL B O 1
ATOM 8743 N N . VAL B 1 464 ? 21.625 -29.938 -24.766 1 98.38 464 VAL B N 1
ATOM 8744 C CA . VAL B 1 464 ? 20.844 -29.438 -23.641 1 98.38 464 VAL B CA 1
ATOM 8745 C C . VAL B 1 464 ? 21.75 -29.281 -22.406 1 98.38 464 VAL B C 1
ATOM 8747 O O . VAL B 1 464 ? 22.578 -30.156 -22.141 1 98.38 464 VAL B O 1
ATOM 8750 N N . VAL B 1 465 ? 21.656 -28.125 -21.781 1 98.44 465 VAL B N 1
ATOM 8751 C CA . VAL B 1 465 ? 22.438 -27.844 -20.594 1 98.44 465 VAL B CA 1
ATOM 8752 C C . VAL B 1 465 ? 21.5 -27.562 -19.422 1 98.44 465 VAL B C 1
ATOM 8754 O O . VAL B 1 465 ? 20.703 -26.625 -19.469 1 98.44 465 VAL B O 1
ATOM 8757 N N . LEU B 1 466 ? 21.594 -28.359 -18.438 1 98.12 466 LEU B N 1
ATOM 8758 C CA . LEU B 1 466 ? 20.812 -28.156 -17.219 1 98.12 466 LEU B CA 1
ATOM 8759 C C . LEU B 1 466 ? 21.688 -27.516 -16.141 1 98.12 466 LEU B C 1
ATOM 8761 O O . LEU B 1 466 ? 22.469 -28.188 -15.469 1 98.12 466 LEU B O 1
ATOM 8765 N N . PHE B 1 467 ? 21.453 -26.219 -15.969 1 97.62 467 PHE B N 1
ATOM 8766 C CA . PHE B 1 467 ? 22.312 -25.406 -15.109 1 97.62 467 PHE B CA 1
ATOM 8767 C C . PHE B 1 467 ? 21.609 -25.094 -13.789 1 97.62 467 PHE B C 1
ATOM 8769 O O . PHE B 1 467 ? 21.062 -24 -13.609 1 97.62 467 PHE B O 1
ATOM 8776 N N . GLY B 1 468 ? 21.797 -25.984 -12.867 1 96 468 GLY B N 1
ATOM 8777 C CA . GLY B 1 468 ? 21.094 -25.953 -11.594 1 96 468 GLY B CA 1
ATOM 8778 C C . GLY B 1 468 ? 19.922 -26.922 -11.531 1 96 468 GLY B C 1
ATOM 8779 O O . GLY B 1 468 ? 19.375 -27.312 -12.562 1 96 468 GLY B O 1
ATOM 8780 N N . LEU B 1 469 ? 19.594 -27.266 -10.312 1 95.31 469 LEU B N 1
ATOM 8781 C CA . LEU B 1 469 ? 18.5 -28.219 -10.133 1 95.31 469 LEU B CA 1
ATOM 8782 C C . LEU B 1 469 ? 17.312 -27.562 -9.445 1 95.31 469 LEU B C 1
ATOM 8784 O O . LEU B 1 469 ? 17.484 -26.672 -8.609 1 95.31 469 LEU B O 1
ATOM 8788 N N . SER B 1 470 ? 16.156 -27.953 -9.805 1 91.25 470 SER B N 1
ATOM 8789 C CA . SER B 1 470 ? 14.93 -27.406 -9.242 1 91.25 470 SER B CA 1
ATOM 8790 C C . SER B 1 470 ? 14.523 -28.156 -7.98 1 91.25 470 SER B C 1
ATOM 8792 O O . SER B 1 470 ? 13.688 -29.062 -8.031 1 91.25 470 SER B O 1
ATOM 8794 N N . TYR B 1 471 ? 14.984 -27.688 -6.875 1 88.5 471 TYR B N 1
ATOM 8795 C CA . TYR B 1 471 ? 14.625 -28.297 -5.594 1 88.5 471 TYR B CA 1
ATOM 8796 C C . TYR B 1 471 ? 13.281 -27.766 -5.105 1 88.5 471 TYR B C 1
ATOM 8798 O O . TYR B 1 471 ? 12.992 -26.562 -5.219 1 88.5 471 TYR B O 1
ATOM 8806 N N . ARG B 1 472 ? 12.438 -28.703 -4.672 1 84.19 472 ARG B N 1
ATOM 8807 C CA . ARG B 1 472 ? 11.234 -28.281 -3.957 1 84.19 472 ARG B CA 1
ATOM 8808 C C . ARG B 1 472 ? 11.523 -28.094 -2.471 1 84.19 472 ARG B C 1
ATOM 8810 O O . ARG B 1 472 ? 12.578 -28.516 -1.979 1 84.19 472 ARG B O 1
ATOM 8817 N N . ASP B 1 473 ? 10.578 -27.438 -1.807 1 80.5 473 ASP B N 1
ATOM 8818 C CA . ASP B 1 473 ? 10.719 -27.297 -0.361 1 80.5 473 ASP B CA 1
ATOM 8819 C C . ASP B 1 473 ? 10.656 -28.656 0.332 1 80.5 473 ASP B C 1
ATOM 8821 O O . ASP B 1 473 ? 9.664 -29.375 0.213 1 80.5 473 ASP B O 1
ATOM 8825 N N . GLN B 1 474 ? 11.68 -28.969 0.94 1 73.31 474 GLN B N 1
ATOM 8826 C CA . GLN B 1 474 ? 11.836 -30.312 1.482 1 73.31 474 GLN B CA 1
ATOM 8827 C C . GLN B 1 474 ? 10.836 -30.578 2.602 1 73.31 474 GLN B C 1
ATOM 8829 O O . GLN B 1 474 ? 10.391 -31.719 2.787 1 73.31 474 GLN B O 1
ATOM 8834 N N . LEU B 1 475 ? 10.539 -29.578 3.244 1 82.56 475 LEU B N 1
ATOM 8835 C CA . LEU B 1 475 ? 9.727 -29.844 4.422 1 82.56 475 LEU B CA 1
ATOM 8836 C C . LEU B 1 475 ? 8.242 -29.719 4.09 1 82.56 475 LEU B C 1
ATOM 8838 O O . LEU B 1 475 ? 7.5 -30.703 4.152 1 82.56 475 LEU B O 1
ATOM 8842 N N . THR B 1 476 ? 7.848 -28.719 3.609 1 87.69 476 THR B N 1
ATOM 8843 C CA . THR B 1 476 ? 6.418 -28.469 3.473 1 87.69 476 THR B CA 1
ATOM 8844 C C . THR B 1 476 ? 5.852 -29.203 2.262 1 87.69 476 THR B C 1
ATOM 8846 O O . THR B 1 476 ? 4.77 -29.781 2.334 1 87.69 476 THR B O 1
ATOM 8849 N N . TRP B 1 477 ? 6.539 -29.25 1.211 1 89 477 TRP B N 1
ATOM 8850 C CA . TRP B 1 477 ? 6.031 -29.891 0.009 1 89 477 TRP B CA 1
ATOM 8851 C C . TRP B 1 477 ? 5.898 -31.406 0.222 1 89 477 TRP B C 1
ATOM 8853 O O . TRP B 1 477 ? 4.871 -32 -0.107 1 89 477 TRP B O 1
ATOM 8863 N N . ALA B 1 478 ? 6.945 -31.969 0.73 1 91.31 478 ALA B N 1
ATOM 8864 C CA . ALA B 1 478 ? 6.961 -33.438 0.915 1 91.31 478 ALA B CA 1
ATOM 8865 C C . ALA B 1 478 ? 5.914 -33.844 1.938 1 91.31 478 ALA B C 1
ATOM 8867 O O . ALA B 1 478 ? 5.203 -34.844 1.727 1 91.31 478 ALA B O 1
ATOM 8868 N N . ASN B 1 479 ? 5.852 -33.125 3.016 1 91.94 479 ASN B N 1
ATOM 8869 C CA . ASN B 1 479 ? 4.852 -33.438 4.031 1 91.94 479 ASN B CA 1
ATOM 8870 C C . ASN B 1 479 ? 3.436 -33.312 3.475 1 91.94 479 ASN B C 1
ATOM 8872 O O . ASN B 1 479 ? 2.604 -34.219 3.699 1 91.94 479 ASN B O 1
ATOM 8876 N N . ASN B 1 480 ? 3.221 -32.281 2.77 1 91.62 480 ASN B N 1
ATOM 8877 C CA . ASN B 1 480 ? 1.896 -32.062 2.197 1 91.62 480 ASN B CA 1
ATOM 8878 C C . ASN B 1 480 ? 1.533 -33.156 1.188 1 91.62 480 ASN B C 1
ATOM 8880 O O . ASN B 1 480 ? 0.436 -33.719 1.237 1 91.62 480 ASN B O 1
ATOM 8884 N N . ALA B 1 481 ? 2.465 -33.438 0.314 1 90.81 481 ALA B N 1
ATOM 8885 C CA . ALA B 1 481 ? 2.215 -34.469 -0.693 1 90.81 481 ALA B CA 1
ATOM 8886 C C . ALA B 1 481 ? 1.954 -35.812 -0.041 1 90.81 481 ALA B C 1
ATOM 8888 O O . ALA B 1 481 ? 0.991 -36.5 -0.388 1 90.81 481 ALA B O 1
ATOM 8889 N N . PHE B 1 482 ? 2.809 -36.156 0.925 1 93.12 482 PHE B N 1
ATOM 8890 C CA . PHE B 1 482 ? 2.668 -37.438 1.577 1 93.12 482 PHE B CA 1
ATOM 8891 C C . PHE B 1 482 ? 1.33 -37.531 2.301 1 93.12 482 PHE B C 1
ATOM 8893 O O . PHE B 1 482 ? 0.604 -38.531 2.139 1 93.12 482 PHE B O 1
ATOM 8900 N N . MET B 1 483 ? 1.036 -36.562 3.039 1 91.88 483 MET B N 1
ATOM 8901 C CA . MET B 1 483 ? -0.165 -36.625 3.867 1 91.88 483 MET B CA 1
ATOM 8902 C C . MET B 1 483 ? -1.421 -36.469 3.014 1 91.88 483 MET B C 1
ATOM 8904 O O . MET B 1 483 ? -2.49 -36.938 3.393 1 91.88 483 MET B O 1
ATOM 8908 N N . ALA B 1 484 ? -1.308 -35.812 1.91 1 90.19 484 ALA B N 1
ATOM 8909 C CA . ALA B 1 484 ? -2.439 -35.75 0.989 1 90.19 484 ALA B CA 1
ATOM 8910 C C . ALA B 1 484 ? -2.795 -37.125 0.455 1 90.19 484 ALA B C 1
ATOM 8912 O O . ALA B 1 484 ? -3.973 -37.469 0.3 1 90.19 484 ALA B O 1
ATOM 8913 N N . PHE B 1 485 ? -1.807 -37.938 0.224 1 90.12 485 PHE B N 1
ATOM 8914 C CA . PHE B 1 485 ? -2.021 -39.25 -0.385 1 90.12 485 PHE B CA 1
ATOM 8915 C C . PHE B 1 485 ? -2.244 -40.312 0.682 1 90.12 485 PHE B C 1
ATOM 8917 O O . PHE B 1 485 ? -2.988 -41.281 0.465 1 90.12 485 PHE B O 1
ATOM 8924 N N . GLN B 1 486 ? -1.585 -40.125 1.812 1 91.69 486 GLN B N 1
ATOM 8925 C CA . GLN B 1 486 ? -1.579 -41.188 2.809 1 91.69 486 GLN B CA 1
ATOM 8926 C C . GLN B 1 486 ? -2.42 -40.812 4.023 1 91.69 486 GLN B C 1
ATOM 8928 O O . GLN B 1 486 ? -2.598 -41.625 4.938 1 91.69 486 GLN B O 1
ATOM 8933 N N . GLY B 1 487 ? -2.961 -39.656 3.971 1 88.19 487 GLY B N 1
ATOM 8934 C CA . GLY B 1 487 ? -3.729 -39.188 5.113 1 88.19 487 GLY B CA 1
ATOM 8935 C C . GLY B 1 487 ? -2.877 -38.5 6.16 1 88.19 487 GLY B C 1
ATOM 8936 O O . GLY B 1 487 ? -1.646 -38.562 6.105 1 88.19 487 GLY B O 1
ATOM 8937 N N . ARG B 1 488 ? -3.5 -37.938 7.07 1 89.81 488 ARG B N 1
ATOM 8938 C CA . ARG B 1 488 ? -2.838 -37.188 8.133 1 89.81 488 ARG B CA 1
ATOM 8939 C C . ARG B 1 488 ? -1.91 -38.094 8.938 1 89.81 488 ARG B C 1
ATOM 8941 O O . ARG B 1 488 ? -2.273 -39.219 9.281 1 89.81 488 ARG B O 1
ATOM 8948 N N . GLN B 1 489 ? -0.768 -37.531 9.18 1 91.12 489 GLN B N 1
ATOM 8949 C CA . GLN B 1 489 ? 0.195 -38.25 10.016 1 91.12 489 GLN B CA 1
ATOM 8950 C C . GLN B 1 489 ? 0.301 -37.594 11.398 1 91.12 489 GLN B C 1
ATOM 8952 O O . GLN B 1 489 ? -0.18 -36.469 11.602 1 91.12 489 GLN B O 1
ATOM 8957 N N . GLU B 1 490 ? 0.924 -38.344 12.281 1 90.75 490 GLU B N 1
ATOM 8958 C CA . GLU B 1 490 ? 1.129 -37.844 13.641 1 90.75 490 GLU B CA 1
ATOM 8959 C C . GLU B 1 490 ? 2.551 -37.312 13.82 1 90.75 490 GLU B C 1
ATOM 8961 O O . GLU B 1 490 ? 3.389 -37.469 12.93 1 90.75 490 GLU B O 1
ATOM 8966 N N . ASP B 1 491 ? 2.84 -36.656 14.977 1 89.12 491 ASP B N 1
ATOM 8967 C CA . ASP B 1 491 ? 4.121 -36.031 15.25 1 89.12 491 ASP B CA 1
ATOM 8968 C C . ASP B 1 491 ? 5.266 -37.031 15.195 1 89.12 491 ASP B C 1
ATOM 8970 O O . ASP B 1 491 ? 6.379 -36.688 14.781 1 89.12 491 ASP B O 1
ATOM 8974 N N . ASP B 1 492 ? 4.949 -38.125 15.602 1 88.81 492 ASP B N 1
ATOM 8975 C CA . ASP B 1 492 ? 5.98 -39.156 15.578 1 88.81 492 ASP B CA 1
ATOM 8976 C C . ASP B 1 492 ? 6.477 -39.406 14.156 1 88.81 492 ASP B C 1
ATOM 8978 O O . ASP B 1 492 ? 7.676 -39.594 13.93 1 88.81 492 ASP B O 1
ATOM 8982 N N . TRP B 1 493 ? 5.566 -39.406 13.234 1 91.88 493 TRP B N 1
ATOM 8983 C CA . TRP B 1 493 ? 5.949 -39.594 11.844 1 91.88 493 TRP B CA 1
ATOM 8984 C C . TRP B 1 493 ? 6.695 -38.375 11.312 1 91.88 493 TRP B C 1
ATOM 8986 O O . TRP B 1 493 ? 7.648 -38.5 10.539 1 91.88 493 TRP B O 1
ATOM 8996 N N . ILE B 1 494 ? 6.273 -37.25 11.727 1 88.5 494 ILE B N 1
ATOM 8997 C CA . ILE B 1 494 ? 6.898 -36.031 11.258 1 88.5 494 ILE B CA 1
ATOM 8998 C C . ILE B 1 494 ? 8.367 -36 11.672 1 88.5 494 ILE B C 1
ATOM 9000 O O . ILE B 1 494 ? 9.227 -35.5 10.93 1 88.5 494 ILE B O 1
ATOM 9004 N N . GLN B 1 495 ? 8.633 -36.531 12.773 1 86.62 495 GLN B N 1
ATOM 9005 C CA . GLN B 1 495 ? 10.008 -36.594 13.258 1 86.62 495 GLN B CA 1
ATOM 9006 C C . GLN B 1 495 ? 10.789 -37.719 12.602 1 86.62 495 GLN B C 1
ATOM 9008 O O . GLN B 1 495 ? 11.992 -37.594 12.367 1 86.62 495 GLN B O 1
ATOM 9013 N N . ASN B 1 496 ? 10.008 -38.75 12.383 1 91.06 496 ASN B N 1
ATOM 9014 C CA . ASN B 1 496 ? 10.578 -39.906 11.711 1 91.06 496 ASN B CA 1
ATOM 9015 C C . ASN B 1 496 ? 9.727 -40.375 10.531 1 91.06 496 ASN B C 1
ATOM 9017 O O . ASN B 1 496 ? 9.023 -41.375 10.609 1 91.06 496 ASN B O 1
ATOM 9021 N N . PRO B 1 497 ? 9.867 -39.719 9.383 1 92.5 497 PRO B N 1
ATOM 9022 C CA . PRO B 1 497 ? 8.961 -39.938 8.25 1 92.5 497 PRO B CA 1
ATOM 9023 C C . PRO B 1 497 ? 9.281 -41.219 7.477 1 92.5 497 PRO B C 1
ATOM 9025 O O . PRO B 1 497 ? 9.625 -41.156 6.293 1 92.5 497 PRO B O 1
ATOM 9028 N N . VAL B 1 498 ? 9.023 -42.312 8.141 1 93.69 498 VAL B N 1
ATOM 9029 C CA . VAL B 1 498 ? 9.273 -43.625 7.559 1 93.69 498 VAL B CA 1
ATOM 9030 C C . VAL B 1 498 ? 8.086 -44.031 6.68 1 93.69 498 VAL B C 1
ATOM 9032 O O . VAL B 1 498 ? 6.938 -43.75 7.004 1 93.69 498 VAL B O 1
ATOM 9035 N N . PHE B 1 499 ? 8.359 -44.688 5.516 1 94.44 499 PHE B N 1
ATOM 9036 C CA . PHE B 1 499 ? 7.348 -45.219 4.621 1 94.44 499 PHE B CA 1
ATOM 9037 C C . PHE B 1 499 ? 7.91 -46.406 3.844 1 94.44 499 PHE B C 1
ATOM 9039 O O . PHE B 1 499 ? 8.844 -46.25 3.055 1 94.44 499 PHE B O 1
ATOM 9046 N N . LYS B 1 500 ? 7.336 -47.562 4.066 1 93.25 500 LYS B N 1
ATOM 9047 C CA . LYS B 1 500 ? 7.797 -48.812 3.426 1 93.25 500 LYS B CA 1
ATOM 9048 C C . LYS B 1 500 ? 9.289 -49 3.654 1 93.25 500 LYS B C 1
ATOM 9050 O O . LYS B 1 500 ? 9.75 -49.031 4.797 1 93.25 500 LYS B O 1
ATOM 9055 N N . GLN B 1 501 ? 10.078 -49 2.594 1 92 501 GLN B N 1
ATOM 9056 C CA . GLN B 1 501 ? 11.492 -49.312 2.719 1 92 501 GLN B CA 1
ATOM 9057 C C . GLN B 1 501 ? 12.312 -48.031 2.924 1 92 501 GLN B C 1
ATOM 9059 O O . GLN B 1 501 ? 13.531 -48.094 3.137 1 92 501 GLN B O 1
ATOM 9064 N N . TYR B 1 502 ? 11.656 -46.938 3.041 1 92.88 502 TYR B N 1
ATOM 9065 C CA . TYR B 1 502 ? 12.398 -45.688 3.104 1 92.88 502 TYR B CA 1
ATOM 9066 C C . TYR B 1 502 ? 12.438 -45.156 4.527 1 92.88 502 TYR B C 1
ATOM 9068 O O . TYR B 1 502 ? 11.391 -44.938 5.148 1 92.88 502 TYR B O 1
ATOM 9076 N N . ASP B 1 503 ? 13.602 -44.844 4.992 1 92.12 503 ASP B N 1
ATOM 9077 C CA . ASP B 1 503 ? 13.781 -44.312 6.336 1 92.12 503 ASP B CA 1
ATOM 9078 C C . ASP B 1 503 ? 13.297 -42.875 6.414 1 92.12 503 ASP B C 1
ATOM 9080 O O . ASP B 1 503 ? 12.773 -42.438 7.445 1 92.12 503 ASP B O 1
ATOM 9084 N N . ASP B 1 504 ? 13.586 -42.188 5.383 1 92.31 504 ASP B N 1
ATOM 9085 C CA . ASP B 1 504 ? 13.07 -40.812 5.234 1 92.31 504 ASP B CA 1
ATOM 9086 C C . ASP B 1 504 ? 12.422 -40.625 3.863 1 92.31 504 ASP B C 1
ATOM 9088 O O . ASP B 1 504 ? 13.102 -40.312 2.885 1 92.31 504 ASP B O 1
ATOM 9092 N N . VAL B 1 505 ? 11.156 -40.688 3.84 1 93.75 505 VAL B N 1
ATOM 9093 C CA . VAL B 1 505 ? 10.406 -40.688 2.588 1 93.75 505 VAL B CA 1
ATOM 9094 C C . VAL B 1 505 ? 10.5 -39.312 1.934 1 93.75 505 VAL B C 1
ATOM 9096 O O . VAL B 1 505 ? 10.406 -39.188 0.71 1 93.75 505 VAL B O 1
ATOM 9099 N N . ARG B 1 506 ? 10.727 -38.281 2.748 1 91.56 506 ARG B N 1
ATOM 9100 C CA . ARG B 1 506 ? 10.797 -36.938 2.203 1 91.56 506 ARG B CA 1
ATOM 9101 C C . ARG B 1 506 ? 12 -36.781 1.27 1 91.56 506 ARG B C 1
ATOM 9103 O O . ARG B 1 506 ? 11.891 -36.156 0.214 1 91.56 506 ARG B O 1
ATOM 9110 N N . ILE B 1 507 ? 13.023 -37.344 1.658 1 90.19 507 ILE B N 1
ATOM 9111 C CA . ILE B 1 507 ? 14.25 -37.281 0.87 1 90.19 507 ILE B CA 1
ATOM 9112 C C . ILE B 1 507 ? 14.055 -38.031 -0.452 1 90.19 507 ILE B C 1
ATOM 9114 O O . ILE B 1 507 ? 14.453 -37.531 -1.511 1 90.19 507 ILE B O 1
ATOM 9118 N N . GLU B 1 508 ? 13.453 -39.156 -0.327 1 91.31 508 GLU B N 1
ATOM 9119 C CA . GLU B 1 508 ? 13.211 -39.938 -1.529 1 91.31 508 GLU B CA 1
ATOM 9120 C C . GLU B 1 508 ? 12.273 -39.219 -2.488 1 91.31 508 GLU B C 1
ATOM 9122 O O . GLU B 1 508 ? 12.492 -39.219 -3.701 1 91.31 508 GLU B O 1
ATOM 9127 N N . MET B 1 509 ? 11.273 -38.656 -1.981 1 91.69 509 MET B N 1
ATOM 9128 C CA . MET B 1 509 ? 10.32 -37.906 -2.805 1 91.69 509 MET B CA 1
ATOM 9129 C C . MET B 1 509 ? 11.016 -36.781 -3.545 1 91.69 509 MET B C 1
ATOM 9131 O O . MET B 1 509 ? 10.75 -36.531 -4.727 1 91.69 509 MET B O 1
ATOM 9135 N N . GLN B 1 510 ? 11.828 -36.094 -2.881 1 90.81 510 GLN B N 1
ATOM 9136 C CA . GLN B 1 510 ? 12.547 -34.969 -3.488 1 90.81 510 GLN B CA 1
ATOM 9137 C C . GLN B 1 510 ? 13.477 -35.469 -4.594 1 90.81 510 GLN B C 1
ATOM 9139 O O . GLN B 1 510 ? 13.539 -34.844 -5.668 1 90.81 510 GLN B O 1
ATOM 9144 N N . ARG B 1 511 ? 14.18 -36.469 -4.305 1 90.44 511 ARG B N 1
ATOM 9145 C CA . ARG B 1 511 ? 15.117 -37.031 -5.277 1 90.44 511 ARG B CA 1
ATOM 9146 C C . ARG B 1 511 ? 14.398 -37.469 -6.551 1 90.44 511 ARG B C 1
ATOM 9148 O O . ARG B 1 511 ? 14.844 -37.156 -7.656 1 90.44 511 ARG B O 1
ATOM 9155 N N . ARG B 1 512 ? 13.375 -38.125 -6.352 1 90.94 512 ARG B N 1
ATOM 9156 C CA . ARG B 1 512 ? 12.617 -38.594 -7.496 1 90.94 512 ARG B CA 1
ATOM 9157 C C . ARG B 1 512 ? 12 -37.469 -8.281 1 90.94 512 ARG B C 1
ATOM 9159 O O . ARG B 1 512 ? 11.891 -37.531 -9.508 1 90.94 512 ARG B O 1
ATOM 9166 N N . GLN B 1 513 ? 11.547 -36.531 -7.535 1 90.75 513 GLN B N 1
ATOM 9167 C CA . GLN B 1 513 ? 10.984 -35.375 -8.211 1 90.75 513 GLN B CA 1
ATOM 9168 C C . GLN B 1 513 ? 12.031 -34.656 -9.062 1 90.75 513 GLN B C 1
ATOM 9170 O O . GLN B 1 513 ? 11.727 -34.188 -10.156 1 90.75 513 GLN B O 1
ATOM 9175 N N . ILE B 1 514 ? 13.18 -34.469 -8.602 1 93.25 514 ILE B N 1
ATOM 9176 C CA . ILE B 1 514 ? 14.266 -33.875 -9.352 1 93.25 514 ILE B CA 1
ATOM 9177 C C . ILE B 1 514 ? 14.547 -34.688 -10.609 1 93.25 514 ILE B C 1
ATOM 9179 O O . ILE B 1 514 ? 14.711 -34.156 -11.703 1 93.25 514 ILE B O 1
ATOM 9183 N N . ALA B 1 515 ? 14.602 -35.969 -10.43 1 93.12 515 ALA B N 1
ATOM 9184 C CA . ALA B 1 515 ? 14.859 -36.844 -11.555 1 93.12 515 ALA B CA 1
ATOM 9185 C C . ALA B 1 515 ? 13.805 -36.688 -12.648 1 93.12 515 ALA B C 1
ATOM 9187 O O . ALA B 1 515 ? 14.133 -36.594 -13.836 1 93.12 515 ALA B O 1
ATOM 9188 N N . VAL B 1 516 ? 12.609 -36.594 -12.195 1 91.25 516 VAL B N 1
ATOM 9189 C CA . VAL B 1 516 ? 11.508 -36.406 -13.141 1 91.25 516 VAL B CA 1
ATOM 9190 C C . VAL B 1 516 ? 11.711 -35.125 -13.914 1 91.25 516 VAL B C 1
ATOM 9192 O O . VAL B 1 516 ? 11.602 -35.094 -15.141 1 91.25 516 VAL B O 1
ATOM 9195 N N . SER B 1 517 ? 12.023 -34.094 -13.234 1 92.25 517 SER B N 1
ATOM 9196 C CA . SER B 1 517 ? 12.219 -32.812 -13.867 1 92.25 517 SER B CA 1
ATOM 9197 C C . SER B 1 517 ? 13.383 -32.844 -14.844 1 92.25 517 SER B C 1
ATOM 9199 O O . SER B 1 517 ? 13.312 -32.25 -15.922 1 92.25 517 SER B O 1
ATOM 9201 N N . VAL B 1 518 ? 14.375 -33.469 -14.484 1 94.94 518 VAL B N 1
ATOM 9202 C CA . VAL B 1 518 ? 15.57 -33.562 -15.312 1 94.94 518 VAL B CA 1
ATOM 9203 C C . VAL B 1 518 ? 15.266 -34.312 -16.594 1 94.94 518 VAL B C 1
ATOM 9205 O O . VAL B 1 518 ? 15.617 -33.906 -17.688 1 94.94 518 VAL B O 1
ATOM 9208 N N . ILE B 1 519 ? 14.641 -35.438 -16.438 1 92.81 519 ILE B N 1
ATOM 9209 C CA . ILE B 1 519 ? 14.312 -36.281 -17.578 1 92.81 519 ILE B CA 1
ATOM 9210 C C . ILE B 1 519 ? 13.414 -35.531 -18.547 1 92.81 519 ILE B C 1
ATOM 9212 O O . ILE B 1 519 ? 13.602 -35.594 -19.766 1 92.81 519 ILE B O 1
ATOM 9216 N N . GLN B 1 520 ? 12.477 -34.844 -18 1 89.69 520 GLN B N 1
ATOM 9217 C CA . GLN B 1 520 ? 11.586 -34.031 -18.828 1 89.69 520 GLN B CA 1
ATOM 9218 C C . GLN B 1 520 ? 12.367 -32.938 -19.578 1 89.69 520 GLN B C 1
ATOM 9220 O O . GLN B 1 520 ? 12.102 -32.688 -20.75 1 89.69 520 GLN B O 1
ATOM 9225 N N . ALA B 1 521 ? 13.305 -32.406 -18.922 1 94.38 521 ALA B N 1
ATOM 9226 C CA . ALA B 1 521 ? 14.109 -31.359 -19.547 1 94.38 521 ALA B CA 1
ATOM 9227 C C . ALA B 1 521 ? 15 -31.938 -20.656 1 94.38 521 ALA B C 1
ATOM 9229 O O . ALA B 1 521 ? 15.141 -31.344 -21.719 1 94.38 521 ALA B O 1
ATOM 9230 N N . LEU B 1 522 ? 15.555 -33.062 -20.422 1 95.31 522 LEU B N 1
ATOM 9231 C CA . LEU B 1 522 ? 16.422 -33.719 -21.406 1 95.31 522 LEU B CA 1
ATOM 9232 C C . LEU B 1 522 ? 15.641 -34.031 -22.672 1 95.31 522 LEU B C 1
ATOM 9234 O O . LEU B 1 522 ? 16.172 -33.906 -23.781 1 95.31 522 LEU B O 1
ATOM 9238 N N . ASN B 1 523 ? 14.453 -34.406 -22.484 1 91.69 523 ASN B N 1
ATOM 9239 C CA . ASN B 1 523 ? 13.641 -34.844 -23.609 1 91.69 523 ASN B CA 1
ATOM 9240 C C . ASN B 1 523 ? 12.922 -33.656 -24.266 1 91.69 523 ASN B C 1
ATOM 9242 O O . ASN B 1 523 ? 11.969 -33.875 -25.031 1 91.69 523 ASN B O 1
ATOM 9246 N N . ARG B 1 524 ? 13.414 -32.469 -24.016 1 91.94 524 ARG B N 1
ATOM 9247 C CA . ARG B 1 524 ? 12.852 -31.312 -24.703 1 91.94 524 ARG B CA 1
ATOM 9248 C C . ARG B 1 524 ? 13.594 -31.031 -26 1 91.94 524 ARG B C 1
ATOM 9250 O O . ARG B 1 524 ? 13.141 -30.219 -26.812 1 91.94 524 ARG B O 1
ATOM 9257 N N . VAL B 1 525 ? 14.68 -31.719 -26.219 1 95.44 525 VAL B N 1
ATOM 9258 C CA . VAL B 1 525 ? 15.508 -31.453 -27.391 1 95.44 525 VAL B CA 1
ATOM 9259 C C . VAL B 1 525 ? 15.359 -32.594 -28.391 1 95.44 525 VAL B C 1
ATOM 9261 O O . VAL B 1 525 ? 14.375 -33.344 -28.359 1 95.44 525 VAL B O 1
ATOM 9264 N N . GLN B 1 526 ? 16.281 -32.75 -29.359 1 93.75 526 GLN B N 1
ATOM 9265 C CA . GLN B 1 526 ? 16.094 -33.594 -30.516 1 93.75 526 GLN B CA 1
ATOM 9266 C C . GLN B 1 526 ? 16.062 -35.062 -30.125 1 93.75 526 GLN B C 1
ATOM 9268 O O . GLN B 1 526 ? 15.57 -35.906 -30.875 1 93.75 526 GLN B O 1
ATOM 9273 N N . CYS B 1 527 ? 16.547 -35.469 -28.938 1 92.69 527 CYS B N 1
ATOM 9274 C CA . CYS B 1 527 ? 16.594 -36.875 -28.547 1 92.69 527 CYS B CA 1
ATOM 9275 C C . CYS B 1 527 ? 15.188 -37.406 -28.297 1 92.69 527 CYS B C 1
ATOM 9277 O O . CYS B 1 527 ? 14.992 -38.625 -28.188 1 92.69 527 CYS B O 1
ATOM 9279 N N . ARG B 1 528 ? 14.25 -36.594 -28.266 1 86.75 528 ARG B N 1
ATOM 9280 C CA . ARG B 1 528 ? 12.867 -37.031 -28.078 1 86.75 528 ARG B CA 1
ATOM 9281 C C . ARG B 1 528 ? 12.352 -37.781 -29.297 1 86.75 528 ARG B C 1
ATOM 9283 O O . ARG B 1 528 ? 11.453 -38.625 -29.188 1 86.75 528 ARG B O 1
ATOM 9290 N N . LYS B 1 529 ? 12.945 -37.562 -30.406 1 84.12 529 LYS B N 1
ATOM 9291 C CA . LYS B 1 529 ? 12.453 -38.125 -31.672 1 84.12 529 LYS B CA 1
ATOM 9292 C C . LYS B 1 529 ? 13.094 -39.469 -31.953 1 84.12 529 LYS B C 1
ATOM 9294 O O . LYS B 1 529 ? 14.312 -39.625 -31.797 1 84.12 529 LYS B O 1
ATOM 9299 N N . VAL B 1 530 ? 12.289 -40.406 -32.406 1 82.69 530 VAL B N 1
ATOM 9300 C CA . VAL B 1 530 ? 12.766 -41.719 -32.812 1 82.69 530 VAL B CA 1
ATOM 9301 C C . VAL B 1 530 ? 13.188 -41.656 -34.281 1 82.69 530 VAL B C 1
ATOM 9303 O O . VAL B 1 530 ? 12.438 -41.188 -35.125 1 82.69 530 VAL B O 1
ATOM 9306 N N . ILE B 1 531 ? 14.344 -42.219 -34.594 1 82.94 531 ILE B N 1
ATOM 9307 C CA . ILE B 1 531 ? 14.844 -42.062 -35.969 1 82.94 531 ILE B CA 1
ATOM 9308 C C . ILE B 1 531 ? 14.883 -43.406 -36.688 1 82.94 531 ILE B C 1
ATOM 9310 O O . ILE B 1 531 ? 15.008 -43.469 -37.906 1 82.94 531 ILE B O 1
ATOM 9314 N N . ASP B 1 532 ? 14.789 -44.531 -35.906 1 84.69 532 ASP B N 1
ATOM 9315 C CA . ASP B 1 532 ? 14.867 -45.844 -36.562 1 84.69 532 ASP B CA 1
ATOM 9316 C C . ASP B 1 532 ? 14 -46.875 -35.844 1 84.69 532 ASP B C 1
ATOM 9318 O O . ASP B 1 532 ? 13.305 -46.531 -34.875 1 84.69 532 ASP B O 1
ATOM 9322 N N . GLU B 1 533 ? 14.031 -48.156 -36.312 1 79.5 533 GLU B N 1
ATOM 9323 C CA . GLU B 1 533 ? 13.141 -49.219 -35.875 1 79.5 533 GLU B CA 1
ATOM 9324 C C . GLU B 1 533 ? 13.57 -49.719 -34.5 1 79.5 533 GLU B C 1
ATOM 9326 O O . GLU B 1 533 ? 12.75 -50.25 -33.75 1 79.5 533 GLU B O 1
ATOM 9331 N N . VAL B 1 534 ? 14.812 -49.469 -34.25 1 81.62 534 VAL B N 1
ATOM 9332 C CA . VAL B 1 534 ? 15.336 -49.969 -33 1 81.62 534 VAL B CA 1
ATOM 9333 C C . VAL B 1 534 ? 14.977 -49 -31.875 1 81.62 534 VAL B C 1
ATOM 9335 O O . VAL B 1 534 ? 14.969 -49.375 -30.688 1 81.62 534 VAL B O 1
ATOM 9338 N N . GLY B 1 535 ? 14.562 -47.75 -32.188 1 83.88 535 GLY B N 1
ATOM 9339 C CA . GLY B 1 535 ? 14.156 -46.781 -31.203 1 83.88 535 GLY B CA 1
ATOM 9340 C C . GLY B 1 535 ? 15.234 -45.75 -30.875 1 83.88 535 GLY B C 1
ATOM 9341 O O . GLY B 1 535 ? 15.164 -45.062 -29.859 1 83.88 535 GLY B O 1
ATOM 9342 N N . ASN B 1 536 ? 16.266 -45.625 -31.688 1 88.94 536 ASN B N 1
ATOM 9343 C CA . ASN B 1 536 ? 17.375 -44.688 -31.453 1 88.94 536 ASN B CA 1
ATOM 9344 C C . ASN B 1 536 ? 16.938 -43.25 -31.688 1 88.94 536 ASN B C 1
ATOM 9346 O O . ASN B 1 536 ? 15.891 -43 -32.281 1 88.94 536 ASN B O 1
ATOM 9350 N N . CYS B 1 537 ? 17.688 -42.375 -31.078 1 91.44 537 CYS B N 1
ATOM 9351 C CA . CYS B 1 537 ? 17.484 -40.969 -31.312 1 91.44 537 CYS B CA 1
ATOM 9352 C C . CYS B 1 537 ? 18.734 -40.344 -31.938 1 91.44 537 CYS B C 1
ATOM 9354 O O . CYS B 1 537 ? 19.766 -41 -32.062 1 91.44 537 CYS B O 1
ATOM 9356 N N . ALA B 1 538 ? 18.578 -39.094 -32.438 1 92.5 538 ALA B N 1
ATOM 9357 C CA . ALA B 1 538 ? 19.719 -38.406 -33 1 92.5 538 ALA B CA 1
ATOM 9358 C C . ALA B 1 538 ? 20.781 -38.125 -31.953 1 92.5 538 ALA B C 1
ATOM 9360 O O . ALA B 1 538 ? 20.469 -38.031 -30.766 1 92.5 538 ALA B O 1
ATOM 9361 N N . PRO B 1 539 ? 22.031 -38 -32.375 1 96.25 539 PRO B N 1
ATOM 9362 C CA . PRO B 1 539 ? 23.094 -37.688 -31.406 1 96.25 539 PRO B CA 1
ATOM 9363 C C . PRO B 1 539 ? 22.828 -36.406 -30.625 1 96.25 539 PRO B C 1
ATOM 9365 O O . PRO B 1 539 ? 22.5 -35.375 -31.234 1 96.25 539 PRO B O 1
ATOM 9368 N N . THR B 1 540 ? 22.875 -36.531 -29.344 1 97.69 540 THR B N 1
ATOM 9369 C CA . THR B 1 540 ? 22.578 -35.406 -28.469 1 97.69 540 THR B CA 1
ATOM 9370 C C . THR B 1 540 ? 23.562 -35.375 -27.297 1 97.69 540 THR B C 1
ATOM 9372 O O . THR B 1 540 ? 23.875 -36.406 -26.703 1 97.69 540 THR B O 1
ATOM 9375 N N . ASP B 1 541 ? 24.078 -34.188 -27.016 1 98.25 541 ASP B N 1
ATOM 9376 C CA . ASP B 1 541 ? 24.906 -33.969 -25.844 1 98.25 541 ASP B CA 1
ATOM 9377 C C . ASP B 1 541 ? 24.125 -33.25 -24.734 1 98.25 541 ASP B C 1
ATOM 9379 O O . ASP B 1 541 ? 23.5 -32.219 -24.984 1 98.25 541 ASP B O 1
ATOM 9383 N N . ALA B 1 542 ? 24.125 -33.844 -23.625 1 98.44 542 ALA B N 1
ATOM 9384 C CA . ALA B 1 542 ? 23.469 -33.25 -22.453 1 98.44 542 ALA B CA 1
ATOM 9385 C C . ALA B 1 542 ? 24.469 -32.969 -21.344 1 98.44 542 ALA B C 1
ATOM 9387 O O . ALA B 1 542 ? 25.312 -33.812 -21.016 1 98.44 542 ALA B O 1
ATOM 9388 N N . PHE B 1 543 ? 24.469 -31.734 -20.859 1 98.44 543 PHE B N 1
ATOM 9389 C CA . PHE B 1 543 ? 25.312 -31.344 -19.75 1 98.44 543 PHE B CA 1
ATOM 9390 C C . PHE B 1 543 ? 24.484 -31.094 -18.484 1 98.44 543 PHE B C 1
ATOM 9392 O O . PHE B 1 543 ? 23.469 -30.391 -18.547 1 98.44 543 PHE B O 1
ATOM 9399 N N . ILE B 1 544 ? 24.891 -31.672 -17.359 1 98.06 544 ILE B N 1
ATOM 9400 C CA . ILE B 1 544 ? 24.094 -31.5 -16.141 1 98.06 544 ILE B CA 1
ATOM 9401 C C . ILE B 1 544 ? 25.016 -31.375 -14.938 1 98.06 544 ILE B C 1
ATOM 9403 O O . ILE B 1 544 ? 26.109 -31.953 -14.906 1 98.06 544 ILE B O 1
ATOM 9407 N N . LEU B 1 545 ? 24.594 -30.516 -14.016 1 97.19 545 LEU B N 1
ATOM 9408 C CA . LEU B 1 545 ? 25.234 -30.438 -12.703 1 97.19 545 LEU B CA 1
ATOM 9409 C C . LEU B 1 545 ? 24.5 -31.328 -11.695 1 97.19 545 LEU B C 1
ATOM 9411 O O . LEU B 1 545 ? 23.281 -31.188 -11.516 1 97.19 545 LEU B O 1
ATOM 9415 N N . LEU B 1 546 ? 25.203 -32.219 -11.047 1 96.81 546 LEU B N 1
ATOM 9416 C CA . LEU B 1 546 ? 24.625 -33.062 -10.008 1 96.81 546 LEU B CA 1
ATOM 9417 C C . LEU B 1 546 ? 25.391 -32.906 -8.695 1 96.81 546 LEU B C 1
ATOM 9419 O O . LEU B 1 546 ? 26.594 -32.625 -8.703 1 96.81 546 LEU B O 1
ATOM 9423 N N . PRO B 1 547 ? 24.672 -33.062 -7.613 1 94.5 547 PRO B N 1
ATOM 9424 C CA . PRO B 1 547 ? 25.375 -33 -6.328 1 94.5 547 PRO B CA 1
ATOM 9425 C C . PRO B 1 547 ? 26.359 -34.156 -6.145 1 94.5 547 PRO B C 1
ATOM 9427 O O . PRO B 1 547 ? 26.203 -35.219 -6.777 1 94.5 547 PRO B O 1
ATOM 9430 N N . ARG B 1 548 ? 27.25 -33.969 -5.215 1 92.38 548 ARG B N 1
ATOM 9431 C CA . ARG B 1 548 ? 28.203 -35.031 -4.887 1 92.38 548 ARG B CA 1
ATOM 9432 C C . ARG B 1 548 ? 27.578 -36.062 -3.977 1 92.38 548 ARG B C 1
ATOM 9434 O O . ARG B 1 548 ? 26.562 -35.812 -3.332 1 92.38 548 ARG B O 1
ATOM 9441 N N . GLY B 1 549 ? 28.031 -37.25 -4.078 1 91.25 549 GLY B N 1
ATOM 9442 C CA . GLY B 1 549 ? 27.656 -38.281 -3.129 1 91.25 549 GLY B CA 1
ATOM 9443 C C . GLY B 1 549 ? 26.406 -39.062 -3.547 1 91.25 549 GLY B C 1
ATOM 9444 O O . GLY B 1 549 ? 26.125 -39.188 -4.742 1 91.25 549 GLY B O 1
ATOM 9445 N N . ALA B 1 550 ? 25.688 -39.562 -2.598 1 90.38 550 ALA B N 1
ATOM 9446 C CA . ALA B 1 550 ? 24.578 -40.469 -2.795 1 90.38 550 ALA B CA 1
ATOM 9447 C C . ALA B 1 550 ? 23.391 -39.781 -3.479 1 90.38 550 ALA B C 1
ATOM 9449 O O . ALA B 1 550 ? 22.688 -40.406 -4.27 1 90.38 550 ALA B O 1
ATOM 9450 N N . ALA B 1 551 ? 23.281 -38.625 -3.16 1 90.56 551 ALA B N 1
ATOM 9451 C CA . ALA B 1 551 ? 22.156 -37.906 -3.742 1 90.56 551 ALA B CA 1
ATOM 9452 C C . ALA B 1 551 ? 22.312 -37.75 -5.254 1 90.56 551 ALA B C 1
ATOM 9454 O O . ALA B 1 551 ? 21.359 -38 -6.004 1 90.56 551 ALA B O 1
ATOM 9455 N N . GLY B 1 552 ? 23.438 -37.406 -5.695 1 94.25 552 GLY B N 1
ATOM 9456 C CA . GLY B 1 552 ? 23.688 -37.281 -7.121 1 94.25 552 GLY B CA 1
ATOM 9457 C C . GLY B 1 552 ? 23.656 -38.625 -7.844 1 94.25 552 GLY B C 1
ATOM 9458 O O . GLY B 1 552 ? 23.172 -38.719 -8.977 1 94.25 552 GLY B O 1
ATOM 9459 N N . ASP B 1 553 ? 24.172 -39.594 -7.156 1 95.5 553 ASP B N 1
ATOM 9460 C CA . ASP B 1 553 ? 24.188 -40.938 -7.746 1 95.5 553 ASP B CA 1
ATOM 9461 C C . ASP B 1 553 ? 22.766 -41.469 -7.938 1 95.5 553 ASP B C 1
ATOM 9463 O O . ASP B 1 553 ? 22.469 -42.094 -8.953 1 95.5 553 ASP B O 1
ATOM 9467 N N . SER B 1 554 ? 22.016 -41.188 -6.984 1 93.62 554 SER B N 1
ATOM 9468 C CA . SER B 1 554 ? 20.641 -41.656 -7.066 1 93.62 554 SER B CA 1
ATOM 9469 C C . SER B 1 554 ? 19.906 -41 -8.242 1 93.62 554 SER B C 1
ATOM 9471 O O . SER B 1 554 ? 19.141 -41.688 -8.938 1 93.62 554 SER B O 1
ATOM 9473 N N . ILE B 1 555 ? 20.125 -39.812 -8.445 1 93.88 555 ILE B N 1
ATOM 9474 C CA . ILE B 1 555 ? 19.5 -39.094 -9.555 1 93.88 555 ILE B CA 1
ATOM 9475 C C . ILE B 1 555 ? 20 -39.656 -10.875 1 93.88 555 ILE B C 1
ATOM 9477 O O . ILE B 1 555 ? 19.203 -39.906 -11.797 1 93.88 555 ILE B O 1
ATOM 9481 N N . LEU B 1 556 ? 21.234 -39.875 -10.914 1 96.31 556 LEU B N 1
ATOM 9482 C CA . LEU B 1 556 ? 21.828 -40.438 -12.125 1 96.31 556 LEU B CA 1
ATOM 9483 C C . LEU B 1 556 ? 21.266 -41.812 -12.438 1 96.31 556 LEU B C 1
ATOM 9485 O O . LEU B 1 556 ? 20.969 -42.125 -13.594 1 96.31 556 LEU B O 1
ATOM 9489 N N . ASP B 1 557 ? 21.109 -42.562 -11.414 1 94.88 557 ASP B N 1
ATOM 9490 C CA . ASP B 1 557 ? 20.531 -43.906 -11.586 1 94.88 557 ASP B CA 1
ATOM 9491 C C . ASP B 1 557 ? 19.125 -43.812 -12.148 1 94.88 557 ASP B C 1
ATOM 9493 O O . ASP B 1 557 ? 18.75 -44.594 -13.016 1 94.88 557 ASP B O 1
ATOM 9497 N N . SER B 1 558 ? 18.406 -42.938 -11.648 1 92.31 558 SER B N 1
ATOM 9498 C CA . SER B 1 558 ? 17.031 -42.75 -12.117 1 92.31 558 SER B CA 1
ATOM 9499 C C . SER B 1 558 ? 17.016 -42.312 -13.586 1 92.31 558 SER B C 1
ATOM 9501 O O . SER B 1 558 ? 16.156 -42.781 -14.352 1 92.31 558 SER B O 1
ATOM 9503 N N . ILE B 1 559 ? 17.906 -41.469 -13.953 1 93.31 559 ILE B N 1
ATOM 9504 C CA . ILE B 1 559 ? 17.984 -41.031 -15.336 1 93.31 559 ILE B CA 1
ATOM 9505 C C . ILE B 1 559 ? 18.312 -42.188 -16.25 1 93.31 559 ILE B C 1
ATOM 9507 O O . ILE B 1 559 ? 17.672 -42.406 -17.266 1 93.31 559 ILE B O 1
ATOM 9511 N N . GLN B 1 560 ? 19.25 -42.969 -15.805 1 93.44 560 GLN B N 1
ATOM 9512 C CA . GLN B 1 560 ? 19.688 -44.125 -16.594 1 93.44 560 GLN B CA 1
ATOM 9513 C C . GLN B 1 560 ? 18.578 -45.156 -16.703 1 93.44 560 GLN B C 1
ATOM 9515 O O . GLN B 1 560 ? 18.469 -45.844 -17.719 1 93.44 560 GLN B O 1
ATOM 9520 N N . ALA B 1 561 ? 17.828 -45.219 -15.711 1 88.62 561 ALA B N 1
ATOM 9521 C CA . ALA B 1 561 ? 16.719 -46.188 -15.719 1 88.62 561 ALA B CA 1
ATOM 9522 C C . ALA B 1 561 ? 15.656 -45.781 -16.734 1 88.62 561 ALA B C 1
ATOM 9524 O O . ALA B 1 561 ? 15.078 -46.625 -17.406 1 88.62 561 ALA B O 1
ATOM 9525 N N . ASP B 1 562 ? 15.43 -44.562 -16.859 1 88.94 562 ASP B N 1
ATOM 9526 C CA . ASP B 1 562 ? 14.359 -44.062 -17.734 1 88.94 562 ASP B CA 1
ATOM 9527 C C . ASP B 1 562 ? 14.875 -43.812 -19.156 1 88.94 562 ASP B C 1
ATOM 9529 O O . ASP B 1 562 ? 14.086 -43.719 -20.094 1 88.94 562 ASP B O 1
ATOM 9533 N N . MET B 1 563 ? 16.172 -43.594 -19.234 1 91.44 563 MET B N 1
ATOM 9534 C CA . MET B 1 563 ? 16.812 -43.406 -20.531 1 91.44 563 MET B CA 1
ATOM 9535 C C . MET B 1 563 ? 17.859 -44.469 -20.766 1 91.44 563 MET B C 1
ATOM 9537 O O . MET B 1 563 ? 19.062 -44.188 -20.719 1 91.44 563 MET B O 1
ATOM 9541 N N . PRO B 1 564 ? 17.359 -45.594 -21.203 1 88.31 564 PRO B N 1
ATOM 9542 C CA . PRO B 1 564 ? 18.25 -46.75 -21.281 1 88.31 564 PRO B CA 1
ATOM 9543 C C . PRO B 1 564 ? 19.359 -46.562 -22.312 1 88.31 564 PRO B C 1
ATOM 9545 O O . PRO B 1 564 ? 19.125 -46 -23.391 1 88.31 564 PRO B O 1
ATOM 9548 N N . ALA B 1 565 ? 20.547 -47.031 -21.984 1 90.88 565 ALA B N 1
ATOM 9549 C CA . ALA B 1 565 ? 21.734 -47.094 -22.844 1 90.88 565 ALA B CA 1
ATOM 9550 C C . ALA B 1 565 ? 22.375 -45.719 -22.969 1 90.88 565 ALA B C 1
ATOM 9552 O O . ALA B 1 565 ? 23.312 -45.531 -23.766 1 90.88 565 ALA B O 1
ATOM 9553 N N . ILE B 1 566 ? 21.844 -44.75 -22.203 1 95.38 566 ILE B N 1
ATOM 9554 C CA . ILE B 1 566 ? 22.453 -43.438 -22.234 1 95.38 566 ILE B CA 1
ATOM 9555 C C . ILE B 1 566 ? 23.922 -43.5 -21.812 1 95.38 566 ILE B C 1
ATOM 9557 O O . ILE B 1 566 ? 24.266 -44.281 -20.922 1 95.38 566 ILE B O 1
ATOM 9561 N N . LYS B 1 567 ? 24.75 -42.844 -22.516 1 97.25 567 LYS B N 1
ATOM 9562 C CA . LYS B 1 567 ? 26.156 -42.812 -22.188 1 97.25 567 LYS B CA 1
ATOM 9563 C C . LYS B 1 567 ? 26.484 -41.719 -21.188 1 97.25 567 LYS B C 1
ATOM 9565 O O . LYS B 1 567 ? 26.109 -40.562 -21.391 1 97.25 567 LYS B O 1
ATOM 9570 N N . VAL B 1 568 ? 27.125 -42.125 -20.094 1 97.62 568 VAL B N 1
ATOM 9571 C CA . VAL B 1 568 ? 27.484 -41.125 -19.078 1 97.62 568 VAL B CA 1
ATOM 9572 C C . VAL B 1 568 ? 28.984 -40.844 -19.156 1 97.62 568 VAL B C 1
ATOM 9574 O O . VAL B 1 568 ? 29.812 -41.75 -19.172 1 97.62 568 VAL B O 1
ATOM 9577 N N . ALA B 1 569 ? 29.328 -39.625 -19.312 1 97.5 569 ALA B N 1
ATOM 9578 C CA . ALA B 1 569 ? 30.703 -39.156 -19.344 1 97.5 569 ALA B CA 1
ATOM 9579 C C . ALA B 1 569 ? 30.969 -38.094 -18.266 1 97.5 569 ALA B C 1
ATOM 9581 O O . ALA B 1 569 ? 30.062 -37.344 -17.906 1 97.5 569 ALA B O 1
ATOM 9582 N N . ALA B 1 570 ? 32.156 -38.062 -17.797 1 96.06 570 ALA B N 1
ATOM 9583 C CA . ALA B 1 570 ? 32.562 -37.062 -16.828 1 96.06 570 ALA B CA 1
ATOM 9584 C C . ALA B 1 570 ? 32.75 -35.688 -17.484 1 96.06 570 ALA B C 1
ATOM 9586 O O . ALA B 1 570 ? 33.312 -35.625 -18.594 1 96.06 570 ALA B O 1
ATOM 9587 N N . TRP B 1 571 ? 32.188 -34.75 -16.938 1 97 571 TRP B N 1
ATOM 9588 C CA . TRP B 1 571 ? 32.344 -33.344 -17.359 1 97 571 TRP B CA 1
ATOM 9589 C C . TRP B 1 571 ? 33.281 -32.594 -16.406 1 97 571 TRP B C 1
ATOM 9591 O O . TRP B 1 571 ? 32.906 -32.281 -15.273 1 97 571 TRP B O 1
ATOM 9601 N N . ASP B 1 572 ? 34.562 -32.344 -16.844 1 93.38 572 ASP B N 1
ATOM 9602 C CA . ASP B 1 572 ? 35.531 -31.625 -16.031 1 93.38 572 ASP B CA 1
ATOM 9603 C C . ASP B 1 572 ? 35.219 -30.125 -15.984 1 93.38 572 ASP B C 1
ATOM 9605 O O . ASP B 1 572 ? 35.875 -29.344 -16.672 1 93.38 572 ASP B O 1
ATOM 9609 N N . PHE B 1 573 ? 34.219 -29.828 -15.289 1 94.31 573 PHE B N 1
ATOM 9610 C CA . PHE B 1 573 ? 33.719 -28.453 -15.148 1 94.31 573 PHE B CA 1
ATOM 9611 C C . PHE B 1 573 ? 33.656 -28.062 -13.672 1 94.31 573 PHE B C 1
ATOM 9613 O O . PHE B 1 573 ? 33.062 -28.781 -12.859 1 94.31 573 PHE B O 1
ATOM 9620 N N . GLU B 1 574 ? 34.344 -26.953 -13.344 1 89.81 574 GLU B N 1
ATOM 9621 C CA . GLU B 1 574 ? 34.312 -26.422 -11.984 1 89.81 574 GLU B CA 1
ATOM 9622 C C . GLU B 1 574 ? 33.406 -25.188 -11.914 1 89.81 574 GLU B C 1
ATOM 9624 O O . GLU B 1 574 ? 33.719 -24.141 -12.492 1 89.81 574 GLU B O 1
ATOM 9629 N N . LEU B 1 575 ? 32.375 -25.328 -11.117 1 91.88 575 LEU B N 1
ATOM 9630 C CA . LEU B 1 575 ? 31.312 -24.312 -11.039 1 91.88 575 LEU B CA 1
ATOM 9631 C C . LEU B 1 575 ? 31.875 -23.016 -10.438 1 91.88 575 LEU B C 1
ATOM 9633 O O . LEU B 1 575 ? 31.516 -21.922 -10.883 1 91.88 575 LEU B O 1
ATOM 9637 N N . ASP B 1 576 ? 32.688 -23.078 -9.328 1 88.31 576 ASP B N 1
ATOM 9638 C CA . ASP B 1 576 ? 33.156 -21.891 -8.609 1 88.31 576 ASP B CA 1
ATOM 9639 C C . ASP B 1 576 ? 34.656 -21.766 -8.68 1 88.31 576 ASP B C 1
ATOM 9641 O O . ASP B 1 576 ? 35.281 -21.219 -7.77 1 88.31 576 ASP B O 1
ATOM 9645 N N . GLN B 1 577 ? 35.219 -22.078 -9.727 1 79.06 577 GLN B N 1
ATOM 9646 C CA . GLN B 1 577 ? 36.656 -22 -9.828 1 79.06 577 GLN B CA 1
ATOM 9647 C C . GLN B 1 577 ? 37.156 -20.547 -9.875 1 79.06 577 GLN B C 1
ATOM 9649 O O . GLN B 1 577 ? 36.531 -19.703 -10.516 1 79.06 577 GLN B O 1
ATOM 9654 N N . GLU B 1 578 ? 38.031 -20.188 -9.039 1 72.62 578 GLU B N 1
ATOM 9655 C CA . GLU B 1 578 ? 38.625 -18.844 -9.039 1 72.62 578 GLU B CA 1
ATOM 9656 C C . GLU B 1 578 ? 39.438 -18.609 -10.312 1 72.62 578 GLU B C 1
ATOM 9658 O O . GLU B 1 578 ? 40.25 -19.453 -10.703 1 72.62 578 GLU B O 1
ATOM 9663 N N . CYS B 1 579 ? 38.812 -18 -11.25 1 65.75 579 CYS B N 1
ATOM 9664 C CA . CYS B 1 579 ? 39.562 -17.719 -12.453 1 65.75 579 CYS B CA 1
ATOM 9665 C C . CYS B 1 579 ? 40.219 -16.328 -12.367 1 65.75 579 CYS B C 1
ATOM 9667 O O . CYS B 1 579 ? 39.656 -15.422 -11.758 1 65.75 579 CYS B O 1
ATOM 9669 N N . SER B 1 580 ? 41.531 -16.234 -12.641 1 59.62 580 SER B N 1
ATOM 9670 C CA . SER B 1 580 ? 42.281 -14.984 -12.633 1 59.62 580 SER B CA 1
ATOM 9671 C C . SER B 1 580 ? 41.625 -13.945 -13.531 1 59.62 580 SER B C 1
ATOM 9673 O O . SER B 1 580 ? 41.656 -12.75 -13.227 1 59.62 580 SER B O 1
ATOM 9675 N N . ARG B 1 581 ? 41.156 -14.375 -14.828 1 61.62 581 ARG B N 1
ATOM 9676 C CA . ARG B 1 581 ? 40.5 -13.438 -15.719 1 61.62 581 ARG B CA 1
ATOM 9677 C C . ARG B 1 581 ? 39.125 -13.953 -16.125 1 61.62 581 ARG B C 1
ATOM 9679 O O . ARG B 1 581 ? 39 -15.094 -16.578 1 61.62 581 ARG B O 1
ATOM 9686 N N . GLU B 1 582 ? 38.125 -13.109 -15.953 1 65.56 582 GLU B N 1
ATOM 9687 C CA . GLU B 1 582 ? 36.75 -13.492 -16.297 1 65.56 582 GLU B CA 1
ATOM 9688 C C . GLU B 1 582 ? 36.594 -13.648 -17.812 1 65.56 582 GLU B C 1
ATOM 9690 O O . GLU B 1 582 ? 37.031 -12.789 -18.578 1 65.56 582 GLU B O 1
ATOM 9695 N N . PRO B 1 583 ? 36.156 -14.828 -18.172 1 69.06 583 PRO B N 1
ATOM 9696 C CA . PRO B 1 583 ? 36 -15.039 -19.609 1 69.06 583 PRO B CA 1
ATOM 9697 C C . PRO B 1 583 ? 35 -14.055 -20.234 1 69.06 583 PRO B C 1
ATOM 9699 O O . PRO B 1 583 ? 34.031 -13.656 -19.594 1 69.06 583 PRO B O 1
ATOM 9702 N N . THR B 1 584 ? 35.438 -13.469 -21.312 1 72.56 584 THR B N 1
ATOM 9703 C CA . THR B 1 584 ? 34.562 -12.523 -22.016 1 72.56 584 THR B CA 1
ATOM 9704 C C . THR B 1 584 ? 33.656 -13.258 -23 1 72.56 584 THR B C 1
ATOM 9706 O O . THR B 1 584 ? 34.156 -13.945 -23.906 1 72.56 584 THR B O 1
ATOM 9709 N N . VAL B 1 585 ? 32.438 -13.383 -22.672 1 79.31 585 VAL B N 1
ATOM 9710 C CA . VAL B 1 585 ? 31.469 -13.961 -23.578 1 79.31 585 VAL B CA 1
ATOM 9711 C C . VAL B 1 585 ? 30.734 -12.852 -24.328 1 79.31 585 VAL B C 1
ATOM 9713 O O . VAL B 1 585 ? 30.469 -11.789 -23.766 1 79.31 585 VAL B O 1
ATOM 9716 N N . ARG B 1 586 ? 30.547 -13.172 -25.578 1 82.19 586 ARG B N 1
ATOM 9717 C CA . ARG B 1 586 ? 29.906 -12.188 -26.422 1 82.19 586 ARG B CA 1
ATOM 9718 C C . ARG B 1 586 ? 28.5 -11.867 -25.922 1 82.19 586 ARG B C 1
ATOM 9720 O O . ARG B 1 586 ? 27.734 -12.781 -25.578 1 82.19 586 ARG B O 1
ATOM 9727 N N . ARG B 1 587 ? 28.234 -10.562 -25.922 1 85.75 587 ARG B N 1
ATOM 9728 C CA . ARG B 1 587 ? 26.906 -10.109 -25.484 1 85.75 587 ARG B CA 1
ATOM 9729 C C . ARG B 1 587 ? 26.047 -9.703 -26.672 1 85.75 587 ARG B C 1
ATOM 9731 O O . ARG B 1 587 ? 26.562 -9.211 -27.688 1 85.75 587 ARG B O 1
ATOM 9738 N N . GLY B 1 588 ? 24.766 -10.125 -26.609 1 80.81 588 GLY B N 1
ATOM 9739 C CA . GLY B 1 588 ? 23.844 -9.758 -27.672 1 80.81 588 GLY B CA 1
ATOM 9740 C C . GLY B 1 588 ? 22.875 -8.664 -27.266 1 80.81 588 GLY B C 1
ATOM 9741 O O . GLY B 1 588 ? 23.219 -7.805 -26.438 1 80.81 588 GLY B O 1
ATOM 9742 N N . SER B 1 589 ? 21.75 -8.664 -28.062 1 80.19 589 SER B N 1
ATOM 9743 C CA . SER B 1 589 ? 20.719 -7.672 -27.781 1 80.19 589 SER B CA 1
ATOM 9744 C C . SER B 1 589 ? 20.141 -7.863 -26.375 1 80.19 589 SER B C 1
ATOM 9746 O O . SER B 1 589 ? 19.938 -9 -25.922 1 80.19 589 SER B O 1
ATOM 9748 N N . SER B 1 590 ? 19.984 -6.703 -25.734 1 89 590 SER B N 1
ATOM 9749 C CA . SER B 1 590 ? 19.516 -6.746 -24.359 1 89 590 SER B CA 1
ATOM 9750 C C . SER B 1 590 ? 18 -6.707 -24.297 1 89 590 SER B C 1
ATOM 9752 O O . SER B 1 590 ? 17.422 -6.742 -23.203 1 89 590 SER B O 1
ATOM 9754 N N . HIS B 1 591 ? 17.344 -6.715 -25.453 1 90.38 591 HIS B N 1
ATOM 9755 C CA . HIS B 1 591 ? 15.906 -6.5 -25.469 1 90.38 591 HIS B CA 1
ATOM 9756 C C . HIS B 1 591 ? 15.172 -7.68 -24.844 1 90.38 591 HIS B C 1
ATOM 9758 O O . HIS B 1 591 ? 14.32 -7.488 -23.969 1 90.38 591 HIS B O 1
ATOM 9764 N N . GLU B 1 592 ? 15.562 -8.844 -25.219 1 89.19 592 GLU B N 1
ATOM 9765 C CA . GLU B 1 592 ? 14.898 -10.039 -24.703 1 89.19 592 GLU B CA 1
ATOM 9766 C C . GLU B 1 592 ? 15.18 -10.211 -23.203 1 89.19 592 GLU B C 1
ATOM 9768 O O . GLU B 1 592 ? 14.32 -10.688 -22.453 1 89.19 592 GLU B O 1
ATOM 9773 N N . ALA B 1 593 ? 16.359 -9.812 -22.859 1 91.38 593 ALA B N 1
ATOM 9774 C CA . ALA B 1 593 ? 16.75 -9.914 -21.453 1 91.38 593 ALA B CA 1
ATOM 9775 C C . ALA B 1 593 ? 15.898 -8.992 -20.578 1 91.38 593 ALA B C 1
ATOM 9777 O O . ALA B 1 593 ? 15.492 -9.367 -19.484 1 91.38 593 ALA B O 1
ATOM 9778 N N . ILE B 1 594 ? 15.648 -7.836 -21.094 1 92.44 594 ILE B N 1
ATOM 9779 C CA . ILE B 1 594 ? 14.867 -6.855 -20.344 1 92.44 594 ILE B CA 1
ATOM 9780 C C . ILE B 1 594 ? 13.422 -7.336 -20.203 1 92.44 594 ILE B C 1
ATOM 9782 O O . ILE B 1 594 ? 12.82 -7.227 -19.141 1 92.44 594 ILE B O 1
ATOM 9786 N N . LEU B 1 595 ? 12.891 -7.883 -21.25 1 91.44 595 LEU B N 1
ATOM 9787 C CA . LEU B 1 595 ? 11.531 -8.422 -21.203 1 91.44 595 LEU B CA 1
ATOM 9788 C C . LEU B 1 595 ? 11.43 -9.555 -20.188 1 91.44 595 LEU B C 1
ATOM 9790 O O . LEU B 1 595 ? 10.508 -9.578 -19.375 1 91.44 595 LEU B O 1
ATOM 9794 N N . ALA B 1 596 ? 12.336 -10.398 -20.266 1 90 596 ALA B N 1
ATOM 9795 C CA . ALA B 1 596 ? 12.336 -11.523 -19.344 1 90 596 ALA B CA 1
ATOM 9796 C C . ALA B 1 596 ? 12.508 -11.047 -17.906 1 90 596 ALA B C 1
ATOM 9798 O O . ALA B 1 596 ? 11.898 -11.609 -16.984 1 90 596 ALA B O 1
ATOM 9799 N N . HIS B 1 597 ? 13.352 -10.078 -17.75 1 91.75 597 HIS B N 1
ATOM 9800 C CA . HIS B 1 597 ? 13.609 -9.531 -16.422 1 91.75 597 HIS B CA 1
ATOM 9801 C C . HIS B 1 597 ? 12.352 -8.93 -15.812 1 91.75 597 HIS B C 1
ATOM 9803 O O . HIS B 1 597 ? 12.031 -9.188 -14.648 1 91.75 597 HIS B O 1
ATOM 9809 N N . MET B 1 598 ? 11.656 -8.219 -16.578 1 91.12 598 MET B N 1
ATOM 9810 C CA . MET B 1 598 ? 10.453 -7.543 -16.094 1 91.12 598 MET B CA 1
ATOM 9811 C C . MET B 1 598 ? 9.312 -8.539 -15.898 1 91.12 598 MET B C 1
ATOM 9813 O O . MET B 1 598 ? 8.453 -8.344 -15.039 1 91.12 598 MET B O 1
ATOM 9817 N N . GLU B 1 599 ? 9.312 -9.547 -16.656 1 88.38 599 GLU B N 1
ATOM 9818 C CA . GLU B 1 599 ? 8.312 -10.594 -16.5 1 88.38 599 GLU B CA 1
ATOM 9819 C C . GLU B 1 599 ? 8.43 -11.266 -15.133 1 88.38 599 GLU B C 1
ATOM 9821 O O . GLU B 1 599 ? 7.422 -11.617 -14.516 1 88.38 599 GLU B O 1
ATOM 9826 N N . SER B 1 600 ? 9.617 -11.297 -14.719 1 84.75 600 SER B N 1
ATOM 9827 C CA . SER B 1 600 ? 9.875 -12.008 -13.469 1 84.75 600 SER B CA 1
ATOM 9828 C C . SER B 1 600 ? 9.695 -11.086 -12.266 1 84.75 600 SER B C 1
ATOM 9830 O O . SER B 1 600 ? 9.555 -11.562 -11.133 1 84.75 600 SER B O 1
ATOM 9832 N N . LYS B 1 601 ? 9.672 -9.844 -12.516 1 86.5 601 LYS B N 1
ATOM 9833 C CA . LYS B 1 601 ? 9.602 -8.883 -11.422 1 86.5 601 LYS B CA 1
ATOM 9834 C C . LYS B 1 601 ? 8.172 -8.711 -10.93 1 86.5 601 LYS B C 1
ATOM 9836 O O . LYS B 1 601 ? 7.223 -8.883 -11.703 1 86.5 601 LYS B O 1
ATOM 9841 N N . GLU B 1 602 ? 8.156 -8.453 -9.648 1 82.25 602 GLU B N 1
ATOM 9842 C CA . GLU B 1 602 ? 6.867 -8.102 -9.062 1 82.25 602 GLU B CA 1
ATOM 9843 C C . GLU B 1 602 ? 6.414 -6.719 -9.531 1 82.25 602 GLU B C 1
ATOM 9845 O O . GLU B 1 602 ? 7.188 -5.984 -10.156 1 82.25 602 GLU B O 1
ATOM 9850 N N . ARG B 1 603 ? 5.195 -6.457 -9.305 1 84.06 603 ARG B N 1
ATOM 9851 C CA . ARG B 1 603 ? 4.676 -5.129 -9.609 1 84.06 603 ARG B CA 1
ATOM 9852 C C . ARG B 1 603 ? 5.41 -4.055 -8.812 1 84.06 603 ARG B C 1
ATOM 9854 O O . ARG B 1 603 ? 5.84 -4.301 -7.684 1 84.06 603 ARG B O 1
ATOM 9861 N N . GLY B 1 604 ? 5.578 -2.883 -9.453 1 84 604 GLY B N 1
ATOM 9862 C CA . GLY B 1 604 ? 6.254 -1.803 -8.758 1 84 604 GLY B CA 1
ATOM 9863 C C . GLY B 1 604 ? 7.113 -0.947 -9.672 1 84 604 GLY B C 1
ATOM 9864 O O . GLY B 1 604 ? 6.938 -0.967 -10.891 1 84 604 GLY B O 1
ATOM 9865 N N . GLU B 1 605 ? 7.902 -0.115 -8.977 1 84.94 605 GLU B N 1
ATOM 9866 C CA . GLU B 1 605 ? 8.797 0.794 -9.688 1 84.94 605 GLU B CA 1
ATOM 9867 C C . GLU B 1 605 ? 10.242 0.303 -9.641 1 84.94 605 GLU B C 1
ATOM 9869 O O . GLU B 1 605 ? 10.758 -0 -8.562 1 84.94 605 GLU B O 1
ATOM 9874 N N . TYR B 1 606 ? 10.828 0.263 -10.844 1 88.56 606 TYR B N 1
ATOM 9875 C CA . TYR B 1 606 ? 12.203 -0.21 -10.945 1 88.56 606 TYR B CA 1
ATOM 9876 C C . TYR B 1 606 ? 13.078 0.815 -11.656 1 88.56 606 TYR B C 1
ATOM 9878 O O . TYR B 1 606 ? 12.93 1.045 -12.859 1 88.56 606 TYR B O 1
ATOM 9886 N N . PRO B 1 607 ? 13.945 1.441 -10.875 1 88 607 PRO B N 1
ATOM 9887 C CA . PRO B 1 607 ? 14.859 2.385 -11.523 1 88 607 PRO B CA 1
ATOM 9888 C C . PRO B 1 607 ? 15.695 1.736 -12.625 1 88 607 PRO B C 1
ATOM 9890 O O . PRO B 1 607 ? 16.141 0.593 -12.484 1 88 607 PRO B O 1
ATOM 9893 N N . VAL B 1 608 ? 15.914 2.42 -13.641 1 89.88 608 VAL B N 1
ATOM 9894 C CA . VAL B 1 608 ? 16.672 1.926 -14.781 1 89.88 608 VAL B CA 1
ATOM 9895 C C . VAL B 1 608 ? 18.078 1.547 -14.336 1 89.88 608 VAL B C 1
ATOM 9897 O O . VAL B 1 608 ? 18.656 0.576 -14.836 1 89.88 608 VAL B O 1
ATOM 9900 N N . THR B 1 609 ? 18.594 2.244 -13.367 1 88.12 609 THR B N 1
ATOM 9901 C CA . THR B 1 609 ? 19.938 1.969 -12.875 1 88.12 609 THR B CA 1
ATOM 9902 C C . THR B 1 609 ? 20.031 0.559 -12.305 1 88.12 609 THR B C 1
ATOM 9904 O O . THR B 1 609 ? 21.016 -0.149 -12.523 1 88.12 609 THR B O 1
ATOM 9907 N N . ASP B 1 610 ? 19.094 0.106 -11.664 1 89 610 ASP B N 1
ATOM 9908 C CA . ASP B 1 610 ? 19.078 -1.226 -11.062 1 89 610 ASP B CA 1
ATOM 9909 C C . ASP B 1 610 ? 18.984 -2.309 -12.133 1 89 610 ASP B C 1
ATOM 9911 O O . ASP B 1 610 ? 19.641 -3.342 -12.047 1 89 610 ASP B O 1
ATOM 9915 N N . ILE B 1 611 ? 18.141 -2.029 -13.102 1 91.06 611 ILE B N 1
ATOM 9916 C CA . ILE B 1 611 ? 17.953 -2.986 -14.188 1 91.06 611 ILE B CA 1
ATOM 9917 C C . ILE B 1 611 ? 19.266 -3.16 -14.945 1 91.06 611 ILE B C 1
ATOM 9919 O O . ILE B 1 611 ? 19.672 -4.285 -15.25 1 91.06 611 ILE B O 1
ATOM 9923 N N . ARG B 1 612 ? 19.938 -2.074 -15.172 1 91 612 ARG B N 1
ATOM 9924 C CA . ARG B 1 612 ? 21.219 -2.113 -15.883 1 91 612 ARG B CA 1
ATOM 9925 C C . ARG B 1 612 ? 22.266 -2.898 -15.094 1 91 612 ARG B C 1
ATOM 9927 O O . ARG B 1 612 ? 23 -3.709 -15.664 1 91 612 ARG B O 1
ATOM 9934 N N . ASN B 1 613 ? 22.25 -2.713 -13.844 1 88.81 613 ASN B N 1
ATOM 9935 C CA . ASN B 1 613 ? 23.219 -3.391 -13 1 88.81 613 ASN B CA 1
ATOM 9936 C C . ASN B 1 613 ? 22.953 -4.891 -12.914 1 88.81 613 ASN B C 1
ATOM 9938 O O . ASN B 1 613 ? 23.875 -5.699 -12.969 1 88.81 613 ASN B O 1
ATOM 9942 N N . GLU B 1 614 ? 21.719 -5.246 -12.805 1 89.25 614 GLU B N 1
ATOM 9943 C CA . GLU B 1 614 ? 21.344 -6.652 -12.672 1 89.25 614 GLU B CA 1
ATOM 9944 C C . GLU B 1 614 ? 21.625 -7.418 -13.961 1 89.25 614 GLU B C 1
ATOM 9946 O O . GLU B 1 614 ? 22 -8.594 -13.93 1 89.25 614 GLU B O 1
ATOM 9951 N N . LEU B 1 615 ? 21.484 -6.688 -15.07 1 91.81 615 LEU B N 1
ATOM 9952 C CA . LEU B 1 615 ? 21.688 -7.328 -16.375 1 91.81 615 LEU B CA 1
ATOM 9953 C C . LEU B 1 615 ? 23.062 -6.977 -16.938 1 91.81 615 LEU B C 1
ATOM 9955 O O . LEU B 1 615 ? 23.406 -7.406 -18.047 1 91.81 615 LEU B O 1
ATOM 9959 N N . GLU B 1 616 ? 23.828 -6.141 -16.203 1 86.88 616 GLU B N 1
ATOM 9960 C CA . GLU B 1 616 ? 25.172 -5.691 -16.594 1 86.88 616 GLU B CA 1
ATOM 9961 C C . GLU B 1 616 ? 25.156 -5.031 -17.969 1 86.88 616 GLU B C 1
ATOM 9963 O O . GLU B 1 616 ? 25.953 -5.379 -18.844 1 86.88 616 GLU B O 1
ATOM 9968 N N . ILE B 1 617 ? 24.188 -4.176 -18.125 1 89.62 617 ILE B N 1
ATOM 9969 C CA . ILE B 1 617 ? 24.141 -3.352 -19.328 1 89.62 617 ILE B CA 1
ATOM 9970 C C . ILE B 1 617 ? 24.828 -2.016 -19.062 1 89.62 617 ILE B C 1
ATOM 9972 O O . ILE B 1 617 ? 24.453 -1.285 -18.141 1 89.62 617 ILE B O 1
ATOM 9976 N N . SER B 1 618 ? 25.766 -1.753 -19.844 1 88.38 618 SER B N 1
ATOM 9977 C CA . SER B 1 618 ? 26.484 -0.499 -19.656 1 88.38 618 SER B CA 1
ATOM 9978 C C . SER B 1 618 ? 25.594 0.703 -19.922 1 88.38 618 SER B C 1
ATOM 9980 O O . SER B 1 618 ? 24.578 0.586 -20.625 1 88.38 618 SER B O 1
ATOM 9982 N N . TYR B 1 619 ? 25.953 1.81 -19.359 1 87.88 619 TYR B N 1
ATOM 9983 C CA . TYR B 1 619 ? 25.172 3.031 -19.531 1 87.88 619 TYR B CA 1
ATOM 9984 C C . TYR B 1 619 ? 25.141 3.459 -20.984 1 87.88 619 TYR B C 1
ATOM 9986 O O . TYR B 1 619 ? 24.109 3.916 -21.484 1 87.88 619 TYR B O 1
ATOM 9994 N N . GLU B 1 620 ? 26.234 3.281 -21.625 1 87.12 620 GLU B N 1
ATOM 9995 C CA . GLU B 1 620 ? 26.344 3.658 -23.031 1 87.12 620 GLU B CA 1
ATOM 9996 C C . GLU B 1 620 ? 25.406 2.814 -23.906 1 87.12 620 GLU B C 1
ATOM 9998 O O . GLU B 1 620 ? 24.703 3.346 -24.75 1 87.12 620 GLU B O 1
ATOM 10003 N N . LYS B 1 621 ? 25.422 1.613 -23.641 1 88.81 621 LYS B N 1
ATOM 10004 C CA . LYS B 1 621 ? 24.562 0.711 -24.406 1 88.81 621 LYS B CA 1
ATOM 10005 C C . LYS B 1 621 ? 23.094 1.017 -24.156 1 88.81 621 LYS B C 1
ATOM 10007 O O . LYS B 1 621 ? 22.281 0.961 -25.078 1 88.81 621 LYS B O 1
ATOM 10012 N N . TRP B 1 622 ? 22.781 1.339 -22.938 1 91.31 622 TRP B N 1
ATOM 10013 C CA . TRP B 1 622 ? 21.406 1.683 -22.609 1 91.31 622 TRP B CA 1
ATOM 10014 C C . TRP B 1 622 ? 20.969 2.943 -23.344 1 91.31 622 TRP B C 1
ATOM 10016 O O . TRP B 1 622 ? 19.906 2.969 -23.953 1 91.31 622 TRP B O 1
ATOM 10026 N N . ARG B 1 623 ? 21.734 3.947 -23.281 1 87.25 623 ARG B N 1
ATOM 10027 C CA . ARG B 1 623 ? 21.406 5.258 -23.828 1 87.25 623 ARG B CA 1
ATOM 10028 C C . ARG B 1 623 ? 21.266 5.191 -25.344 1 87.25 623 ARG B C 1
ATOM 10030 O O . ARG B 1 623 ? 20.375 5.809 -25.922 1 87.25 623 ARG B O 1
ATOM 10037 N N . GLU B 1 624 ? 22.062 4.379 -25.938 1 88.31 624 GLU B N 1
ATOM 10038 C CA . GLU B 1 624 ? 22.125 4.375 -27.406 1 88.31 624 GLU B CA 1
ATOM 10039 C C . GLU B 1 624 ? 21.156 3.363 -28 1 88.31 624 GLU B C 1
ATOM 10041 O O . GLU B 1 624 ? 20.594 3.602 -29.062 1 88.31 624 GLU B O 1
ATOM 10046 N N . ASN B 1 625 ? 21.016 2.273 -27.312 1 89.38 625 ASN B N 1
ATOM 10047 C CA . ASN B 1 625 ? 20.328 1.172 -27.953 1 89.38 625 ASN B CA 1
ATOM 10048 C C . ASN B 1 625 ? 18.984 0.885 -27.297 1 89.38 625 ASN B C 1
ATOM 10050 O O . ASN B 1 625 ? 18.078 0.308 -27.906 1 89.38 625 ASN B O 1
ATOM 10054 N N . VAL B 1 626 ? 18.906 1.144 -26 1 92.25 626 VAL B N 1
ATOM 10055 C CA . VAL B 1 626 ? 17.719 0.699 -25.281 1 92.25 626 VAL B CA 1
ATOM 10056 C C . VAL B 1 626 ? 16.75 1.868 -25.094 1 92.25 626 VAL B C 1
ATOM 10058 O O . VAL B 1 626 ? 15.562 1.754 -25.422 1 92.25 626 VAL B O 1
ATOM 10061 N N . ALA B 1 627 ? 17.234 2.971 -24.641 1 89.56 627 ALA B N 1
ATOM 10062 C CA . ALA B 1 627 ? 16.406 4.121 -24.297 1 89.56 627 ALA B CA 1
ATOM 10063 C C . ALA B 1 627 ? 15.578 4.578 -25.5 1 89.56 627 ALA B C 1
ATOM 10065 O O . ALA B 1 627 ? 14.383 4.836 -25.359 1 89.56 627 ALA B O 1
ATOM 10066 N N . PRO B 1 628 ? 16.172 4.652 -26.672 1 88.69 628 PRO B N 1
ATOM 10067 C CA . PRO B 1 628 ? 15.383 5.055 -27.828 1 88.69 628 PRO B CA 1
ATOM 10068 C C . PRO B 1 628 ? 14.266 4.062 -28.156 1 88.69 628 PRO B C 1
ATOM 10070 O O . PRO B 1 628 ? 13.195 4.461 -28.609 1 88.69 628 PRO B O 1
ATOM 10073 N N . CYS B 1 629 ? 14.578 2.828 -27.953 1 91 629 CYS B N 1
ATOM 10074 C CA . CYS B 1 629 ? 13.586 1.795 -28.219 1 91 629 CYS B CA 1
ATOM 10075 C C . CYS B 1 629 ? 12.414 1.898 -27.25 1 91 629 CYS B C 1
ATOM 10077 O O . CYS B 1 629 ? 11.266 1.631 -27.625 1 91 629 CYS B O 1
ATOM 10079 N N . LEU B 1 630 ? 12.656 2.357 -26.109 1 90.38 630 LEU B N 1
ATOM 10080 C CA . LEU B 1 630 ? 11.633 2.477 -25.094 1 90.38 630 LEU B CA 1
ATOM 10081 C C . LEU B 1 630 ? 10.734 3.682 -25.359 1 90.38 630 LEU B C 1
ATOM 10083 O O . LEU B 1 630 ? 9.555 3.68 -24.984 1 90.38 630 LEU B O 1
ATOM 10087 N N . ARG B 1 631 ? 11.273 4.656 -26 1 84.94 631 ARG B N 1
ATOM 10088 C CA . ARG B 1 631 ? 10.523 5.883 -26.266 1 84.94 631 ARG B CA 1
ATOM 10089 C C . ARG B 1 631 ? 9.672 5.727 -27.531 1 84.94 631 ARG B C 1
ATOM 10091 O O . ARG B 1 631 ? 8.742 6.508 -27.75 1 84.94 631 ARG B O 1
ATOM 10098 N N . ASN B 1 632 ? 10.023 4.637 -28.328 1 86.75 632 ASN B N 1
ATOM 10099 C CA . ASN B 1 632 ? 9.266 4.328 -29.531 1 86.75 632 ASN B CA 1
ATOM 10100 C C . ASN B 1 632 ? 8.195 3.27 -29.266 1 86.75 632 ASN B C 1
ATOM 10102 O O . ASN B 1 632 ? 8.508 2.076 -29.203 1 86.75 632 ASN B O 1
ATOM 10106 N N . PRO B 1 633 ? 6.98 3.643 -29.266 1 82.75 633 PRO B N 1
ATOM 10107 C CA . PRO B 1 633 ? 5.91 2.699 -28.938 1 82.75 633 PRO B CA 1
ATOM 10108 C C . PRO B 1 633 ? 5.77 1.577 -29.953 1 82.75 633 PRO B C 1
ATOM 10110 O O . PRO B 1 633 ? 5.195 0.529 -29.656 1 82.75 633 PRO B O 1
ATOM 10113 N N . GLU B 1 634 ? 6.379 1.767 -31.094 1 87.06 634 GLU B N 1
ATOM 10114 C CA . GLU B 1 634 ? 6.223 0.769 -32.156 1 87.06 634 GLU B CA 1
ATOM 10115 C C . GLU B 1 634 ? 7.324 -0.283 -32.094 1 87.06 634 GLU B C 1
ATOM 10117 O O . GLU B 1 634 ? 7.219 -1.341 -32.719 1 87.06 634 GLU B O 1
ATOM 10122 N N . HIS B 1 635 ? 8.258 0.029 -31.344 1 90.94 635 HIS B N 1
ATOM 10123 C CA . HIS B 1 635 ? 9.344 -0.933 -31.234 1 90.94 635 HIS B CA 1
ATOM 10124 C C . HIS B 1 635 ? 8.914 -2.18 -30.469 1 90.94 635 HIS B C 1
ATOM 10126 O O . HIS B 1 635 ? 8.148 -2.088 -29.5 1 90.94 635 HIS B O 1
ATOM 10132 N N . PRO B 1 636 ? 9.422 -3.334 -30.828 1 89.12 636 PRO B N 1
ATOM 10133 C CA . PRO B 1 636 ? 9.016 -4.59 -30.203 1 89.12 636 PRO B CA 1
ATOM 10134 C C . PRO B 1 636 ? 9.289 -4.609 -28.688 1 89.12 636 PRO B C 1
ATOM 10136 O O . PRO B 1 636 ? 8.516 -5.203 -27.938 1 89.12 636 PRO B O 1
ATOM 10139 N N . LEU B 1 637 ? 10.32 -4.004 -28.344 1 91.81 637 LEU B N 1
ATOM 10140 C CA . LEU B 1 637 ? 10.617 -3.943 -26.922 1 91.81 637 LEU B CA 1
ATOM 10141 C C . LEU B 1 637 ? 9.531 -3.186 -26.172 1 91.81 637 LEU B C 1
ATOM 10143 O O . LEU B 1 637 ? 9.062 -3.643 -25.125 1 91.81 637 LEU B O 1
ATOM 10147 N N . ALA B 1 638 ? 9.172 -2.09 -26.656 1 90.31 638 ALA B N 1
ATOM 10148 C CA . ALA B 1 638 ? 8.133 -1.278 -26.016 1 90.31 638 ALA B CA 1
ATOM 10149 C C . ALA B 1 638 ? 6.793 -2.002 -26.031 1 90.31 638 ALA B C 1
ATOM 10151 O O . ALA B 1 638 ? 6.07 -1.993 -25.016 1 90.31 638 ALA B O 1
ATOM 10152 N N . LYS B 1 639 ? 6.516 -2.637 -27.078 1 88.81 639 LYS B N 1
ATOM 10153 C CA . LYS B 1 639 ? 5.273 -3.395 -27.188 1 88.81 639 LYS B CA 1
ATOM 10154 C C . LYS B 1 639 ? 5.262 -4.562 -26.203 1 88.81 639 LYS B C 1
ATOM 10156 O O . LYS B 1 639 ? 4.238 -4.832 -25.562 1 88.81 639 LYS B O 1
ATOM 10161 N N . GLY B 1 640 ? 6.383 -5.211 -26.203 1 90.31 640 GLY B N 1
ATOM 10162 C CA . GLY B 1 640 ? 6.496 -6.324 -25.281 1 90.31 640 GLY B CA 1
ATOM 10163 C C . GLY B 1 640 ? 6.305 -5.914 -23.828 1 90.31 640 GLY B C 1
ATOM 10164 O O . GLY B 1 640 ? 5.691 -6.641 -23.047 1 90.31 640 GLY B O 1
ATOM 10165 N N . LEU B 1 641 ? 6.793 -4.785 -23.516 1 91.38 641 LEU B N 1
ATOM 10166 C CA . LEU B 1 641 ? 6.676 -4.285 -22.156 1 91.38 641 LEU B CA 1
ATOM 10167 C C . LEU B 1 641 ? 5.234 -3.895 -21.844 1 91.38 641 LEU B C 1
ATOM 10169 O O . LEU B 1 641 ? 4.75 -4.133 -20.734 1 91.38 641 LEU B O 1
ATOM 10173 N N . VAL B 1 642 ? 4.574 -3.355 -22.75 1 86.38 642 VAL B N 1
ATOM 10174 C CA . VAL B 1 642 ? 3.176 -2.971 -22.578 1 86.38 642 VAL B CA 1
ATOM 10175 C C . VAL B 1 642 ? 2.322 -4.219 -22.344 1 86.38 642 VAL B C 1
ATOM 10177 O O . VAL B 1 642 ? 1.396 -4.203 -21.531 1 86.38 642 VAL B O 1
ATOM 10180 N N . ASP B 1 643 ? 2.711 -5.246 -23.078 1 85.94 643 ASP B N 1
ATOM 10181 C CA . ASP B 1 643 ? 1.999 -6.508 -22.906 1 85.94 643 ASP B CA 1
ATOM 10182 C C . ASP B 1 643 ? 2.168 -7.035 -21.484 1 85.94 643 ASP B C 1
ATOM 10184 O O . ASP B 1 643 ? 1.284 -7.719 -20.953 1 85.94 643 ASP B O 1
ATOM 10188 N N . LEU B 1 644 ? 3.271 -6.707 -20.938 1 89.44 644 LEU B N 1
ATOM 10189 C CA . LEU B 1 644 ? 3.557 -7.113 -19.562 1 89.44 644 LEU B CA 1
ATOM 10190 C C . LEU B 1 644 ? 3.035 -6.078 -18.562 1 89.44 644 LEU B C 1
ATOM 10192 O O . LEU B 1 644 ? 3.344 -6.148 -17.375 1 89.44 644 LEU B O 1
ATOM 10196 N N . GLN B 1 645 ? 2.383 -5.035 -19.094 1 85.31 645 GLN B N 1
ATOM 10197 C CA . GLN B 1 645 ? 1.839 -3.932 -18.297 1 85.31 645 GLN B CA 1
ATOM 10198 C C . GLN B 1 645 ? 2.955 -3.109 -17.656 1 85.31 645 GLN B C 1
ATOM 10200 O O . GLN B 1 645 ? 2.855 -2.717 -16.5 1 85.31 645 GLN B O 1
ATOM 10205 N N . VAL B 1 646 ? 4.027 -2.975 -18.375 1 89.81 646 VAL B N 1
ATOM 10206 C CA . VAL B 1 646 ? 5.16 -2.176 -17.922 1 89.81 646 VAL B CA 1
ATOM 10207 C C . VAL B 1 646 ? 5.238 -0.884 -18.734 1 89.81 646 VAL B C 1
ATOM 10209 O O . VAL B 1 646 ? 5.098 -0.901 -19.953 1 89.81 646 VAL B O 1
ATOM 10212 N N . SER B 1 647 ? 5.398 0.255 -18.047 1 85.44 647 SER B N 1
ATOM 10213 C CA . SER B 1 647 ? 5.555 1.546 -18.703 1 85.44 647 SER B CA 1
ATOM 10214 C C . SER B 1 647 ? 6.902 2.18 -18.375 1 85.44 647 SER B C 1
ATOM 10216 O O . SER B 1 647 ? 7.441 1.976 -17.281 1 85.44 647 SER B O 1
ATOM 10218 N N . TYR B 1 648 ? 7.43 2.848 -19.406 1 86.06 648 TYR B N 1
ATOM 10219 C CA . TYR B 1 648 ? 8.68 3.574 -19.234 1 86.06 648 TYR B CA 1
ATOM 10220 C C . TYR B 1 648 ? 8.422 5.027 -18.859 1 86.06 648 TYR B C 1
ATOM 10222 O O . TYR B 1 648 ? 7.699 5.738 -19.562 1 86.06 648 TYR B O 1
ATOM 10230 N N . LEU B 1 649 ? 8.891 5.492 -17.688 1 79.94 649 LEU B N 1
ATOM 10231 C CA . LEU B 1 649 ? 8.781 6.879 -17.25 1 79.94 649 LEU B CA 1
ATOM 10232 C C . LEU B 1 649 ? 10.141 7.562 -17.281 1 79.94 649 LEU B C 1
ATOM 10234 O O . LEU B 1 649 ? 10.992 7.289 -16.422 1 79.94 649 LEU B O 1
ATOM 10238 N N . PRO B 1 650 ? 10.227 8.391 -18.234 1 78.06 650 PRO B N 1
ATOM 10239 C CA . PRO B 1 650 ? 11.516 9.086 -18.281 1 78.06 650 PRO B CA 1
ATOM 10240 C C . PRO B 1 650 ? 11.68 10.094 -17.141 1 78.06 650 PRO B C 1
ATOM 10242 O O . PRO B 1 650 ? 10.719 10.75 -16.75 1 78.06 650 PRO B O 1
ATOM 10245 N N . GLY B 1 651 ? 12.539 9.977 -16.281 1 65.38 651 GLY B N 1
ATOM 10246 C CA . GLY B 1 651 ? 12.773 10.914 -15.195 1 65.38 651 GLY B CA 1
ATOM 10247 C C . GLY B 1 651 ? 13.984 11.797 -15.422 1 65.38 651 GLY B C 1
ATOM 10248 O O . GLY B 1 651 ? 14.883 11.453 -16.188 1 65.38 651 GLY B O 1
ATOM 10249 N N . ARG B 1 652 ? 13.797 13.18 -15.094 1 62.09 652 ARG B N 1
ATOM 10250 C CA . ARG B 1 652 ? 14.93 14.094 -15.117 1 62.09 652 ARG B CA 1
ATOM 10251 C C . ARG B 1 652 ? 15.523 14.273 -13.727 1 62.09 652 ARG B C 1
ATOM 10253 O O . ARG B 1 652 ? 14.82 14.141 -12.727 1 62.09 652 ARG B O 1
ATOM 10260 N N . GLY B 1 653 ? 16.812 14.438 -13.602 1 52.69 653 GLY B N 1
ATOM 10261 C CA . GLY B 1 653 ? 17.547 14.781 -12.398 1 52.69 653 GLY B CA 1
ATOM 10262 C C . GLY B 1 653 ? 17.703 13.617 -11.438 1 52.69 653 GLY B C 1
ATOM 10263 O O . GLY B 1 653 ? 18.031 12.508 -11.852 1 52.69 653 GLY B O 1
ATOM 10264 N N . ARG B 1 654 ? 17.25 13.812 -10.141 1 54.19 654 ARG B N 1
ATOM 10265 C CA . ARG B 1 654 ? 17.5 12.906 -9.023 1 54.19 654 ARG B CA 1
ATOM 10266 C C . ARG B 1 654 ? 16.562 11.695 -9.086 1 54.19 654 ARG B C 1
ATOM 10268 O O . ARG B 1 654 ? 16.906 10.625 -8.57 1 54.19 654 ARG B O 1
ATOM 10275 N N . GLY B 1 655 ? 15.359 11.781 -9.547 1 59.78 655 GLY B N 1
ATOM 10276 C CA . GLY B 1 655 ? 14.477 10.617 -9.57 1 59.78 655 GLY B CA 1
ATOM 10277 C C . GLY B 1 655 ? 14.805 9.648 -10.695 1 59.78 655 GLY B C 1
ATOM 10278 O O . GLY B 1 655 ? 14.5 8.461 -10.609 1 59.78 655 GLY B O 1
ATOM 10279 N N . GLY B 1 656 ? 15.609 9.781 -11.625 1 71.88 656 GLY B N 1
ATOM 10280 C CA . GLY B 1 656 ? 16.047 9.008 -12.773 1 71.88 656 GLY B CA 1
ATOM 10281 C C . GLY B 1 656 ? 14.914 8.305 -13.492 1 71.88 656 GLY B C 1
ATOM 10282 O O . GLY B 1 656 ? 13.75 8.414 -13.094 1 71.88 656 GLY B O 1
ATOM 10283 N N . SER B 1 657 ? 15.188 7.711 -14.656 1 84.06 657 SER B N 1
ATOM 10284 C CA . SER B 1 657 ? 14.211 6.949 -15.43 1 84.06 657 SER B CA 1
ATOM 10285 C C . SER B 1 657 ? 13.844 5.645 -14.727 1 84.06 657 SER B C 1
ATOM 10287 O O . SER B 1 657 ? 14.664 5.074 -14.008 1 84.06 657 SER B O 1
ATOM 10289 N N . LYS B 1 658 ? 12.609 5.285 -14.828 1 88.62 658 LYS B N 1
ATOM 10290 C CA . LYS B 1 658 ? 12.164 4.055 -14.18 1 88.62 658 LYS B CA 1
ATOM 10291 C C . LYS B 1 658 ? 11.211 3.27 -15.078 1 88.62 658 LYS B C 1
ATOM 10293 O O . LYS B 1 658 ? 10.617 3.832 -16 1 88.62 658 LYS B O 1
ATOM 10298 N N . LEU B 1 659 ? 11.227 1.991 -14.906 1 89 659 LEU B N 1
ATOM 10299 C CA . LEU B 1 659 ? 10.18 1.131 -15.445 1 89 659 LEU B CA 1
ATOM 10300 C C . LEU B 1 659 ? 9.141 0.806 -14.383 1 89 659 LEU B C 1
ATOM 10302 O O . LEU B 1 659 ? 9.492 0.47 -13.25 1 89 659 LEU B O 1
ATOM 10306 N N . VAL B 1 660 ? 7.898 1.02 -14.75 1 86.06 660 VAL B N 1
ATOM 10307 C CA . VAL B 1 660 ? 6.816 0.814 -13.797 1 86.06 660 VAL B CA 1
ATOM 10308 C C . VAL B 1 660 ? 5.93 -0.338 -14.258 1 86.06 660 VAL B C 1
ATOM 10310 O O . VAL B 1 660 ? 5.328 -0.276 -15.328 1 86.06 660 VAL B O 1
ATOM 10313 N N . LYS B 1 661 ? 5.902 -1.401 -13.422 1 87.69 661 LYS B N 1
ATOM 10314 C CA . LYS B 1 661 ? 5.043 -2.551 -13.695 1 87.69 661 LYS B CA 1
ATOM 10315 C C . LYS B 1 661 ? 3.754 -2.479 -12.883 1 87.69 661 LYS B C 1
ATOM 10317 O O . LYS B 1 661 ? 3.793 -2.334 -11.656 1 87.69 661 LYS B O 1
ATOM 10322 N N . GLN B 1 662 ? 2.6 -2.615 -13.523 1 78.56 662 GLN B N 1
ATOM 10323 C CA . GLN B 1 662 ? 1.3 -2.523 -12.867 1 78.56 662 GLN B CA 1
ATOM 10324 C C . GLN B 1 662 ? 0.734 -3.91 -12.578 1 78.56 662 GLN B C 1
ATOM 10326 O O . GLN B 1 662 ? 0.945 -4.848 -13.344 1 78.56 662 GLN B O 1
#

Foldseek 3Di:
DPPPDDCPPPPDDPPPQPDQLDDLVVLLVVLQCCQCPVVPAAAAPQLSVLLSVVSVLQSVLLSCPPHPLQLFAEEEAAAFASCPLVSVLLVLLSLLVSQVVDDLLPRAAEEEEEADPVVQVVSQVSNCVNNVHNQEDEDDPPDDDDLQRLQAHRYYYYYLVLQLVQQLCCVPPCVVSVCSRQHHPSGGHRAYEYEADRPPQKDKFKAWLVLLVVLLVQDDPVLCVVQVQLSVLSVVVNVVQVVVVVVCVVDVVCVAKDKAWDFAFQLVRPPSNQCVVVLVVLQQPQSCCVPVNDDDPVVRNVSSVSSNSNSVSSNVPNRGTWMWMDGNPIIMIMAMAGSHDSPHGHHHYHHNLCVLQCLCVLQVVRYDYDDRDPQLAAAQLEEEAEEADPDLADVSCLVCVVQLLLQVLVLCLVVDDLAFAEEEEAALNSQLLNQQFDFSHPHYYYHYPPPLAPDQPAAAGQEYEYRGFYFDDLQRVLQRSNCNSPNDDHPVCSVFVDDDPDRHVSLSNRLSVRLSRVLSRQCSYNQSHAHYNSNGTHRHYYYYYAHDDDSRVSSVVSNCVSHPSHHYDYDPGDRDDDDPDRRDTHTDDSLSSLLSNLLPDDFFKFAPVNVCVSSVPDPVCCVPPPVVLLVDCPRPSVVSCVVQVKHWDADPDPVGIIIGGD/DPPPPPPPPPDDDPPPQPDQLDDLVVLLVVLQCCQCPVVNAAAAPQLSVLLSVVSVLQSVLLSCPPHPLQLFAEEEAAAFASCPLVSVLLVLLSLQVSQVVDDLLPRAAEEEEEADPVVQVVSQVSNCVNNVHNQEDEDDPVDDDDLQRLQAHRYYYYYLVLQLVQQLCCVPPCVVSVCSRQHHPSGGHRAYEYEADRPPQKDKFKAWLVLLVVLLVQDDPVLCVVQVQLSVLSVVVNVVQVVVVVVCVVDVVCVAKDKAWDFAFQLVRPPSNQCVVVLVVLQPPQSCCVPVNDDDPVVRNVVSVSSNSNSVSSNVPNRGIWMWMDGNPIIMIMAMAGSHDSPHGHHHYHHNQCVLQCLCVLQVVRYDYDDRDPQLAAAQLEEEAEEADPDLEDVSCLVCVVQLLLQVLVLCLVVDDLAFAEEEEAALNSQLLNQQFDFSHPHYYYHYPPPLAPDQPAAAGQEYEYRGFYFDDLQRVLQRSNCNSPNDDHPVCSVFVDDDPDRHVSLSNRLSVRLSRVLSRQCSYNQSHAHYNSRGTHRHYYYYYAHDDDSRVSSVVSNCVSHPSHHYHYDPGDSDDDDPDRRDTHTDDSLVSLLSNLLPDDFFKFAPVVVCVSSVPDPVCCVPPPVVLLVDCPRPSVVSCVVQVKHWDADPDPVGIIIGGD

Sequence (1324 aa):
MAAPESASASVPGSVLVPVPPVSSIAFVERMEKHWVETLGNASSDKLRAIWGQLAEAFGQAIGAHGTDDERTWRVLQPPTGTGKTQGLCVYAAMLAEGNLRVADGNKVGMLVVTRLIDQCNEVVESINHHAGAKVAIAKHSEAMVSADEVAGSDILVVTHQAYVNAAIGLAGDRADKWSVLVEWNHGRRKLTVIDEALANMVEEYQITSSAISQALGHIPEEIRMRFPDPILCLREADEIFQKMSEMVAAKPEYAMTMTRMVWKGTMAMPPESSMDGLRAALWNHPYDQTVLQENSLATRHRFRDRVDETLQGLEGVMANWAYYASKGDRHTLNCARLAIPDSLPGPAVLDATATQNFLWELFSHKARVYAVPADARAYGNVTLHVARCDGIGKTKMEQLHQKRLQRLLADLAARLGQGRRVFLCCHKKVAPYAKTFEPEFAKYSVGHWGAIDGRNDWKDCDVVVLFGLSYRDQLTWANNAFMAFQGRQEDDWIQNPVFKQYDDVRIEMQRRQIAVSVIQALNRVQCRKVIDEVGNCAPTDAFILLPRGAAGDSILDSIQADMPAIKVAAWDFELDQECSREPTVRRGSSHEAILAHMESKERGEYPVTDIRNELEISYEKWRENVAPCLRNPEHPLAKGLVDLQVSYLPGRGRGGSKLVKQMAAPESASASVPGSVLVPVPPVSSIAFVERMEKHWVETLGNASSDKLRAIWGQLAEAFGQAIGAHGTDDERTWRVLQPPTGTGKTQGLCVYAAMLAEGNLRVADGNKVGMLVVTRLIDQCNEVVESINHHAGAKVAIAKHSEAMVSADEVAGSDILVVTHQAYVNAAIGLAGDRADKWSVLVEWNHGRRKLTVIDEALANMVEEYQITSSAISQALGHIPEEIRMRFPDPILCLREADEIFQKMSEMVAAKPEYAMTMTRMVWKGTMAMPPESSMDGLRAALWNHPYDQTVLQENSLATRHRFRDRVDETLQGLEGVMANWAYYASKGDRHTLNCARLAIPDSLPGPAVLDATATQNFLWELFSHKARVYAVPADARAYGNVTLHVARCDGIGKTKMEQLHQKRLQRLLADLAARLGQGRRVFLCCHKKVAPYAKTFEPEFAKYSVGHWGAIDGRNDWKDCDVVVLFGLSYRDQLTWANNAFMAFQGRQEDDWIQNPVFKQYDDVRIEMQRRQIAVSVIQALNRVQCRKVIDEVGNCAPTDAFILLPRGAAGDSILDSIQADMPAIKVAAWDFELDQECSREPTVRRGSSHEAILAHMESKERGEYPVTDIRNELEISYEKWRENVAPCLRNPEHPLAKGLVDLQVSYLPGRGRGGSKLVKQ

Organism: Magnetospirillum gryphiswaldense (strain DSM 6361 / JCM 21280 / NBRC 15271 / MSR-1) (NCBI:txid431944)

pLDDT: mean 87.11, std 12.67, range [19.27, 98.44]

Secondary structure (DSSP, 8-state):
--------------------SS-HHHHHHHHHHIIIIIS-PPP-HHHHHHHHHHHHHHHHHHHTTTSGGGG-EEEE-PPTTS-HHHHHHHHHHHHHHHHTTS-GGG--EEEEEESSHHHHHHHHHHHHHHHTS--EEE-STT----HHHHHH-SEEEEEHHHHHHHHHHHHTT-HHHHHHHHEETTEEEEEEEEES--TT-EEEEEEEHHHHHHHHHHS-HHHHHH-HHHHHHHHHHHHHHHHHHHHHHH-GGGSSEEEEEEE-S-----GGG-SHHHHHHHTT--HHHHHH--B-HHHHHHHHHHHHHHHHHHHHHHTS-EEEEEETTEEEEEEEEESS-TTSPPPEEE-TTTTT-HHHHHTTTTEEEPPPPTTS---TTEEEEEEE-S--SHHHHHHTHHHHHHHHHHHHHHHS-TT-EEEEEE-TTTHHHHTTB--SSSEEEEEETTS-TT--TTTT-SEEEE-S--PPPTTHHHHHHHHHHH----HHHHHS--BTTBS-HHHHHHHHHHHHHHHHHHTTSGGGS--STT-----EEEEEEE-SSHHHHHHHHHHHHHSTT-EEEE----TT---SS-----B--SHHHHHHHHHHSPSEEEEHHHHHHHHT--HHHIIIIIHHHHH-TTSHHHHHHHHTTEEEE---GGG--EEEE-/--------------------SS-HHHHHHHHHHIIIIIT-PPP-HHHHHHHHHHHHHHHHHHHTTTSGGGG-EEEE-PPTTS-HHHHHHHHHHHHHHHHTTS-GGG--EEEEEESSHHHHHHHHHHHHHHHTS--EEE-STT----HHHHHH-SEEEEEHHHHHHHHHHHHTT-HHHHHHHHEETTEEEEEEEEES--TT-EEEEEEEHHHHHHHHHHS-HHHHHH-HHHHHHHHHHHHHHHHHHHHHHH-GGGSSEEEEEEE-S-----GGG-SHHHHHHHTT--HHHHHH--B-HHHHHHHHHHHHHHHHHHHHHHTS-EEEEEETTEEEEEEEEESS-TTSPPPEEE-TTTTT-HHHHHTTTTEEEPPPPTTS---TTEEEEEEE-S--SHHHHHHTHHHHHHHHHHHHHHHS-TT-EEEEEE-TTTHHHHTTB--SSSEEEEEETTS-TT--TTTT-SEEEE-S--PPPTTHHHHHHHHHHH----HHHHHS--BTTBS-HHHHHHHHHHHHHHHHHHTTSGGGS--STT-----EEEEEEE-SSHHHHHHHHHHHHHSTT-EEEE----TT---SS-----B--SHHHHHHHHHHSPSEEEEHHHHHHHHT--HHHIIIIIHHHHH-TTSHHHHHHHHTTEEEEPPPGGG--EEEE-

Nearest PDB structures (foldseek):
  6uv4-assembly1_A  TM=4.818E-01  e=3.840E-04  Homo sapiens
  2pl3-assembly1_A  TM=5.006E-01  e=4.272E-03  Homo sapiens
  8ro1-assembly1_DX  TM=4.442E-01  e=1.684E-03  Caenorhabditis elegans
  4a2p-assembly1_A  TM=2.952E-01  e=1.594E-03  Anas platyrhynchos
  6bu9-assembly1_A  TM=3.091E-01  e=1.594E-03  Drosophila melanogaster